Protein AF-A0A498MLU5-F1 (afdb_monomer_lite)

Foldseek 3Di:
DLVVLLVVLQVVLLVVLCVLLVVVLCLLVVVLVVLLVVLVVLLVVLLVVLLCCCVPPVVVCSVVLNVLSVQLSVLLSCLLLQDPVGQLLVSLLVSVLSVQLSLLCVPQPVVNVVDPPFQDPVLSVLRSVCCVVLVLQPCLSVCLSVLQNLLRLLSSLLSVLSVLSSVLSVLVSVDGWDPLLSVLSCLQQPVCVVVVNNPFHAFLLSLLLSLLQRLQLLLLLLVLLLLSLVLNVVSLVSNPPDPRNSVSSNCVNVSVVSRSVSNNVCSVVVCVVSCVRSVVRGDDDDDDDDDDDDDDDDDDDDDDDDDDDDDDDDDDPPDPPPPDDPCPSNVVSVVSSVPVVVCSRVSQCVSVVSSPDDPPVPDLWHDQSPDTHSHNPDDRFGHHDVSSVRRPSGDDDDHDVSSVVSSLVSNVSSVVSCVVVVVDPVVPDDDDPPDDDDDDDDDDPDDDDDPDDDDDDDPPPPVVSVVVVVPPDDDDDDDDDDDDDDDDDDDDDDDDDDDDDDDDDDDDDDDDDDDDFAALVVLLVVCVVVVDDSVPFDGTWDFQPQDDQADGDTWRDDNVRLVVLLVVLQVVVLVLLLVLLVVLLVLLVVLLVVLVVLLLVLLVVLLVVLVVQCCVQQPPLCVVVNVLSVVLSVVLVCVLVPDQDDNLVSLLVSVLSVVLSLQCVPDPVSVVVDDPLLSVLLSVCCVVVVLLPCLSVVLNQLVLLLSLLSSLLSVLSNLLSVLSNLLSNDHWDPLLSSLSSLQQPSCSGVVNNVFFAFLLSLLLSLLQRLQLLLVLLVLLLLSLVLSLVSLVCCLPVVHSSNSSNCVSLSVLSSSQSNVVCVVVSSVVSCVVRNDPDDDDDDDDDDDDDDPPNSRNDRDDDDDDPVSSVVSVVSSVSVNVSSVVCSRVSVCVSSVVSPPRGDDPVLQQQHDQSHHGGHPDDGHFDHHLVRSCPRPRGHHDSVDRDPSSVVSSVSSVVSSVSSVCSNVSHNPSHDPPPDDDDDDDDDDDDDDDDDDDDDDDDDDDDDDDDDDDDDDDDDDDDDDDDDDDDDDDDDDDDDDDVPDDD

Secondary structure (DSSP, 8-state):
-HHHHHHHHHHHHHHHHHHHHHHHHHHHHHHHHHHHHHHHHHHHHHHHHHHHHHHHH-HHHHHHHHHHHHHHHHHHHHHHTT-TT--HHHHHHHHHHHHHHHHIIIII-GGGTS-TTS--HHHHHHHHHHHHHH-TTTTHHHHHHHHHHHHHHHHHHHHHHHHHHHHHHHHHHH-PPPHHHHHHHHHHHTHHHHTT-TTPPBPHHHHHHHHHHHTHHHHTTHHHHHHHHHHHHHHHHHTTS-THHHHHHHHHHHHHHHHHHHHHHTHHHHHHHHHHHTGGGS-----------------------------------------SSTTHHHHHHHHHHHHHGGGTTHHHHHHHHHH-----TT---EE-SSSEESS--S----SHHHHGGG-SS-------HHHHHHHHHHHHHHHHHHHHTT--TT--S-----------------S--------------THHHHHHHTT-S-----------------------------------------PPPPB-HHHHHHHHHTT---TT--SB-B--TT-SSSPSSSBS--HHHHHHHHHHHHHHHHHHHHHHHHHHHHHHHHHHHHHHHHHHHHHHHHHHHHHHHHHHHHGGGTTTTHHHHHHHHHHHHHHHTT----HHHHHHHHHHHHHHHHHHTS-HHHHTS--HHHHHHHHHTHHHH-TTTTHHHHHHHHHHHHHHHHHHHHHHHHHHHHHHHHHTTPPPPHHHHHHHHHHHTHHHHTT-TTPPBPHHHHHHHHHHHTHHHHTTHHHHHHHHHHHHHHHHHTTSSSPHHHHHHHHHHHHHHHHHHHHHHHHHHHHHHHHHHS--------------------PPPPP--PPPHHHHHHHHHHHHHHHHHHHHTTTHHHHHHHHHHTTTSPPGGGTTSEE-SSSEE---SPPPPSSSGGGTT-SS----TTS--HHHHHHHHHHHHHHHHHHHHHHT--SS-----S-----------SS-----------PPP-PPPP---PPPP-----------------------SSS--

Structure (mmCIF, N/CA/C/O backbone):
data_AF-A0A498MLU5-F1
#
_entry.id   AF-A0A498MLU5-F1
#
loop_
_atom_site.group_PDB
_atom_site.id
_atom_site.type_symbol
_atom_site.label_atom_id
_atom_site.label_alt_id
_atom_site.label_comp_id
_atom_site.label_asym_id
_atom_site.label_entity_id
_atom_site.label_seq_id
_atom_site.pdbx_PDB_ins_code
_atom_site.Cartn_x
_atom_site.Cartn_y
_atom_site.Cartn_z
_atom_site.occupancy
_atom_site.B_iso_or_equiv
_atom_site.auth_seq_id
_atom_site.auth_comp_id
_atom_site.auth_asym_id
_atom_site.auth_atom_id
_atom_site.pdbx_PDB_model_num
ATOM 1 N N . MET A 1 1 ? 26.062 -28.562 -20.782 1.00 85.75 1 MET A N 1
ATOM 2 C CA . MET A 1 1 ? 25.659 -27.198 -21.193 1.00 85.75 1 MET A CA 1
ATOM 3 C C . MET A 1 1 ? 24.202 -27.194 -21.625 1.00 85.75 1 MET A C 1
ATOM 5 O O . MET A 1 1 ? 23.423 -26.503 -20.995 1.00 85.75 1 MET A O 1
ATOM 9 N N . GLU A 1 2 ? 23.811 -28.016 -22.601 1.00 87.69 2 GLU A N 1
ATOM 10 C CA . GLU A 1 2 ? 22.408 -28.149 -23.032 1.00 87.69 2 GLU A CA 1
ATOM 11 C C . GLU A 1 2 ? 21.441 -28.512 -21.890 1.00 87.69 2 GLU A C 1
ATOM 13 O O . GLU A 1 2 ? 20.436 -27.838 -21.716 1.00 87.69 2 GLU A O 1
ATOM 18 N N . GLU A 1 3 ? 21.776 -29.482 -21.031 1.00 89.19 3 GLU A N 1
ATOM 19 C CA . GLU A 1 3 ? 20.961 -29.793 -19.838 1.00 89.19 3 GLU A CA 1
ATOM 20 C C . GLU A 1 3 ? 20.835 -28.603 -18.869 1.00 89.19 3 GLU A C 1
ATOM 22 O O . GLU A 1 3 ? 19.799 -28.404 -18.238 1.00 89.19 3 GLU A O 1
ATOM 27 N N . SER A 1 4 ? 21.879 -27.775 -18.772 1.00 89.31 4 SER A N 1
ATOM 28 C CA . SER A 1 4 ? 21.860 -26.553 -17.964 1.00 89.31 4 SER A CA 1
ATOM 29 C C . SER A 1 4 ? 20.957 -25.489 -18.592 1.00 89.31 4 SER A C 1
ATOM 31 O O . SER A 1 4 ? 20.218 -24.835 -17.864 1.00 89.31 4 SER A O 1
ATOM 33 N N . TYR A 1 5 ? 20.961 -25.355 -19.925 1.00 87.50 5 TYR A N 1
ATOM 34 C CA . TYR A 1 5 ? 20.021 -24.497 -20.654 1.00 87.50 5 TYR A CA 1
ATOM 35 C C . TYR A 1 5 ? 18.583 -24.991 -20.540 1.00 87.50 5 TYR A C 1
ATOM 37 O O . TYR A 1 5 ? 17.679 -24.186 -20.358 1.00 87.50 5 TYR A O 1
ATOM 45 N N . TYR A 1 6 ? 18.369 -26.304 -20.554 1.00 90.12 6 TYR A N 1
ATOM 46 C CA . TYR A 1 6 ? 17.062 -26.898 -20.302 1.00 90.12 6 TYR A CA 1
ATOM 47 C C . TYR A 1 6 ? 16.544 -26.544 -18.903 1.00 90.12 6 TYR A C 1
ATOM 49 O O . TYR A 1 6 ? 15.418 -26.075 -18.751 1.00 90.12 6 TYR A O 1
ATOM 57 N N . ALA A 1 7 ? 17.379 -26.687 -17.872 1.00 87.00 7 ALA A N 1
ATOM 58 C CA . ALA A 1 7 ? 17.007 -26.295 -16.515 1.00 87.00 7 ALA A CA 1
ATOM 59 C C . ALA A 1 7 ? 16.855 -24.770 -16.344 1.00 87.00 7 ALA A C 1
ATOM 61 O O . ALA A 1 7 ? 16.099 -24.326 -15.482 1.00 87.00 7 ALA A O 1
ATOM 62 N N . ALA A 1 8 ? 17.593 -23.956 -17.106 1.00 84.69 8 ALA A N 1
ATOM 63 C CA . ALA A 1 8 ? 17.448 -22.500 -17.133 1.00 84.69 8 ALA A CA 1
ATOM 64 C C . ALA A 1 8 ? 16.103 -22.097 -17.741 1.00 84.69 8 ALA A C 1
ATOM 66 O O . ALA A 1 8 ? 15.296 -21.480 -17.054 1.00 84.69 8 ALA A O 1
ATOM 67 N N . VAL A 1 9 ? 15.817 -22.561 -18.961 1.00 88.31 9 VAL A N 1
ATOM 68 C CA . VAL A 1 9 ? 14.609 -22.185 -19.698 1.00 88.31 9 VAL A CA 1
ATOM 69 C C . VAL A 1 9 ? 13.337 -22.585 -18.966 1.00 88.31 9 VAL A C 1
ATOM 71 O O . VAL A 1 9 ? 12.416 -21.789 -18.865 1.00 88.31 9 VAL A O 1
ATOM 74 N N . GLN A 1 10 ? 13.299 -23.787 -18.381 1.00 86.50 10 GLN A N 1
ATOM 75 C CA . GLN A 1 10 ? 12.124 -24.224 -17.632 1.00 86.50 10 GLN A CA 1
ATOM 76 C C . GLN A 1 10 ? 11.849 -23.324 -16.427 1.00 86.50 10 GLN A C 1
ATOM 78 O O . GLN A 1 10 ? 10.700 -22.973 -16.179 1.00 86.50 10 GLN A O 1
ATOM 83 N N . ARG A 1 11 ? 12.891 -22.939 -15.682 1.00 85.06 11 ARG A N 1
ATOM 84 C CA . ARG A 1 11 ? 12.747 -22.056 -14.520 1.00 85.06 11 ARG A CA 1
ATOM 85 C C . ARG A 1 11 ? 12.311 -20.660 -14.942 1.00 85.06 11 ARG A C 1
ATOM 87 O O . ARG A 1 11 ? 11.384 -20.132 -14.344 1.00 85.06 11 ARG A O 1
ATOM 94 N N . ASP A 1 12 ? 12.959 -20.099 -15.958 1.00 83.06 12 ASP A N 1
ATOM 95 C CA . ASP A 1 12 ? 12.713 -18.729 -16.403 1.00 83.06 12 ASP A CA 1
ATOM 96 C C . ASP A 1 12 ? 11.306 -18.597 -16.999 1.00 83.06 12 ASP A C 1
ATOM 98 O O . ASP A 1 12 ? 10.569 -17.682 -16.641 1.00 83.06 12 ASP A O 1
ATOM 102 N N . THR A 1 13 ? 10.868 -19.550 -17.832 1.00 85.88 13 THR A N 1
ATOM 103 C CA . THR A 1 13 ? 9.512 -19.522 -18.397 1.00 85.88 13 THR A CA 1
ATOM 104 C C . THR A 1 13 ? 8.439 -19.753 -17.332 1.00 85.88 13 THR A C 1
ATOM 106 O O . THR A 1 13 ? 7.442 -19.035 -17.329 1.00 85.88 13 THR A O 1
ATOM 109 N N . LEU A 1 14 ? 8.637 -20.690 -16.393 1.00 85.31 14 LEU A N 1
ATOM 110 C CA . LEU A 1 14 ? 7.717 -20.864 -15.259 1.00 85.31 14 LEU A CA 1
ATOM 111 C C . LEU A 1 14 ? 7.643 -19.597 -14.402 1.00 85.31 14 LEU A C 1
ATOM 113 O O . LEU A 1 14 ? 6.555 -19.160 -14.045 1.00 85.31 14 LEU A O 1
ATOM 117 N N . GLN A 1 15 ? 8.781 -18.969 -14.112 1.00 83.19 15 GLN A N 1
ATOM 118 C CA . GLN A 1 15 ? 8.825 -17.732 -13.341 1.00 83.19 15 GLN A CA 1
ATOM 119 C C . GLN A 1 15 ? 8.117 -16.577 -14.061 1.00 83.19 15 GLN A C 1
ATOM 121 O O . GLN A 1 15 ? 7.418 -15.802 -13.409 1.00 83.19 15 GLN A O 1
ATOM 126 N N . ASN A 1 16 ? 8.251 -16.479 -15.386 1.00 83.50 16 ASN A N 1
ATOM 127 C CA . ASN A 1 16 ? 7.533 -15.482 -16.175 1.00 83.50 16 ASN A CA 1
ATOM 128 C C . ASN A 1 16 ? 6.018 -15.724 -16.121 1.00 83.50 16 ASN A C 1
ATOM 130 O O . ASN A 1 16 ? 5.279 -14.792 -15.820 1.00 83.50 16 ASN A O 1
ATOM 134 N N . ILE A 1 17 ? 5.555 -16.968 -16.295 1.00 84.56 17 ILE A N 1
ATOM 135 C CA . ILE A 1 17 ? 4.129 -17.324 -16.153 1.00 84.56 17 ILE A CA 1
ATOM 136 C C . ILE A 1 17 ? 3.599 -16.916 -14.771 1.00 84.56 17 ILE A C 1
ATOM 138 O O . ILE A 1 17 ? 2.579 -16.234 -14.684 1.00 84.56 17 ILE A O 1
ATOM 142 N N . LEU A 1 18 ? 4.329 -17.259 -13.702 1.00 83.12 18 LEU A N 1
ATOM 143 C CA . LEU A 1 18 ? 3.967 -16.895 -12.327 1.00 83.12 18 LEU A CA 1
ATOM 144 C C . LEU A 1 18 ? 3.920 -15.377 -12.112 1.00 83.12 18 LEU A C 1
ATOM 146 O O . LEU A 1 18 ? 3.117 -14.890 -11.322 1.00 83.12 18 LEU A O 1
ATOM 150 N N . SER A 1 19 ? 4.767 -14.611 -12.803 1.00 83.44 19 SER A N 1
ATOM 151 C CA . SER A 1 19 ? 4.759 -13.151 -12.694 1.00 83.44 19 SER A CA 1
ATOM 152 C C . SER A 1 19 ? 3.492 -12.522 -13.283 1.00 83.44 19 SER A C 1
ATOM 154 O O . SER A 1 19 ? 2.961 -11.589 -12.684 1.00 83.44 19 SER A O 1
ATOM 156 N N . TYR A 1 20 ? 2.961 -13.074 -14.381 1.00 83.44 20 TYR A N 1
ATOM 157 C CA . TYR A 1 20 ? 1.711 -12.608 -14.991 1.00 83.44 20 TYR A CA 1
ATOM 158 C C . TYR A 1 20 ? 0.469 -13.042 -14.198 1.00 83.44 20 TYR A C 1
ATOM 160 O O . TYR A 1 20 ? -0.501 -12.291 -14.133 1.00 83.44 20 TYR A O 1
ATOM 168 N N . SER A 1 21 ? 0.480 -14.218 -13.556 1.00 84.44 21 SER A N 1
ATOM 169 C CA . SER A 1 21 ? -0.647 -14.679 -12.725 1.00 84.44 21 SER A CA 1
ATOM 170 C C . SER A 1 21 ? -0.688 -14.041 -11.329 1.00 84.44 21 SER A C 1
ATOM 172 O O . SER A 1 21 ? -1.735 -14.056 -10.677 1.00 84.44 21 SER A O 1
ATOM 174 N N . PHE A 1 22 ? 0.426 -13.463 -10.863 1.00 82.62 22 PHE A N 1
ATOM 175 C CA . PHE A 1 22 ? 0.554 -12.921 -9.508 1.00 82.62 22 PHE A CA 1
ATOM 176 C C . PHE A 1 22 ? -0.437 -11.789 -9.214 1.00 82.62 22 PHE A C 1
ATOM 178 O O . PHE A 1 22 ? -1.082 -11.796 -8.165 1.00 82.62 22 PHE A O 1
ATOM 185 N N . GLU A 1 23 ? -0.574 -10.823 -10.127 1.00 81.88 23 GLU A N 1
ATOM 186 C CA . GLU A 1 23 ? -1.467 -9.675 -9.929 1.00 81.88 23 GLU A CA 1
ATOM 187 C C . GLU A 1 23 ? -2.932 -10.122 -9.840 1.00 81.88 23 GLU A C 1
ATOM 189 O O . GLU A 1 23 ? -3.649 -9.725 -8.921 1.00 81.88 23 GLU A O 1
ATOM 194 N N . LEU A 1 24 ? -3.345 -11.030 -10.727 1.00 88.00 24 LEU A N 1
ATOM 195 C CA . LEU A 1 24 ? -4.680 -11.622 -10.728 1.00 88.00 24 LEU A CA 1
ATOM 196 C C . LEU A 1 24 ? -4.978 -12.386 -9.427 1.00 88.00 24 LEU A C 1
ATOM 198 O O . LEU A 1 24 ? -6.044 -12.225 -8.830 1.00 88.00 24 LEU A O 1
ATOM 202 N N . LYS A 1 25 ? -4.024 -13.185 -8.942 1.00 86.50 25 LYS A N 1
ATOM 203 C CA . LYS A 1 25 ? -4.162 -13.922 -7.679 1.00 86.50 25 LYS A CA 1
ATOM 204 C C . LYS A 1 25 ? -4.289 -12.991 -6.481 1.00 86.50 25 LYS A C 1
ATOM 206 O O . LYS A 1 25 ? -5.148 -13.203 -5.625 1.00 86.50 25 LYS A O 1
ATOM 211 N N . TYR A 1 26 ? -3.462 -11.950 -6.429 1.00 83.62 26 TYR A N 1
ATOM 212 C CA . TYR A 1 26 ? -3.526 -10.952 -5.368 1.00 83.62 26 TYR A CA 1
ATOM 213 C C . TYR A 1 26 ? -4.856 -10.193 -5.386 1.00 83.62 26 TYR A C 1
ATOM 215 O O . TYR A 1 26 ? -5.440 -9.954 -4.330 1.00 83.62 26 TYR A O 1
ATOM 223 N N . LEU A 1 27 ? -5.368 -9.872 -6.577 1.00 86.62 27 LEU A N 1
ATOM 224 C CA . LEU A 1 27 ? -6.659 -9.217 -6.749 1.00 86.62 27 LEU A CA 1
ATOM 225 C C . LEU A 1 27 ? -7.802 -10.056 -6.158 1.00 86.62 27 LEU A C 1
ATOM 227 O O . LEU A 1 27 ? -8.579 -9.526 -5.364 1.00 86.62 27 LEU A O 1
ATOM 231 N N . ILE A 1 28 ? -7.892 -11.345 -6.506 1.00 88.31 28 ILE A N 1
ATOM 232 C CA . ILE A 1 28 ? -8.957 -12.239 -6.017 1.00 88.31 28 ILE A CA 1
ATOM 233 C C . ILE A 1 28 ? -8.846 -12.456 -4.505 1.00 88.31 28 ILE A C 1
ATOM 235 O O . ILE A 1 28 ? -9.834 -12.280 -3.795 1.00 88.31 28 ILE A O 1
ATOM 239 N N . LEU A 1 29 ? -7.654 -12.779 -3.992 1.00 86.00 29 LEU A N 1
ATOM 240 C CA . LEU A 1 29 ? -7.453 -13.039 -2.560 1.00 86.00 29 LEU A CA 1
ATOM 241 C C . LEU A 1 29 ? -7.676 -11.791 -1.698 1.00 86.00 29 LEU A C 1
ATOM 243 O O . LEU A 1 29 ? -8.295 -11.876 -0.638 1.00 86.00 29 LEU A O 1
ATOM 247 N N . GLY A 1 30 ? -7.200 -10.629 -2.152 1.00 81.25 30 GLY A N 1
ATOM 248 C CA . GLY A 1 30 ? -7.377 -9.369 -1.434 1.00 81.25 30 GLY A CA 1
ATOM 249 C C . GLY A 1 30 ? -8.849 -8.984 -1.300 1.00 81.25 30 GLY A C 1
ATOM 250 O O . GLY A 1 30 ? -9.286 -8.580 -0.224 1.00 81.25 30 GLY A O 1
ATOM 251 N N . HIS A 1 31 ? -9.634 -9.170 -2.364 1.00 83.94 31 HIS A N 1
ATOM 252 C CA . HIS A 1 31 ? -11.069 -8.895 -2.320 1.00 83.94 31 HIS A CA 1
ATOM 253 C C . HIS A 1 31 ? -11.845 -9.961 -1.543 1.00 83.94 31 HIS A C 1
ATOM 255 O O . HIS A 1 31 ? -12.782 -9.605 -0.835 1.00 83.94 31 HIS A O 1
ATOM 261 N N . ALA A 1 32 ? -11.427 -11.231 -1.587 1.00 88.31 32 ALA A N 1
ATOM 262 C CA . ALA A 1 32 ? -12.002 -12.287 -0.749 1.00 88.31 32 ALA A CA 1
ATOM 263 C C . ALA A 1 32 ? -11.897 -11.950 0.745 1.00 88.31 32 ALA A C 1
ATOM 265 O O . ALA A 1 32 ? -12.908 -11.978 1.443 1.00 88.31 32 ALA A O 1
ATOM 266 N N . SER A 1 33 ? -10.704 -11.555 1.210 1.00 84.50 33 SER A N 1
ATOM 267 C CA . SER A 1 33 ? -10.497 -11.116 2.599 1.00 84.50 33 SER A CA 1
ATOM 268 C C . SER A 1 33 ? -11.371 -9.910 2.931 1.00 84.50 33 SER A C 1
ATOM 270 O O . SER A 1 33 ? -12.069 -9.910 3.936 1.00 84.50 33 SER A O 1
ATOM 272 N N . TYR A 1 34 ? -11.395 -8.906 2.053 1.00 84.06 34 TYR A N 1
ATOM 273 C CA . TYR A 1 34 ? -12.160 -7.684 2.279 1.00 84.06 34 TYR A CA 1
ATOM 274 C C . TYR A 1 34 ? -13.669 -7.935 2.449 1.00 84.06 34 TYR A C 1
ATOM 276 O O . TYR A 1 34 ? -14.287 -7.393 3.369 1.00 84.06 34 TYR A O 1
ATOM 284 N N . PHE A 1 35 ? -14.277 -8.745 1.575 1.00 82.38 35 PHE A N 1
ATOM 285 C CA . PHE A 1 35 ? -15.702 -9.067 1.682 1.00 82.38 35 PHE A CA 1
ATOM 286 C C . PHE A 1 35 ? -15.998 -9.887 2.943 1.00 82.38 35 PHE A C 1
ATOM 288 O O . PHE A 1 35 ? -16.964 -9.580 3.639 1.00 82.38 35 PHE A O 1
ATOM 295 N N . GLN A 1 36 ? -15.138 -10.851 3.290 1.00 86.38 36 GLN A N 1
ATOM 296 C CA . GLN A 1 36 ? -15.265 -11.618 4.533 1.00 86.38 36 GLN A CA 1
ATOM 297 C C . GLN A 1 36 ? -15.192 -10.724 5.778 1.00 86.38 36 GLN A C 1
ATOM 299 O O . GLN A 1 36 ? -16.070 -10.808 6.635 1.00 86.38 36 GLN A O 1
ATOM 304 N N . ASP A 1 37 ? -14.210 -9.823 5.852 1.00 81.62 37 ASP A N 1
ATOM 305 C CA . ASP A 1 37 ? -14.053 -8.886 6.972 1.00 81.62 37 ASP A CA 1
ATOM 306 C C . ASP A 1 37 ? -15.269 -7.957 7.101 1.00 81.62 37 ASP A C 1
ATOM 308 O O . ASP A 1 37 ? -15.731 -7.651 8.204 1.00 81.62 37 ASP A O 1
ATOM 312 N N . THR A 1 38 ? -15.832 -7.543 5.963 1.00 82.69 38 THR A N 1
ATOM 313 C CA . THR A 1 38 ? -17.021 -6.688 5.923 1.00 82.69 38 THR A CA 1
ATOM 314 C C . THR A 1 38 ? -18.261 -7.420 6.441 1.00 82.69 38 THR A C 1
ATOM 316 O O . THR A 1 38 ? -18.981 -6.878 7.282 1.00 82.69 38 THR A O 1
ATOM 319 N N . PHE A 1 39 ? -18.498 -8.658 5.995 1.00 86.38 39 PHE A N 1
ATOM 320 C CA . PHE A 1 39 ? -19.605 -9.482 6.488 1.00 86.38 39 PHE A CA 1
ATOM 321 C C . PHE A 1 39 ? -19.474 -9.775 7.986 1.00 86.38 39 PHE A C 1
ATOM 323 O O . PHE A 1 39 ? -20.444 -9.612 8.727 1.00 86.38 39 PHE A O 1
ATOM 330 N N . HIS A 1 40 ? -18.270 -10.119 8.448 1.00 87.81 40 HIS A N 1
ATOM 331 C CA . HIS A 1 40 ? -17.999 -10.387 9.858 1.00 87.81 40 HIS A CA 1
ATOM 332 C C . HIS A 1 40 ? -18.243 -9.152 10.742 1.00 87.81 40 HIS A C 1
ATOM 334 O O . HIS A 1 40 ? -18.881 -9.248 11.792 1.00 87.81 40 HIS A O 1
ATOM 340 N N . SER A 1 41 ? -17.791 -7.970 10.308 1.00 85.12 41 SER A N 1
ATOM 341 C CA . SER A 1 41 ? -18.033 -6.706 11.020 1.00 85.12 41 SER A CA 1
ATOM 342 C C . SER A 1 41 ? -19.530 -6.418 11.180 1.00 85.12 41 SER A C 1
ATOM 344 O O . SER A 1 41 ? -20.003 -6.110 12.278 1.00 85.12 41 SER A O 1
ATOM 346 N N . LEU A 1 42 ? -20.301 -6.597 10.105 1.00 84.75 42 LEU A N 1
ATOM 347 C CA . LEU A 1 42 ? -21.742 -6.362 10.091 1.00 84.75 42 LEU A CA 1
ATOM 348 C C . LEU A 1 42 ? -22.513 -7.363 10.971 1.00 84.75 42 LEU A C 1
ATOM 350 O O . LEU A 1 42 ? -23.428 -6.974 11.705 1.00 84.75 42 LEU A O 1
ATOM 354 N N . LEU A 1 43 ? -22.120 -8.640 10.954 1.00 89.88 43 LEU A N 1
ATOM 355 C CA . LEU A 1 43 ? -22.669 -9.663 11.847 1.00 89.88 43 LEU A CA 1
ATOM 356 C C . LEU A 1 43 ? -22.344 -9.368 13.314 1.00 89.88 43 LEU A C 1
ATOM 358 O O . LEU A 1 43 ? -23.242 -9.433 14.150 1.00 89.88 43 LEU A O 1
ATOM 362 N N . SER A 1 44 ? -21.105 -8.981 13.629 1.00 89.88 44 SER A N 1
ATOM 363 C CA . SER A 1 44 ? -20.681 -8.626 14.992 1.00 89.88 44 SER A CA 1
ATOM 364 C C . SER A 1 44 ? -21.437 -7.407 15.534 1.00 89.88 44 SER A C 1
ATOM 366 O O . SER A 1 44 ? -21.936 -7.420 16.665 1.00 89.88 44 SER A O 1
ATOM 368 N N . PHE A 1 45 ? -21.615 -6.371 14.708 1.00 85.31 45 PHE A N 1
ATOM 369 C CA . PHE A 1 45 ? -22.438 -5.211 15.052 1.00 85.31 45 PHE A CA 1
ATOM 370 C C . PHE A 1 45 ? -23.879 -5.623 15.382 1.00 85.31 45 PHE A C 1
ATOM 372 O O . PHE A 1 45 ? -24.422 -5.261 16.429 1.00 85.31 45 PHE A O 1
ATOM 379 N N . THR A 1 46 ? -24.485 -6.432 14.515 1.00 89.38 46 THR A N 1
ATOM 380 C CA . THR A 1 46 ? -25.878 -6.870 14.655 1.00 89.38 46 THR A CA 1
ATOM 381 C C . THR A 1 46 ? -26.070 -7.824 15.842 1.00 89.38 46 THR A C 1
ATOM 383 O O . THR A 1 46 ? -27.080 -7.741 16.548 1.00 89.38 46 THR A O 1
ATOM 386 N N . LEU A 1 47 ? -25.089 -8.685 16.125 1.00 93.88 47 LEU A N 1
ATOM 387 C CA . LEU A 1 47 ? -25.050 -9.559 17.298 1.00 93.88 47 LEU A CA 1
ATOM 388 C C . LEU A 1 47 ? -25.110 -8.736 18.589 1.00 93.88 47 LEU A C 1
ATOM 390 O O . LEU A 1 47 ? -26.005 -8.937 19.413 1.00 93.88 47 LEU A O 1
ATOM 394 N N . ASN A 1 48 ? -24.218 -7.752 18.729 1.00 90.75 48 ASN A N 1
ATOM 395 C CA . ASN A 1 48 ? -24.187 -6.853 19.885 1.00 90.75 48 ASN A CA 1
ATOM 396 C C . ASN A 1 48 ? -25.484 -6.043 20.009 1.00 90.75 48 ASN A C 1
ATOM 398 O O . ASN A 1 48 ? -26.026 -5.867 21.106 1.00 90.75 48 ASN A O 1
ATOM 402 N N . HIS A 1 49 ? -26.032 -5.599 18.878 1.00 88.31 49 HIS A N 1
ATOM 403 C CA . HIS A 1 49 ? -27.313 -4.909 18.850 1.00 88.31 49 HIS A CA 1
ATOM 404 C C . HIS A 1 49 ? -28.471 -5.814 19.302 1.00 88.31 49 HIS A C 1
ATOM 406 O O . HIS A 1 49 ? -29.373 -5.354 20.002 1.00 88.31 49 HIS A O 1
ATOM 412 N N . THR A 1 50 ? -28.438 -7.105 18.975 1.00 93.81 50 THR A N 1
ATOM 413 C CA . THR A 1 50 ? -29.442 -8.085 19.413 1.00 93.81 50 THR A CA 1
ATOM 414 C C . THR A 1 50 ? -29.280 -8.434 20.896 1.00 93.81 50 THR A C 1
ATOM 416 O O . THR A 1 50 ? -30.278 -8.519 21.608 1.00 93.81 50 THR A O 1
ATOM 419 N N . TYR A 1 51 ? -28.053 -8.539 21.417 1.00 94.69 51 TYR A N 1
ATOM 420 C CA . TYR A 1 51 ? -27.811 -8.703 22.859 1.00 94.69 51 TYR A CA 1
ATOM 421 C C . TYR A 1 51 ? -28.384 -7.554 23.689 1.00 94.69 51 TYR A C 1
ATOM 423 O O . TYR A 1 51 ? -29.040 -7.797 24.701 1.00 94.69 51 TYR A O 1
ATOM 431 N N . SER A 1 52 ? -28.222 -6.315 23.221 1.00 92.88 52 SER A N 1
ATOM 432 C CA . SER A 1 52 ? -28.786 -5.133 23.881 1.00 92.88 52 SER A CA 1
ATOM 433 C C . SER A 1 52 ? -30.314 -5.202 24.033 1.00 92.88 52 SER A C 1
ATOM 435 O O . SER A 1 52 ? -30.839 -4.709 25.032 1.00 92.88 52 SER A O 1
ATOM 437 N N . LEU A 1 53 ? -31.043 -5.817 23.090 1.00 93.00 53 LEU A N 1
ATOM 438 C CA . LEU A 1 53 ? -32.492 -6.023 23.218 1.00 93.00 53 LEU A CA 1
ATOM 439 C C . LEU A 1 53 ? -32.817 -6.906 24.429 1.00 93.00 53 LEU A C 1
ATOM 441 O O . LEU A 1 53 ? -33.661 -6.540 25.244 1.00 93.00 53 LEU A O 1
ATOM 445 N N . PHE A 1 54 ? -32.127 -8.039 24.569 1.00 95.06 54 PHE A N 1
ATOM 446 C CA . PHE A 1 54 ? -32.354 -8.961 25.680 1.00 95.06 54 PHE A CA 1
ATOM 447 C C . PHE A 1 54 ? -31.929 -8.364 27.023 1.00 95.06 54 PHE A C 1
ATOM 449 O O . PHE A 1 54 ? -32.681 -8.475 27.984 1.00 95.06 54 PHE A O 1
ATOM 456 N N . ASP A 1 55 ? -30.800 -7.656 27.083 1.00 91.62 55 ASP A N 1
ATOM 457 C CA . ASP A 1 55 ? -30.333 -7.020 28.322 1.00 91.62 55 ASP A CA 1
ATOM 458 C C . ASP A 1 55 ? -31.243 -5.886 28.808 1.00 91.62 55 ASP A C 1
ATOM 460 O O . ASP A 1 55 ? -31.386 -5.693 30.010 1.00 91.62 55 ASP A O 1
ATOM 464 N N . SER A 1 56 ? -31.856 -5.132 27.891 1.00 89.06 56 SER A N 1
ATOM 465 C CA . SER A 1 56 ? -32.672 -3.961 28.247 1.00 89.06 56 SER A CA 1
ATOM 466 C C . SER A 1 56 ? -34.167 -4.249 28.372 1.00 89.06 56 SER A C 1
ATOM 468 O O . SER A 1 56 ? -34.836 -3.649 29.208 1.00 89.06 56 SER A O 1
ATOM 470 N N . THR A 1 57 ? -34.711 -5.119 27.517 1.00 90.75 57 THR A N 1
ATOM 471 C CA . THR A 1 57 ? -36.166 -5.309 27.358 1.00 90.75 57 THR A CA 1
ATOM 472 C C . THR A 1 57 ? -36.638 -6.648 27.925 1.00 90.75 57 THR A C 1
ATOM 474 O O . THR A 1 57 ? -37.752 -6.742 28.435 1.00 90.75 57 THR A O 1
ATOM 477 N N . TYR A 1 58 ? -35.788 -7.679 27.882 1.00 93.62 58 TYR A N 1
ATOM 478 C CA . TYR A 1 58 ? -36.125 -9.050 28.285 1.00 93.62 58 TYR A CA 1
ATOM 479 C C . TYR A 1 58 ? -35.115 -9.615 29.295 1.00 93.62 58 TYR A C 1
ATOM 481 O O . TYR A 1 58 ? -34.685 -10.765 29.182 1.00 93.62 58 TYR A O 1
ATOM 489 N N . GLU A 1 59 ? -34.749 -8.801 30.292 1.00 89.94 59 GLU A N 1
ATOM 490 C CA . GLU A 1 59 ? -33.696 -9.089 31.281 1.00 89.94 59 GLU A CA 1
ATOM 491 C C . GLU A 1 59 ? -33.862 -10.473 31.933 1.00 89.94 59 GLU A C 1
ATOM 493 O O . GLU A 1 59 ? -32.892 -11.213 32.090 1.00 89.94 59 GLU A O 1
ATOM 498 N N . THR A 1 60 ? -35.109 -10.869 32.218 1.00 87.88 60 THR A N 1
ATOM 499 C CA . THR A 1 60 ? -35.462 -12.138 32.876 1.00 87.88 60 THR A CA 1
ATOM 500 C C . THR A 1 60 ? -35.057 -13.391 32.104 1.00 87.88 60 THR A C 1
ATOM 502 O O . THR A 1 60 ? -34.873 -14.432 32.726 1.00 87.88 60 THR A O 1
ATOM 505 N N . ILE A 1 61 ? -34.918 -13.308 30.779 1.00 91.56 61 ILE A N 1
ATOM 506 C CA . ILE A 1 61 ? -34.494 -14.423 29.916 1.00 91.56 61 ILE A CA 1
ATOM 507 C C . ILE A 1 61 ? -33.139 -14.162 29.246 1.00 91.56 61 ILE A C 1
ATOM 509 O O . ILE A 1 61 ? -32.694 -14.980 28.444 1.00 91.56 61 ILE A O 1
ATOM 513 N N . SER A 1 62 ? -32.471 -13.037 29.543 1.00 92.69 62 SER A N 1
ATOM 514 C CA . SER A 1 62 ? -31.274 -12.598 28.810 1.00 92.69 62 SER A CA 1
ATOM 515 C C . SER A 1 62 ? -30.123 -13.605 28.895 1.00 92.69 62 SER A C 1
ATOM 517 O O . SER A 1 62 ? -29.543 -13.966 27.868 1.00 92.69 62 SER A O 1
ATOM 519 N N . GLN A 1 63 ? -29.824 -14.114 30.097 1.00 91.88 63 GLN A N 1
ATOM 520 C CA . GLN A 1 63 ? -28.719 -15.062 30.298 1.00 91.88 63 GLN A CA 1
ATOM 521 C C . GLN A 1 63 ? -28.895 -16.352 29.481 1.00 91.88 63 GLN A C 1
ATOM 523 O O . GLN A 1 63 ? -27.930 -16.823 28.882 1.00 91.88 63 GLN A O 1
ATOM 528 N N . ASP A 1 64 ? -30.125 -16.865 29.381 1.00 90.62 64 ASP A N 1
ATOM 529 C CA . ASP A 1 64 ? -30.436 -18.091 28.637 1.00 90.62 64 ASP A CA 1
ATOM 530 C C . ASP A 1 64 ? -30.642 -17.849 27.132 1.00 90.62 64 ASP A C 1
ATOM 532 O O . ASP A 1 64 ? -30.415 -18.745 26.314 1.00 90.62 64 ASP A O 1
ATOM 536 N N . ALA A 1 65 ? -31.048 -16.639 26.733 1.00 93.94 65 ALA A N 1
ATOM 537 C CA . ALA A 1 65 ? -31.268 -16.277 25.334 1.00 93.94 65 ALA A CA 1
ATOM 538 C C . ALA A 1 65 ? -29.969 -15.923 24.590 1.00 93.94 65 ALA A C 1
ATOM 540 O O . ALA A 1 65 ? -29.849 -16.219 23.398 1.00 93.94 65 ALA A O 1
ATOM 541 N N . LYS A 1 66 ? -28.970 -15.335 25.265 1.00 93.81 66 LYS A N 1
ATOM 542 C CA . LYS A 1 66 ? -27.684 -14.940 24.655 1.00 93.81 66 LYS A CA 1
ATOM 543 C C . LYS A 1 66 ? -26.967 -16.087 23.916 1.00 93.81 66 LYS A C 1
ATOM 545 O O . LYS A 1 66 ? -26.583 -15.874 22.765 1.00 93.81 66 LYS A O 1
ATOM 550 N N . PRO A 1 67 ? -26.840 -17.311 24.469 1.00 96.31 67 PRO A N 1
ATOM 551 C CA . PRO A 1 67 ? -26.258 -18.441 23.738 1.00 96.31 67 PRO A CA 1
ATOM 552 C C . PRO A 1 67 ? -27.023 -18.811 22.458 1.00 96.31 67 PRO A C 1
ATOM 554 O O . PRO A 1 67 ? -26.411 -19.213 21.466 1.00 96.31 67 PRO A O 1
ATOM 557 N N . LEU A 1 68 ? -28.353 -18.655 22.452 1.00 96.81 68 LEU A N 1
ATOM 558 C CA . LEU A 1 68 ? -29.186 -18.924 21.275 1.00 96.81 68 LEU A CA 1
ATOM 559 C C . LEU A 1 68 ? -28.912 -17.908 20.166 1.00 96.81 68 LEU A C 1
ATOM 561 O O . LEU A 1 68 ? -28.753 -18.293 19.009 1.00 96.81 68 LEU A O 1
ATOM 565 N N . VAL A 1 69 ? -28.809 -16.626 20.530 1.00 96.81 69 VAL A N 1
ATOM 566 C CA . VAL A 1 69 ? -28.446 -15.547 19.603 1.00 96.81 69 VAL A CA 1
ATOM 567 C C . VAL A 1 69 ? -27.031 -15.776 19.057 1.00 96.81 69 VAL A C 1
ATOM 569 O O . VAL A 1 69 ? -26.848 -15.766 17.846 1.00 96.81 69 VAL A O 1
ATOM 572 N N . SER A 1 70 ? -26.051 -16.079 19.915 1.00 96.75 70 SER A N 1
ATOM 573 C CA . SER A 1 70 ? -24.674 -16.388 19.490 1.00 96.75 70 SER A CA 1
ATOM 574 C C . SER A 1 70 ? -24.615 -17.525 18.464 1.00 96.75 70 SER A C 1
ATOM 576 O O . SER A 1 70 ? -23.923 -17.423 17.452 1.00 96.75 70 SER A O 1
ATOM 578 N N . THR A 1 71 ? -25.391 -18.593 18.695 1.00 97.25 71 THR A N 1
ATOM 579 C CA . THR A 1 71 ? -25.481 -19.739 17.775 1.00 97.25 71 THR A CA 1
ATOM 580 C C . THR A 1 71 ? -26.040 -19.313 16.417 1.00 97.25 71 THR A C 1
ATOM 582 O O . THR A 1 71 ? -25.455 -19.648 15.394 1.00 97.25 71 THR A O 1
ATOM 585 N N . LEU A 1 72 ? -27.122 -18.524 16.394 1.00 97.00 72 LEU A N 1
ATOM 586 C CA . LEU A 1 72 ? -27.702 -18.016 15.147 1.00 97.00 72 LEU A CA 1
ATOM 587 C C . LEU A 1 72 ? -26.683 -17.196 14.345 1.00 97.00 72 LEU A C 1
ATOM 589 O O . LEU A 1 72 ? -26.517 -17.432 13.155 1.00 97.00 72 LEU A O 1
ATOM 593 N N . PHE A 1 73 ? -25.982 -16.254 14.979 1.00 96.88 73 PHE A N 1
ATOM 594 C CA . PHE A 1 73 ? -25.002 -15.413 14.279 1.00 96.88 73 PHE A CA 1
ATOM 595 C C . PHE A 1 73 ? -23.754 -16.186 13.840 1.00 96.88 73 PHE A C 1
ATOM 597 O O . PHE A 1 73 ? -23.190 -15.868 12.797 1.00 96.88 73 PHE A O 1
ATOM 604 N N . SER A 1 74 ? -23.363 -17.224 14.582 1.00 95.94 74 SER A N 1
ATOM 605 C CA . SER A 1 74 ? -22.279 -18.132 14.188 1.00 95.94 74 SER A CA 1
ATOM 606 C C . SER A 1 74 ? -22.654 -18.946 12.946 1.00 95.94 74 SER A C 1
ATOM 608 O O . SER A 1 74 ? -21.856 -19.048 12.018 1.00 95.94 74 SER A O 1
ATOM 610 N N . ASP A 1 75 ? -23.888 -19.457 12.876 1.00 95.94 75 ASP A N 1
ATOM 611 C CA . ASP A 1 75 ? -24.405 -20.139 11.684 1.00 95.94 75 ASP A CA 1
ATOM 612 C C . ASP A 1 75 ? -24.447 -19.190 10.469 1.00 95.94 75 ASP A C 1
ATOM 614 O O . ASP A 1 75 ? -24.049 -19.568 9.367 1.00 95.94 75 ASP A O 1
ATOM 618 N N . LEU A 1 76 ? -24.875 -17.935 10.658 1.00 95.69 76 LEU A N 1
ATOM 619 C CA . LEU A 1 76 ? -24.891 -16.927 9.587 1.00 95.69 76 LEU A CA 1
ATOM 620 C C . LEU A 1 76 ? -23.479 -16.549 9.101 1.00 95.69 76 LEU A C 1
ATOM 622 O O . LEU A 1 76 ? -23.295 -16.347 7.900 1.00 95.69 76 LEU A O 1
ATOM 626 N N . ASP A 1 77 ? -22.487 -16.479 9.995 1.00 94.56 77 ASP A N 1
ATOM 627 C CA . ASP A 1 77 ? -21.080 -16.244 9.630 1.00 94.56 77 ASP A CA 1
ATOM 628 C C . ASP A 1 77 ? -20.523 -17.405 8.796 1.00 94.56 77 ASP A C 1
ATOM 630 O O . ASP A 1 77 ? -19.944 -17.187 7.730 1.00 94.56 77 ASP A O 1
ATOM 634 N N . LEU A 1 78 ? -20.767 -18.649 9.223 1.00 93.25 78 LEU A N 1
ATOM 635 C CA . LEU A 1 78 ? -20.371 -19.846 8.475 1.00 93.25 78 LEU A CA 1
ATOM 636 C C . LEU A 1 78 ? -21.031 -19.899 7.091 1.00 93.25 78 LEU A C 1
ATOM 638 O O . LEU A 1 78 ? -20.356 -20.182 6.098 1.00 93.25 78 LEU A O 1
ATOM 642 N N . TYR A 1 79 ? -22.318 -19.555 7.005 1.00 93.81 79 TYR A N 1
ATOM 643 C CA . TYR A 1 79 ? -23.027 -19.463 5.732 1.00 93.81 79 TYR A CA 1
ATOM 644 C C . TYR A 1 79 ? -22.401 -18.409 4.803 1.00 93.81 79 TYR A C 1
ATOM 646 O O . TYR A 1 79 ? -22.106 -18.708 3.648 1.00 93.81 79 TYR A O 1
ATOM 654 N N . LEU A 1 80 ? -22.112 -17.194 5.290 1.00 92.25 80 LEU A N 1
ATOM 655 C CA . LEU A 1 80 ? -21.503 -16.125 4.478 1.00 92.25 80 LEU A CA 1
ATOM 656 C C . LEU A 1 80 ? -20.048 -16.400 4.072 1.00 92.25 80 LEU A C 1
ATOM 658 O O . LEU A 1 80 ? -19.589 -15.883 3.049 1.00 92.25 80 LEU A O 1
ATOM 662 N N . ARG A 1 81 ? -19.327 -17.248 4.815 1.00 90.75 81 ARG A N 1
ATOM 663 C CA . ARG A 1 81 ? -18.017 -17.785 4.404 1.00 90.75 81 ARG A CA 1
ATOM 664 C C . ARG A 1 81 ? -18.117 -18.817 3.276 1.00 90.75 81 ARG A C 1
ATOM 666 O O . ARG A 1 81 ? -17.089 -19.148 2.687 1.00 90.75 81 ARG A O 1
ATOM 673 N N . GLY A 1 82 ? -19.323 -19.283 2.949 1.00 87.12 82 GLY A N 1
ATOM 674 C CA . GLY A 1 82 ? -19.588 -20.212 1.855 1.00 87.12 82 GLY A CA 1
ATOM 675 C C . GLY A 1 82 ? -19.820 -21.664 2.277 1.00 87.12 82 GLY A C 1
ATOM 676 O O . GLY A 1 82 ? -19.693 -22.546 1.427 1.00 87.12 82 GLY A O 1
ATOM 677 N N . ASP A 1 83 ? -20.123 -21.945 3.552 1.00 86.56 83 ASP A N 1
ATOM 678 C CA . ASP A 1 83 ? -20.437 -23.307 4.004 1.00 86.56 83 ASP A CA 1
ATOM 679 C C . ASP A 1 83 ? -21.859 -23.720 3.589 1.00 86.56 83 ASP A C 1
ATOM 681 O O . ASP A 1 83 ? -22.859 -23.224 4.109 1.00 86.56 83 ASP A O 1
ATOM 685 N N . THR A 1 84 ? -21.949 -24.672 2.659 1.00 76.94 84 THR A N 1
ATOM 686 C CA . THR A 1 84 ? -23.216 -25.187 2.121 1.00 76.94 84 THR A CA 1
ATOM 687 C C . THR A 1 84 ? -23.942 -26.143 3.070 1.00 76.94 84 THR A C 1
ATOM 689 O O . THR A 1 84 ? -25.076 -26.528 2.794 1.00 76.94 84 THR A O 1
ATOM 692 N N . ASN A 1 85 ? -23.312 -26.575 4.169 1.00 86.38 85 ASN A N 1
ATOM 693 C CA . ASN A 1 85 ? -23.962 -27.444 5.157 1.00 86.38 85 ASN A CA 1
ATOM 694 C C . ASN A 1 85 ? -24.903 -26.671 6.088 1.00 86.38 85 ASN A C 1
ATOM 696 O O . ASN A 1 85 ? -25.703 -27.284 6.797 1.00 86.38 85 ASN A O 1
ATOM 700 N N . ILE A 1 86 ? -24.806 -25.340 6.100 1.00 90.50 86 ILE A N 1
ATOM 701 C CA . ILE A 1 86 ? -25.638 -24.470 6.923 1.00 90.50 86 ILE A CA 1
ATOM 702 C C . ILE A 1 86 ? -26.805 -23.943 6.089 1.00 90.50 86 ILE A C 1
ATOM 704 O O . ILE A 1 86 ? -26.625 -23.392 5.007 1.00 90.50 86 ILE A O 1
ATOM 708 N N . SER A 1 87 ? -28.022 -24.087 6.612 1.00 93.25 87 SER A N 1
ATOM 709 C CA . SER A 1 87 ? -29.229 -23.497 6.030 1.00 93.25 87 SER A CA 1
ATOM 710 C C . SER A 1 87 ? -29.699 -22.345 6.908 1.00 93.25 87 SER A C 1
ATOM 712 O O . SER A 1 87 ? -30.036 -22.553 8.075 1.00 93.25 87 SER A O 1
ATOM 714 N N . VAL A 1 88 ? -29.766 -21.142 6.329 1.00 94.00 88 VAL A N 1
ATOM 715 C CA . VAL A 1 88 ? -30.262 -19.934 7.008 1.00 94.00 88 VAL A CA 1
ATOM 716 C C . VAL A 1 88 ? -31.673 -20.158 7.561 1.00 94.00 88 VAL A C 1
ATOM 718 O O . VAL A 1 88 ? -31.944 -19.816 8.712 1.00 94.00 88 VAL A O 1
ATOM 721 N N . GLU A 1 89 ? -32.557 -20.794 6.786 1.00 94.12 89 GLU A N 1
ATOM 722 C CA . GLU A 1 89 ? -33.916 -21.114 7.234 1.00 94.12 89 GLU A CA 1
ATOM 723 C C . GLU A 1 89 ? -33.902 -22.039 8.456 1.00 94.12 89 GLU A C 1
ATOM 725 O O . GLU A 1 89 ? -34.527 -21.733 9.475 1.00 94.12 89 GLU A O 1
ATOM 730 N N . HIS A 1 90 ? -33.146 -23.140 8.398 1.00 94.25 90 HIS A N 1
ATOM 731 C CA . HIS A 1 90 ? -33.048 -24.085 9.509 1.00 94.25 90 HIS A CA 1
ATOM 732 C C . HIS A 1 90 ? -32.468 -23.436 10.775 1.00 94.25 90 HIS A C 1
ATOM 734 O O . HIS A 1 90 ? -32.993 -23.660 11.868 1.00 94.25 90 HIS A O 1
ATOM 740 N N . SER A 1 91 ? -31.430 -22.605 10.654 1.00 96.62 91 SER A N 1
ATOM 741 C CA . SER A 1 91 ? -30.822 -21.896 11.788 1.00 96.62 91 SER A CA 1
ATOM 742 C C . SER A 1 91 ? -31.794 -20.916 12.446 1.00 96.62 91 SER A C 1
ATOM 744 O O . SER A 1 91 ? -31.904 -20.891 13.676 1.00 96.62 91 SER A O 1
ATOM 746 N N . VAL A 1 92 ? -32.581 -20.176 11.656 1.00 96.62 92 VAL A N 1
ATOM 747 C CA . VAL A 1 92 ? -33.638 -19.294 12.179 1.00 96.62 92 VAL A CA 1
ATOM 748 C C . VAL A 1 92 ? -34.734 -20.101 12.880 1.00 96.62 92 VAL A C 1
ATOM 750 O O . VAL A 1 92 ? -35.137 -19.754 13.993 1.00 96.62 92 VAL A O 1
ATOM 753 N N . HIS A 1 93 ? -35.209 -21.198 12.286 1.00 94.69 93 HIS A N 1
ATOM 754 C CA . HIS A 1 93 ? -36.225 -22.048 12.916 1.00 94.69 93 HIS A CA 1
ATOM 755 C C . HIS A 1 93 ? -35.720 -22.680 14.220 1.00 94.69 93 HIS A C 1
ATOM 757 O O . HIS A 1 93 ? -36.385 -22.556 15.248 1.00 94.69 93 HIS A O 1
ATOM 763 N N . SER A 1 94 ? -34.505 -23.230 14.217 1.00 94.88 94 SER A N 1
ATOM 764 C CA . SER A 1 94 ? -33.830 -23.796 15.393 1.00 94.88 94 SER A CA 1
ATOM 765 C C . SER A 1 94 ? -33.666 -22.774 16.523 1.00 94.88 94 SER A C 1
ATOM 767 O O . SER A 1 94 ? -33.890 -23.100 17.694 1.00 94.88 94 SER A O 1
ATOM 769 N N . PHE A 1 95 ? -33.334 -21.520 16.193 1.00 96.88 95 PHE A N 1
ATOM 770 C CA . PHE A 1 95 ? -33.284 -20.422 17.160 1.00 96.88 95 PHE A CA 1
ATOM 771 C C . PHE A 1 95 ? -34.638 -20.231 17.854 1.00 96.88 95 PHE A C 1
ATOM 773 O O . PHE A 1 95 ? -34.716 -20.253 19.085 1.00 96.88 95 PHE A O 1
ATOM 780 N N . TYR A 1 96 ? -35.723 -20.111 17.089 1.00 96.12 96 TYR A N 1
ATOM 781 C CA . TYR A 1 96 ? -37.046 -19.900 17.672 1.00 96.12 96 TYR A CA 1
ATOM 782 C C . TYR A 1 96 ? -37.611 -21.134 18.386 1.00 96.12 96 TYR A C 1
ATOM 784 O O . TYR A 1 96 ? -38.351 -20.976 19.360 1.00 96.12 96 TYR A O 1
ATOM 792 N N . ASP A 1 97 ? -37.275 -22.348 17.953 1.00 93.12 97 ASP A N 1
ATOM 793 C CA . ASP A 1 97 ? -37.663 -23.578 18.650 1.00 93.12 97 ASP A CA 1
ATOM 794 C C . ASP A 1 97 ? -37.042 -23.624 20.049 1.00 93.12 97 ASP A C 1
ATOM 796 O O . ASP A 1 97 ? -37.685 -24.040 21.013 1.00 93.12 97 ASP A O 1
ATOM 800 N N . LYS A 1 98 ? -35.804 -23.140 20.194 1.00 93.94 98 LYS A N 1
ATOM 801 C CA . LYS A 1 98 ? -35.121 -23.031 21.491 1.00 93.94 98 LYS A CA 1
ATOM 802 C C . LYS A 1 98 ? -35.580 -21.820 22.308 1.00 93.94 98 LYS A C 1
ATOM 804 O O . LYS A 1 98 ? -35.589 -21.911 23.534 1.00 93.94 98 LYS A O 1
ATOM 809 N N . LEU A 1 99 ? -36.001 -20.734 21.656 1.00 95.38 99 LEU A N 1
ATOM 810 C CA . LEU A 1 99 ? -36.504 -19.524 22.312 1.00 95.38 99 LEU A CA 1
ATOM 811 C C . LEU A 1 99 ? -37.905 -19.718 22.915 1.00 95.38 99 LEU A C 1
ATOM 813 O O . LEU A 1 99 ? -38.200 -19.159 23.971 1.00 95.38 99 LEU A O 1
ATOM 817 N N . PHE A 1 100 ? -38.775 -20.510 22.276 1.00 94.38 100 PHE A N 1
ATOM 818 C CA . PHE A 1 100 ? -40.170 -20.658 22.707 1.00 94.38 100 PHE A CA 1
ATOM 819 C C . PHE A 1 100 ? -40.339 -21.145 24.156 1.00 94.38 100 PHE A C 1
ATOM 821 O O . PHE A 1 100 ? -41.095 -20.502 24.884 1.00 94.38 100 PHE A O 1
ATOM 828 N N . PRO A 1 101 ? -39.636 -22.192 24.633 1.00 91.06 101 PRO A N 1
ATOM 829 C CA . PRO A 1 101 ? -39.716 -22.594 26.036 1.00 91.06 101 PRO A CA 1
ATOM 830 C C . PRO A 1 101 ? -39.359 -21.472 27.021 1.00 91.06 101 PRO A C 1
ATOM 832 O O . PRO A 1 101 ? -40.074 -21.297 28.005 1.00 91.06 101 PRO A O 1
ATOM 835 N N . LEU A 1 102 ? -38.317 -20.679 26.730 1.00 90.94 102 LEU A N 1
ATOM 836 C CA . LEU A 1 102 ? -37.875 -19.567 27.584 1.00 90.94 102 LEU A CA 1
ATOM 837 C C . LEU A 1 102 ? -38.944 -18.470 27.663 1.00 90.94 102 LEU A C 1
ATOM 839 O O . LEU A 1 102 ? -39.343 -18.046 28.747 1.00 90.94 102 LEU A O 1
ATOM 843 N N . VAL A 1 103 ? -39.469 -18.056 26.507 1.00 92.81 103 VAL A N 1
ATOM 844 C CA . VAL A 1 103 ? -40.533 -17.045 26.423 1.00 92.81 103 VAL A CA 1
ATOM 845 C C . VAL A 1 103 ? -41.806 -17.547 27.104 1.00 92.81 103 VAL A C 1
ATOM 847 O O . VAL A 1 103 ? -42.439 -16.812 27.862 1.00 92.81 103 VAL A O 1
ATOM 850 N N . TYR A 1 104 ? -42.177 -18.809 26.889 1.00 89.69 104 TYR A N 1
ATOM 851 C CA . TYR A 1 104 ? -43.388 -19.367 27.474 1.00 89.69 104 TYR A CA 1
ATOM 852 C C . TYR A 1 104 ? -43.309 -19.435 29.007 1.00 89.69 104 TYR A C 1
ATOM 854 O O . TYR A 1 104 ? -44.243 -19.013 29.686 1.00 89.69 104 TYR A O 1
ATOM 862 N N . GLN A 1 105 ? -42.191 -19.913 29.559 1.00 86.69 105 GLN A N 1
ATOM 863 C CA . GLN A 1 105 ? -42.018 -20.116 31.003 1.00 86.69 105 GLN A CA 1
ATOM 864 C C . GLN A 1 105 ? -41.850 -18.815 31.791 1.00 86.69 105 GLN A C 1
ATOM 866 O O . GLN A 1 105 ? -42.341 -18.729 32.913 1.00 86.69 105 GLN A O 1
ATOM 871 N N . HIS A 1 106 ? -41.181 -17.808 31.224 1.00 86.56 106 HIS A N 1
ATOM 872 C CA . HIS A 1 106 ? -40.830 -16.587 31.958 1.00 86.56 106 HIS A CA 1
ATOM 873 C C . HIS A 1 106 ? -41.667 -15.363 31.575 1.00 86.56 106 HIS A C 1
ATOM 875 O O . HIS A 1 106 ? -41.817 -14.464 32.399 1.00 86.56 106 HIS A O 1
ATOM 881 N N . LEU A 1 107 ? -42.223 -15.310 30.356 1.00 88.62 107 LEU A N 1
ATOM 882 C CA . LEU A 1 107 ? -42.929 -14.126 29.843 1.00 88.62 107 LEU A CA 1
ATOM 883 C C . LEU A 1 107 ? -44.426 -14.353 29.589 1.00 88.62 107 LEU A C 1
ATOM 885 O O . LEU A 1 107 ? -45.199 -13.406 29.709 1.00 88.62 107 LEU A O 1
ATOM 889 N N . VAL A 1 108 ? -44.848 -15.575 29.244 1.00 88.50 108 VAL A N 1
ATOM 890 C CA . VAL A 1 108 ? -46.262 -15.900 28.957 1.00 88.50 108 VAL A CA 1
ATOM 891 C C . VAL A 1 108 ? -46.967 -16.522 30.162 1.00 88.50 108 VAL A C 1
ATOM 893 O O . VAL A 1 108 ? -48.077 -16.118 30.502 1.00 88.50 108 VAL A O 1
ATOM 896 N N . ASN A 1 109 ? -46.330 -17.494 30.818 1.00 82.19 109 ASN A N 1
ATOM 897 C CA . ASN A 1 109 ? -46.857 -18.186 31.990 1.00 82.19 109 ASN A CA 1
ATOM 898 C C . ASN A 1 109 ? -45.824 -18.213 33.139 1.00 82.19 109 ASN A C 1
ATOM 900 O O . ASN A 1 109 ? -45.327 -19.279 33.509 1.00 82.19 109 ASN A O 1
ATOM 904 N N . PRO A 1 110 ? -45.507 -17.044 33.731 1.00 72.38 110 PRO A N 1
ATOM 905 C CA . PRO A 1 110 ? -44.462 -16.901 34.751 1.00 72.38 110 PRO A CA 1
ATOM 906 C C . PRO A 1 110 ? -44.712 -17.709 36.035 1.00 72.38 110 PRO A C 1
ATOM 908 O O . PRO A 1 110 ? -43.765 -18.023 36.754 1.00 72.38 110 PRO A O 1
ATOM 911 N N . GLY A 1 111 ? -45.963 -18.105 36.314 1.00 63.56 111 GLY A N 1
ATOM 912 C CA . GLY A 1 111 ? -46.306 -18.976 37.449 1.00 63.56 111 GLY A CA 1
ATOM 913 C C . GLY A 1 111 ? -45.727 -20.395 37.350 1.00 63.56 111 GLY A C 1
ATOM 914 O O . GLY A 1 111 ? -45.719 -21.125 38.338 1.00 63.56 111 GLY A O 1
ATOM 915 N N . LEU A 1 112 ? -45.221 -20.779 36.174 1.00 60.53 112 LEU A N 1
ATOM 916 C CA . LEU A 1 112 ? -44.512 -22.033 35.930 1.00 60.53 112 LEU A CA 1
ATOM 917 C C . LEU A 1 112 ? -43.003 -21.922 36.231 1.00 60.53 112 LEU A C 1
ATOM 919 O O . LEU A 1 112 ? -42.385 -22.916 36.599 1.00 60.53 112 LEU A O 1
ATOM 923 N N . GLY A 1 113 ? -42.420 -20.723 36.096 1.00 52.34 113 GLY A N 1
ATOM 924 C CA . GLY A 1 113 ? -40.983 -20.466 36.261 1.00 52.34 113 GLY A CA 1
ATOM 925 C C . GLY A 1 113 ? -40.518 -20.262 37.710 1.00 52.34 113 GLY A C 1
ATOM 926 O O . GLY A 1 113 ? -39.335 -20.421 37.995 1.00 52.34 113 GLY A O 1
ATOM 927 N N . SER A 1 114 ? -41.420 -19.948 38.650 1.00 48.94 114 SER A N 1
ATOM 928 C CA . SER A 1 114 ? -41.070 -19.705 40.065 1.00 48.94 114 SER A CA 1
ATOM 929 C C . SER A 1 114 ? -40.918 -20.974 40.914 1.00 48.94 114 SER A C 1
ATOM 931 O O . SER A 1 114 ? -40.369 -20.915 42.013 1.00 48.94 114 SER A O 1
ATOM 933 N N . ASN A 1 115 ? -41.399 -22.124 40.430 1.00 45.19 115 ASN A N 1
ATOM 934 C CA . ASN A 1 115 ? -41.413 -23.381 41.178 1.00 45.19 115 ASN A CA 1
ATOM 935 C C . ASN A 1 115 ? -40.416 -24.357 40.541 1.00 45.19 115 ASN A C 1
ATOM 937 O O . ASN A 1 115 ? -40.766 -25.126 39.648 1.00 45.19 115 ASN A O 1
ATOM 941 N N . VAL A 1 116 ? -39.176 -24.320 41.035 1.00 44.09 116 VAL A N 1
ATOM 942 C CA . VAL A 1 116 ? -37.952 -25.003 40.551 1.00 44.09 116 VAL A CA 1
ATOM 943 C C . VAL A 1 116 ? -38.034 -26.549 40.461 1.00 44.09 116 VAL A C 1
ATOM 945 O O . VAL A 1 116 ? -37.033 -27.214 40.226 1.00 44.09 116 VAL A O 1
ATOM 948 N N . SER A 1 117 ? -39.203 -27.184 40.588 1.00 44.69 117 SER A N 1
ATOM 949 C CA . SER A 1 117 ? -39.296 -28.649 40.691 1.00 44.69 117 SER A CA 1
ATOM 950 C C . SER A 1 117 ? -40.463 -29.333 39.965 1.00 44.69 117 SER A C 1
ATOM 952 O O . SER A 1 117 ? -40.821 -30.434 40.370 1.00 44.69 117 SER A O 1
ATOM 954 N N . THR A 1 118 ? -41.070 -28.756 38.915 1.00 48.31 118 THR A N 1
ATOM 955 C CA . THR A 1 118 ? -42.245 -29.424 38.286 1.00 48.31 118 THR A CA 1
ATOM 956 C C . THR A 1 118 ? -42.355 -29.401 36.759 1.00 48.31 118 THR A C 1
ATOM 958 O O . THR A 1 118 ? -43.297 -29.989 36.235 1.00 48.31 118 THR A O 1
ATOM 961 N N . TRP A 1 119 ? -41.426 -28.785 36.018 1.00 57.25 119 TRP A N 1
ATOM 962 C CA . TRP A 1 119 ? -41.417 -28.890 34.550 1.00 57.25 119 TRP A CA 1
ATOM 963 C C . TRP A 1 119 ? -40.252 -29.772 34.096 1.00 57.25 119 TRP A C 1
ATOM 965 O O . TRP A 1 119 ? -39.088 -29.403 34.247 1.00 57.25 119 TRP A O 1
ATOM 975 N N . SER A 1 120 ? -40.560 -30.970 33.596 1.00 60.38 120 SER A N 1
ATOM 976 C CA . SER A 1 120 ? -39.556 -31.945 33.161 1.00 60.38 120 SER A CA 1
ATOM 977 C C . SER A 1 120 ? -38.838 -31.487 31.882 1.00 60.38 120 SER A C 1
ATOM 979 O O . SER A 1 120 ? -39.361 -30.694 31.093 1.00 60.38 120 SER A O 1
ATOM 981 N N . SER A 1 121 ? -37.639 -32.026 31.628 1.00 65.50 121 SER A N 1
ATOM 982 C CA . SER A 1 121 ? -36.952 -31.882 30.333 1.00 65.50 121 SER A CA 1
ATOM 983 C C . SER A 1 121 ? -37.837 -32.326 29.155 1.00 65.50 121 SER A C 1
ATOM 985 O O . SER A 1 121 ? -37.735 -31.763 28.063 1.00 65.50 121 SER A O 1
ATOM 987 N N . GLU A 1 122 ? -38.759 -33.265 29.397 1.00 67.62 122 GLU A N 1
ATOM 988 C CA . GLU A 1 122 ? -39.791 -33.715 28.455 1.00 67.62 122 GLU A CA 1
ATOM 989 C C . GLU A 1 122 ? -40.843 -32.633 28.176 1.00 67.62 122 GLU A C 1
ATOM 991 O O . GLU A 1 122 ? -41.252 -32.463 27.029 1.00 67.62 122 GLU A O 1
ATOM 996 N N . GLY A 1 123 ? -41.234 -31.836 29.175 1.00 74.19 123 GLY A N 1
ATOM 997 C CA . GLY A 1 123 ? -42.134 -30.695 28.990 1.00 74.19 123 GLY A CA 1
ATOM 998 C C . GLY A 1 123 ? -41.521 -29.611 28.099 1.00 74.19 123 GLY A C 1
ATOM 999 O O . GLY A 1 123 ? -42.183 -29.082 27.206 1.00 74.19 123 GLY A O 1
ATOM 1000 N N . SER A 1 124 ? -40.234 -29.300 28.285 1.00 79.94 124 SER A N 1
ATOM 1001 C CA . SER A 1 124 ? -39.511 -28.379 27.395 1.00 79.94 124 SER A CA 1
ATOM 1002 C C . SER A 1 124 ? -39.370 -28.949 25.982 1.00 79.94 124 SER A C 1
ATOM 1004 O O . SER A 1 124 ? -39.521 -28.203 25.019 1.00 79.94 124 SER A O 1
ATOM 1006 N N . ALA A 1 125 ? -39.142 -30.258 25.827 1.00 83.00 125 ALA A N 1
ATOM 1007 C CA . ALA A 1 125 ? -39.121 -30.915 24.517 1.00 83.00 125 ALA A CA 1
ATOM 1008 C C . ALA A 1 125 ? -40.495 -30.884 23.818 1.00 83.00 125 ALA A C 1
ATOM 1010 O O . ALA A 1 125 ? -40.556 -30.609 22.620 1.00 83.00 125 ALA A O 1
ATOM 1011 N N . CYS A 1 126 ? -41.590 -31.074 24.563 1.00 86.38 126 CYS A N 1
ATOM 1012 C CA . CYS A 1 126 ? -42.959 -30.939 24.057 1.00 86.38 126 CYS A CA 1
ATOM 1013 C C . CYS A 1 126 ? -43.236 -29.523 23.536 1.00 86.38 126 CYS A C 1
ATOM 1015 O O . CYS A 1 126 ? -43.774 -29.360 22.441 1.00 86.38 126 CYS A O 1
ATOM 1017 N N . LEU A 1 127 ? -42.806 -28.489 24.269 1.00 87.25 127 LEU A N 1
ATOM 1018 C CA . LEU A 1 127 ? -42.927 -27.100 23.818 1.00 87.25 127 LEU A CA 1
ATOM 1019 C C . LEU A 1 127 ? -42.195 -26.870 22.489 1.00 87.25 127 LEU A C 1
ATOM 1021 O O . LEU A 1 127 ? -42.769 -26.274 21.584 1.00 87.25 127 LEU A O 1
ATOM 1025 N N . ARG A 1 128 ? -40.969 -27.390 22.330 1.00 89.00 128 ARG A N 1
ATOM 1026 C CA . ARG A 1 128 ? -40.238 -27.277 21.052 1.00 89.00 128 ARG A CA 1
ATOM 1027 C C . ARG A 1 128 ? -40.980 -27.975 19.912 1.00 89.00 128 ARG A C 1
ATOM 1029 O O . ARG A 1 128 ? -41.165 -27.378 18.861 1.00 89.00 128 ARG A O 1
ATOM 1036 N N . ALA A 1 129 ? -41.452 -29.202 20.137 1.00 86.31 129 ALA A N 1
ATOM 1037 C CA . ALA A 1 129 ? -42.147 -29.991 19.118 1.00 86.31 129 ALA A CA 1
ATOM 1038 C C . ALA A 1 129 ? -43.483 -29.368 18.675 1.00 86.31 129 ALA A C 1
ATOM 1040 O O . ALA A 1 129 ? -43.859 -29.469 17.514 1.00 86.31 129 ALA A O 1
ATOM 1041 N N . THR A 1 130 ? -44.188 -28.698 19.588 1.00 85.94 130 THR A N 1
ATOM 1042 C CA . THR A 1 130 ? -45.514 -28.106 19.332 1.00 85.94 130 THR A CA 1
ATOM 1043 C C . THR A 1 130 ? -45.457 -26.675 18.799 1.00 85.94 130 THR A C 1
ATOM 1045 O O . THR A 1 130 ? -46.474 -26.130 18.369 1.00 85.94 130 THR A O 1
ATOM 1048 N N . ARG A 1 131 ? -44.273 -26.049 18.795 1.00 90.50 131 ARG A N 1
ATOM 1049 C CA . ARG A 1 131 ? -44.076 -24.657 18.374 1.00 90.50 131 ARG A CA 1
ATOM 1050 C C . ARG A 1 131 ? -44.589 -24.409 16.954 1.00 90.50 131 ARG A C 1
ATOM 1052 O O . ARG A 1 131 ? -45.213 -23.376 16.725 1.00 90.50 131 ARG A O 1
ATOM 1059 N N . HIS A 1 132 ? -44.339 -25.321 16.012 1.00 86.19 132 HIS A N 1
ATOM 1060 C CA . HIS A 1 132 ? -44.772 -25.153 14.620 1.00 86.19 132 HIS A CA 1
ATOM 1061 C C . HIS A 1 132 ? -46.305 -25.161 14.480 1.00 86.19 132 HIS A C 1
ATOM 1063 O O . HIS A 1 132 ? -46.854 -24.305 13.793 1.00 86.19 132 HIS A O 1
ATOM 1069 N N . ASP A 1 133 ? -46.992 -26.046 15.208 1.00 85.62 133 ASP A N 1
ATOM 1070 C CA . ASP A 1 133 ? -48.452 -26.200 15.140 1.00 85.62 133 ASP A CA 1
ATOM 1071 C C . ASP A 1 133 ? -49.209 -25.062 15.841 1.00 85.62 133 ASP A C 1
ATOM 1073 O O . ASP A 1 133 ? -50.288 -24.656 15.412 1.00 85.62 133 ASP A O 1
ATOM 1077 N N . ILE A 1 134 ? -48.654 -24.549 16.943 1.00 87.25 134 ILE A N 1
ATOM 1078 C CA . ILE A 1 134 ? -49.284 -23.501 17.763 1.00 87.25 134 ILE A CA 1
ATOM 1079 C C . ILE A 1 134 ? -48.944 -22.096 17.235 1.00 87.25 134 ILE A C 1
ATOM 1081 O O . ILE A 1 134 ? -49.674 -21.140 17.494 1.00 87.25 134 ILE A O 1
ATOM 1085 N N . ASN A 1 135 ? -47.840 -21.974 16.495 1.00 90.56 135 ASN A N 1
ATOM 1086 C CA . ASN A 1 135 ? -47.295 -20.735 15.947 1.00 90.56 135 ASN A CA 1
ATOM 1087 C C . ASN A 1 135 ? -47.283 -19.543 16.937 1.00 90.56 135 ASN A C 1
ATOM 1089 O O . ASN A 1 135 ? -47.869 -18.489 16.669 1.00 90.56 135 ASN A O 1
ATOM 1093 N N . PRO A 1 136 ? -46.600 -19.674 18.090 1.00 93.00 136 PRO A N 1
ATOM 1094 C CA . PRO A 1 136 ? -46.643 -18.682 19.167 1.00 93.00 136 PRO A CA 1
ATOM 1095 C C . PRO A 1 136 ? -46.059 -17.320 18.780 1.00 93.00 136 PRO A C 1
ATOM 1097 O O . PRO A 1 136 ? -46.380 -16.312 19.400 1.00 93.00 136 PRO A O 1
ATOM 1100 N N . PHE A 1 137 ? -45.209 -17.289 17.756 1.00 96.31 137 PHE A N 1
ATOM 1101 C CA . PHE A 1 137 ? -44.494 -16.104 17.296 1.00 96.31 137 PHE A CA 1
ATOM 1102 C C . PHE A 1 137 ? -45.098 -15.482 16.027 1.00 96.31 137 PHE A C 1
ATOM 1104 O O . PHE A 1 137 ? -44.497 -14.578 15.452 1.00 96.31 137 PHE A O 1
ATOM 1111 N N . GLY A 1 138 ? -46.258 -15.955 15.562 1.00 92.50 138 GLY A N 1
ATOM 1112 C CA . GLY A 1 138 ? -46.900 -15.423 14.359 1.00 92.50 138 GLY A CA 1
ATOM 1113 C C . GLY A 1 138 ? -46.055 -15.609 13.083 1.00 92.50 138 GLY A C 1
ATOM 1114 O O . GLY A 1 138 ? -45.344 -16.604 12.950 1.00 92.50 138 GLY A O 1
ATOM 1115 N N . PRO A 1 139 ? -46.128 -14.696 12.099 1.00 93.44 139 PRO A N 1
ATOM 1116 C CA . PRO A 1 139 ? -45.416 -14.849 10.825 1.00 93.44 139 PRO A CA 1
ATOM 1117 C C . PRO A 1 139 ? -43.912 -14.528 10.917 1.00 93.44 139 PRO A C 1
ATOM 1119 O O . PRO A 1 139 ? -43.148 -14.873 10.015 1.00 93.44 139 PRO A O 1
ATOM 1122 N N . HIS A 1 140 ? -43.466 -13.894 12.007 1.00 94.88 140 HIS A N 1
ATOM 1123 C CA . HIS A 1 140 ? -42.123 -13.322 12.139 1.00 94.88 140 HIS A CA 1
ATOM 1124 C C . HIS A 1 140 ? -40.965 -14.305 11.903 1.00 94.88 140 HIS A C 1
ATOM 1126 O O . HIS A 1 140 ? -40.013 -13.923 11.222 1.00 94.88 140 HIS A O 1
ATOM 1132 N N . PRO A 1 141 ? -41.010 -15.564 12.382 1.00 94.56 141 PRO A N 1
ATOM 1133 C CA . PRO A 1 141 ? -39.943 -16.520 12.107 1.00 94.56 141 PRO A CA 1
ATOM 1134 C C . PRO A 1 141 ? -39.783 -16.855 10.624 1.00 94.56 141 PRO A C 1
ATOM 1136 O O . PRO A 1 141 ? -38.659 -16.941 10.140 1.00 94.56 141 PRO A O 1
ATOM 1139 N N . GLN A 1 142 ? -40.900 -17.012 9.906 1.00 93.50 142 GLN A N 1
ATOM 1140 C CA . GLN A 1 142 ? -40.893 -17.317 8.476 1.00 93.50 142 GLN A CA 1
ATOM 1141 C C . GLN A 1 142 ? -40.422 -16.107 7.664 1.00 93.50 142 GLN A C 1
ATOM 1143 O O . GLN A 1 142 ? -39.602 -16.244 6.760 1.00 93.50 142 GLN A O 1
ATOM 1148 N N . GLU A 1 143 ? -40.895 -14.909 8.017 1.00 92.12 143 GLU A N 1
ATOM 1149 C CA . GLU A 1 143 ? -40.470 -13.662 7.375 1.00 92.12 143 GLU A CA 1
ATOM 1150 C C . GLU A 1 143 ? -38.975 -13.392 7.580 1.00 92.12 143 GLU A C 1
ATOM 1152 O O . GLU A 1 143 ? -38.303 -12.945 6.649 1.00 92.12 143 GLU A O 1
ATOM 1157 N N . LEU A 1 144 ? -38.440 -13.681 8.773 1.00 94.06 144 LEU A N 1
ATOM 1158 C CA . LEU A 1 144 ? -37.013 -13.534 9.057 1.00 94.06 144 LEU A CA 1
ATOM 1159 C C . LEU A 1 144 ? -36.179 -14.553 8.272 1.00 94.06 144 LEU A C 1
ATOM 1161 O O . LEU A 1 144 ? -35.196 -14.167 7.644 1.00 94.06 144 LEU A O 1
ATOM 1165 N N . ALA A 1 145 ? -36.594 -15.824 8.255 1.00 94.50 145 ALA A N 1
ATOM 1166 C CA . ALA A 1 145 ? -35.926 -16.885 7.502 1.00 94.50 145 ALA A CA 1
ATOM 1167 C C . ALA A 1 145 ? -35.850 -16.561 6.000 1.00 94.50 145 ALA A C 1
ATOM 1169 O O . ALA A 1 145 ? -34.769 -16.590 5.413 1.00 94.50 145 ALA A O 1
ATOM 1170 N N . GLN A 1 146 ? -36.969 -16.162 5.390 1.00 91.00 146 GLN A N 1
ATOM 1171 C CA . GLN A 1 146 ? -37.025 -15.810 3.966 1.00 91.00 146 GLN A CA 1
ATOM 1172 C C . GLN A 1 146 ? -36.315 -14.492 3.642 1.00 91.00 146 GLN A C 1
ATOM 1174 O O . GLN A 1 146 ? -35.781 -14.330 2.544 1.00 91.00 146 GLN A O 1
ATOM 1179 N N . GLY A 1 147 ? -36.344 -13.523 4.562 1.00 89.06 147 GLY A N 1
ATOM 1180 C CA . GLY A 1 147 ? -35.646 -12.248 4.408 1.00 89.06 147 GLY A CA 1
ATOM 1181 C C . GLY A 1 147 ? -34.131 -12.429 4.411 1.00 89.06 147 GLY A C 1
ATOM 1182 O O . GLY A 1 147 ? -33.460 -11.950 3.501 1.00 89.06 147 GLY A O 1
ATOM 1183 N N . LEU A 1 148 ? -33.604 -13.171 5.389 1.00 92.25 148 LEU A N 1
ATOM 1184 C CA . LEU A 1 148 ? -32.172 -13.458 5.482 1.00 92.25 148 LEU A CA 1
ATOM 1185 C C . LEU A 1 148 ? -31.696 -14.368 4.349 1.00 92.25 148 LEU A C 1
ATOM 1187 O O . LEU A 1 148 ? -30.664 -14.086 3.752 1.00 92.25 148 LEU A O 1
ATOM 1191 N N . SER A 1 149 ? -32.452 -15.414 4.002 1.00 90.25 149 SER A N 1
ATOM 1192 C CA . SER A 1 149 ? -32.048 -16.335 2.929 1.00 90.25 149 SER A CA 1
ATOM 1193 C C . SER A 1 149 ? -31.922 -15.619 1.583 1.00 90.25 149 SER A C 1
ATOM 1195 O O . SER A 1 149 ? -30.953 -15.835 0.866 1.00 90.25 149 SER A O 1
ATOM 1197 N N . ARG A 1 150 ? -32.847 -14.701 1.265 1.00 86.00 150 ARG A N 1
ATOM 1198 C CA . ARG A 1 150 ? -32.758 -13.885 0.044 1.00 86.00 150 ARG A CA 1
ATOM 1199 C C . ARG A 1 150 ? -31.622 -12.870 0.086 1.00 86.00 150 ARG A C 1
ATOM 1201 O O . ARG A 1 150 ? -30.915 -12.728 -0.901 1.00 86.00 150 ARG A O 1
ATOM 1208 N N . ALA A 1 151 ? -31.430 -12.190 1.213 1.00 87.06 151 ALA A N 1
ATOM 1209 C CA . ALA A 1 151 ? -30.420 -11.142 1.307 1.00 87.06 151 ALA A CA 1
ATOM 1210 C C . ALA A 1 151 ? -28.988 -11.704 1.291 1.00 87.06 151 ALA A C 1
ATOM 1212 O O . ALA A 1 151 ? -28.098 -11.115 0.686 1.00 87.06 151 ALA A O 1
ATOM 1213 N N . LEU A 1 152 ? -28.746 -12.841 1.952 1.00 89.56 152 LEU A N 1
ATOM 1214 C CA . LEU A 1 152 ? -27.395 -13.369 2.166 1.00 89.56 152 LEU A CA 1
ATOM 1215 C C . LEU A 1 152 ? -26.893 -14.281 1.036 1.00 89.56 152 LEU A C 1
ATOM 1217 O O . LEU A 1 152 ? -25.685 -14.514 0.956 1.00 89.56 152 LEU A O 1
ATOM 1221 N N . VAL A 1 153 ? -27.774 -14.768 0.150 1.00 87.31 153 VAL A N 1
ATOM 1222 C CA . VAL A 1 153 ? -27.404 -15.721 -0.915 1.00 87.31 153 VAL A CA 1
ATOM 1223 C C . VAL A 1 153 ? -26.325 -15.162 -1.844 1.00 87.31 153 VAL A C 1
ATOM 1225 O O . VAL A 1 153 ? -25.342 -15.845 -2.110 1.00 87.31 153 VAL A O 1
ATOM 1228 N N . ALA A 1 154 ? -26.423 -13.889 -2.246 1.00 86.38 154 ALA A N 1
ATOM 1229 C CA . ALA A 1 154 ? -25.431 -13.250 -3.113 1.00 86.38 154 ALA A CA 1
ATOM 1230 C C . ALA A 1 154 ? -24.055 -13.116 -2.432 1.00 86.38 154 ALA A C 1
ATOM 1232 O O . ALA A 1 154 ? -23.020 -13.275 -3.080 1.00 86.38 154 ALA A O 1
ATOM 1233 N N . GLY A 1 155 ? -24.036 -12.862 -1.117 1.00 88.19 155 GLY A N 1
ATOM 1234 C CA . GLY A 1 155 ? -22.805 -12.779 -0.325 1.00 88.19 155 GLY A CA 1
ATOM 1235 C C . GLY A 1 155 ? -22.115 -14.134 -0.178 1.00 88.19 155 GLY A C 1
ATOM 1236 O O . GLY A 1 155 ? -20.918 -14.241 -0.440 1.00 88.19 155 GLY A O 1
ATOM 1237 N N . CYS A 1 156 ? -22.878 -15.179 0.153 1.00 90.25 156 CYS A N 1
ATOM 1238 C CA . CYS A 1 156 ? -22.389 -16.560 0.206 1.00 90.25 156 CYS A CA 1
ATOM 1239 C C . CYS A 1 156 ? -21.860 -17.021 -1.164 1.00 90.25 156 CYS A C 1
ATOM 1241 O O . CYS A 1 156 ? -20.733 -17.515 -1.277 1.00 90.25 156 CYS A O 1
ATOM 1243 N N . ALA A 1 157 ? -22.638 -16.783 -2.219 1.00 90.50 157 ALA A N 1
ATOM 1244 C CA . ALA A 1 157 ? -22.282 -17.086 -3.597 1.00 90.50 157 ALA A CA 1
ATOM 1245 C C . ALA A 1 157 ? -20.973 -16.406 -4.027 1.00 90.50 157 ALA A C 1
ATOM 1247 O O . ALA A 1 157 ? -20.098 -17.058 -4.604 1.00 90.50 157 ALA A O 1
ATOM 1248 N N . LEU A 1 158 ? -20.798 -15.117 -3.710 1.00 90.81 158 LEU A N 1
ATOM 1249 C CA . LEU A 1 158 ? -19.569 -14.387 -4.020 1.00 90.81 158 LEU A CA 1
ATOM 1250 C C . LEU A 1 158 ? -18.363 -14.949 -3.255 1.00 90.81 158 LEU A C 1
ATOM 1252 O O . LEU A 1 158 ? -17.307 -15.148 -3.858 1.00 90.81 158 LEU A O 1
ATOM 1256 N N . SER A 1 159 ? -18.506 -15.245 -1.960 1.00 91.44 159 SER A N 1
ATOM 1257 C CA . SER A 1 159 ? -17.438 -15.859 -1.156 1.00 91.44 159 SER A CA 1
ATOM 1258 C C . SER A 1 159 ? -16.984 -17.200 -1.743 1.00 91.44 159 SER A C 1
ATOM 1260 O O . SER A 1 159 ? -15.781 -17.433 -1.898 1.00 91.44 159 SER A O 1
ATOM 1262 N N . ARG A 1 160 ? -17.935 -18.057 -2.143 1.00 92.81 160 ARG A N 1
ATOM 1263 C CA . ARG A 1 160 ? -17.655 -19.335 -2.822 1.00 92.81 160 ARG A CA 1
ATOM 1264 C C . ARG A 1 160 ? -16.946 -19.115 -4.158 1.00 92.81 160 ARG A C 1
ATOM 1266 O O . ARG A 1 160 ? -15.953 -19.788 -4.436 1.00 92.81 160 ARG A O 1
ATOM 1273 N N . ALA A 1 161 ? -17.407 -18.151 -4.956 1.00 93.50 161 ALA A N 1
ATOM 1274 C CA . ALA A 1 161 ? -16.806 -17.833 -6.248 1.00 93.50 161 ALA A CA 1
ATOM 1275 C C . ALA A 1 161 ? -15.346 -17.402 -6.095 1.00 93.50 161 ALA A C 1
ATOM 1277 O O . ALA A 1 161 ? -14.467 -17.995 -6.718 1.00 93.50 161 ALA A O 1
ATOM 1278 N N . LEU A 1 162 ? -15.060 -16.457 -5.197 1.00 93.44 162 LEU A N 1
ATOM 1279 C CA . LEU A 1 162 ? -13.698 -15.985 -4.944 1.00 93.44 162 LEU A CA 1
ATOM 1280 C C . LEU A 1 162 ? -12.767 -17.111 -4.460 1.00 93.44 162 LEU A C 1
ATOM 1282 O O . LEU A 1 162 ? -11.606 -17.163 -4.875 1.00 93.44 162 LEU A O 1
ATOM 1286 N N . ALA A 1 163 ? -13.271 -18.045 -3.647 1.00 92.00 163 ALA A N 1
ATOM 1287 C CA . ALA A 1 163 ? -12.515 -19.222 -3.222 1.00 92.00 163 ALA A CA 1
ATOM 1288 C C . ALA A 1 163 ? -12.178 -20.158 -4.399 1.00 92.00 163 ALA A C 1
ATOM 1290 O O . ALA A 1 163 ? -11.030 -20.591 -4.529 1.00 92.00 163 ALA A O 1
ATOM 1291 N N . VAL A 1 164 ? -13.138 -20.426 -5.292 1.00 94.06 164 VAL A N 1
ATOM 1292 C CA . VAL A 1 164 ? -12.913 -21.237 -6.502 1.00 94.06 164 VAL A CA 1
ATOM 1293 C C . VAL A 1 164 ? -11.921 -20.558 -7.446 1.00 94.06 164 VAL A C 1
ATOM 1295 O O . VAL A 1 164 ? -11.007 -21.218 -7.939 1.00 94.06 164 VAL A O 1
ATOM 1298 N N . GLY A 1 165 ? -12.021 -19.243 -7.652 1.00 93.69 165 GLY A N 1
ATOM 1299 C CA . GLY A 1 165 ? -11.048 -18.498 -8.455 1.00 93.69 165 GLY A CA 1
ATOM 1300 C C . GLY A 1 165 ? -9.624 -18.602 -7.906 1.00 93.69 165 GLY A C 1
ATOM 1301 O O . GLY A 1 165 ? -8.680 -18.823 -8.666 1.00 93.69 165 GLY A O 1
ATOM 1302 N N . ALA A 1 166 ? -9.459 -18.506 -6.584 1.00 91.31 166 ALA A N 1
ATOM 1303 C CA . ALA A 1 166 ? -8.162 -18.693 -5.935 1.00 91.31 166 ALA A CA 1
ATOM 1304 C C . ALA A 1 166 ? -7.629 -20.128 -6.090 1.00 91.31 166 ALA A C 1
ATOM 1306 O O . ALA A 1 166 ? -6.429 -20.322 -6.306 1.00 91.31 166 ALA A O 1
ATOM 1307 N N . GLU A 1 167 ? -8.504 -21.133 -6.018 1.00 91.19 167 GLU A N 1
ATOM 1308 C CA . GLU A 1 167 ? -8.138 -22.532 -6.239 1.00 91.19 167 GLU A CA 1
ATOM 1309 C C . GLU A 1 167 ? -7.661 -22.782 -7.673 1.00 91.19 167 GLU A C 1
ATOM 1311 O O . GLU A 1 167 ? -6.612 -23.399 -7.860 1.00 91.19 167 GLU A O 1
ATOM 1316 N N . VAL A 1 168 ? -8.384 -22.267 -8.672 1.00 92.44 168 VAL A N 1
ATOM 1317 C CA . VAL A 1 168 ? -8.009 -22.379 -10.090 1.00 92.44 168 VAL A CA 1
ATOM 1318 C C . VAL A 1 168 ? -6.599 -21.832 -10.296 1.00 92.44 168 VAL A C 1
ATOM 1320 O O . VAL A 1 168 ? -5.747 -22.523 -10.855 1.00 92.44 168 VAL A O 1
ATOM 1323 N N . LEU A 1 169 ? -6.318 -20.632 -9.778 1.00 91.31 169 LEU A N 1
ATOM 1324 C CA . LEU A 1 169 ? -4.999 -20.010 -9.895 1.00 91.31 169 LEU A CA 1
ATOM 1325 C C . LEU A 1 169 ? -3.916 -20.831 -9.188 1.00 91.31 169 LEU A C 1
ATOM 1327 O O . LEU A 1 169 ? -2.897 -21.134 -9.806 1.00 91.31 169 LEU A O 1
ATOM 1331 N N . ASN A 1 170 ? -4.145 -21.278 -7.951 1.00 88.69 170 ASN A N 1
ATOM 1332 C CA . ASN A 1 170 ? -3.200 -22.143 -7.234 1.00 88.69 170 ASN A CA 1
ATOM 1333 C C . ASN A 1 170 ? -2.908 -23.443 -7.991 1.00 88.69 170 ASN A C 1
ATOM 1335 O O . ASN A 1 170 ? -1.762 -23.894 -8.039 1.00 88.69 170 ASN A O 1
ATOM 1339 N N . ALA A 1 171 ? -3.926 -24.040 -8.606 1.00 88.00 171 ALA A N 1
ATOM 1340 C CA . ALA A 1 171 ? -3.743 -25.249 -9.383 1.00 88.00 171 ALA A CA 1
ATOM 1341 C C . ALA A 1 171 ? -2.913 -24.982 -10.644 1.00 88.00 171 ALA A C 1
ATOM 1343 O O . ALA A 1 171 ? -2.006 -25.762 -10.935 1.00 88.00 171 ALA A O 1
ATOM 1344 N N . THR A 1 172 ? -3.127 -23.856 -11.335 1.00 86.94 172 THR A N 1
ATOM 1345 C CA . THR A 1 172 ? -2.311 -23.481 -12.505 1.00 86.94 172 THR A CA 1
ATOM 1346 C C . THR A 1 172 ? -0.831 -23.252 -12.175 1.00 86.94 172 THR A C 1
ATOM 1348 O O . THR A 1 172 ? 0.019 -23.541 -13.013 1.00 86.94 172 THR A O 1
ATOM 1351 N N . GLU A 1 173 ? -0.496 -22.827 -10.950 1.00 82.38 173 GLU A N 1
ATOM 1352 C CA . GLU A 1 173 ? 0.896 -22.672 -10.486 1.00 82.38 173 GLU A CA 1
ATOM 1353 C C . GLU A 1 173 ? 1.590 -24.016 -10.209 1.00 82.38 173 GLU A C 1
ATOM 1355 O O . GLU A 1 173 ? 2.812 -24.127 -10.310 1.00 82.38 173 GLU A O 1
ATOM 1360 N N . SER A 1 174 ? 0.815 -25.043 -9.849 1.00 77.31 174 SER A N 1
ATOM 1361 C CA . SER A 1 174 ? 1.335 -26.374 -9.511 1.00 77.31 174 SER A CA 1
ATOM 1362 C C . SER A 1 174 ? 1.649 -27.246 -10.733 1.00 77.31 174 SER A C 1
ATOM 1364 O O . SER A 1 174 ? 2.309 -28.280 -10.605 1.00 77.31 174 SER A O 1
ATOM 1366 N N . VAL A 1 175 ? 1.201 -26.829 -11.922 1.00 80.06 175 VAL A N 1
ATOM 1367 C CA . VAL A 1 175 ? 1.351 -27.596 -13.161 1.00 80.06 175 VAL A CA 1
ATOM 1368 C C . VAL A 1 175 ? 2.757 -27.415 -13.721 1.00 80.06 175 VAL A C 1
ATOM 1370 O O . VAL A 1 175 ? 3.168 -26.335 -14.147 1.00 80.06 175 VAL A O 1
ATOM 1373 N N . GLY A 1 176 ? 3.515 -28.509 -13.733 1.00 75.00 176 GLY A N 1
ATOM 1374 C CA . GLY A 1 176 ? 4.852 -28.541 -14.311 1.00 75.00 176 GLY A CA 1
ATOM 1375 C C . GLY A 1 176 ? 4.836 -28.482 -15.842 1.00 75.00 176 GLY A C 1
ATOM 1376 O O . GLY A 1 176 ? 3.881 -28.879 -16.505 1.00 75.00 176 GLY A O 1
ATOM 1377 N N . MET A 1 177 ? 5.947 -28.045 -16.436 1.00 82.06 177 MET A N 1
ATOM 1378 C CA . MET A 1 177 ? 6.090 -28.042 -17.894 1.00 82.06 177 MET A CA 1
ATOM 1379 C C . MET A 1 177 ? 6.332 -29.444 -18.462 1.00 82.06 177 MET A C 1
ATOM 1381 O O . MET A 1 177 ? 7.230 -30.168 -18.020 1.00 82.06 177 MET A O 1
ATOM 1385 N N . ALA A 1 178 ? 5.606 -29.791 -19.529 1.00 84.69 178 ALA A N 1
ATOM 1386 C CA . ALA A 1 178 ? 5.828 -31.030 -20.268 1.00 84.69 178 ALA A CA 1
ATOM 1387 C C . ALA A 1 178 ? 7.255 -31.107 -20.847 1.00 84.69 178 ALA A C 1
ATOM 1389 O O . ALA A 1 178 ? 7.835 -30.113 -21.292 1.00 84.69 178 ALA A O 1
ATOM 1390 N N . ARG A 1 179 ? 7.818 -32.319 -20.930 1.00 86.06 179 ARG A N 1
ATOM 1391 C CA . ARG A 1 179 ? 9.167 -32.538 -21.492 1.00 86.06 179 ARG A CA 1
ATOM 1392 C C . ARG A 1 179 ? 9.300 -32.056 -22.939 1.00 86.06 179 ARG A C 1
ATOM 1394 O O . ARG A 1 179 ? 10.357 -31.577 -23.337 1.00 86.06 179 ARG A O 1
ATOM 1401 N N . GLN A 1 180 ? 8.243 -32.195 -23.740 1.00 87.69 180 GLN A N 1
ATOM 1402 C CA . GLN A 1 180 ? 8.212 -31.705 -25.120 1.00 87.69 180 GLN A CA 1
ATOM 1403 C C . GLN A 1 180 ? 8.300 -30.175 -25.168 1.00 87.69 180 GLN A C 1
ATOM 1405 O O . GLN A 1 180 ? 9.055 -29.656 -25.984 1.00 87.69 180 GLN A O 1
ATOM 1410 N N . CYS A 1 181 ? 7.611 -29.487 -24.252 1.00 90.81 181 CYS A N 1
ATOM 1411 C CA . CYS A 1 181 ? 7.677 -28.035 -24.105 1.00 90.81 181 CYS A CA 1
ATOM 1412 C C . CYS A 1 181 ? 9.095 -27.580 -23.732 1.00 90.81 181 CYS A C 1
ATOM 1414 O O . CYS A 1 181 ? 9.663 -26.740 -24.418 1.00 90.81 181 CYS A O 1
ATOM 1416 N N . GLY A 1 182 ? 9.731 -28.215 -22.739 1.00 90.56 182 GLY A N 1
ATOM 1417 C CA . GLY A 1 182 ? 11.115 -27.887 -22.371 1.00 90.56 182 GLY A CA 1
ATOM 1418 C C . GLY A 1 182 ? 12.097 -28.008 -23.545 1.00 90.56 182 GLY A C 1
ATOM 1419 O O . GLY A 1 182 ? 12.958 -27.153 -23.723 1.00 90.56 182 GLY A O 1
ATOM 1420 N N . ARG A 1 183 ? 11.942 -29.028 -24.404 1.00 91.62 183 ARG A N 1
ATOM 1421 C CA . ARG A 1 183 ? 12.782 -29.178 -25.607 1.00 91.62 183 ARG A CA 1
ATOM 1422 C C . ARG A 1 183 ? 12.523 -28.089 -26.647 1.00 91.62 183 ARG A C 1
ATOM 1424 O O . ARG A 1 183 ? 13.479 -27.570 -27.215 1.00 91.62 183 ARG A O 1
ATOM 1431 N N . ALA A 1 184 ? 11.261 -27.746 -26.885 1.00 94.00 184 ALA A N 1
ATOM 1432 C CA . ALA A 1 184 ? 10.889 -26.687 -27.818 1.00 94.00 184 ALA A CA 1
ATOM 1433 C C . ALA A 1 184 ? 11.379 -25.309 -27.341 1.00 94.00 184 ALA A C 1
ATOM 1435 O O . ALA A 1 184 ? 11.945 -24.554 -28.124 1.00 94.00 184 ALA A O 1
ATOM 1436 N N . LEU A 1 185 ? 11.285 -25.034 -26.038 1.00 93.44 185 LEU A N 1
ATOM 1437 C CA . LEU A 1 185 ? 11.812 -23.819 -25.417 1.00 93.44 185 LEU A CA 1
ATOM 1438 C C . LEU A 1 185 ? 13.340 -23.716 -25.540 1.00 93.44 185 LEU A C 1
ATOM 1440 O O . LEU A 1 185 ? 13.851 -22.657 -25.897 1.00 93.44 185 LEU A O 1
ATOM 1444 N N . VAL A 1 186 ? 14.085 -24.807 -25.313 1.00 93.19 186 VAL A N 1
ATOM 1445 C CA . VAL A 1 186 ? 15.545 -24.819 -25.547 1.00 93.19 186 VAL A CA 1
ATOM 1446 C C . VAL A 1 186 ? 15.865 -24.562 -27.018 1.00 93.19 186 VAL A C 1
ATOM 1448 O O . VAL A 1 186 ? 16.765 -23.776 -27.314 1.00 93.19 186 VAL A O 1
ATOM 1451 N N . ARG A 1 187 ? 15.116 -25.178 -27.941 1.00 94.44 187 ARG A N 1
ATOM 1452 C CA . ARG A 1 187 ? 15.287 -24.966 -29.385 1.00 94.44 187 ARG A CA 1
ATOM 1453 C C . ARG A 1 187 ? 15.033 -23.518 -29.793 1.00 94.44 187 ARG A C 1
ATOM 1455 O O . ARG A 1 187 ? 15.762 -22.978 -30.620 1.00 94.44 187 ARG A O 1
ATOM 1462 N N . MET A 1 188 ? 14.034 -22.892 -29.193 1.00 93.75 188 MET A N 1
ATOM 1463 C CA . MET A 1 188 ? 13.668 -21.508 -29.454 1.00 93.75 188 MET A CA 1
ATOM 1464 C C . MET A 1 188 ? 14.677 -20.510 -28.867 1.00 93.75 188 MET A C 1
ATOM 1466 O O . MET A 1 188 ? 15.068 -19.579 -29.562 1.00 93.75 188 MET A O 1
ATOM 1470 N N . LEU A 1 189 ? 15.114 -20.703 -27.616 1.00 91.62 189 LEU A N 1
ATOM 1471 C CA . LEU A 1 189 ? 15.860 -19.689 -26.856 1.00 91.62 189 LEU A CA 1
ATOM 1472 C C . LEU A 1 189 ? 17.372 -19.936 -26.778 1.00 91.62 189 LEU A C 1
ATOM 1474 O O . LEU A 1 189 ? 18.138 -18.982 -26.715 1.00 91.62 189 LEU A O 1
ATOM 1478 N N . PHE A 1 190 ? 17.834 -21.191 -26.790 1.00 93.12 190 PHE A N 1
ATOM 1479 C CA . PHE A 1 190 ? 19.233 -21.528 -26.483 1.00 93.12 190 PHE A CA 1
ATOM 1480 C C . PHE A 1 190 ? 19.981 -22.281 -27.594 1.00 93.12 190 PHE A C 1
ATOM 1482 O O . PHE A 1 190 ? 21.212 -22.249 -27.620 1.00 93.12 190 PHE A O 1
ATOM 1489 N N . CYS A 1 191 ? 19.300 -22.889 -28.571 1.00 93.38 191 CYS A N 1
ATOM 1490 C CA . CYS A 1 191 ? 19.977 -23.409 -29.768 1.00 93.38 191 CYS A CA 1
ATOM 1491 C C . CYS A 1 191 ? 20.745 -22.346 -30.584 1.00 93.38 191 CYS A C 1
ATOM 1493 O O . CYS A 1 191 ? 21.836 -22.687 -31.054 1.00 93.38 191 CYS A O 1
ATOM 1495 N N . PRO A 1 192 ? 20.291 -21.079 -30.705 1.00 91.88 192 PRO A N 1
ATOM 1496 C CA . PRO A 1 192 ? 21.102 -20.011 -31.296 1.00 91.88 192 PRO A CA 1
ATOM 1497 C C . PRO A 1 192 ? 22.436 -19.834 -30.565 1.00 91.88 192 PRO A C 1
ATOM 1499 O O . PRO A 1 192 ? 23.491 -19.766 -31.192 1.00 91.88 192 PRO A O 1
ATOM 1502 N N . HIS A 1 193 ? 22.420 -19.865 -29.228 1.00 91.31 193 HIS A N 1
ATOM 1503 C CA . HIS A 1 193 ? 23.621 -19.717 -28.405 1.00 91.31 193 HIS A CA 1
ATOM 1504 C C . HIS A 1 193 ? 24.628 -20.841 -28.658 1.00 91.31 193 HIS A C 1
ATOM 1506 O O . HIS A 1 193 ? 25.822 -20.579 -28.797 1.00 91.31 193 HIS A O 1
ATOM 1512 N N . CYS A 1 194 ? 24.152 -22.081 -28.797 1.00 90.06 194 CYS A N 1
ATOM 1513 C CA . CYS A 1 194 ? 24.993 -23.225 -29.159 1.00 90.06 194 CYS A CA 1
ATOM 1514 C C . CYS A 1 194 ? 25.646 -23.074 -30.544 1.00 90.06 194 CYS A C 1
ATOM 1516 O O . CYS A 1 194 ? 26.686 -23.679 -30.795 1.00 90.06 194 CYS A O 1
ATOM 1518 N N . ARG A 1 195 ? 25.061 -22.259 -31.431 1.00 90.94 195 ARG A N 1
ATOM 1519 C CA . ARG A 1 195 ? 25.612 -21.908 -32.749 1.00 90.94 195 ARG A CA 1
ATOM 1520 C C . ARG A 1 195 ? 26.392 -20.590 -32.764 1.00 90.94 195 ARG A C 1
ATOM 1522 O O . ARG A 1 195 ? 26.806 -20.146 -33.828 1.00 90.94 195 ARG A O 1
ATOM 1529 N N . GLY A 1 196 ? 26.611 -19.968 -31.605 1.00 89.69 196 GLY A N 1
ATOM 1530 C CA . GLY A 1 196 ? 27.301 -18.679 -31.488 1.00 89.69 196 GLY A CA 1
ATOM 1531 C C . GLY A 1 196 ? 26.438 -17.457 -31.828 1.00 89.69 196 GLY A C 1
ATOM 1532 O O . GLY A 1 196 ? 26.957 -16.348 -31.887 1.00 89.69 196 GLY A O 1
ATOM 1533 N N . LEU A 1 197 ? 25.129 -17.635 -32.015 1.00 88.56 197 LEU A N 1
ATOM 1534 C CA . LEU A 1 197 ? 24.151 -16.600 -32.359 1.00 88.56 197 LEU A CA 1
ATOM 1535 C C . LEU A 1 197 ? 23.439 -16.079 -31.100 1.00 88.56 197 LEU A C 1
ATOM 1537 O O . LEU A 1 197 ? 22.225 -16.174 -30.972 1.00 88.56 197 LEU A O 1
ATOM 1541 N N . THR A 1 198 ? 24.189 -15.557 -30.130 1.00 85.38 198 THR A N 1
ATOM 1542 C CA . THR A 1 198 ? 23.643 -15.192 -28.804 1.00 85.38 198 THR A CA 1
ATOM 1543 C C . THR A 1 198 ? 22.796 -13.916 -28.779 1.00 85.38 198 THR A C 1
ATOM 1545 O O . THR A 1 198 ? 22.255 -13.581 -27.731 1.00 85.38 198 THR A O 1
ATOM 1548 N N . LEU A 1 199 ? 22.748 -13.166 -29.885 1.00 82.69 199 LEU A N 1
ATOM 1549 C CA . LEU A 1 199 ? 21.991 -11.913 -30.011 1.00 82.69 199 LEU A CA 1
ATOM 1550 C C . LEU A 1 199 ? 20.717 -12.066 -30.856 1.00 82.69 199 LEU A C 1
ATOM 1552 O O . LEU A 1 199 ? 19.867 -11.186 -30.815 1.00 82.69 199 LEU A O 1
ATOM 1556 N N . ILE A 1 200 ? 20.573 -13.175 -31.594 1.00 84.69 200 ILE A N 1
ATOM 1557 C CA . ILE A 1 200 ? 19.417 -13.399 -32.466 1.00 84.69 200 ILE A CA 1
ATOM 1558 C C . ILE A 1 200 ? 18.229 -13.870 -31.627 1.00 84.69 200 ILE A C 1
ATOM 1560 O O . ILE A 1 200 ? 18.317 -14.869 -30.910 1.00 84.69 200 ILE A O 1
ATOM 1564 N N . ARG A 1 201 ? 17.104 -13.166 -31.754 1.00 87.06 201 ARG A N 1
ATOM 1565 C CA . ARG A 1 201 ? 15.840 -13.493 -31.081 1.00 87.06 201 ARG A CA 1
ATOM 1566 C C . ARG A 1 201 ? 15.020 -14.510 -31.875 1.00 87.06 201 ARG A C 1
ATOM 1568 O O . ARG A 1 201 ? 15.137 -14.550 -33.100 1.00 87.06 201 ARG A O 1
ATOM 1575 N N . PRO A 1 202 ? 14.173 -15.322 -31.218 1.00 90.12 202 PRO A N 1
ATOM 1576 C CA . PRO A 1 202 ? 13.220 -16.169 -31.923 1.00 90.12 202 PRO A CA 1
ATOM 1577 C C . PRO A 1 202 ? 12.214 -15.324 -32.704 1.00 90.12 202 PRO A C 1
ATOM 1579 O O . PRO A 1 202 ? 11.802 -14.256 -32.257 1.00 90.12 202 PRO A O 1
ATOM 1582 N N . CYS A 1 203 ? 11.791 -15.817 -33.863 1.00 91.12 203 CYS A N 1
ATOM 1583 C CA . CYS A 1 203 ? 10.708 -15.190 -34.609 1.00 91.12 203 CYS A CA 1
ATOM 1584 C C . CYS A 1 203 ? 9.402 -15.195 -33.797 1.00 91.12 203 CYS A C 1
ATOM 1586 O O . CYS A 1 203 ? 9.112 -16.172 -33.103 1.00 91.12 203 CYS A O 1
ATOM 1588 N N . GLY A 1 204 ? 8.565 -14.164 -33.954 1.00 89.50 204 GLY A N 1
ATOM 1589 C CA . GLY A 1 204 ? 7.266 -14.088 -33.271 1.00 89.50 204 GLY A CA 1
ATOM 1590 C C . GLY A 1 204 ? 6.373 -15.303 -33.549 1.00 89.50 204 GLY A C 1
ATOM 1591 O O . GLY A 1 204 ? 5.844 -15.903 -32.619 1.00 89.50 204 GLY A O 1
ATOM 1592 N N . GLY A 1 205 ? 6.294 -15.747 -34.810 1.00 91.00 205 GLY A N 1
ATOM 1593 C CA . GLY A 1 205 ? 5.535 -16.948 -35.185 1.00 91.00 205 GLY A CA 1
ATOM 1594 C C . GLY A 1 205 ? 6.060 -18.242 -34.546 1.00 91.00 205 GLY A C 1
ATOM 1595 O O . GLY A 1 205 ? 5.266 -19.059 -34.079 1.00 91.00 205 GLY A O 1
ATOM 1596 N N . LEU A 1 206 ? 7.389 -18.394 -34.437 1.00 93.31 206 LEU A N 1
ATOM 1597 C CA . LEU A 1 206 ? 8.009 -19.504 -33.706 1.00 93.31 206 LEU A CA 1
ATOM 1598 C C . LEU A 1 206 ? 7.637 -19.440 -32.223 1.00 93.31 206 LEU A C 1
ATOM 1600 O O . LEU A 1 206 ? 7.229 -20.449 -31.649 1.00 93.31 206 LEU A O 1
ATOM 1604 N N . CYS A 1 207 ? 7.759 -18.258 -31.613 1.00 93.50 207 CYS A N 1
ATOM 1605 C CA . CYS A 1 207 ? 7.429 -18.068 -30.209 1.00 93.50 207 CYS A CA 1
ATOM 1606 C C . CYS A 1 207 ? 5.977 -18.428 -29.924 1.00 93.50 207 CYS A C 1
ATOM 1608 O O . CYS A 1 207 ? 5.718 -19.239 -29.037 1.00 93.50 207 CYS A O 1
ATOM 1610 N N . LEU A 1 208 ? 5.040 -17.905 -30.713 1.00 93.38 208 LEU A N 1
ATOM 1611 C CA . LEU A 1 208 ? 3.619 -18.182 -30.539 1.00 93.38 208 LEU A CA 1
ATOM 1612 C C . LEU A 1 208 ? 3.319 -19.674 -30.686 1.00 93.38 208 LEU A C 1
ATOM 1614 O O . LEU A 1 208 ? 2.641 -20.233 -29.831 1.00 93.38 208 LEU A O 1
ATOM 1618 N N . ASN A 1 209 ? 3.872 -20.357 -31.692 1.00 94.25 209 ASN A N 1
ATOM 1619 C CA . ASN A 1 209 ? 3.682 -21.802 -31.831 1.00 94.25 209 ASN A CA 1
ATOM 1620 C C . ASN A 1 209 ? 4.246 -22.582 -30.634 1.00 94.25 209 ASN A C 1
ATOM 1622 O O . ASN A 1 209 ? 3.586 -23.489 -30.119 1.00 94.25 209 ASN A O 1
ATOM 1626 N N . VAL A 1 210 ? 5.431 -22.225 -30.138 1.00 94.25 210 VAL A N 1
ATOM 1627 C CA . VAL A 1 210 ? 6.022 -22.871 -28.957 1.00 94.25 210 VAL A CA 1
ATOM 1628 C C . VAL A 1 210 ? 5.191 -22.585 -27.701 1.00 94.25 210 VAL A C 1
ATOM 1630 O O . VAL A 1 210 ? 4.844 -23.513 -26.972 1.00 94.25 210 VAL A O 1
ATOM 1633 N N . MET A 1 211 ? 4.807 -21.335 -27.451 1.00 93.62 211 MET A N 1
ATOM 1634 C CA . MET A 1 211 ? 4.080 -20.948 -26.240 1.00 93.62 211 MET A CA 1
ATOM 1635 C C . MET A 1 211 ? 2.634 -21.453 -26.236 1.00 93.62 211 MET A C 1
ATOM 1637 O O . MET A 1 211 ? 2.205 -22.018 -25.230 1.00 93.62 211 MET A O 1
ATOM 1641 N N . ARG A 1 212 ? 1.906 -21.374 -27.357 1.00 93.75 212 ARG A N 1
ATOM 1642 C CA . ARG A 1 212 ? 0.551 -21.947 -27.493 1.00 93.75 212 ARG A CA 1
ATOM 1643 C C . ARG A 1 212 ? 0.562 -23.472 -27.348 1.00 93.75 212 ARG A C 1
ATOM 1645 O O . ARG A 1 212 ? -0.335 -24.037 -26.727 1.00 93.75 212 ARG A O 1
ATOM 1652 N N . GLY A 1 213 ? 1.615 -24.143 -27.823 1.00 92.38 213 GLY A N 1
ATOM 1653 C CA . GLY A 1 213 ? 1.816 -25.578 -27.608 1.00 92.38 213 GLY A CA 1
ATOM 1654 C C . GLY A 1 213 ? 2.134 -25.936 -26.152 1.00 92.38 213 GLY A C 1
ATOM 1655 O O . GLY A 1 213 ? 1.593 -26.903 -25.615 1.00 92.38 213 GLY A O 1
ATOM 1656 N N . CYS A 1 214 ? 2.981 -25.148 -25.487 1.00 91.81 214 CYS A N 1
ATOM 1657 C CA . CYS A 1 214 ? 3.327 -25.318 -24.073 1.00 91.81 214 CYS A CA 1
ATOM 1658 C C . CYS A 1 214 ? 2.138 -25.074 -23.132 1.00 91.81 214 CYS A C 1
ATOM 1660 O O . CYS A 1 214 ? 1.991 -25.783 -22.138 1.00 91.81 214 CYS A O 1
ATOM 1662 N N . LEU A 1 215 ? 1.298 -24.088 -23.448 1.00 91.88 215 LEU A N 1
ATOM 1663 C CA . LEU A 1 215 ? 0.181 -23.627 -22.619 1.00 91.88 215 LEU A CA 1
ATOM 1664 C C . LEU A 1 215 ? -1.172 -24.181 -23.077 1.00 91.88 215 LEU A C 1
ATOM 1666 O O . LEU A 1 215 ? -2.207 -23.769 -22.565 1.00 91.88 215 LEU A O 1
ATOM 1670 N N . ALA A 1 216 ? -1.184 -25.148 -23.996 1.00 90.56 216 ALA A N 1
ATOM 1671 C CA . ALA A 1 216 ? -2.404 -25.696 -24.585 1.00 90.56 216 ALA A CA 1
ATOM 1672 C C . ALA A 1 216 ? -3.424 -26.173 -23.543 1.00 90.56 216 ALA A C 1
ATOM 1674 O O . ALA A 1 216 ? -4.613 -25.932 -23.700 1.00 90.56 216 ALA A O 1
ATOM 1675 N N . GLY A 1 217 ? -2.956 -26.818 -22.468 1.00 88.94 217 GLY A N 1
ATOM 1676 C CA . GLY A 1 217 ? -3.817 -27.251 -21.367 1.00 88.94 217 GLY A CA 1
ATOM 1677 C C . GLY A 1 217 ? -4.358 -26.099 -20.517 1.00 88.94 217 GLY A C 1
ATOM 1678 O O . GLY A 1 217 ? -5.479 -26.183 -20.035 1.00 88.94 217 GLY A O 1
ATOM 1679 N N . LEU A 1 218 ? -3.581 -25.027 -20.339 1.00 90.88 218 LEU A N 1
ATOM 1680 C CA . LEU A 1 218 ? -4.018 -23.830 -19.612 1.00 90.88 218 LEU A CA 1
ATOM 1681 C C . LEU A 1 218 ? -5.042 -23.037 -20.428 1.00 90.88 218 LEU A C 1
ATOM 1683 O O . LEU A 1 218 ? -6.011 -22.541 -19.866 1.00 90.88 218 LEU A O 1
ATOM 1687 N N . ALA A 1 219 ? -4.880 -22.984 -21.751 1.00 91.94 219 ALA A N 1
ATOM 1688 C CA . ALA A 1 219 ? -5.823 -22.330 -22.654 1.00 91.94 219 ALA A CA 1
ATOM 1689 C C . ALA A 1 219 ? -7.231 -22.960 -22.614 1.00 91.94 219 ALA A C 1
ATOM 1691 O O . ALA A 1 219 ? -8.214 -22.273 -22.873 1.00 91.94 219 ALA A O 1
ATOM 1692 N N . GLU A 1 220 ? -7.360 -24.236 -22.230 1.00 91.69 220 GLU A N 1
ATOM 1693 C CA . GLU A 1 220 ? -8.665 -24.891 -22.037 1.00 91.69 220 GLU A CA 1
ATOM 1694 C C . GLU A 1 220 ? -9.473 -24.318 -20.862 1.00 91.69 220 GLU A C 1
ATOM 1696 O O . GLU A 1 220 ? -10.685 -24.531 -20.797 1.00 91.69 220 GLU A O 1
ATOM 1701 N N . LEU A 1 221 ? -8.825 -23.594 -19.941 1.00 93.88 221 LEU A N 1
ATOM 1702 C CA . LEU A 1 221 ? -9.498 -22.888 -18.853 1.00 93.88 221 LEU A CA 1
ATOM 1703 C C . LEU A 1 221 ? -10.145 -21.580 -19.319 1.00 93.88 221 LEU A C 1
ATOM 1705 O O . LEU A 1 221 ? -10.996 -21.068 -18.603 1.00 93.88 221 LEU A O 1
ATOM 1709 N N . ASP A 1 222 ? -9.795 -21.043 -20.493 1.00 94.19 222 ASP A N 1
ATOM 1710 C CA . ASP A 1 222 ? -10.243 -19.716 -20.941 1.00 94.19 222 ASP A CA 1
ATOM 1711 C C . ASP A 1 222 ? -11.773 -19.605 -21.045 1.00 94.19 222 ASP A C 1
ATOM 1713 O O . ASP A 1 222 ? -12.363 -18.678 -20.497 1.00 94.19 222 ASP A O 1
ATOM 1717 N N . GLY A 1 223 ? -12.439 -20.583 -21.666 1.00 93.44 223 GLY A N 1
ATOM 1718 C CA . GLY A 1 223 ? -13.904 -20.598 -21.776 1.00 93.44 223 GLY A CA 1
ATOM 1719 C C . GLY A 1 223 ? -14.609 -20.605 -20.408 1.00 93.44 223 GLY A C 1
ATOM 1720 O O . GLY A 1 223 ? -15.391 -19.694 -20.116 1.00 93.44 223 GLY A O 1
ATOM 1721 N N . PRO A 1 224 ? -14.327 -21.592 -19.535 1.00 95.38 224 PRO A N 1
ATOM 1722 C CA . PRO A 1 224 ? -14.856 -21.626 -18.168 1.00 95.38 224 PRO A CA 1
ATOM 1723 C C . PRO A 1 224 ? -14.484 -20.395 -17.336 1.00 95.38 224 PRO A C 1
ATOM 1725 O O . PRO A 1 224 ? -15.301 -19.906 -16.560 1.00 95.38 224 PRO A O 1
ATOM 1728 N N . TRP A 1 225 ? -13.285 -19.851 -17.521 1.00 96.25 225 TRP A N 1
ATOM 1729 C CA . TRP A 1 225 ? -12.824 -18.651 -16.834 1.00 96.25 225 TRP A CA 1
ATOM 1730 C C . TRP A 1 225 ? -13.608 -17.403 -17.242 1.00 96.25 225 TRP A C 1
ATOM 1732 O O . TRP A 1 225 ? -14.038 -16.643 -16.380 1.00 96.25 225 TRP A O 1
ATOM 1742 N N . ARG A 1 226 ? -13.881 -17.205 -18.536 1.00 95.06 226 ARG A N 1
ATOM 1743 C CA . ARG A 1 226 ? -14.725 -16.095 -19.012 1.00 95.06 226 ARG A CA 1
ATOM 1744 C C . ARG A 1 226 ? -16.122 -16.144 -18.402 1.00 95.06 226 ARG A C 1
ATOM 1746 O O . ARG A 1 226 ? -16.627 -15.110 -17.967 1.00 95.06 226 ARG A O 1
ATOM 1753 N N . ARG A 1 227 ? -16.720 -17.340 -18.338 1.00 94.00 227 ARG A N 1
ATOM 1754 C CA . ARG A 1 227 ? -18.020 -17.567 -17.679 1.00 94.00 227 ARG A CA 1
ATOM 1755 C C . ARG A 1 227 ? -17.961 -17.284 -16.179 1.00 94.00 227 ARG A C 1
ATOM 1757 O O . ARG A 1 227 ? -18.893 -16.701 -15.640 1.00 94.00 227 ARG A O 1
ATOM 1764 N N . TYR A 1 228 ? -16.854 -17.633 -15.533 1.00 95.50 228 TYR A N 1
ATOM 1765 C CA . TYR A 1 228 ? -16.607 -17.334 -14.125 1.00 95.50 228 TYR A CA 1
ATOM 1766 C C . TYR A 1 228 ? -16.459 -15.829 -13.853 1.00 95.50 228 TYR A C 1
ATOM 1768 O O . TYR A 1 228 ? -17.041 -15.314 -12.904 1.00 95.50 228 TYR A O 1
ATOM 1776 N N . VAL A 1 229 ? -15.739 -15.089 -14.701 1.00 94.38 229 VAL A N 1
ATOM 1777 C CA . VAL A 1 229 ? -15.614 -13.626 -14.575 1.00 94.38 229 VAL A CA 1
ATOM 1778 C C . VAL A 1 229 ? -16.972 -12.941 -14.766 1.00 94.38 229 VAL A C 1
ATOM 1780 O O . VAL A 1 229 ? -17.296 -12.019 -14.021 1.00 94.38 229 VAL A O 1
ATOM 1783 N N . ALA A 1 230 ? -17.797 -13.426 -15.700 1.00 91.31 230 ALA A N 1
ATOM 1784 C CA . ALA A 1 230 ? -19.173 -12.951 -15.871 1.00 91.31 230 ALA A CA 1
ATOM 1785 C C . ALA A 1 230 ? -20.067 -13.294 -14.664 1.00 91.31 230 ALA A C 1
ATOM 1787 O O . ALA A 1 230 ? -20.863 -12.466 -14.228 1.00 91.31 230 ALA A O 1
ATOM 1788 N N . LEU A 1 231 ? -19.904 -14.483 -14.074 1.00 91.50 231 LEU A N 1
ATOM 1789 C CA . LEU A 1 231 ? -20.591 -14.858 -12.838 1.00 91.50 231 LEU A CA 1
ATOM 1790 C C . LEU A 1 231 ? -20.206 -13.921 -11.684 1.00 91.50 231 LEU A C 1
ATOM 1792 O O . LEU A 1 231 ? -21.083 -13.432 -10.979 1.00 91.50 231 LEU A O 1
ATOM 1796 N N . LEU A 1 232 ? -18.912 -13.626 -11.507 1.00 92.06 232 LEU A N 1
ATOM 1797 C CA . LEU A 1 232 ? -18.450 -12.658 -10.507 1.00 92.06 232 LEU A CA 1
ATOM 1798 C C . LEU A 1 232 ? -19.096 -11.286 -10.710 1.00 92.06 232 LEU A C 1
ATOM 1800 O O . LEU A 1 232 ? -19.490 -10.661 -9.731 1.00 92.06 232 LEU A O 1
ATOM 1804 N N . GLU A 1 233 ? -19.228 -10.825 -11.955 1.00 88.06 233 GLU A N 1
ATOM 1805 C CA . GLU A 1 233 ? -19.913 -9.572 -12.283 1.00 88.06 233 GLU A CA 1
ATOM 1806 C C . GLU A 1 233 ? -21.384 -9.593 -11.864 1.00 88.06 233 GLU A C 1
ATOM 1808 O O . GLU A 1 233 ? -21.839 -8.662 -11.198 1.00 88.06 233 GLU A O 1
ATOM 1813 N N . ALA A 1 234 ? -22.103 -10.671 -12.174 1.00 87.00 234 ALA A N 1
ATOM 1814 C CA . ALA A 1 234 ? -23.506 -10.816 -11.810 1.00 87.00 234 ALA A CA 1
ATOM 1815 C C . ALA A 1 234 ? -23.712 -10.894 -10.285 1.00 87.00 234 ALA A C 1
ATOM 1817 O O . ALA A 1 234 ? -24.554 -10.181 -9.742 1.00 87.00 234 ALA A O 1
ATOM 1818 N N . LEU A 1 235 ? -22.899 -11.680 -9.569 1.00 87.50 235 LEU A N 1
ATOM 1819 C CA . LEU A 1 235 ? -22.935 -11.789 -8.100 1.00 87.50 235 LEU A CA 1
ATOM 1820 C C . LEU A 1 235 ? -22.613 -10.453 -7.415 1.00 87.50 235 LEU A C 1
ATOM 1822 O O . LEU A 1 235 ? -23.263 -10.041 -6.454 1.00 87.50 235 LEU A O 1
ATOM 1826 N N . SER A 1 236 ? -21.621 -9.750 -7.949 1.00 83.38 236 SER A N 1
ATOM 1827 C CA . SER A 1 236 ? -21.206 -8.415 -7.522 1.00 83.38 236 SER A CA 1
ATOM 1828 C C . SER A 1 236 ? -22.300 -7.368 -7.791 1.00 83.38 236 SER A C 1
ATOM 1830 O O . SER A 1 236 ? -22.522 -6.464 -6.981 1.00 83.38 236 SER A O 1
ATOM 1832 N N . GLY A 1 237 ? -23.039 -7.504 -8.897 1.00 80.12 237 GLY A N 1
ATOM 1833 C CA . GLY A 1 237 ? -24.246 -6.735 -9.205 1.00 80.12 237 GLY A CA 1
ATOM 1834 C C . GLY A 1 237 ? -25.386 -7.002 -8.219 1.00 80.12 237 GLY A C 1
ATOM 1835 O O . GLY A 1 237 ? -25.925 -6.051 -7.651 1.00 80.12 237 GLY A O 1
ATOM 1836 N N . ALA A 1 238 ? -25.678 -8.273 -7.937 1.00 79.31 238 ALA A N 1
ATOM 1837 C CA . ALA A 1 238 ? -26.728 -8.701 -7.008 1.00 79.31 238 ALA A CA 1
ATOM 1838 C C . ALA A 1 238 ? -26.511 -8.176 -5.577 1.00 79.31 238 ALA A C 1
ATOM 1840 O O . ALA A 1 238 ? -27.466 -7.804 -4.904 1.00 79.31 238 ALA A O 1
ATOM 1841 N N . LEU A 1 239 ? -25.257 -8.032 -5.137 1.00 76.06 239 LEU A N 1
ATOM 1842 C CA . LEU A 1 239 ? -24.917 -7.387 -3.859 1.00 76.06 239 LEU A CA 1
ATOM 1843 C C . LEU A 1 239 ? -25.227 -5.879 -3.801 1.00 76.06 239 LEU A C 1
ATOM 1845 O O . LEU A 1 239 ? -25.144 -5.286 -2.728 1.00 76.06 239 LEU A O 1
ATOM 1849 N N . SER A 1 240 ? -25.536 -5.241 -4.933 1.00 63.38 240 SER A N 1
ATOM 1850 C CA . SER A 1 240 ? -25.757 -3.792 -5.034 1.00 63.38 240 SER A CA 1
ATOM 1851 C C . SER A 1 240 ? -27.184 -3.367 -5.353 1.00 63.38 240 SER A C 1
ATOM 1853 O O . SER A 1 240 ? -27.518 -2.205 -5.126 1.00 63.38 240 SER A O 1
ATOM 1855 N N . GLU A 1 241 ? -28.015 -4.268 -5.883 1.00 56.28 241 GLU A N 1
ATOM 1856 C CA . GLU A 1 241 ? -29.393 -3.941 -6.276 1.00 56.28 241 GLU A CA 1
ATOM 1857 C C . GLU A 1 241 ? -30.352 -3.771 -5.085 1.00 56.28 241 GLU A C 1
ATOM 1859 O O . GLU A 1 241 ? -31.518 -3.429 -5.255 1.00 56.28 241 GLU A O 1
ATOM 1864 N N . GLY A 1 242 ? -29.846 -3.842 -3.856 1.00 46.66 242 GLY A N 1
ATOM 1865 C CA . GLY A 1 242 ? -30.518 -3.273 -2.701 1.00 46.66 242 GLY A CA 1
ATOM 1866 C C . GLY A 1 242 ? -29.583 -3.211 -1.506 1.00 46.66 242 GLY A C 1
ATOM 1867 O O . GLY A 1 242 ? -28.679 -4.027 -1.364 1.00 46.66 242 GLY A O 1
ATOM 1868 N N . TYR A 1 243 ? -29.845 -2.284 -0.590 1.00 53.56 243 TYR A N 1
ATOM 1869 C CA . TYR A 1 243 ? -29.298 -2.265 0.772 1.00 53.56 243 TYR A CA 1
ATOM 1870 C C . TYR A 1 243 ? -29.724 -3.516 1.596 1.00 53.56 243 TYR A C 1
ATOM 1872 O O . TYR A 1 243 ? -29.880 -3.446 2.810 1.00 53.56 243 TYR A O 1
ATOM 1880 N N . GLU A 1 244 ? -29.983 -4.665 0.959 1.00 63.47 244 GLU A N 1
ATOM 1881 C CA . GLU A 1 244 ? -30.686 -5.813 1.529 1.00 63.47 244 GLU A CA 1
ATOM 1882 C C . GLU A 1 244 ? -29.870 -6.563 2.575 1.00 63.47 244 GLU A C 1
ATOM 1884 O O . GLU A 1 244 ? -30.451 -6.918 3.589 1.00 63.47 244 GLU A O 1
ATOM 1889 N N . VAL A 1 245 ? -28.560 -6.780 2.399 1.00 78.12 245 VAL A N 1
ATOM 1890 C CA . VAL A 1 245 ? -27.750 -7.542 3.378 1.00 78.12 245 VAL A CA 1
ATOM 1891 C C . VAL A 1 245 ? -27.725 -6.835 4.732 1.00 78.12 245 VAL A C 1
ATOM 1893 O O . VAL A 1 245 ? -28.068 -7.425 5.754 1.00 78.12 245 VAL A O 1
ATOM 1896 N N . GLU A 1 246 ? -27.371 -5.552 4.740 1.00 77.75 246 GLU A N 1
ATOM 1897 C CA . GLU A 1 246 ? -27.309 -4.750 5.960 1.00 77.75 246 GLU A CA 1
ATOM 1898 C C . GLU A 1 246 ? -28.688 -4.526 6.571 1.00 77.75 246 GLU A C 1
ATOM 1900 O O . GLU A 1 246 ? -28.880 -4.798 7.755 1.00 77.75 246 GLU A O 1
ATOM 1905 N N . LEU A 1 247 ? -29.686 -4.140 5.772 1.00 77.31 247 LEU A N 1
ATOM 1906 C CA . LEU A 1 247 ? -31.045 -3.970 6.285 1.00 77.31 247 LEU A CA 1
ATOM 1907 C C . LEU A 1 247 ? -31.645 -5.290 6.790 1.00 77.31 247 LEU A C 1
ATOM 1909 O O . LEU A 1 247 ? -32.361 -5.279 7.790 1.00 77.31 247 LEU A O 1
ATOM 1913 N N . ALA A 1 248 ? -31.387 -6.426 6.137 1.00 85.56 248 ALA A N 1
ATOM 1914 C CA . ALA A 1 248 ? -31.896 -7.726 6.572 1.00 85.56 248 ALA A CA 1
ATOM 1915 C C . ALA A 1 248 ? -31.234 -8.190 7.871 1.00 85.56 248 ALA A C 1
ATOM 1917 O O . ALA A 1 248 ? -31.940 -8.692 8.747 1.00 85.56 248 ALA A O 1
ATOM 1918 N N . LEU A 1 249 ? -29.923 -7.975 8.028 1.00 88.25 249 LEU A N 1
ATOM 1919 C CA . LEU A 1 249 ? -29.224 -8.266 9.279 1.00 88.25 249 LEU A CA 1
ATOM 1920 C C . LEU A 1 249 ? -29.729 -7.355 10.407 1.00 88.25 249 LEU A C 1
ATOM 1922 O O . LEU A 1 249 ? -30.151 -7.861 11.444 1.00 88.25 249 LEU A O 1
ATOM 1926 N N . LEU A 1 250 ? -29.829 -6.040 10.194 1.00 85.56 250 LEU A N 1
ATOM 1927 C CA . LEU A 1 250 ? -30.343 -5.107 11.210 1.00 85.56 250 LEU A CA 1
ATOM 1928 C C . LEU A 1 250 ? -31.787 -5.421 11.645 1.00 85.56 250 LEU A C 1
ATOM 1930 O O . LEU A 1 250 ? -32.124 -5.282 12.824 1.00 85.56 250 LEU A O 1
ATOM 1934 N N . ARG A 1 251 ? -32.625 -5.933 10.733 1.00 87.75 251 ARG A N 1
ATOM 1935 C CA . ARG A 1 251 ? -34.002 -6.373 11.025 1.00 87.75 251 ARG A CA 1
ATOM 1936 C C . ARG A 1 251 ? -34.089 -7.587 11.952 1.00 87.75 251 ARG A C 1
ATOM 1938 O O . ARG A 1 251 ? -35.169 -7.826 12.491 1.00 87.75 251 ARG A O 1
ATOM 1945 N N . ILE A 1 252 ? -33.008 -8.342 12.182 1.00 94.19 252 ILE A N 1
ATOM 1946 C CA . ILE A 1 252 ? -33.012 -9.492 13.108 1.00 94.19 252 ILE A CA 1
ATOM 1947 C C . ILE A 1 252 ? -33.531 -9.067 14.486 1.00 94.19 252 ILE A C 1
ATOM 1949 O O . ILE A 1 252 ? -34.430 -9.712 15.029 1.00 94.19 252 ILE A O 1
ATOM 1953 N N . ARG A 1 253 ? -33.029 -7.947 15.023 1.00 93.00 253 ARG A N 1
ATOM 1954 C CA . ARG A 1 253 ? -33.447 -7.427 16.333 1.00 93.00 253 ARG A CA 1
ATOM 1955 C C . ARG A 1 253 ? -34.945 -7.124 16.371 1.00 93.00 253 ARG A C 1
ATOM 1957 O O . ARG A 1 253 ? -35.631 -7.546 17.298 1.00 93.00 253 ARG A O 1
ATOM 1964 N N . GLU A 1 254 ? -35.440 -6.394 15.375 1.00 90.31 254 GLU A N 1
ATOM 1965 C CA . GLU A 1 254 ? -36.846 -5.983 15.290 1.00 90.31 254 GLU A CA 1
ATOM 1966 C C . GLU A 1 254 ? -37.770 -7.201 15.199 1.00 90.31 254 GLU A C 1
ATOM 1968 O O . GLU A 1 254 ? -38.726 -7.317 15.962 1.00 90.31 254 GLU A O 1
ATOM 1973 N N . ARG A 1 255 ? -37.437 -8.175 14.342 1.00 93.44 255 ARG A N 1
ATOM 1974 C CA . ARG A 1 255 ? -38.252 -9.386 14.167 1.00 93.44 255 ARG A CA 1
ATOM 1975 C C . ARG A 1 255 ? -38.293 -10.266 15.410 1.00 93.44 255 ARG A C 1
ATOM 1977 O O . ARG A 1 255 ? -39.345 -10.831 15.702 1.00 93.44 255 ARG A O 1
ATOM 1984 N N . ILE A 1 256 ? -37.186 -10.367 16.148 1.00 96.06 256 ILE A N 1
ATOM 1985 C CA . ILE A 1 256 ? -37.154 -11.088 17.428 1.00 96.06 256 ILE A CA 1
ATOM 1986 C C . ILE A 1 256 ? -38.048 -10.389 18.459 1.00 96.06 256 ILE A C 1
ATOM 1988 O O . ILE A 1 256 ? -38.822 -11.056 19.146 1.00 96.06 256 ILE A O 1
ATOM 1992 N N . ASN A 1 257 ? -37.983 -9.059 18.548 1.00 95.31 257 ASN A N 1
ATOM 1993 C CA . ASN A 1 257 ? -38.831 -8.276 19.446 1.00 95.31 257 ASN A CA 1
ATOM 1994 C C . ASN A 1 257 ? -40.327 -8.461 19.127 1.00 95.31 257 ASN A C 1
ATOM 1996 O O . ASN A 1 257 ? -41.111 -8.811 20.010 1.00 95.31 257 ASN A O 1
ATOM 2000 N N . ASP A 1 258 ? -40.719 -8.313 17.860 1.00 94.50 258 ASP A N 1
ATOM 2001 C CA . ASP A 1 258 ? -42.114 -8.455 17.423 1.00 94.50 258 ASP A CA 1
ATOM 2002 C C . ASP A 1 258 ? -42.661 -9.871 17.661 1.00 94.50 258 ASP A C 1
ATOM 2004 O O . ASP A 1 258 ? -43.811 -10.049 18.078 1.00 94.50 258 ASP A O 1
ATOM 2008 N N . ALA A 1 259 ? -41.822 -10.893 17.464 1.00 96.31 259 ALA A N 1
ATOM 2009 C CA . ALA A 1 259 ? -42.153 -12.277 17.781 1.00 96.31 259 ALA A CA 1
ATOM 2010 C C . ALA A 1 259 ? -42.480 -12.454 19.271 1.00 96.31 259 ALA A C 1
ATOM 2012 O O . ALA A 1 259 ? -43.529 -13.008 19.610 1.00 96.31 259 ALA A O 1
ATOM 2013 N N . ILE A 1 260 ? -41.616 -11.967 20.167 1.00 95.88 260 ILE A N 1
ATOM 2014 C CA . ILE A 1 260 ? -41.822 -12.093 21.617 1.00 95.88 260 ILE A CA 1
ATOM 2015 C C . ILE A 1 260 ? -43.084 -11.334 22.052 1.00 95.88 260 ILE A C 1
ATOM 2017 O O . ILE A 1 260 ? -43.905 -11.892 22.784 1.00 95.88 260 ILE A O 1
ATOM 2021 N N . LEU A 1 261 ? -43.294 -10.114 21.547 1.00 93.56 261 LEU A N 1
ATOM 2022 C CA . LEU A 1 261 ? -44.510 -9.335 21.812 1.00 93.56 261 LEU A CA 1
ATOM 2023 C C . LEU A 1 261 ? -45.777 -10.067 21.343 1.00 93.56 261 LEU A C 1
ATOM 2025 O O . LEU A 1 261 ? -46.775 -10.103 22.066 1.00 93.56 261 LEU A O 1
ATOM 2029 N N . THR A 1 262 ? -45.731 -10.711 20.175 1.00 93.75 262 THR A N 1
ATOM 2030 C CA . THR A 1 262 ? -46.842 -11.516 19.644 1.00 93.75 262 THR A CA 1
ATOM 2031 C C . THR A 1 262 ? -47.176 -12.696 20.557 1.00 93.75 262 THR A C 1
ATOM 2033 O O . THR A 1 262 ? -48.357 -12.956 20.814 1.00 93.75 262 THR A O 1
ATOM 2036 N N . ALA A 1 263 ? -46.164 -13.379 21.098 1.00 94.12 263 ALA A N 1
ATOM 2037 C CA . ALA A 1 263 ? -46.361 -14.480 22.038 1.00 94.12 263 ALA A CA 1
ATOM 2038 C C . ALA A 1 263 ? -46.987 -14.005 23.361 1.00 94.12 263 ALA A C 1
ATOM 2040 O O . ALA A 1 263 ? -47.900 -14.650 23.879 1.00 94.12 263 ALA A O 1
ATOM 2041 N N . GLN A 1 264 ? -46.551 -12.855 23.887 1.00 91.31 264 GLN A N 1
ATOM 2042 C CA . GLN A 1 264 ? -47.128 -12.259 25.097 1.00 91.31 264 GLN A CA 1
ATOM 2043 C C . GLN A 1 264 ? -48.591 -11.849 24.890 1.00 91.31 264 GLN A C 1
ATOM 2045 O O . GLN A 1 264 ? -49.440 -12.141 25.734 1.00 91.31 264 GLN A O 1
ATOM 2050 N N . LEU A 1 265 ? -48.908 -11.242 23.742 1.00 91.81 265 LEU A N 1
ATOM 2051 C CA . LEU A 1 265 ? -50.264 -10.808 23.399 1.00 91.81 265 LEU A CA 1
ATOM 2052 C C . LEU A 1 265 ? -51.263 -11.979 23.363 1.00 91.81 265 LEU A C 1
ATOM 2054 O O . LEU A 1 265 ? -52.394 -11.844 23.825 1.00 91.81 265 LEU A O 1
ATOM 2058 N N . HIS A 1 266 ? -50.841 -13.144 22.862 1.00 89.19 266 HIS A N 1
ATOM 2059 C CA . HIS A 1 266 ? -51.680 -14.345 22.750 1.00 89.19 266 HIS A CA 1
ATOM 2060 C C . HIS A 1 266 ? -51.541 -15.311 23.940 1.00 89.19 266 HIS A C 1
ATOM 2062 O O . HIS A 1 266 ? -52.031 -16.444 23.887 1.00 89.19 266 HIS A O 1
ATOM 2068 N N . GLY A 1 267 ? -50.911 -14.878 25.034 1.00 88.19 267 GLY A N 1
ATOM 2069 C CA . GLY A 1 267 ? -50.534 -15.730 26.160 1.00 88.19 267 GLY A CA 1
ATOM 2070 C C . GLY A 1 267 ? -51.641 -16.621 26.753 1.00 88.19 267 GLY A C 1
ATOM 2071 O O . GLY A 1 267 ? -51.393 -17.814 26.960 1.00 88.19 267 GLY A O 1
ATOM 2072 N N . PRO A 1 268 ? -52.877 -16.124 26.979 1.00 84.62 268 PRO A N 1
ATOM 2073 C CA . PRO A 1 268 ? -53.976 -16.949 27.493 1.00 84.62 268 PRO A CA 1
ATOM 2074 C C . PRO A 1 268 ? -54.380 -18.088 26.548 1.00 84.62 268 PRO A C 1
ATOM 2076 O O . PRO A 1 268 ? -54.636 -19.207 26.994 1.00 84.62 268 PRO A O 1
ATOM 2079 N N . HIS A 1 269 ? -54.403 -17.823 25.239 1.00 86.50 269 HIS A N 1
ATOM 2080 C CA . HIS A 1 269 ? -54.698 -18.833 24.223 1.00 86.50 269 HIS A CA 1
ATOM 2081 C C . HIS A 1 269 ? -53.577 -19.875 24.154 1.00 86.50 269 HIS A C 1
ATOM 2083 O O . HIS A 1 269 ? -53.846 -21.076 24.208 1.00 86.50 269 HIS A O 1
ATOM 2089 N N . LEU A 1 270 ? -52.319 -19.420 24.121 1.00 88.75 270 LEU A N 1
ATOM 2090 C CA . LEU A 1 270 ? -51.148 -20.298 24.140 1.00 88.75 270 LEU A CA 1
ATOM 2091 C C . LEU A 1 270 ? -51.155 -21.209 25.369 1.00 88.75 270 LEU A C 1
ATOM 2093 O O . LEU A 1 270 ? -50.949 -22.411 25.238 1.00 88.75 270 LEU A O 1
ATOM 2097 N N . SER A 1 271 ? -51.478 -20.667 26.543 1.00 86.19 271 SER A N 1
ATOM 2098 C CA . SER A 1 271 ? -51.527 -21.441 27.787 1.00 86.19 271 SER A CA 1
ATOM 2099 C C . SER A 1 271 ? -52.624 -22.510 27.784 1.00 86.19 271 SER A C 1
ATOM 2101 O O . SER A 1 271 ? -52.402 -23.616 28.275 1.00 86.19 271 SER A O 1
ATOM 2103 N N . ALA A 1 272 ? -53.789 -22.228 27.191 1.00 83.88 272 ALA A N 1
ATOM 2104 C CA . ALA A 1 272 ? -54.872 -23.205 27.060 1.00 83.88 272 ALA A CA 1
ATOM 2105 C C . ALA A 1 272 ? -54.512 -24.357 26.105 1.00 83.88 272 ALA A C 1
ATOM 2107 O O . ALA A 1 272 ? -54.800 -25.521 26.394 1.00 83.88 272 ALA A O 1
ATOM 2108 N N . VAL A 1 273 ? -53.863 -24.047 24.978 1.00 84.62 273 VAL A N 1
ATOM 2109 C CA . VAL A 1 273 ? -53.442 -25.051 23.989 1.00 84.62 273 VAL A CA 1
ATOM 2110 C C . VAL A 1 273 ? -52.282 -25.887 24.528 1.00 84.62 273 VAL A C 1
ATOM 2112 O O . VAL A 1 273 ? -52.362 -27.114 24.527 1.00 84.62 273 VAL A O 1
ATOM 2115 N N . VAL A 1 274 ? -51.247 -25.250 25.078 1.00 85.12 274 VAL A N 1
ATOM 2116 C CA . VAL A 1 274 ? -50.104 -25.942 25.693 1.00 85.12 274 VAL A CA 1
ATOM 2117 C C . VAL A 1 274 ? -50.549 -26.782 26.889 1.00 85.12 274 VAL A C 1
ATOM 2119 O O . VAL A 1 274 ? -50.111 -27.920 27.023 1.00 85.12 274 VAL A O 1
ATOM 2122 N N . GLY A 1 275 ? -51.463 -26.290 27.728 1.00 78.44 275 GLY A N 1
ATOM 2123 C CA . GLY A 1 275 ? -52.025 -27.070 28.835 1.00 78.44 275 GLY A CA 1
ATOM 2124 C C . GLY A 1 275 ? -52.770 -28.327 28.373 1.00 78.44 275 GLY A C 1
ATOM 2125 O O . GLY A 1 275 ? -52.771 -29.336 29.071 1.00 78.44 275 GLY A O 1
ATOM 2126 N N . LYS A 1 276 ? -53.356 -28.314 27.172 1.00 81.81 276 LYS A N 1
ATOM 2127 C CA . LYS A 1 276 ? -54.033 -29.479 26.585 1.00 81.81 276 LYS A CA 1
ATOM 2128 C C . LYS A 1 276 ? -53.066 -30.467 25.927 1.00 81.81 276 LYS A C 1
ATOM 2130 O O . LYS A 1 276 ? -53.322 -31.666 25.967 1.00 81.81 276 LYS A O 1
ATOM 2135 N N . VAL A 1 277 ? -51.997 -29.968 25.304 1.00 80.88 277 VAL A N 1
ATOM 2136 C CA . VAL A 1 277 ? -51.054 -30.783 24.516 1.00 80.88 277 VAL A CA 1
ATOM 2137 C C . VAL A 1 277 ? -49.879 -31.286 25.359 1.00 80.88 277 VAL A C 1
ATOM 2139 O O . VAL A 1 277 ? -49.516 -32.452 25.265 1.00 80.88 277 VAL A O 1
ATOM 2142 N N . CYS A 1 278 ? -49.315 -30.434 26.215 1.00 80.44 278 CYS A N 1
ATOM 2143 C CA . CYS A 1 278 ? -48.155 -30.735 27.059 1.00 80.44 278 CYS A CA 1
ATOM 2144 C C . CYS A 1 278 ? -48.500 -30.878 28.557 1.00 80.44 278 CYS A C 1
ATOM 2146 O O . CYS A 1 278 ? -47.649 -31.294 29.339 1.00 80.44 278 CYS A O 1
ATOM 2148 N N . GLY A 1 279 ? -49.727 -30.552 28.988 1.00 63.53 279 GLY A N 1
ATOM 2149 C CA . GLY A 1 279 ? -50.110 -30.525 30.410 1.00 63.53 279 GLY A CA 1
ATOM 2150 C C . GLY A 1 279 ? -50.289 -31.886 31.094 1.00 63.53 279 GLY A C 1
ATOM 2151 O O . GLY A 1 279 ? -50.450 -31.932 32.308 1.00 63.53 279 GLY A O 1
ATOM 2152 N N . SER A 1 280 ? -50.209 -33.009 30.374 1.00 55.88 280 SER A N 1
ATOM 2153 C CA . SER A 1 280 ? -50.170 -34.350 30.983 1.00 55.88 280 SER A CA 1
ATOM 2154 C C . SER A 1 280 ? -48.821 -34.698 31.637 1.00 55.88 280 SER A C 1
ATOM 2156 O O . SER A 1 280 ? -48.695 -35.781 32.200 1.00 55.88 280 SER A O 1
ATOM 2158 N N . LEU A 1 281 ? -47.822 -33.807 31.560 1.00 52.59 281 LEU A N 1
ATOM 2159 C CA . LEU A 1 281 ? -46.456 -33.993 32.080 1.00 52.59 281 LEU A CA 1
ATOM 2160 C C . LEU A 1 281 ? -46.167 -33.218 33.382 1.00 52.59 281 LEU A C 1
ATOM 2162 O O . LEU A 1 281 ? -45.049 -33.266 33.888 1.00 52.59 281 LEU A O 1
ATOM 2166 N N . THR A 1 282 ? -47.154 -32.515 33.943 1.00 48.75 282 THR A N 1
ATOM 2167 C CA . THR A 1 282 ? -47.073 -31.940 35.296 1.00 48.75 282 THR A CA 1
ATOM 2168 C C . THR A 1 282 ? -47.666 -32.928 36.295 1.00 48.75 282 THR A C 1
ATOM 2170 O O . THR A 1 282 ? -48.878 -33.151 36.284 1.00 48.75 282 THR A O 1
ATOM 2173 N N . GLU A 1 283 ? -46.839 -33.546 37.143 1.00 37.06 283 GLU A N 1
ATOM 2174 C CA . GLU A 1 283 ? -47.333 -34.474 38.168 1.00 37.06 283 GLU A CA 1
ATOM 2175 C C . GLU A 1 283 ? -48.292 -33.774 39.153 1.00 37.06 283 GLU A C 1
ATOM 2177 O O . GLU A 1 283 ? -47.956 -32.717 39.698 1.00 37.06 283 GLU A O 1
ATOM 2182 N N . PRO A 1 284 ? -49.472 -34.353 39.447 1.00 38.78 284 PRO A N 1
ATOM 2183 C CA . PRO A 1 284 ? -50.341 -33.849 40.496 1.00 38.78 284 PRO A CA 1
ATOM 2184 C C . PRO A 1 284 ? -49.914 -34.413 41.858 1.00 38.78 284 PRO A C 1
ATOM 2186 O O . PRO A 1 284 ? -50.047 -35.608 42.129 1.00 38.78 284 PRO A O 1
ATOM 2189 N N . VAL A 1 285 ? -49.477 -33.539 42.769 1.00 32.62 285 VAL A N 1
ATOM 2190 C CA . VAL A 1 285 ? -49.401 -33.883 44.195 1.00 32.62 285 VAL A CA 1
ATOM 2191 C C . VAL A 1 285 ? -50.821 -34.118 44.708 1.00 32.62 285 VAL A C 1
ATOM 2193 O O . VAL A 1 285 ? -51.673 -33.228 44.710 1.00 32.62 285 VAL A O 1
ATOM 2196 N N . SER A 1 286 ? -51.063 -35.349 45.149 1.00 34.62 286 SER A N 1
ATOM 2197 C CA . SER A 1 286 ? -52.288 -35.772 45.820 1.00 34.62 286 SER A CA 1
ATOM 2198 C C . SER A 1 286 ? -52.542 -34.911 47.057 1.00 34.62 286 SER A C 1
ATOM 2200 O O . SER A 1 286 ? -51.756 -34.934 48.001 1.00 34.62 286 SER A O 1
ATOM 2202 N N . THR A 1 287 ? -53.663 -34.192 47.090 1.00 31.55 287 THR A N 1
ATOM 2203 C CA . THR A 1 287 ? -54.211 -33.636 48.331 1.00 31.55 287 THR A CA 1
ATOM 2204 C C . THR A 1 287 ? -55.590 -34.216 48.588 1.00 31.55 287 THR A C 1
ATOM 2206 O O . THR A 1 287 ? -56.527 -34.107 47.798 1.00 31.55 287 THR A O 1
ATOM 2209 N N . THR A 1 288 ? -55.666 -34.903 49.719 1.00 31.38 288 THR A N 1
ATOM 2210 C CA . THR A 1 288 ? -56.855 -35.473 50.325 1.00 31.38 288 THR A CA 1
ATOM 2211 C C . THR A 1 288 ? -57.878 -34.383 50.638 1.00 31.38 288 THR A C 1
ATOM 2213 O O . THR A 1 288 ? -57.560 -33.300 51.121 1.00 31.38 288 THR A O 1
ATOM 2216 N N . SER A 1 289 ? -59.128 -34.733 50.368 1.00 33.69 289 SER A N 1
ATOM 2217 C CA . SER A 1 289 ? -60.371 -34.018 50.639 1.00 33.69 289 SER A CA 1
ATOM 2218 C C . SER A 1 289 ? -60.473 -33.345 52.014 1.00 33.69 289 SER A C 1
ATOM 2220 O O . SER A 1 289 ? -60.382 -34.049 53.018 1.00 33.69 289 SER A O 1
ATOM 2222 N N . VAL A 1 290 ? -60.873 -32.066 52.052 1.00 32.47 290 VAL A N 1
ATOM 2223 C CA . VAL A 1 290 ? -61.902 -31.556 52.985 1.00 32.47 290 VAL A CA 1
ATOM 2224 C C . VAL A 1 290 ? -62.712 -30.445 52.299 1.00 32.47 290 VAL A C 1
ATOM 2226 O O . VAL A 1 290 ? -62.170 -29.555 51.651 1.00 32.47 290 VAL A O 1
ATOM 2229 N N . SER A 1 291 ? -64.030 -30.563 52.428 1.00 29.28 291 SER A N 1
ATOM 2230 C CA . SER A 1 291 ? -65.095 -29.816 51.753 1.00 29.28 291 SER A CA 1
ATOM 2231 C C . SER A 1 291 ? -65.495 -28.512 52.514 1.00 29.28 291 SER A C 1
ATOM 2233 O O . SER A 1 291 ? -64.793 -28.127 53.447 1.00 29.28 291 SER A O 1
ATOM 2235 N N . PRO A 1 292 ? -66.561 -27.763 52.134 1.00 50.75 292 PRO A N 1
ATOM 2236 C CA . PRO A 1 292 ? -66.512 -26.302 51.959 1.00 50.75 292 PRO A CA 1
ATOM 2237 C C . PRO A 1 292 ? -67.380 -25.514 52.965 1.00 50.75 292 PRO A C 1
ATOM 2239 O O . PRO A 1 292 ? -68.279 -26.104 53.548 1.00 50.75 292 PRO A O 1
ATOM 2242 N N . THR A 1 293 ? -67.224 -24.180 53.095 1.00 26.84 293 THR A N 1
ATOM 2243 C CA . THR A 1 293 ? -68.341 -23.190 53.008 1.00 26.84 293 THR A CA 1
ATOM 2244 C C . THR A 1 293 ? -67.961 -21.710 53.261 1.00 26.84 293 THR A C 1
ATOM 2246 O O . THR A 1 293 ? -67.601 -21.315 54.360 1.00 26.84 293 THR A O 1
ATOM 2249 N N . SER A 1 294 ? -68.299 -20.880 52.262 1.00 28.05 294 SER A N 1
ATOM 2250 C CA . SER A 1 294 ? -69.158 -19.673 52.333 1.00 28.05 294 SER A CA 1
ATOM 2251 C C . SER A 1 294 ? -68.641 -18.261 52.706 1.00 28.05 294 SER A C 1
ATOM 2253 O O . SER A 1 294 ? -68.054 -18.039 53.756 1.00 28.05 294 SER A O 1
ATOM 2255 N N . ARG A 1 295 ? -69.135 -17.315 51.870 1.00 27.70 295 ARG A N 1
ATOM 2256 C CA . ARG A 1 295 ? -69.392 -15.853 52.014 1.00 27.70 295 ARG A CA 1
ATOM 2257 C C . ARG A 1 295 ? -68.216 -14.898 51.735 1.00 27.70 295 ARG A C 1
ATOM 2259 O O . ARG A 1 295 ? -67.229 -14.903 52.444 1.00 27.70 295 ARG A O 1
ATOM 2266 N N . SER A 1 296 ? -68.230 -14.167 50.608 1.00 28.27 296 SER A N 1
ATOM 2267 C CA . SER A 1 296 ? -69.035 -12.965 50.250 1.00 28.27 296 SER A CA 1
ATOM 2268 C C . SER A 1 296 ? -68.466 -11.671 50.837 1.00 28.27 296 SER A C 1
ATOM 2270 O O . SER A 1 296 ? -68.551 -11.511 52.048 1.00 28.27 296 SER A O 1
ATOM 2272 N N . LEU A 1 297 ? -68.031 -10.737 49.973 1.00 27.77 297 LEU A N 1
ATOM 2273 C CA . LEU A 1 297 ? -68.440 -9.315 49.921 1.00 27.77 297 LEU A CA 1
ATOM 2274 C C . LEU A 1 297 ? -67.734 -8.574 48.750 1.00 27.77 297 LEU A C 1
ATOM 2276 O O . LEU A 1 297 ? -66.545 -8.739 48.510 1.00 27.77 297 LEU A O 1
ATOM 2280 N N . THR A 1 298 ? -68.523 -7.789 48.015 1.00 24.83 298 THR A N 1
ATOM 2281 C CA . THR A 1 298 ? -68.239 -6.806 46.932 1.00 24.83 298 THR A CA 1
ATOM 2282 C C . THR A 1 298 ? -67.713 -5.446 47.482 1.00 24.83 298 THR A C 1
ATOM 2284 O O . THR A 1 298 ? -67.745 -5.302 48.702 1.00 24.83 298 THR A O 1
ATOM 2287 N N . PRO A 1 299 ? -67.546 -4.335 46.703 1.00 42.09 299 PRO A N 1
ATOM 2288 C CA . PRO A 1 299 ? -66.822 -4.061 45.432 1.00 42.09 299 PRO A CA 1
ATOM 2289 C C . PRO A 1 299 ? -66.023 -2.698 45.412 1.00 42.09 299 PRO A C 1
ATOM 2291 O O . PRO A 1 299 ? -66.022 -1.965 46.397 1.00 42.09 299 PRO A O 1
ATOM 2294 N N . SER A 1 300 ? -65.507 -2.308 44.220 1.00 24.28 300 SER A N 1
ATOM 2295 C CA . SER A 1 300 ? -65.104 -0.950 43.721 1.00 24.28 300 SER A CA 1
ATOM 2296 C C . SER A 1 300 ? -63.631 -0.529 43.944 1.00 24.28 300 SER A C 1
ATOM 2298 O O . SER A 1 300 ? -63.119 -0.709 45.039 1.00 24.28 300 SER A O 1
ATOM 2300 N N . VAL A 1 301 ? -62.855 -0.018 42.965 1.00 27.92 301 VAL A N 1
ATOM 2301 C CA . VAL A 1 301 ? -63.039 1.213 42.149 1.00 27.92 301 VAL A CA 1
ATOM 2302 C C . VAL A 1 301 ? -62.361 1.112 40.750 1.00 27.92 301 VAL A C 1
ATOM 2304 O O . VAL A 1 301 ? -61.338 0.452 40.599 1.00 27.92 301 VAL A O 1
ATOM 2307 N N . ASN A 1 302 ? -62.958 1.787 39.752 1.00 29.23 302 ASN A N 1
ATOM 2308 C CA . ASN A 1 302 ? -62.663 1.866 38.299 1.00 29.23 302 ASN A CA 1
ATOM 2309 C C . ASN A 1 302 ? -61.246 2.324 37.868 1.00 29.23 302 ASN A C 1
ATOM 2311 O O . ASN A 1 302 ? -60.558 3.009 38.624 1.00 29.23 302 ASN A O 1
ATOM 2315 N N . PRO A 1 303 ? -60.944 2.192 36.555 1.00 29.14 303 PRO A N 1
ATOM 2316 C CA . PRO A 1 303 ? -60.526 3.370 35.792 1.00 29.14 303 PRO A CA 1
ATOM 2317 C C . PRO A 1 303 ? -61.294 3.546 34.468 1.00 29.14 303 PRO A C 1
ATOM 2319 O O . PRO A 1 303 ? -61.576 2.598 33.741 1.00 29.14 303 PRO A O 1
ATOM 2322 N N . THR A 1 304 ? -61.580 4.802 34.141 1.00 26.09 304 THR A N 1
ATOM 2323 C CA . THR A 1 304 ? -61.965 5.276 32.804 1.00 26.09 304 THR A CA 1
ATOM 2324 C C . THR A 1 304 ? -60.957 6.339 32.415 1.00 26.09 304 THR A C 1
ATOM 2326 O O . THR A 1 304 ? -60.797 7.280 33.186 1.00 26.09 304 THR A O 1
ATOM 2329 N N . PHE A 1 305 ? -60.344 6.232 31.237 1.00 26.44 305 PHE A N 1
ATOM 2330 C CA . PHE A 1 305 ? -60.115 7.390 30.372 1.00 26.44 305 PHE A CA 1
ATOM 2331 C C . PHE A 1 305 ? -59.862 6.932 28.931 1.00 26.44 305 PHE A C 1
ATOM 2333 O O . PHE A 1 305 ? -58.975 6.122 28.667 1.00 26.44 305 PHE A O 1
ATOM 2340 N N . GLU A 1 306 ? -60.698 7.441 28.029 1.00 22.81 306 GLU A N 1
ATOM 2341 C CA . GLU A 1 306 ? -60.599 7.292 26.581 1.00 22.81 306 GLU A CA 1
ATOM 2342 C C . GLU A 1 306 ? -59.642 8.321 25.964 1.00 22.81 306 GLU A C 1
ATOM 2344 O O . GLU A 1 306 ? -59.326 9.367 26.530 1.00 22.81 306 GLU A O 1
ATOM 2349 N N . LEU A 1 307 ? -59.223 7.962 24.756 1.00 28.69 307 LEU A N 1
ATOM 2350 C CA . LEU A 1 307 ? -58.336 8.623 23.811 1.00 28.69 307 LEU A CA 1
ATOM 2351 C C . LEU A 1 307 ? -58.869 9.988 23.326 1.00 28.69 307 LEU A C 1
ATOM 2353 O O . LEU A 1 307 ? -60.016 10.071 22.895 1.00 28.69 307 LEU A O 1
ATOM 2357 N N . GLN A 1 308 ? -58.010 11.014 23.246 1.00 25.23 308 GLN A N 1
ATOM 2358 C CA . GLN A 1 308 ? -58.119 12.054 22.212 1.00 25.23 308 GLN A CA 1
ATOM 2359 C C . GLN A 1 308 ? -56.783 12.768 21.944 1.00 25.23 308 GLN A C 1
ATOM 2361 O O . GLN A 1 308 ? -56.069 13.203 22.842 1.00 25.23 308 GLN A O 1
ATOM 2366 N N . THR A 1 309 ? -56.476 12.850 20.654 1.00 24.55 309 THR A N 1
ATOM 2367 C CA . THR A 1 309 ? -55.333 13.473 19.982 1.00 24.55 309 THR A CA 1
ATOM 2368 C C . THR A 1 309 ? -55.354 15.005 20.006 1.00 24.55 309 THR A C 1
ATOM 2370 O O . THR A 1 309 ? -56.383 15.600 19.691 1.00 24.55 309 THR A O 1
ATOM 2373 N N . SER A 1 310 ? -54.188 15.643 20.168 1.00 24.16 310 SER A N 1
ATOM 2374 C CA . SER A 1 310 ? -53.907 16.953 19.558 1.00 24.16 310 SER A CA 1
ATOM 2375 C C . SER A 1 310 ? -52.416 17.145 19.268 1.00 24.16 310 SER A C 1
ATOM 2377 O O . SER A 1 310 ? -51.562 16.961 20.131 1.00 24.16 310 SER A O 1
ATOM 2379 N N . VAL A 1 311 ? -52.157 17.520 18.019 1.00 25.62 311 VAL A N 1
ATOM 2380 C CA . VAL A 1 311 ? -50.880 17.786 17.353 1.00 25.62 311 VAL A CA 1
ATOM 2381 C C . VAL A 1 311 ? -50.290 19.130 17.786 1.00 25.62 311 VAL A C 1
ATOM 2383 O O . VAL A 1 311 ? -50.972 20.139 17.633 1.00 25.62 311 VAL A O 1
ATOM 2386 N N . THR A 1 312 ? -49.001 19.163 18.153 1.00 23.20 312 THR A N 1
ATOM 2387 C CA . THR A 1 312 ? -48.111 20.301 17.838 1.00 23.20 312 THR A CA 1
ATOM 2388 C C . THR A 1 312 ? -46.628 19.899 17.840 1.00 23.20 312 THR A C 1
ATOM 2390 O O . THR A 1 312 ? -46.010 19.698 18.877 1.00 23.20 312 THR A O 1
ATOM 2393 N N . SER A 1 313 ? -46.094 19.772 16.622 1.00 28.20 313 SER A N 1
ATOM 2394 C CA . SER A 1 313 ? -44.732 20.093 16.162 1.00 28.20 313 SER A CA 1
ATOM 2395 C C . SER A 1 313 ? -43.563 20.114 17.165 1.00 28.20 313 SER A C 1
ATOM 2397 O O . SER A 1 313 ? -43.372 21.088 17.891 1.00 28.20 313 SER A O 1
ATOM 2399 N N . SER A 1 314 ? -42.651 19.153 17.023 1.00 24.20 314 SER A N 1
ATOM 2400 C CA . SER A 1 314 ? -41.214 19.445 16.891 1.00 24.20 314 SER A CA 1
ATOM 2401 C C . SER A 1 314 ? -40.474 18.229 16.322 1.00 24.20 314 SER A C 1
ATOM 2403 O O . SER A 1 314 ? -40.216 17.250 17.010 1.00 24.20 314 SER A O 1
ATOM 2405 N N . SER A 1 315 ? -40.126 18.299 15.037 1.00 27.45 315 SER A N 1
ATOM 2406 C CA . SER A 1 315 ? -38.839 17.757 14.587 1.00 27.45 315 SER A CA 1
ATOM 2407 C C . SER A 1 315 ? -37.762 18.754 15.043 1.00 27.45 315 SER A C 1
ATOM 2409 O O . SER A 1 315 ? -38.027 19.959 15.068 1.00 27.45 315 SER A O 1
ATOM 2411 N N . PRO A 1 316 ? -36.572 18.282 15.427 1.00 30.02 316 PRO A N 1
ATOM 2412 C CA . PRO A 1 316 ? -35.580 18.001 14.404 1.00 30.02 316 PRO A CA 1
ATOM 2413 C C . PRO A 1 316 ? -35.118 16.551 14.459 1.00 30.02 316 PRO A C 1
ATOM 2415 O O . PRO A 1 316 ? -34.744 16.019 15.498 1.00 30.02 316 PRO A O 1
ATOM 2418 N N . THR A 1 317 ? -35.110 15.952 13.279 1.00 29.81 317 THR A N 1
ATOM 2419 C CA . THR A 1 317 ? -34.273 14.828 12.892 1.00 29.81 317 THR A CA 1
ATOM 2420 C C . THR A 1 317 ? -32.821 15.170 13.241 1.00 29.81 317 THR A C 1
ATOM 2422 O O . THR A 1 317 ? -32.151 15.882 12.495 1.00 29.81 317 THR A O 1
ATOM 2425 N N . THR A 1 318 ? -32.316 14.701 14.380 1.00 25.53 318 THR A N 1
ATOM 2426 C CA . THR A 1 318 ? -30.877 14.492 14.532 1.00 25.53 318 THR A CA 1
ATOM 2427 C C . THR A 1 318 ? -30.550 13.317 13.629 1.00 25.53 318 THR A C 1
ATOM 2429 O O . THR A 1 318 ? -30.908 12.175 13.915 1.00 25.53 318 THR A O 1
ATOM 2432 N N . GLN A 1 319 ? -29.959 13.629 12.477 1.00 25.48 319 GLN A N 1
ATOM 2433 C CA . GLN A 1 319 ? -29.285 12.635 11.659 1.00 25.48 319 GLN A CA 1
ATOM 2434 C C . GLN A 1 319 ? -28.381 11.806 12.582 1.00 25.48 319 GLN A C 1
ATOM 2436 O O . GLN A 1 319 ? -27.669 12.398 13.402 1.00 25.48 319 GLN A O 1
ATOM 2441 N N . PRO A 1 320 ? -28.390 10.468 12.492 1.00 26.72 320 PRO A N 1
ATOM 2442 C CA . PRO A 1 320 ? -27.239 9.733 12.966 1.00 26.72 320 PRO A CA 1
ATOM 2443 C C . PRO A 1 320 ? -26.063 10.243 12.130 1.00 26.72 320 PRO A C 1
ATOM 2445 O O . PRO A 1 320 ? -26.147 10.312 10.903 1.00 26.72 320 PRO A O 1
ATOM 2448 N N . ASP A 1 321 ? -25.006 10.684 12.800 1.00 25.58 321 ASP A N 1
ATOM 2449 C CA . ASP A 1 321 ? -23.752 11.075 12.169 1.00 25.58 321 ASP A CA 1
ATOM 2450 C C . ASP A 1 321 ? -23.079 9.793 11.640 1.00 25.58 321 ASP A C 1
ATOM 2452 O O . ASP A 1 321 ? -22.158 9.233 12.226 1.00 25.58 321 ASP A O 1
ATOM 2456 N N . THR A 1 322 ? -23.651 9.235 10.573 1.00 30.52 322 THR A N 1
ATOM 2457 C CA . THR A 1 322 ? -23.180 8.064 9.825 1.00 30.52 322 THR A CA 1
ATOM 2458 C C . THR A 1 322 ? -22.686 8.518 8.458 1.00 30.52 322 THR A C 1
ATOM 2460 O O . THR A 1 322 ? -23.011 7.936 7.428 1.00 30.52 322 THR A O 1
ATOM 2463 N N . GLY A 1 323 ? -21.909 9.596 8.425 1.00 28.25 323 GLY A N 1
ATOM 2464 C CA . GLY A 1 323 ? -21.139 9.991 7.253 1.00 28.25 323 GLY A CA 1
ATOM 2465 C C . GLY A 1 323 ? -19.727 9.433 7.358 1.00 28.25 323 GLY A C 1
ATOM 2466 O O . GLY A 1 323 ? -18.852 10.171 7.785 1.00 28.25 323 GLY A O 1
ATOM 2467 N N . ASN A 1 324 ? -19.529 8.136 7.062 1.00 33.03 324 ASN A N 1
ATOM 2468 C CA . ASN A 1 324 ? -18.280 7.601 6.468 1.00 33.03 324 ASN A CA 1
ATOM 2469 C C . ASN A 1 324 ? -18.193 6.065 6.341 1.00 33.03 324 ASN A C 1
ATOM 2471 O O . ASN A 1 324 ? -17.252 5.590 5.718 1.00 33.03 324 ASN A O 1
ATOM 2475 N N . GLN A 1 325 ? -19.122 5.257 6.869 1.00 38.28 325 GLN A N 1
ATOM 2476 C CA . GLN A 1 325 ? -18.984 3.784 6.777 1.00 38.28 325 GLN A CA 1
ATOM 2477 C C . GLN A 1 325 ? -19.810 3.113 5.667 1.00 38.28 325 GLN A C 1
ATOM 2479 O O . GLN A 1 325 ? -19.505 1.993 5.272 1.00 38.28 325 GLN A O 1
ATOM 2484 N N . HIS A 1 326 ? -20.799 3.801 5.096 1.00 39.84 326 HIS A N 1
ATOM 2485 C CA . HIS A 1 326 ? -21.772 3.179 4.188 1.00 39.84 326 HIS A CA 1
ATOM 2486 C C . HIS A 1 326 ? -21.397 3.217 2.690 1.00 39.84 326 HIS A C 1
ATOM 2488 O O . HIS A 1 326 ? -22.104 2.653 1.859 1.00 39.84 326 HIS A O 1
ATOM 2494 N N . GLU A 1 327 ? -20.277 3.850 2.317 1.00 42.28 327 GLU A N 1
ATOM 2495 C CA . GLU A 1 327 ? -19.796 3.913 0.919 1.00 42.28 327 GLU A CA 1
ATOM 2496 C C . GLU A 1 327 ? -18.810 2.787 0.543 1.00 42.28 327 GLU A C 1
ATOM 2498 O O . GLU A 1 327 ? -18.375 2.687 -0.605 1.00 42.28 327 GLU A O 1
ATOM 2503 N N . HIS A 1 328 ? -18.469 1.903 1.483 1.00 60.97 328 HIS A N 1
ATOM 2504 C CA . HIS A 1 328 ? -17.343 0.977 1.351 1.00 60.97 328 HIS A CA 1
ATOM 2505 C C . HIS A 1 328 ? -17.589 -0.207 0.389 1.00 60.97 328 HIS A C 1
ATOM 2507 O O . HIS A 1 328 ? -16.762 -0.431 -0.498 1.00 60.97 328 HIS A O 1
ATOM 2513 N N . ILE A 1 329 ? -18.723 -0.919 0.484 1.00 63.97 329 ILE A N 1
ATOM 2514 C CA . ILE A 1 329 ? -18.996 -2.119 -0.343 1.00 63.97 329 ILE A CA 1
ATOM 2515 C C . ILE A 1 329 ? -19.164 -1.744 -1.819 1.00 63.97 329 ILE A C 1
ATOM 2517 O O . ILE A 1 329 ? -18.509 -2.317 -2.687 1.00 63.97 329 ILE A O 1
ATOM 2521 N N . THR A 1 330 ? -19.995 -0.743 -2.122 1.00 65.12 330 THR A N 1
ATOM 2522 C CA . THR A 1 330 ? -20.309 -0.330 -3.500 1.00 65.12 330 THR A CA 1
ATOM 2523 C C . THR A 1 330 ? -19.089 0.229 -4.236 1.00 65.12 330 THR A C 1
ATOM 2525 O O . THR A 1 330 ? -18.929 -0.025 -5.436 1.00 65.12 330 THR A O 1
ATOM 2528 N N . LEU A 1 331 ? -18.221 0.964 -3.526 1.00 65.81 331 LEU A N 1
ATOM 2529 C CA . LEU A 1 331 ? -16.970 1.510 -4.055 1.00 65.81 331 LEU A CA 1
ATOM 2530 C C . LEU A 1 331 ? -15.933 0.406 -4.291 1.00 65.81 331 LEU A C 1
ATOM 2532 O O . LEU A 1 331 ? -15.385 0.315 -5.390 1.00 65.81 331 LEU A O 1
ATOM 2536 N N . LYS A 1 332 ? -15.706 -0.468 -3.302 1.00 70.19 332 LYS A N 1
ATOM 2537 C CA . LYS A 1 332 ? -14.739 -1.575 -3.412 1.00 70.19 332 LYS A CA 1
ATOM 2538 C C . LYS A 1 332 ? -15.143 -2.612 -4.445 1.00 70.19 332 LYS A C 1
ATOM 2540 O O . LYS A 1 332 ? -14.301 -3.136 -5.165 1.00 70.19 332 LYS A O 1
ATOM 2545 N N . ARG A 1 333 ? -16.442 -2.821 -4.614 1.00 74.38 333 ARG A N 1
ATOM 2546 C CA . ARG A 1 333 ? -17.013 -3.578 -5.724 1.00 74.38 333 ARG A CA 1
ATOM 2547 C C . ARG A 1 333 ? -16.640 -2.986 -7.089 1.00 74.38 333 ARG A C 1
ATOM 2549 O O . ARG A 1 333 ? -16.181 -3.712 -7.965 1.00 74.38 333 ARG A O 1
ATOM 2556 N N . ARG A 1 334 ? -16.831 -1.673 -7.285 1.00 75.56 334 ARG A N 1
ATOM 2557 C CA . ARG A 1 334 ? -16.499 -0.990 -8.552 1.00 75.56 334 ARG A CA 1
ATOM 2558 C C . ARG A 1 334 ? -15.006 -1.102 -8.861 1.00 75.56 334 ARG A C 1
ATOM 2560 O O . ARG A 1 334 ? -14.637 -1.320 -10.011 1.00 75.56 334 ARG A O 1
ATOM 2567 N N . GLU A 1 335 ? -14.173 -0.977 -7.834 1.00 77.50 335 GLU A N 1
ATOM 2568 C CA . GLU A 1 335 ? -12.728 -1.177 -7.920 1.00 77.50 335 GLU A CA 1
ATOM 2569 C C . GLU A 1 335 ? -12.391 -2.610 -8.360 1.00 77.50 335 GLU A C 1
ATOM 2571 O O . GLU A 1 335 ? -11.725 -2.782 -9.380 1.00 77.50 335 GLU A O 1
ATOM 2576 N N . PHE A 1 336 ? -12.926 -3.629 -7.676 1.00 81.56 336 PHE A N 1
ATOM 2577 C CA . PHE A 1 336 ? -12.731 -5.037 -8.036 1.00 81.56 336 PHE A CA 1
ATOM 2578 C C . PHE A 1 336 ? -13.104 -5.317 -9.491 1.00 81.56 336 PHE A C 1
ATOM 2580 O O . PHE A 1 336 ? -12.303 -5.873 -10.246 1.00 81.56 336 PHE A O 1
ATOM 2587 N N . MET A 1 337 ? -14.301 -4.882 -9.896 1.00 83.69 337 MET A N 1
ATOM 2588 C CA . MET A 1 337 ? -14.815 -5.123 -11.240 1.00 83.69 337 MET A CA 1
ATOM 2589 C C . MET A 1 337 ? -13.978 -4.421 -12.312 1.00 83.69 337 MET A C 1
ATOM 2591 O O . MET A 1 337 ? -13.709 -5.007 -13.359 1.00 83.69 337 MET A O 1
ATOM 2595 N N . GLY A 1 338 ? -13.485 -3.210 -12.039 1.00 79.19 338 GLY A N 1
ATOM 2596 C CA . GLY A 1 338 ? -12.602 -2.487 -12.957 1.00 79.19 338 GLY A CA 1
ATOM 2597 C C . GLY A 1 338 ? -11.269 -3.198 -13.223 1.00 79.19 338 GLY A C 1
ATOM 2598 O O . GLY A 1 338 ? -10.712 -3.069 -14.317 1.00 79.19 338 GLY A O 1
ATOM 2599 N N . TYR A 1 339 ? -10.763 -3.963 -12.252 1.00 82.44 339 TYR A N 1
ATOM 2600 C CA . TYR A 1 339 ? -9.532 -4.738 -12.402 1.00 82.44 339 TYR A CA 1
ATOM 2601 C C . TYR A 1 339 ? -9.777 -6.133 -12.986 1.00 82.44 339 TYR A C 1
ATOM 2603 O O . TYR A 1 339 ? -9.098 -6.503 -13.944 1.00 82.44 339 TYR A O 1
ATOM 2611 N N . ILE A 1 340 ? -10.745 -6.900 -12.467 1.00 88.25 340 ILE A N 1
ATOM 2612 C CA . ILE A 1 340 ? -10.943 -8.310 -12.853 1.00 88.25 340 ILE A CA 1
ATOM 2613 C C . ILE A 1 340 ? -11.346 -8.465 -14.325 1.00 88.25 340 ILE A C 1
ATOM 2615 O O . ILE A 1 340 ? -10.927 -9.419 -14.977 1.00 88.25 340 ILE A O 1
ATOM 2619 N N . GLN A 1 341 ? -12.064 -7.487 -14.891 1.00 88.94 341 GLN A N 1
ATOM 2620 C CA . GLN A 1 341 ? -12.457 -7.495 -16.305 1.00 88.94 341 GLN A CA 1
ATOM 2621 C C . GLN A 1 341 ? -11.256 -7.497 -17.260 1.00 88.94 341 GLN A C 1
ATOM 2623 O O . GLN A 1 341 ? -11.317 -8.102 -18.330 1.00 88.94 341 GLN A O 1
ATOM 2628 N N . ARG A 1 342 ? -10.119 -6.907 -16.862 1.00 88.88 342 ARG A N 1
ATOM 2629 C CA . ARG A 1 342 ? -8.878 -6.931 -17.662 1.00 88.88 342 ARG A CA 1
ATOM 2630 C C . ARG A 1 342 ? -8.303 -8.341 -17.801 1.00 88.88 342 ARG A C 1
ATOM 2632 O O . ARG A 1 342 ? -7.599 -8.627 -18.761 1.00 88.88 342 ARG A O 1
ATOM 2639 N N . TYR A 1 343 ? -8.645 -9.226 -16.868 1.00 91.38 343 TYR A N 1
ATOM 2640 C CA . TYR A 1 343 ? -8.195 -10.613 -16.821 1.00 91.38 343 TYR A CA 1
ATOM 2641 C C . TYR A 1 343 ? -9.211 -11.598 -17.414 1.00 91.38 343 TYR A C 1
ATOM 2643 O O . TYR A 1 343 ? -9.006 -12.810 -17.328 1.00 91.38 343 TYR A O 1
ATOM 2651 N N . LYS A 1 344 ? -10.287 -11.117 -18.056 1.00 92.25 344 LYS A N 1
ATOM 2652 C CA . LYS A 1 344 ? -11.313 -11.966 -18.687 1.00 92.25 344 LYS A CA 1
ATOM 2653 C C . LYS A 1 344 ? -10.727 -12.937 -19.718 1.00 92.25 344 LYS A C 1
ATOM 2655 O O . LYS A 1 344 ? -11.173 -14.074 -19.794 1.00 92.25 344 LYS A O 1
ATOM 2660 N N . SER A 1 345 ? -9.715 -12.504 -20.469 1.00 92.38 345 SER A N 1
ATOM 2661 C CA . SER A 1 345 ? -9.036 -13.296 -21.509 1.00 92.38 345 SER A CA 1
ATOM 2662 C C . SER A 1 345 ? -7.682 -13.870 -21.064 1.00 92.38 345 SER A C 1
ATOM 2664 O O . SER A 1 345 ? -6.889 -14.271 -21.907 1.00 92.38 345 SER A O 1
ATOM 2666 N N . PHE A 1 346 ? -7.375 -13.877 -19.760 1.00 93.31 346 PHE A N 1
ATOM 2667 C CA . PHE A 1 346 ? -6.018 -14.127 -19.255 1.00 93.31 346 PHE A CA 1
ATOM 2668 C C . PHE A 1 346 ? -5.368 -15.407 -19.809 1.00 93.31 346 PHE A C 1
ATOM 2670 O O . PHE A 1 346 ? -4.229 -15.369 -20.270 1.00 93.31 346 PHE A O 1
ATOM 2677 N N . PHE A 1 347 ? -6.085 -16.536 -19.797 1.00 92.94 347 PHE A N 1
ATOM 2678 C CA . PHE A 1 347 ? -5.531 -17.824 -20.230 1.00 92.94 347 PHE A CA 1
ATOM 2679 C C . PHE A 1 347 ? -5.332 -17.929 -21.747 1.00 92.94 347 PHE A C 1
ATOM 2681 O O . PHE A 1 347 ? -4.447 -18.666 -22.184 1.00 92.94 347 PHE A O 1
ATOM 2688 N N . SER A 1 348 ? -6.113 -17.198 -22.547 1.00 91.88 348 SER A N 1
ATOM 2689 C CA . SER A 1 348 ? -5.950 -17.154 -24.005 1.00 91.88 348 SER A CA 1
ATOM 2690 C C . SER A 1 348 ? -4.901 -16.149 -24.475 1.00 91.88 348 SER A C 1
ATOM 2692 O O . SER A 1 348 ? -4.315 -16.392 -25.522 1.00 91.88 348 SER A O 1
ATOM 2694 N N . THR A 1 349 ? -4.634 -15.071 -23.728 1.00 91.44 349 THR A N 1
ATOM 2695 C CA . THR A 1 349 ? -3.642 -14.038 -24.101 1.00 91.44 349 THR A CA 1
ATOM 2696 C C . THR A 1 349 ? -2.250 -14.274 -23.513 1.00 91.44 349 THR A C 1
ATOM 2698 O O . THR A 1 349 ? -1.299 -13.566 -23.840 1.00 91.44 349 THR A O 1
ATOM 2701 N N . LEU A 1 350 ? -2.109 -15.239 -22.599 1.00 90.62 350 LEU A N 1
ATOM 2702 C CA . LEU A 1 350 ? -0.838 -15.550 -21.945 1.00 90.62 350 LEU A CA 1
ATOM 2703 C C . LEU A 1 350 ? 0.297 -15.921 -22.922 1.00 90.62 350 LEU A C 1
ATOM 2705 O O . LEU A 1 350 ? 1.418 -15.459 -22.696 1.00 90.62 350 LEU A O 1
ATOM 2709 N N . PRO A 1 351 ? 0.071 -16.703 -23.999 1.00 91.50 351 PRO A N 1
ATOM 2710 C CA . PRO A 1 351 ? 1.106 -16.971 -24.997 1.00 91.50 351 PRO A CA 1
ATOM 2711 C C . PRO A 1 351 ? 1.634 -15.702 -25.676 1.00 91.50 351 PRO A C 1
ATOM 2713 O O . PRO A 1 351 ? 2.842 -15.572 -25.854 1.00 91.50 351 PRO A O 1
ATOM 2716 N N . GLU A 1 352 ? 0.751 -14.767 -26.021 1.00 90.19 352 GLU A N 1
ATOM 2717 C CA . GLU A 1 352 ? 1.085 -13.486 -26.640 1.00 90.19 352 GLU A CA 1
ATOM 2718 C C . GLU A 1 352 ? 1.874 -12.616 -25.662 1.00 90.19 352 GLU A C 1
ATOM 2720 O O . GLU A 1 352 ? 2.971 -12.185 -26.000 1.00 90.19 352 GLU A O 1
ATOM 2725 N N . MET A 1 353 ? 1.405 -12.476 -24.417 1.00 88.62 353 MET A N 1
ATOM 2726 C CA . MET A 1 353 ? 2.108 -11.719 -23.369 1.00 88.62 353 MET A CA 1
ATOM 2727 C C . MET A 1 353 ? 3.525 -12.250 -23.102 1.00 88.62 353 MET A C 1
ATOM 2729 O O . MET A 1 353 ? 4.429 -11.480 -22.794 1.00 88.62 353 MET A O 1
ATOM 2733 N N . LEU A 1 354 ? 3.742 -13.564 -23.228 1.00 87.12 354 LEU A N 1
ATOM 2734 C CA . LEU A 1 354 ? 5.060 -14.185 -23.050 1.00 87.12 354 LEU A CA 1
ATOM 2735 C C . LEU A 1 354 ? 5.957 -14.089 -24.292 1.00 87.12 354 LEU A C 1
ATOM 2737 O O . LEU A 1 354 ? 7.172 -14.260 -24.173 1.00 87.12 354 LEU A O 1
ATOM 2741 N N . CYS A 1 355 ? 5.367 -13.853 -25.463 1.00 87.62 355 CYS A N 1
ATOM 2742 C CA . CYS A 1 355 ? 6.068 -13.675 -26.733 1.00 87.62 355 CYS A CA 1
ATOM 2743 C C . CYS A 1 355 ? 6.272 -12.210 -27.120 1.00 87.62 355 CYS A C 1
ATOM 2745 O O . CYS A 1 355 ? 7.069 -11.925 -28.015 1.00 87.62 355 CYS A O 1
ATOM 2747 N N . GLU A 1 356 ? 5.603 -11.286 -26.437 1.00 76.50 356 GLU A N 1
ATOM 2748 C CA . GLU A 1 356 ? 5.830 -9.851 -26.533 1.00 76.50 356 GLU A CA 1
ATOM 2749 C C . GLU A 1 356 ? 7.166 -9.480 -25.878 1.00 76.50 356 GLU A C 1
ATOM 2751 O O . GLU A 1 356 ? 7.261 -9.077 -24.721 1.00 76.50 356 GLU A O 1
ATOM 2756 N N . GLY A 1 357 ? 8.238 -9.624 -26.654 1.00 50.62 357 GLY A N 1
ATOM 2757 C CA . GLY A 1 357 ? 9.523 -8.987 -26.404 1.00 50.62 357 GLY A CA 1
ATOM 2758 C C . GLY A 1 357 ? 9.805 -7.977 -27.508 1.00 50.62 357 GLY A C 1
ATOM 2759 O O . GLY A 1 357 ? 9.942 -8.386 -28.654 1.00 50.62 357 GLY A O 1
ATOM 2760 N N . GLU A 1 358 ? 9.890 -6.690 -27.147 1.00 37.62 358 GLU A N 1
ATOM 2761 C CA . GLU A 1 358 ? 10.458 -5.577 -27.933 1.00 37.62 358 GLU A CA 1
ATOM 2762 C C . GLU A 1 358 ? 10.282 -5.699 -29.459 1.00 37.62 358 GLU A C 1
ATOM 2764 O O . GLU A 1 358 ? 11.123 -6.267 -30.162 1.00 37.62 358 GLU A O 1
ATOM 2769 N N . VAL A 1 359 ? 9.224 -5.073 -29.983 1.00 31.16 359 VAL A N 1
ATOM 2770 C CA . VAL A 1 359 ? 9.129 -4.736 -31.407 1.00 31.16 359 VAL A CA 1
ATOM 2771 C C . VAL A 1 359 ? 10.186 -3.670 -31.715 1.00 31.16 359 VAL A C 1
ATOM 2773 O O . VAL A 1 359 ? 9.901 -2.479 -31.790 1.00 31.16 359 VAL A O 1
ATOM 2776 N N . VAL A 1 360 ? 11.435 -4.099 -31.883 1.00 34.16 360 VAL A N 1
ATOM 2777 C CA . VAL A 1 360 ? 12.396 -3.374 -32.708 1.00 34.16 360 VAL A CA 1
ATOM 2778 C C . VAL A 1 360 ? 11.955 -3.647 -34.141 1.00 34.16 360 VAL A C 1
ATOM 2780 O O . VAL A 1 360 ? 12.279 -4.684 -34.719 1.00 34.16 360 VAL A O 1
ATOM 2783 N N . MET A 1 361 ? 11.149 -2.746 -34.706 1.00 43.00 361 MET A N 1
ATOM 2784 C CA . MET A 1 361 ? 11.073 -2.632 -36.160 1.00 43.00 361 MET A CA 1
ATOM 2785 C C . MET A 1 361 ? 12.465 -2.202 -36.626 1.00 43.00 361 MET A C 1
ATOM 2787 O O . MET A 1 361 ? 12.730 -1.010 -36.584 1.00 43.00 361 MET A O 1
ATOM 2791 N N . ASP A 1 362 ? 13.366 -3.160 -36.893 1.00 39.91 362 ASP A N 1
ATOM 2792 C CA . ASP A 1 362 ? 14.521 -3.027 -37.811 1.00 39.91 362 ASP A CA 1
ATOM 2793 C C . ASP A 1 362 ? 15.549 -4.186 -37.757 1.00 39.91 362 ASP A C 1
ATOM 2795 O O . ASP A 1 362 ? 16.650 -4.056 -38.291 1.00 39.91 362 ASP A O 1
ATOM 2799 N N . GLU A 1 363 ? 15.227 -5.365 -37.210 1.00 48.84 363 GLU A N 1
ATOM 2800 C CA . GLU A 1 363 ? 15.984 -6.580 -37.560 1.00 48.84 363 GLU A CA 1
ATOM 2801 C C . GLU A 1 363 ? 15.126 -7.482 -38.453 1.00 48.84 363 GLU A C 1
ATOM 2803 O O . GLU A 1 363 ? 14.329 -8.285 -37.976 1.00 48.84 363 GLU A O 1
ATOM 2808 N N . ASN A 1 364 ? 15.323 -7.374 -39.773 1.00 65.69 364 ASN A N 1
ATOM 2809 C CA . ASN A 1 364 ? 14.738 -8.261 -40.791 1.00 65.69 364 ASN A CA 1
ATOM 2810 C C . ASN A 1 364 ? 15.241 -9.709 -40.670 1.00 65.69 364 ASN A C 1
ATOM 2812 O O . ASN A 1 364 ? 15.244 -10.414 -41.666 1.00 65.69 364 ASN A O 1
ATOM 2816 N N . THR A 1 365 ? 15.762 -10.150 -39.524 1.00 82.19 365 THR A N 1
ATOM 2817 C CA . THR A 1 365 ? 16.264 -11.508 -39.342 1.00 82.19 365 THR A CA 1
ATOM 2818 C C . THR A 1 365 ? 15.987 -12.019 -37.938 1.00 82.19 365 THR A C 1
ATOM 2820 O O . THR A 1 365 ? 16.400 -11.410 -36.957 1.00 82.19 365 THR A O 1
ATOM 2823 N N . CYS A 1 366 ? 15.348 -13.177 -37.838 1.00 88.75 366 CYS A N 1
ATOM 2824 C CA . CYS A 1 366 ? 15.005 -13.834 -36.586 1.00 88.75 366 CYS A CA 1
ATOM 2825 C C . CYS A 1 366 ? 15.345 -15.326 -36.641 1.00 88.75 366 CYS A C 1
ATOM 2827 O O . CYS A 1 366 ? 15.552 -15.915 -37.701 1.00 88.75 366 CYS A O 1
ATOM 2829 N N . TRP A 1 367 ? 15.429 -15.964 -35.481 1.00 92.06 367 TRP A N 1
ATOM 2830 C CA . TRP A 1 367 ? 15.671 -17.395 -35.377 1.00 92.06 367 TRP A CA 1
ATOM 2831 C C . TRP A 1 367 ? 14.382 -18.183 -35.624 1.00 92.06 367 TRP A C 1
ATOM 2833 O O . TRP A 1 367 ? 13.415 -18.066 -34.869 1.00 92.06 367 TRP A O 1
ATOM 2843 N N . SER A 1 368 ? 14.392 -19.028 -36.656 1.00 90.56 368 SER A N 1
ATOM 2844 C CA . SER A 1 368 ? 13.273 -19.902 -37.052 1.00 90.56 368 SER A CA 1
ATOM 2845 C C . SER A 1 368 ? 13.161 -21.198 -36.247 1.00 90.56 368 SER A C 1
ATOM 2847 O O . SER A 1 368 ? 12.225 -21.962 -36.451 1.00 90.56 368 SER A O 1
ATOM 2849 N N . GLY A 1 369 ? 14.112 -21.482 -35.353 1.00 89.88 369 GLY A N 1
ATOM 2850 C CA . GLY A 1 369 ? 14.242 -22.790 -34.704 1.00 89.88 369 GLY A CA 1
ATOM 2851 C C . GLY A 1 369 ? 15.319 -23.667 -35.343 1.00 89.88 369 GLY A C 1
ATOM 2852 O O . GLY A 1 369 ? 15.761 -24.627 -34.709 1.00 89.88 369 GLY A O 1
ATOM 2853 N N . GLU A 1 370 ? 15.755 -23.338 -36.562 1.00 89.75 370 GLU A N 1
ATOM 2854 C CA . GLU A 1 370 ? 16.830 -24.029 -37.287 1.00 89.75 370 GLU A CA 1
ATOM 2855 C C . GLU A 1 370 ? 17.886 -23.090 -37.835 1.00 89.75 370 GLU A C 1
ATOM 2857 O O . GLU A 1 370 ? 19.056 -23.446 -37.766 1.00 89.75 370 GLU A O 1
ATOM 2862 N N . ASP A 1 371 ? 17.513 -21.930 -38.366 1.00 90.25 371 ASP A N 1
ATOM 2863 C CA . ASP A 1 371 ? 18.456 -20.948 -38.903 1.00 90.25 371 ASP A CA 1
ATOM 2864 C C . ASP A 1 371 ? 17.946 -19.510 -38.724 1.00 90.25 371 ASP A C 1
ATOM 2866 O O . ASP A 1 371 ? 16.804 -19.284 -38.302 1.00 90.25 371 ASP A O 1
ATOM 2870 N N . VAL A 1 372 ? 18.800 -18.540 -39.037 1.00 91.00 372 VAL A N 1
ATOM 2871 C CA . VAL A 1 372 ? 18.456 -17.120 -39.120 1.00 91.00 372 VAL A CA 1
ATOM 2872 C C . VAL A 1 372 ? 17.714 -16.868 -40.436 1.00 91.00 372 VAL A C 1
ATOM 2874 O O . VAL A 1 372 ? 18.266 -17.082 -41.512 1.00 91.00 372 VAL A O 1
ATOM 2877 N N . VAL A 1 373 ? 16.458 -16.434 -40.354 1.00 89.44 373 VAL A N 1
ATOM 2878 C CA . VAL A 1 373 ? 15.552 -16.225 -41.499 1.00 89.44 373 VAL A CA 1
ATOM 2879 C C . VAL A 1 373 ? 14.970 -14.824 -41.483 1.00 89.44 373 VAL A C 1
ATOM 2881 O O . VAL A 1 373 ? 14.898 -14.215 -40.420 1.00 89.44 373 VAL A O 1
ATOM 2884 N N . GLU A 1 374 ? 14.485 -14.339 -42.628 1.00 85.38 374 GLU A N 1
ATOM 2885 C CA . GLU A 1 374 ? 13.839 -13.023 -42.678 1.00 85.38 374 GLU A CA 1
ATOM 2886 C C . GLU A 1 374 ? 12.480 -12.983 -41.979 1.00 85.38 374 GLU A C 1
ATOM 2888 O O . GLU A 1 374 ? 12.115 -12.007 -41.328 1.00 85.38 374 GLU A O 1
ATOM 2893 N N . SER A 1 375 ? 11.730 -14.075 -42.092 1.00 84.25 375 SER A N 1
ATOM 2894 C CA . SER A 1 375 ? 10.451 -14.256 -41.422 1.00 84.25 375 SER A CA 1
ATOM 2895 C C . SER A 1 375 ? 10.183 -15.736 -41.181 1.00 84.25 375 SER A C 1
ATOM 2897 O O . SER A 1 375 ? 10.729 -16.617 -41.850 1.00 84.25 375 SER A O 1
ATOM 2899 N N . TYR A 1 376 ? 9.344 -16.018 -40.189 1.00 87.81 376 TYR A N 1
ATOM 2900 C CA . TYR A 1 376 ? 8.901 -17.374 -39.901 1.00 87.81 376 TYR A CA 1
ATOM 2901 C C . TYR A 1 376 ? 7.869 -17.823 -40.941 1.00 87.81 376 TYR A C 1
ATOM 2903 O O . TYR A 1 376 ? 6.819 -17.205 -41.075 1.00 87.81 376 TYR A O 1
ATOM 2911 N N . THR A 1 377 ? 8.162 -18.905 -41.662 1.00 87.12 377 THR A N 1
ATOM 2912 C CA . THR A 1 377 ? 7.320 -19.434 -42.752 1.00 87.12 377 THR A CA 1
ATOM 2913 C C . THR A 1 377 ? 6.318 -20.498 -42.296 1.00 87.12 377 THR A C 1
ATOM 2915 O O . THR A 1 377 ? 5.484 -20.940 -43.085 1.00 87.12 377 THR A O 1
ATOM 2918 N N . GLY A 1 378 ? 6.399 -20.938 -41.037 1.00 85.19 378 GLY A N 1
ATOM 2919 C CA . GLY A 1 378 ? 5.481 -21.924 -40.475 1.00 85.19 378 GLY A CA 1
ATOM 2920 C C . GLY A 1 378 ? 4.095 -21.336 -40.207 1.00 85.19 378 GLY A C 1
ATOM 2921 O O . GLY A 1 378 ? 3.960 -20.189 -39.786 1.00 85.19 378 GLY A O 1
ATOM 2922 N N . HIS A 1 379 ? 3.054 -22.148 -40.399 1.00 91.06 379 HIS A N 1
ATOM 2923 C CA . HIS A 1 379 ? 1.691 -21.776 -40.021 1.00 91.06 379 HIS A CA 1
ATOM 2924 C C . HIS A 1 379 ? 1.595 -21.582 -38.499 1.00 91.06 379 HIS A C 1
ATOM 2926 O O . HIS A 1 379 ? 1.952 -22.481 -37.730 1.00 91.06 379 HIS A O 1
ATOM 2932 N N . VAL A 1 380 ? 1.099 -20.424 -38.056 1.00 91.75 380 VAL A N 1
ATOM 2933 C CA . VAL A 1 380 ? 0.921 -20.115 -36.631 1.00 91.75 380 VAL A CA 1
ATOM 2934 C C . VAL A 1 380 ? -0.439 -20.634 -36.168 1.00 91.75 380 VAL A C 1
ATOM 2936 O O . VAL A 1 380 ? -1.480 -20.125 -36.573 1.00 91.75 380 VAL A O 1
ATOM 2939 N N . VAL A 1 381 ? -0.452 -21.672 -35.332 1.00 92.50 381 VAL A N 1
ATOM 2940 C CA . VAL A 1 381 ? -1.698 -22.285 -34.846 1.00 92.50 381 VAL A CA 1
ATOM 2941 C C . VAL A 1 381 ? -2.360 -21.452 -33.754 1.00 92.50 381 VAL A C 1
ATOM 2943 O O . VAL A 1 381 ? -1.675 -20.770 -32.997 1.00 92.50 381 VAL A O 1
ATOM 2946 N N . GLY A 1 382 ? -3.689 -21.529 -33.641 1.00 89.38 382 GLY A N 1
ATOM 2947 C CA . GLY A 1 382 ? -4.463 -20.876 -32.576 1.00 89.38 382 GLY A CA 1
ATOM 2948 C C . GLY A 1 382 ? -4.274 -21.492 -31.180 1.00 89.38 382 GLY A C 1
ATOM 2949 O O . GLY A 1 382 ? -3.454 -22.389 -30.975 1.00 89.38 382 GLY A O 1
ATOM 2950 N N . ASN A 1 383 ? -5.049 -21.001 -30.212 1.00 88.50 383 ASN A N 1
ATOM 2951 C CA . ASN A 1 383 ? -5.051 -21.471 -28.824 1.00 88.50 383 ASN A CA 1
ATOM 2952 C C . ASN A 1 383 ? -5.828 -22.789 -28.631 1.00 88.50 383 ASN A C 1
ATOM 2954 O O . ASN A 1 383 ? -6.652 -23.174 -29.459 1.00 88.50 383 ASN A O 1
ATOM 2958 N N . GLY A 1 384 ? -5.572 -23.469 -27.508 1.00 86.69 384 GLY A N 1
ATOM 2959 C CA . GLY A 1 384 ? -6.281 -24.693 -27.112 1.00 86.69 384 GLY A CA 1
ATOM 2960 C C . GLY A 1 384 ? -5.784 -25.966 -27.804 1.00 86.69 384 GLY A C 1
ATOM 2961 O O . GLY A 1 384 ? -4.989 -25.933 -28.751 1.00 86.69 384 GLY A O 1
ATOM 2962 N N . LEU A 1 385 ? -6.239 -27.121 -27.317 1.00 87.38 385 LEU A N 1
ATOM 2963 C CA . LEU A 1 385 ? -5.719 -28.437 -27.714 1.00 87.38 385 LEU A CA 1
ATOM 2964 C C . LEU A 1 385 ? -6.038 -28.820 -29.154 1.00 87.38 385 LEU A C 1
ATOM 2966 O O . LEU A 1 385 ? -5.227 -29.477 -29.808 1.00 87.38 385 LEU A O 1
ATOM 2970 N N . GLN A 1 386 ? -7.212 -28.427 -29.649 1.00 87.31 386 GLN A N 1
ATOM 2971 C CA . GLN A 1 386 ? -7.631 -28.745 -31.015 1.00 87.31 386 GLN A CA 1
ATOM 2972 C C . GLN A 1 386 ? -6.719 -28.071 -32.043 1.00 87.31 386 GLN A C 1
ATOM 2974 O O . GLN A 1 386 ? -6.261 -28.726 -32.980 1.00 87.31 386 GLN A O 1
ATOM 2979 N N . ALA A 1 387 ? -6.368 -26.803 -31.816 1.00 88.94 387 ALA A N 1
ATOM 2980 C CA . ALA A 1 387 ? -5.442 -26.068 -32.670 1.00 88.94 387 ALA A CA 1
ATOM 2981 C C . ALA A 1 387 ? -4.026 -26.672 -32.650 1.00 88.94 387 ALA A C 1
ATOM 2983 O O . ALA A 1 387 ? -3.355 -26.708 -33.683 1.00 88.94 387 ALA A O 1
ATOM 2984 N N . GLN A 1 388 ? -3.593 -27.243 -31.516 1.00 91.12 388 GLN A N 1
ATOM 2985 C CA . GLN A 1 388 ? -2.255 -27.837 -31.396 1.00 91.12 388 GLN A CA 1
ATOM 2986 C C . GLN A 1 388 ? -2.043 -29.107 -32.232 1.00 91.12 388 GLN A C 1
ATOM 2988 O O . GLN A 1 388 ? -0.901 -29.535 -32.401 1.00 91.12 388 GLN A O 1
ATOM 2993 N N . ARG A 1 389 ? -3.099 -29.714 -32.794 1.00 87.94 389 ARG A N 1
ATOM 2994 C CA . ARG A 1 389 ? -2.970 -30.881 -33.690 1.00 87.94 389 ARG A CA 1
ATOM 2995 C C . ARG A 1 389 ? -2.135 -30.577 -34.933 1.00 87.94 389 ARG A C 1
ATOM 2997 O O . ARG A 1 389 ? -1.446 -31.464 -35.432 1.00 87.94 389 ARG A O 1
ATOM 3004 N N . HIS A 1 390 ? -2.181 -29.328 -35.390 1.00 87.69 390 HIS A N 1
ATOM 3005 C CA . HIS A 1 390 ? -1.470 -28.844 -36.571 1.00 87.69 390 HIS A CA 1
ATOM 3006 C C . HIS A 1 390 ? -0.221 -28.024 -36.215 1.00 87.69 390 HIS A C 1
ATOM 3008 O O . HIS A 1 390 ? 0.346 -27.377 -37.089 1.00 87.69 390 HIS A O 1
ATOM 3014 N N . ASN A 1 391 ? 0.207 -28.017 -34.945 1.00 91.31 391 ASN A N 1
ATOM 3015 C CA . ASN A 1 391 ? 1.350 -27.216 -34.513 1.00 91.31 391 ASN A CA 1
ATOM 3016 C C . ASN A 1 391 ? 2.665 -27.818 -35.054 1.00 91.31 391 ASN A C 1
ATOM 3018 O O . ASN A 1 391 ? 2.983 -28.969 -34.725 1.00 91.31 391 ASN A O 1
ATOM 3022 N N . PRO A 1 392 ? 3.443 -27.067 -35.859 1.00 91.44 392 PRO A N 1
ATOM 3023 C CA . PRO A 1 392 ? 4.695 -27.566 -36.427 1.00 91.44 392 PRO A CA 1
ATOM 3024 C C . PRO A 1 392 ? 5.818 -27.724 -35.384 1.00 91.44 392 PRO A C 1
ATOM 3026 O O . PRO A 1 392 ? 6.704 -28.559 -35.569 1.00 91.44 392 PRO A O 1
ATOM 3029 N N . GLU A 1 393 ? 5.763 -26.993 -34.267 1.00 93.00 393 GLU A N 1
ATOM 3030 C CA . GLU A 1 393 ? 6.839 -26.910 -33.268 1.00 93.00 393 GLU A CA 1
ATOM 3031 C C . GLU A 1 393 ? 6.659 -27.878 -32.092 1.00 93.00 393 GLU A C 1
ATOM 3033 O O . GLU A 1 393 ? 7.633 -28.417 -31.553 1.00 93.00 393 GLU A O 1
ATOM 3038 N N . ILE A 1 394 ? 5.413 -28.126 -31.671 1.00 90.94 394 ILE A N 1
ATOM 3039 C CA . ILE A 1 394 ? 5.105 -28.949 -30.493 1.00 90.94 394 ILE A CA 1
ATOM 3040 C C . ILE A 1 394 ? 3.971 -29.928 -30.777 1.00 90.94 394 ILE A C 1
ATOM 3042 O O . ILE A 1 394 ? 2.866 -29.551 -31.139 1.00 90.94 394 ILE A O 1
ATOM 3046 N N . LYS A 1 395 ? 4.206 -31.209 -30.470 1.00 86.56 395 LYS A N 1
ATOM 3047 C CA . LYS A 1 395 ? 3.159 -32.242 -30.461 1.00 86.56 395 LYS A CA 1
ATOM 3048 C C . LYS A 1 395 ? 2.603 -32.432 -29.053 1.00 86.56 395 LYS A C 1
ATOM 3050 O O . LYS A 1 395 ? 3.237 -33.097 -28.227 1.00 86.56 395 LYS A O 1
ATOM 3055 N N . VAL A 1 396 ? 1.416 -31.891 -28.795 1.00 83.81 396 VAL A N 1
ATOM 3056 C CA . VAL A 1 396 ? 0.694 -32.063 -27.524 1.00 83.81 396 VAL A CA 1
ATOM 3057 C C . VAL A 1 396 ? -0.092 -33.377 -27.563 1.00 83.81 396 VAL A C 1
ATOM 3059 O O . VAL A 1 396 ? -0.936 -33.572 -28.430 1.00 83.81 396 VAL A O 1
ATOM 3062 N N . ARG A 1 397 ? 0.226 -34.318 -26.664 1.00 73.06 397 ARG A N 1
ATOM 3063 C CA . ARG A 1 397 ? -0.391 -35.665 -26.634 1.00 73.06 397 ARG A CA 1
ATOM 3064 C C . ARG A 1 397 ? -1.385 -35.870 -25.493 1.00 73.06 397 ARG A C 1
ATOM 3066 O O . ARG A 1 397 ? -2.266 -36.710 -25.617 1.00 73.06 397 ARG A O 1
ATOM 3073 N N . SER A 1 398 ? -1.218 -35.149 -24.390 1.00 72.62 398 SER A N 1
ATOM 3074 C CA . SER A 1 398 ? -2.056 -35.260 -23.195 1.00 72.62 398 SER A CA 1
ATOM 3075 C C . SER A 1 398 ? -1.941 -33.985 -22.364 1.00 72.62 398 SER A C 1
ATOM 3077 O O . SER A 1 398 ? -0.871 -33.376 -22.323 1.00 72.62 398 SER A O 1
ATOM 3079 N N . VAL A 1 399 ? -3.030 -33.612 -21.699 1.00 81.12 399 VAL A N 1
ATOM 3080 C CA . VAL A 1 399 ? -3.092 -32.505 -20.733 1.00 81.12 399 VAL A CA 1
ATOM 3081 C C . VAL A 1 399 ? -2.765 -33.035 -19.343 1.00 81.12 399 VAL A C 1
ATOM 3083 O O . VAL A 1 399 ? -2.983 -34.216 -19.070 1.00 81.12 399 VAL A O 1
ATOM 3086 N N . ASP A 1 400 ? -2.245 -32.175 -18.470 1.00 84.06 400 ASP A N 1
ATOM 3087 C CA . ASP A 1 400 ? -2.079 -32.510 -17.060 1.00 84.06 400 ASP A CA 1
ATOM 3088 C C . ASP A 1 400 ? -3.449 -32.826 -16.415 1.00 84.06 400 ASP A C 1
ATOM 3090 O O . ASP A 1 400 ? -4.372 -32.014 -16.539 1.00 84.06 400 ASP A O 1
ATOM 3094 N N . PRO A 1 401 ? -3.614 -33.973 -15.730 1.00 87.62 401 PRO A N 1
ATOM 3095 C CA . PRO A 1 401 ? -4.861 -34.319 -15.046 1.00 87.62 401 PRO A CA 1
ATOM 3096 C C . PRO A 1 401 ? -5.357 -33.249 -14.064 1.00 87.62 401 PRO A C 1
ATOM 3098 O O . PRO A 1 401 ? -6.567 -33.113 -13.888 1.00 87.62 401 PRO A O 1
ATOM 3101 N N . ILE A 1 402 ? -4.455 -32.464 -13.458 1.00 88.00 402 ILE A N 1
ATOM 3102 C CA . ILE A 1 402 ? -4.811 -31.356 -12.560 1.00 88.00 402 ILE A CA 1
ATOM 3103 C C . ILE A 1 402 ? -5.618 -30.299 -13.319 1.00 88.00 402 ILE A C 1
ATOM 3105 O O . ILE A 1 402 ? -6.650 -29.851 -12.826 1.00 88.00 402 ILE A O 1
ATOM 3109 N N . LEU A 1 403 ? -5.195 -29.934 -14.534 1.00 89.31 403 LEU A N 1
ATOM 3110 C CA . LEU A 1 403 ? -5.890 -28.933 -15.349 1.00 89.31 403 LEU A CA 1
ATOM 3111 C C . LEU A 1 403 ? -7.256 -29.424 -15.824 1.00 89.31 403 LEU A C 1
ATOM 3113 O O . LEU A 1 403 ? -8.195 -28.635 -15.855 1.00 89.31 403 LEU A O 1
ATOM 3117 N N . ILE A 1 404 ? -7.382 -30.714 -16.148 1.00 89.56 404 ILE A N 1
ATOM 3118 C CA . ILE A 1 404 ? -8.674 -31.324 -16.500 1.00 89.56 404 ILE A CA 1
ATOM 3119 C C . ILE A 1 404 ? -9.633 -31.223 -15.310 1.00 89.56 404 ILE A C 1
ATOM 3121 O O . ILE A 1 404 ? -10.728 -30.688 -15.449 1.00 89.56 404 ILE A O 1
ATOM 3125 N N . ASN A 1 405 ? -9.191 -31.652 -14.126 1.00 90.00 405 ASN A N 1
ATOM 3126 C CA . ASN A 1 405 ? -10.009 -31.621 -12.915 1.00 90.00 405 ASN A CA 1
ATOM 3127 C C . ASN A 1 405 ? -10.429 -30.192 -12.528 1.00 90.00 405 ASN A C 1
ATOM 3129 O O . ASN A 1 405 ? -11.567 -29.957 -12.135 1.00 90.00 405 ASN A O 1
ATOM 3133 N N . VAL A 1 406 ? -9.520 -29.221 -12.645 1.00 92.00 406 VAL A N 1
ATOM 3134 C CA . VAL A 1 406 ? -9.805 -27.807 -12.343 1.00 92.00 406 VAL A CA 1
ATOM 3135 C C . VAL A 1 406 ? -10.764 -27.202 -13.363 1.00 92.00 406 VAL A C 1
ATOM 3137 O O . VAL A 1 406 ? -11.655 -26.450 -12.974 1.00 92.00 406 VAL A O 1
ATOM 3140 N N . LYS A 1 407 ? -10.618 -27.548 -14.647 1.00 92.81 407 LYS A N 1
ATOM 3141 C CA . LYS A 1 407 ? -11.547 -27.142 -15.706 1.00 92.81 407 LYS A CA 1
ATOM 3142 C C . LYS A 1 407 ? -12.958 -27.641 -15.407 1.00 92.81 407 LYS A C 1
ATOM 3144 O O . LYS A 1 407 ? -13.873 -26.829 -15.333 1.00 92.81 407 LYS A O 1
ATOM 3149 N N . GLU A 1 408 ? -13.111 -28.945 -15.179 1.00 91.88 408 GLU A N 1
ATOM 3150 C CA . GLU A 1 408 ? -14.403 -29.574 -14.874 1.00 91.88 408 GLU A CA 1
ATOM 3151 C C . GLU A 1 408 ? -15.026 -28.975 -13.609 1.00 91.88 408 GLU A C 1
ATOM 3153 O O . GLU A 1 408 ? -16.212 -28.653 -13.586 1.00 91.88 408 GLU A O 1
ATOM 3158 N N . ARG A 1 409 ? -14.221 -28.742 -12.566 1.00 91.81 409 ARG A N 1
ATOM 3159 C CA . ARG A 1 409 ? -14.687 -28.109 -11.328 1.00 91.81 409 ARG A CA 1
ATOM 3160 C C . ARG A 1 409 ? -15.165 -26.674 -11.550 1.00 91.81 409 ARG A C 1
ATOM 3162 O O . ARG A 1 409 ? -16.189 -26.296 -10.988 1.00 91.81 409 ARG A O 1
ATOM 3169 N N . LEU A 1 410 ? -14.455 -25.885 -12.356 1.00 94.94 410 LEU A N 1
ATOM 3170 C CA . LEU A 1 410 ? -14.849 -24.516 -12.694 1.00 94.94 410 LEU A CA 1
ATOM 3171 C C . LEU A 1 410 ? -16.118 -24.489 -13.559 1.00 94.94 410 LEU A C 1
ATOM 3173 O O . LEU A 1 410 ? -16.977 -23.635 -13.363 1.00 94.94 410 LEU A O 1
ATOM 3177 N N . GLU A 1 411 ? -16.264 -25.430 -14.493 1.00 93.38 411 GLU A N 1
ATOM 3178 C CA . GLU A 1 411 ? -17.474 -25.592 -15.309 1.00 93.38 411 GLU A CA 1
ATOM 3179 C C . GLU A 1 411 ? -18.687 -25.973 -14.460 1.00 93.38 411 GLU A C 1
ATOM 3181 O O . GLU A 1 411 ? -19.703 -25.279 -14.532 1.00 93.38 411 GLU A O 1
ATOM 3186 N N . CYS A 1 412 ? -18.560 -26.999 -13.610 1.00 90.00 412 CYS A N 1
ATOM 3187 C CA . CYS A 1 412 ? -19.614 -27.399 -12.678 1.00 90.00 412 CYS A CA 1
ATOM 3188 C C . CYS A 1 412 ? -19.987 -26.247 -11.738 1.00 90.00 412 CYS A C 1
ATOM 3190 O O . CYS A 1 412 ? -21.169 -25.960 -11.578 1.00 90.00 412 CYS A O 1
ATOM 3192 N N . PHE A 1 413 ? -18.996 -25.549 -11.166 1.00 93.31 413 PHE A N 1
ATOM 3193 C CA . PHE A 1 413 ? -19.245 -24.409 -10.283 1.00 93.31 413 PHE A CA 1
ATOM 3194 C C . PHE A 1 413 ? -20.019 -23.298 -10.996 1.00 93.31 413 PHE A C 1
ATOM 3196 O O . PHE A 1 413 ? -21.014 -22.809 -10.473 1.00 93.31 413 PHE A O 1
ATOM 3203 N N . ASN A 1 414 ? -19.603 -22.920 -12.207 1.00 92.69 414 ASN A N 1
ATOM 3204 C CA . ASN A 1 414 ? -20.324 -21.912 -12.974 1.00 92.69 414 ASN A CA 1
ATOM 3205 C C . ASN A 1 414 ? -21.782 -22.335 -13.202 1.00 92.69 414 ASN A C 1
ATOM 3207 O O . ASN A 1 414 ? -22.686 -21.554 -12.929 1.00 92.69 414 ASN A O 1
ATOM 3211 N N . GLN A 1 415 ? -22.020 -23.565 -13.662 1.00 89.06 415 GLN A N 1
ATOM 3212 C CA . GLN A 1 415 ? -23.371 -24.053 -13.943 1.00 89.06 415 GLN A CA 1
ATOM 3213 C C . GLN A 1 415 ? -24.257 -24.081 -12.687 1.00 89.06 415 GLN A C 1
ATOM 3215 O O . GLN A 1 415 ? -25.405 -23.644 -12.742 1.00 89.06 415 GLN A O 1
ATOM 3220 N N . GLU A 1 416 ? -23.716 -24.549 -11.560 1.00 87.75 416 GLU A N 1
ATOM 3221 C CA . GLU A 1 416 ? -24.403 -24.571 -10.265 1.00 87.75 416 GLU A CA 1
ATOM 3222 C C . GLU A 1 416 ? -24.812 -23.159 -9.830 1.00 87.75 416 GLU A C 1
ATOM 3224 O O . GLU A 1 416 ? -25.983 -22.916 -9.547 1.00 87.75 416 GLU A O 1
ATOM 3229 N N . MET A 1 417 ? -23.875 -22.208 -9.849 1.00 86.56 417 MET A N 1
ATOM 3230 C CA . MET A 1 417 ? -24.117 -20.852 -9.354 1.00 86.56 417 MET A CA 1
ATOM 3231 C C . MET A 1 417 ? -25.058 -20.035 -10.243 1.00 86.56 417 MET A C 1
ATOM 3233 O O . MET A 1 417 ? -25.869 -19.266 -9.725 1.00 86.56 417 MET A O 1
ATOM 3237 N N . TRP A 1 418 ? -24.977 -20.192 -11.568 1.00 84.25 418 TRP A N 1
ATOM 3238 C CA . TRP A 1 418 ? -25.932 -19.561 -12.488 1.00 84.25 418 TRP A CA 1
ATOM 3239 C C . TRP A 1 418 ? -27.358 -20.086 -12.248 1.00 84.25 418 TRP A C 1
ATOM 3241 O O . TRP A 1 418 ? -28.303 -19.297 -12.232 1.00 84.25 418 TRP A O 1
ATOM 3251 N N . GLY A 1 419 ? -27.507 -21.389 -11.975 1.00 79.88 419 GLY A N 1
ATOM 3252 C CA . GLY A 1 419 ? -28.789 -21.996 -11.606 1.00 79.88 419 GLY A CA 1
ATOM 3253 C C . GLY A 1 419 ? -29.314 -21.545 -10.237 1.00 79.88 419 GLY A C 1
ATOM 3254 O O . GLY A 1 419 ? -30.490 -21.203 -10.120 1.00 79.88 419 GLY A O 1
ATOM 3255 N N . GLU A 1 420 ? -28.455 -21.499 -9.214 1.00 78.31 420 GLU A N 1
ATOM 3256 C CA . GLU A 1 420 ? -28.811 -21.109 -7.838 1.00 78.31 420 GLU A CA 1
ATOM 3257 C C . GLU A 1 420 ? -29.295 -19.653 -7.753 1.00 78.31 420 GLU A C 1
ATOM 3259 O O . GLU A 1 420 ? -30.258 -19.353 -7.048 1.00 78.31 420 GLU A O 1
ATOM 3264 N N . MET A 1 421 ? -28.677 -18.750 -8.517 1.00 76.50 421 MET A N 1
ATOM 3265 C CA . MET A 1 421 ? -29.018 -17.324 -8.503 1.00 76.50 421 MET A CA 1
ATOM 3266 C C . MET A 1 421 ? -30.221 -16.964 -9.389 1.00 76.50 421 MET A C 1
ATOM 3268 O O . MET A 1 421 ? -30.609 -15.797 -9.434 1.00 76.50 421 MET A O 1
ATOM 3272 N N . GLY A 1 422 ? -30.813 -17.929 -10.109 1.00 69.44 422 GLY A N 1
ATOM 3273 C CA . GLY A 1 422 ? -31.943 -17.679 -11.015 1.00 69.44 422 GLY A CA 1
ATOM 3274 C C . GLY A 1 422 ? -31.618 -16.696 -12.146 1.00 69.44 422 GLY A C 1
ATOM 3275 O O . GLY A 1 422 ? -32.517 -16.089 -12.729 1.00 69.44 422 GLY A O 1
ATOM 3276 N N . LEU A 1 423 ? -30.330 -16.518 -12.438 1.00 64.25 423 LEU A N 1
ATOM 3277 C CA . LEU A 1 423 ? -29.833 -15.671 -13.507 1.00 64.25 423 LEU A CA 1
ATOM 3278 C C . LEU A 1 423 ? -29.978 -16.486 -14.796 1.00 64.25 423 LEU A C 1
ATOM 3280 O O . LEU A 1 423 ? -29.218 -17.424 -15.022 1.00 64.25 423 LEU A O 1
ATOM 3284 N N . GLY A 1 424 ? -31.021 -16.206 -15.582 1.00 53.31 424 GLY A N 1
ATOM 3285 C CA . GLY A 1 424 ? -31.360 -16.981 -16.779 1.00 53.31 424 GLY A CA 1
ATOM 3286 C C . GLY A 1 424 ? -30.165 -17.226 -17.709 1.00 53.31 424 GLY A C 1
ATOM 3287 O O . GLY A 1 424 ? -29.221 -16.440 -17.764 1.00 53.31 424 GLY A O 1
ATOM 3288 N N . THR A 1 425 ? -30.226 -18.306 -18.488 1.00 45.81 425 THR A N 1
ATOM 3289 C CA . THR A 1 425 ? -29.223 -18.718 -19.489 1.00 45.81 425 THR A CA 1
ATOM 3290 C C . THR A 1 425 ? -29.107 -17.769 -20.697 1.00 45.81 425 THR A C 1
ATOM 3292 O O . THR A 1 425 ? -28.655 -18.183 -21.756 1.00 45.81 425 THR A O 1
ATOM 3295 N N . ASP A 1 426 ? -29.499 -16.502 -20.558 1.00 38.31 426 ASP A N 1
ATOM 3296 C CA . ASP A 1 426 ? -29.556 -15.497 -21.631 1.00 38.31 426 ASP A CA 1
ATOM 3297 C C . ASP A 1 426 ? -28.232 -14.740 -21.840 1.00 38.31 426 ASP A C 1
ATOM 3299 O O . ASP A 1 426 ? -28.132 -13.875 -22.701 1.00 38.31 426 ASP A O 1
ATOM 3303 N N . GLY A 1 427 ? -27.165 -15.091 -21.114 1.00 36.91 427 GLY A N 1
ATOM 3304 C CA . GLY A 1 427 ? -25.799 -14.637 -21.420 1.00 36.91 427 GLY A CA 1
ATOM 3305 C C . GLY A 1 427 ? -25.127 -15.419 -22.557 1.00 36.91 427 GLY A C 1
ATOM 3306 O O . GLY A 1 427 ? -23.898 -15.439 -22.637 1.00 36.91 427 GLY A O 1
ATOM 3307 N N . HIS A 1 428 ? -25.907 -16.140 -23.367 1.00 37.47 428 HIS A N 1
ATOM 3308 C CA . HIS A 1 428 ? -25.418 -17.119 -24.330 1.00 37.47 428 HIS A CA 1
ATOM 3309 C C . HIS A 1 428 ? -25.392 -16.602 -25.773 1.00 37.47 428 HIS A C 1
ATOM 3311 O O . HIS A 1 428 ? -25.571 -17.393 -26.680 1.00 37.47 428 HIS A O 1
ATOM 3317 N N . GLU A 1 429 ? -25.109 -15.325 -26.013 1.00 38.81 429 GLU A N 1
ATOM 3318 C CA . GLU A 1 429 ? -24.772 -14.803 -27.344 1.00 38.81 429 GLU A CA 1
ATOM 3319 C C . GLU A 1 429 ? -23.808 -13.610 -27.181 1.00 38.81 429 GLU A C 1
ATOM 3321 O O . GLU A 1 429 ? -23.888 -12.880 -26.198 1.00 38.81 429 GLU A O 1
ATOM 3326 N N . ASP A 1 430 ? -22.850 -13.478 -28.102 1.00 33.09 430 ASP A N 1
ATOM 3327 C CA . ASP A 1 430 ? -21.746 -12.496 -28.146 1.00 33.09 430 ASP A CA 1
ATOM 3328 C C . ASP A 1 430 ? -20.447 -12.837 -27.385 1.00 33.09 430 ASP A C 1
ATOM 3330 O O . ASP A 1 430 ? -19.908 -12.057 -26.596 1.00 33.09 430 ASP A O 1
ATOM 3334 N N . VAL A 1 431 ? -19.834 -13.978 -27.716 1.00 31.05 431 VAL A N 1
ATOM 3335 C CA . VAL A 1 431 ? -18.362 -14.048 -27.760 1.00 31.05 431 VAL A CA 1
ATOM 3336 C C . VAL A 1 431 ? -17.963 -14.618 -29.112 1.00 31.05 431 VAL A C 1
ATOM 3338 O O . VAL A 1 431 ? -17.946 -15.832 -29.315 1.00 31.05 431 VAL A O 1
ATOM 3341 N N . GLU A 1 432 ? -17.667 -13.704 -30.035 1.00 28.02 432 GLU A N 1
ATOM 3342 C CA . GLU A 1 432 ? -17.021 -13.981 -31.312 1.00 28.02 432 GLU A CA 1
ATOM 3343 C C . GLU A 1 432 ? -15.877 -14.979 -31.123 1.00 28.02 432 GLU A C 1
ATOM 3345 O O . GLU A 1 432 ? -14.881 -14.741 -30.432 1.00 28.02 432 GLU A O 1
ATOM 3350 N N . THR A 1 433 ? -16.022 -16.120 -31.782 1.00 29.59 433 THR A N 1
ATOM 3351 C CA . THR A 1 433 ? -14.923 -17.018 -32.096 1.00 29.59 433 THR A CA 1
ATOM 3352 C C . THR A 1 433 ? -14.043 -16.292 -33.111 1.00 29.59 433 THR A C 1
ATOM 3354 O O . THR A 1 433 ? -14.232 -16.401 -34.317 1.00 29.59 433 THR A O 1
ATOM 3357 N N . SER A 1 434 ? -13.078 -15.506 -32.628 1.00 27.05 434 SER A N 1
ATOM 3358 C CA . SER A 1 434 ? -11.989 -15.020 -33.474 1.00 27.05 434 SER A CA 1
ATOM 3359 C C . SER A 1 434 ? -11.068 -16.199 -33.781 1.00 27.05 434 SER A C 1
ATOM 3361 O O . SER A 1 434 ? -10.134 -16.525 -33.045 1.00 27.05 434 SER A O 1
ATOM 3363 N N . SER A 1 435 ? -11.395 -16.897 -34.861 1.00 34.31 435 SER A N 1
ATOM 3364 C CA . SER A 1 435 ? -10.555 -17.906 -35.484 1.00 34.31 435 SER A CA 1
ATOM 3365 C C . SER A 1 435 ? -10.301 -17.512 -36.933 1.00 34.31 435 SER A C 1
ATOM 3367 O O . SER A 1 435 ? -11.162 -17.717 -37.776 1.00 34.31 435 SER A O 1
ATOM 3369 N N . GLY A 1 436 ? -9.093 -16.999 -37.178 1.00 29.30 436 GLY A N 1
ATOM 3370 C CA . GLY A 1 436 ? -8.313 -17.231 -38.393 1.00 29.30 436 GLY A CA 1
ATOM 3371 C C . GLY A 1 436 ? -8.774 -16.537 -39.671 1.00 29.30 436 GLY A C 1
ATOM 3372 O O . GLY A 1 436 ? -9.738 -16.956 -40.301 1.00 29.30 436 GLY A O 1
ATOM 3373 N N . ASP A 1 437 ? -7.951 -15.592 -40.127 1.00 30.41 437 ASP A N 1
ATOM 3374 C CA . ASP A 1 437 ? -7.781 -15.301 -41.548 1.00 30.41 437 ASP A CA 1
ATOM 3375 C C . ASP A 1 437 ? -7.524 -16.614 -42.308 1.00 30.41 437 ASP A C 1
ATOM 3377 O O . ASP A 1 437 ? -6.427 -17.179 -42.278 1.00 30.41 437 ASP A O 1
ATOM 3381 N N . ALA A 1 438 ? -8.555 -17.112 -42.984 1.00 28.70 438 ALA A N 1
ATOM 3382 C CA . ALA A 1 438 ? -8.426 -18.068 -44.065 1.00 28.70 438 ALA A CA 1
ATOM 3383 C C . ALA A 1 438 ? -8.790 -17.337 -45.355 1.00 28.70 438 ALA A C 1
ATOM 3385 O O . ALA A 1 438 ? -9.843 -16.714 -45.465 1.00 28.70 438 ALA A O 1
ATOM 3386 N N . ALA A 1 439 ? -7.846 -17.399 -46.286 1.00 28.73 439 ALA A N 1
ATOM 3387 C CA . ALA A 1 439 ? -7.854 -16.764 -47.586 1.00 28.73 439 ALA A CA 1
ATOM 3388 C C . ALA A 1 439 ? -9.205 -16.832 -48.311 1.00 28.73 439 ALA A C 1
ATOM 3390 O O . ALA A 1 439 ? -9.880 -17.862 -48.322 1.00 28.73 439 ALA A O 1
ATOM 3391 N N . GLU A 1 440 ? -9.508 -15.733 -49.003 1.00 32.84 440 GLU A N 1
ATOM 3392 C CA . GLU A 1 440 ? -10.434 -15.674 -50.126 1.00 32.84 440 GLU A CA 1
ATOM 3393 C C . GLU A 1 440 ? -10.232 -16.887 -51.048 1.00 32.84 440 GLU A C 1
ATOM 3395 O O . GLU A 1 440 ? -9.252 -16.999 -51.786 1.00 32.84 440 GLU A O 1
ATOM 3400 N N . GLY A 1 441 ? -11.184 -17.813 -50.983 1.00 28.70 441 GLY A N 1
ATOM 3401 C CA . GLY A 1 441 ? -11.390 -18.885 -51.939 1.00 28.70 441 GLY A CA 1
ATOM 3402 C C . GLY A 1 441 ? -12.807 -18.754 -52.463 1.00 28.70 441 GLY A C 1
ATOM 3403 O O . GLY A 1 441 ? -13.743 -19.290 -51.879 1.00 28.70 441 GLY A O 1
ATOM 3404 N N . SER A 1 442 ? -12.958 -17.989 -53.540 1.00 37.00 442 SER A N 1
ATOM 3405 C CA . SER A 1 442 ? -14.172 -17.909 -54.345 1.00 37.00 442 SER A CA 1
ATOM 3406 C C . SER A 1 442 ? -14.660 -19.310 -54.724 1.00 37.00 442 SER A C 1
ATOM 3408 O O . SER A 1 442 ? -13.950 -20.048 -55.411 1.00 37.00 442 SER A O 1
ATOM 3410 N N . GLY A 1 443 ? -15.869 -19.654 -54.299 1.00 31.17 443 GLY A N 1
ATOM 3411 C CA . GLY A 1 443 ? -16.581 -20.852 -54.721 1.00 31.17 443 GLY A CA 1
ATOM 3412 C C . GLY A 1 443 ? -18.073 -20.568 -54.700 1.00 31.17 443 GLY A C 1
ATOM 3413 O O . GLY A 1 443 ? -18.706 -20.670 -53.653 1.00 31.17 443 GLY A O 1
ATOM 3414 N N . GLU A 1 444 ? -18.595 -20.156 -55.854 1.00 35.81 444 GLU A N 1
ATOM 3415 C CA . GLU A 1 444 ? -20.021 -20.072 -56.158 1.00 35.81 444 GLU A CA 1
ATOM 3416 C C . GLU A 1 444 ? -20.739 -21.353 -55.719 1.00 35.81 444 GLU A C 1
ATOM 3418 O O . GLU A 1 444 ? -20.389 -22.458 -56.135 1.00 35.81 444 GLU A O 1
ATOM 3423 N N . CYS A 1 445 ? -21.747 -21.198 -54.866 1.00 40.84 445 CYS A N 1
ATOM 3424 C CA . CYS A 1 445 ? -22.797 -22.192 -54.706 1.00 40.84 445 CYS A CA 1
ATOM 3425 C C . CYS A 1 445 ? -24.035 -21.594 -55.364 1.00 40.84 445 CYS A C 1
ATOM 3427 O O . CYS A 1 445 ? -24.789 -20.869 -54.717 1.00 40.84 445 CYS A O 1
ATOM 3429 N N . ASP A 1 446 ? -24.146 -21.847 -56.669 1.00 38.84 446 ASP A N 1
ATOM 3430 C CA . ASP A 1 446 ? -25.352 -21.606 -57.449 1.00 38.84 446 ASP A CA 1
ATOM 3431 C C . ASP A 1 446 ? -26.501 -22.449 -56.881 1.00 38.84 446 ASP A C 1
ATOM 3433 O O . ASP A 1 446 ? -26.366 -23.630 -56.546 1.00 38.84 446 ASP A O 1
ATOM 3437 N N . ASP A 1 447 ? -27.628 -21.775 -56.759 1.00 52.69 447 ASP A N 1
ATOM 3438 C CA . ASP A 1 447 ? -28.968 -22.259 -56.503 1.00 52.69 447 ASP A CA 1
ATOM 3439 C C . ASP A 1 447 ? -29.341 -23.417 -57.451 1.00 52.69 447 ASP A C 1
ATOM 3441 O O . ASP A 1 447 ? -29.055 -23.363 -58.643 1.00 52.69 447 ASP A O 1
ATOM 3445 N N . GLU A 1 448 ? -30.043 -24.423 -56.903 1.00 55.97 448 GLU A N 1
ATOM 3446 C CA . GLU A 1 448 ? -30.485 -25.690 -57.533 1.00 55.97 448 GLU A CA 1
ATOM 3447 C C . GLU A 1 448 ? -29.530 -26.893 -57.360 1.00 55.97 448 GLU A C 1
ATOM 3449 O O . GLU A 1 448 ? -28.867 -27.334 -58.291 1.00 55.97 448 GLU A O 1
ATOM 3454 N N . ASP A 1 449 ? -29.469 -27.459 -56.146 1.00 50.50 449 ASP A N 1
ATOM 3455 C CA . ASP A 1 449 ? -29.794 -28.877 -55.883 1.00 50.50 449 ASP A CA 1
ATOM 3456 C C . ASP A 1 449 ? -29.416 -29.286 -54.445 1.00 50.50 449 ASP A C 1
ATOM 3458 O O . ASP A 1 449 ? -28.361 -28.956 -53.903 1.00 50.50 449 ASP A O 1
ATOM 3462 N N . GLY A 1 450 ? -30.320 -30.014 -53.788 1.00 41.19 450 GLY A N 1
ATOM 3463 C CA . GLY A 1 450 ? -30.212 -30.386 -52.381 1.00 41.19 450 GLY A CA 1
ATOM 3464 C C . GLY A 1 450 ? -29.063 -31.346 -52.062 1.00 41.19 450 GLY A C 1
ATOM 3465 O O . GLY A 1 450 ? -29.091 -32.519 -52.431 1.00 41.19 450 GLY A O 1
ATOM 3466 N N . CYS A 1 451 ? -28.129 -30.902 -51.222 1.00 43.81 451 CYS A N 1
ATOM 3467 C CA . CYS A 1 451 ? -27.222 -31.789 -50.494 1.00 43.81 451 CYS A CA 1
ATOM 3468 C C . CYS A 1 451 ? -27.902 -32.303 -49.217 1.00 43.81 451 CYS A C 1
ATOM 3470 O O . CYS A 1 451 ? -27.676 -31.812 -48.112 1.00 43.81 451 CYS A O 1
ATOM 3472 N N . GLN A 1 452 ? -28.760 -33.310 -49.383 1.00 37.78 452 GLN A N 1
ATOM 3473 C CA . GLN A 1 452 ? -29.326 -34.095 -48.289 1.00 37.78 452 GLN A CA 1
ATOM 3474 C C . GLN A 1 452 ? -28.506 -35.381 -48.110 1.00 37.78 452 GLN A C 1
ATOM 3476 O O . GLN A 1 452 ? -28.380 -36.185 -49.030 1.00 37.78 452 GLN A O 1
ATOM 3481 N N . GLY A 1 453 ? -27.962 -35.585 -46.909 1.00 30.27 453 GLY A N 1
ATOM 3482 C CA . GLY A 1 453 ? -27.138 -36.745 -46.562 1.00 30.27 453 GLY A CA 1
ATOM 3483 C C . GLY A 1 453 ? -27.174 -37.061 -45.068 1.00 30.27 453 GLY A C 1
ATOM 3484 O O . GLY A 1 453 ? -26.208 -36.836 -44.358 1.00 30.27 453 GLY A O 1
ATOM 3485 N N . SER A 1 454 ? -28.336 -37.546 -44.628 1.00 37.62 454 SER A N 1
ATOM 3486 C CA . SER A 1 454 ? -28.712 -38.169 -43.349 1.00 37.62 454 SER A CA 1
ATOM 3487 C C . SER A 1 454 ? -27.618 -38.606 -42.357 1.00 37.62 454 SER A C 1
ATOM 3489 O O . SER A 1 454 ? -26.799 -39.473 -42.653 1.00 37.62 454 SER A O 1
ATOM 3491 N N . GLY A 1 455 ? -27.799 -38.188 -41.101 1.00 28.56 455 GLY A N 1
ATOM 3492 C CA . GLY A 1 455 ? -27.304 -38.868 -39.903 1.00 28.56 455 GLY A CA 1
ATOM 3493 C C . GLY A 1 455 ? -28.161 -38.506 -38.686 1.00 28.56 455 GLY A C 1
ATOM 3494 O O . GLY A 1 455 ? -27.999 -37.430 -38.127 1.00 28.56 455 GLY A O 1
ATOM 3495 N N . ARG A 1 456 ? -29.093 -39.400 -38.309 1.00 29.88 456 ARG A N 1
ATOM 3496 C CA . ARG A 1 456 ? -29.733 -39.469 -36.973 1.00 29.88 456 ARG A CA 1
ATOM 3497 C C . ARG A 1 456 ? -28.633 -39.318 -35.906 1.00 29.88 456 ARG A C 1
ATOM 3499 O O . ARG A 1 456 ? -27.614 -39.981 -36.034 1.00 29.88 456 ARG A O 1
ATOM 3506 N N . GLY A 1 457 ? -28.743 -38.464 -34.897 1.00 27.53 457 GLY A N 1
ATOM 3507 C CA . GLY A 1 457 ? -29.838 -38.412 -33.937 1.00 27.53 457 GLY A CA 1
ATOM 3508 C C . GLY A 1 457 ? -29.457 -39.242 -32.710 1.00 27.53 457 GLY A C 1
ATOM 3509 O O . GLY A 1 457 ? -30.000 -40.327 -32.531 1.00 27.53 457 GLY A O 1
ATOM 3510 N N . GLU A 1 458 ? -28.520 -38.732 -31.912 1.00 26.30 458 GLU A N 1
ATOM 3511 C CA . GLU A 1 458 ? -28.453 -38.981 -30.471 1.00 26.30 458 GLU A CA 1
ATOM 3512 C C . GLU A 1 458 ? -28.412 -37.597 -29.815 1.00 26.30 458 GLU A C 1
ATOM 3514 O O . GLU A 1 458 ? -27.382 -36.929 -29.793 1.00 26.30 458 GLU A O 1
ATOM 3519 N N . ASP A 1 459 ? -29.588 -37.138 -29.382 1.00 28.41 459 ASP A N 1
ATOM 3520 C CA . ASP A 1 459 ? -29.707 -36.084 -28.384 1.00 28.41 459 ASP A CA 1
ATOM 3521 C C . ASP A 1 459 ? -29.036 -36.608 -27.107 1.00 28.41 459 ASP A C 1
ATOM 3523 O O . ASP A 1 459 ? -29.603 -37.449 -26.403 1.00 28.41 459 ASP A O 1
ATOM 3527 N N . GLU A 1 460 ? -27.826 -36.137 -26.799 1.00 29.14 460 GLU A N 1
ATOM 3528 C CA . GLU A 1 460 ? -27.325 -36.188 -25.426 1.00 29.14 460 GLU A CA 1
ATOM 3529 C C . GLU A 1 460 ? -28.180 -35.212 -24.613 1.00 29.14 460 GLU A C 1
ATOM 3531 O O . GLU A 1 460 ? -27.940 -34.008 -24.548 1.00 29.14 460 GLU A O 1
ATOM 3536 N N . THR A 1 461 ? -29.253 -35.752 -24.043 1.00 27.16 461 THR A N 1
ATOM 3537 C CA . THR A 1 461 ? -30.119 -35.069 -23.092 1.00 27.16 461 THR A CA 1
ATOM 3538 C C . THR A 1 461 ? -29.298 -34.439 -21.969 1.00 27.16 461 THR A C 1
ATOM 3540 O O . THR A 1 461 ? -28.407 -35.070 -21.401 1.00 27.16 461 THR A O 1
ATOM 3543 N N . GLU A 1 462 ? -29.699 -33.229 -21.584 1.00 31.80 462 GLU A N 1
ATOM 3544 C CA . GLU A 1 462 ? -29.230 -32.380 -20.475 1.00 31.80 462 GLU A CA 1
ATOM 3545 C C . GLU A 1 462 ? -29.059 -33.106 -19.113 1.00 31.80 462 GLU A C 1
ATOM 3547 O O . GLU A 1 462 ? -28.449 -32.581 -18.183 1.00 31.80 462 GLU A O 1
ATOM 3552 N N . SER A 1 463 ? -29.523 -34.358 -18.990 1.00 29.84 463 SER A N 1
ATOM 3553 C CA . SER A 1 463 ? -29.282 -35.226 -17.834 1.00 29.84 463 SER A CA 1
ATOM 3554 C C . SER A 1 463 ? -27.860 -35.800 -17.747 1.00 29.84 463 SER A C 1
ATOM 3556 O O . SER A 1 463 ? -27.432 -36.156 -16.648 1.00 29.84 463 SER A O 1
ATOM 3558 N N . ASP A 1 464 ? -27.112 -35.901 -18.853 1.00 29.11 464 ASP A N 1
ATOM 3559 C CA . ASP A 1 464 ? -25.786 -36.549 -18.856 1.00 29.11 464 ASP A CA 1
ATOM 3560 C C . ASP A 1 464 ? -24.645 -35.603 -18.429 1.00 29.11 464 ASP A C 1
ATOM 3562 O O . ASP A 1 464 ? -23.663 -36.040 -17.820 1.00 29.11 464 ASP A O 1
ATOM 3566 N N . ALA A 1 465 ? -24.815 -34.287 -18.619 1.00 31.27 465 ALA A N 1
ATOM 3567 C CA . ALA A 1 465 ? -23.933 -33.263 -18.046 1.00 31.27 465 ALA A CA 1
ATOM 3568 C C . ALA A 1 465 ? -24.103 -33.164 -16.516 1.00 31.27 465 ALA A C 1
ATOM 3570 O O . ALA A 1 465 ? -23.116 -33.146 -15.775 1.00 31.27 465 ALA A O 1
ATOM 3571 N N . LEU A 1 466 ? -25.349 -33.233 -16.027 1.00 34.44 466 LEU A N 1
ATOM 3572 C CA . LEU A 1 466 ? -25.654 -33.264 -14.593 1.00 34.44 466 LEU A CA 1
ATOM 3573 C C . LEU A 1 466 ? -25.125 -34.551 -13.925 1.00 34.44 466 LEU A C 1
ATOM 3575 O O . LEU A 1 466 ? -24.644 -34.520 -12.791 1.00 34.44 466 LEU A O 1
ATOM 3579 N N . SER A 1 467 ? -25.125 -35.682 -14.646 1.00 33.38 467 SER A N 1
ATOM 3580 C CA . SER A 1 467 ? -24.562 -36.952 -14.165 1.00 33.38 467 SER A CA 1
ATOM 3581 C C . SER A 1 467 ? -23.035 -36.931 -13.998 1.00 33.38 467 SER A C 1
ATOM 3583 O O . SER A 1 467 ? -22.517 -37.744 -13.221 1.00 33.38 467 SER A O 1
ATOM 3585 N N . ARG A 1 468 ? -22.294 -36.069 -14.711 1.00 42.16 468 ARG A N 1
ATOM 3586 C CA . ARG A 1 468 ? -20.825 -35.984 -14.584 1.00 42.16 468 ARG A CA 1
ATOM 3587 C C . ARG A 1 468 ? -20.391 -35.158 -13.370 1.00 42.16 468 ARG A C 1
ATOM 3589 O O . ARG A 1 468 ? -19.471 -35.592 -12.681 1.00 42.16 468 ARG A O 1
ATOM 3596 N N . CYS A 1 469 ? -21.100 -34.082 -13.013 1.00 39.59 469 CYS A N 1
ATOM 3597 C CA . CYS A 1 469 ? -20.769 -33.291 -11.813 1.00 39.59 469 CYS A CA 1
ATOM 3598 C C . CYS A 1 469 ? -20.968 -34.069 -10.492 1.00 39.59 469 CYS A C 1
ATOM 3600 O O . CYS A 1 469 ? -20.241 -33.844 -9.526 1.00 39.59 469 CYS A O 1
ATOM 3602 N N . VAL A 1 470 ? -21.880 -35.050 -10.438 1.00 37.81 470 VAL A N 1
ATOM 3603 C CA . VAL A 1 470 ? -22.143 -35.858 -9.223 1.00 37.81 470 VAL A CA 1
ATOM 3604 C C . VAL A 1 470 ? -21.024 -36.880 -8.925 1.00 37.81 470 VAL A C 1
ATOM 3606 O O . VAL A 1 470 ? -20.961 -37.443 -7.831 1.00 37.81 470 VAL A O 1
ATOM 3609 N N . LYS A 1 471 ? -20.095 -37.124 -9.861 1.00 34.44 471 LYS A N 1
ATOM 3610 C CA . LYS A 1 471 ? -19.147 -38.254 -9.796 1.00 34.44 471 LYS A CA 1
ATOM 3611 C C . LYS A 1 471 ? -17.735 -37.920 -9.301 1.00 34.44 471 LYS A C 1
ATOM 3613 O O . LYS A 1 471 ? -16.901 -38.823 -9.242 1.00 34.44 471 LYS A O 1
ATOM 3618 N N . CYS A 1 472 ? -17.459 -36.693 -8.856 1.00 34.09 472 CYS A N 1
ATOM 3619 C CA . CYS A 1 472 ? -16.139 -36.279 -8.343 1.00 34.09 472 CYS A CA 1
ATOM 3620 C C . CYS A 1 472 ? -15.825 -36.777 -6.916 1.00 34.09 472 CYS A C 1
ATOM 3622 O O . CYS A 1 472 ? -15.232 -36.071 -6.100 1.00 34.09 472 CYS A O 1
ATOM 3624 N N . LYS A 1 473 ? -16.185 -38.026 -6.598 1.00 32.97 473 LYS A N 1
ATOM 3625 C CA . LYS A 1 473 ? -15.710 -38.724 -5.401 1.00 32.97 473 LYS A CA 1
ATOM 3626 C C . LYS A 1 473 ? -15.208 -40.111 -5.803 1.00 32.97 473 LYS A C 1
ATOM 3628 O O . LYS A 1 473 ? -15.988 -41.038 -5.991 1.00 32.97 473 LYS A O 1
ATOM 3633 N N . SER A 1 474 ? -13.876 -40.221 -5.859 1.00 27.91 474 SER A N 1
ATOM 3634 C CA . SER A 1 474 ? -13.040 -41.432 -5.968 1.00 27.91 474 SER A CA 1
ATOM 3635 C C . SER A 1 474 ? -12.833 -42.063 -7.366 1.00 27.91 474 SER A C 1
ATOM 3637 O O . SER A 1 474 ? -13.781 -42.514 -7.994 1.00 27.91 474 SER A O 1
ATOM 3639 N N . ILE A 1 475 ? -11.567 -42.192 -7.819 1.00 27.06 475 ILE A N 1
ATOM 3640 C CA . ILE A 1 475 ? -10.800 -43.466 -7.902 1.00 27.06 475 ILE A CA 1
ATOM 3641 C C . ILE A 1 475 ? -9.475 -43.341 -8.704 1.00 27.06 475 ILE A C 1
ATOM 3643 O O . ILE A 1 475 ? -9.386 -42.705 -9.745 1.00 27.06 475 ILE A O 1
ATOM 3647 N N . SER A 1 476 ? -8.479 -44.035 -8.136 1.00 24.17 476 SER A N 1
ATOM 3648 C CA . SER A 1 476 ? -7.130 -44.492 -8.529 1.00 24.17 476 SER A CA 1
ATOM 3649 C C . SER A 1 476 ? -6.770 -44.844 -9.995 1.00 24.17 476 SER A C 1
ATOM 3651 O O . SER A 1 476 ? -7.591 -45.254 -10.807 1.00 24.17 476 SER A O 1
ATOM 3653 N N . VAL A 1 477 ? -5.448 -44.808 -10.230 1.00 33.12 477 VAL A N 1
ATOM 3654 C CA . VAL A 1 477 ? -4.634 -45.079 -11.436 1.00 33.12 477 VAL A CA 1
ATOM 3655 C C . VAL A 1 477 ? -4.376 -46.578 -11.688 1.00 33.12 477 VAL A C 1
ATOM 3657 O O . VAL A 1 477 ? -4.091 -47.306 -10.739 1.00 33.12 477 VAL A O 1
ATOM 3660 N N . SER A 1 478 ? -4.352 -47.011 -12.962 1.00 25.98 478 SER A N 1
ATOM 3661 C CA . SER A 1 478 ? -3.606 -48.156 -13.572 1.00 25.98 478 SER A CA 1
ATOM 3662 C C . SER A 1 478 ? -3.899 -48.170 -15.093 1.00 25.98 478 SER A C 1
ATOM 3664 O O . SER A 1 478 ? -5.001 -47.792 -15.459 1.00 25.98 478 SER A O 1
ATOM 3666 N N . GLY A 1 479 ? -3.085 -48.565 -16.084 1.00 24.97 479 GLY A N 1
ATOM 3667 C CA . GLY A 1 479 ? -1.770 -49.203 -16.238 1.00 24.97 479 GLY A CA 1
ATOM 3668 C C . GLY A 1 479 ? -1.568 -49.588 -17.737 1.00 24.97 479 GLY A C 1
ATOM 3669 O O . GLY A 1 479 ? -2.534 -49.646 -18.489 1.00 24.97 479 GLY A O 1
ATOM 3670 N N . LEU A 1 480 ? -0.309 -49.788 -18.163 1.00 23.70 480 LEU A N 1
ATOM 3671 C CA . LEU A 1 480 ? 0.273 -49.900 -19.531 1.00 23.70 480 LEU A CA 1
ATOM 3672 C C . LEU A 1 480 ? -0.199 -51.050 -20.474 1.00 23.70 480 LEU A C 1
ATOM 3674 O O . LEU A 1 480 ? -0.485 -52.132 -19.978 1.00 23.70 480 LEU A O 1
ATOM 3678 N N . HIS A 1 481 ? -0.075 -50.890 -21.820 1.00 24.09 481 HIS A N 1
ATOM 3679 C CA . HIS A 1 481 ? 0.928 -51.500 -22.770 1.00 24.09 481 HIS A CA 1
ATOM 3680 C C . HIS A 1 481 ? 0.507 -51.400 -24.288 1.00 24.09 481 HIS A C 1
ATOM 3682 O O . HIS A 1 481 ? -0.610 -50.963 -24.543 1.00 24.09 481 HIS A O 1
ATOM 3688 N N . PRO A 1 482 ? 1.379 -51.682 -25.308 1.00 29.30 482 PRO A N 1
ATOM 3689 C CA . PRO A 1 482 ? 1.440 -50.988 -26.609 1.00 29.30 482 PRO A CA 1
ATOM 3690 C C . PRO A 1 482 ? 1.468 -51.993 -27.829 1.00 29.30 482 PRO A C 1
ATOM 3692 O O . PRO A 1 482 ? 0.813 -53.025 -27.723 1.00 29.30 482 PRO A O 1
ATOM 3695 N N . PRO A 1 483 ? 2.148 -51.764 -28.986 1.00 42.75 483 PRO A N 1
ATOM 3696 C CA . PRO A 1 483 ? 1.577 -51.758 -30.350 1.00 42.75 483 PRO A CA 1
ATOM 3697 C C . PRO A 1 483 ? 2.057 -52.924 -31.266 1.00 42.75 483 PRO A C 1
ATOM 3699 O O . PRO A 1 483 ? 2.810 -53.788 -30.818 1.00 42.75 483 PRO A O 1
ATOM 3702 N N . PRO A 1 484 ? 1.671 -52.961 -32.562 1.00 27.77 484 PRO A N 1
ATOM 3703 C CA . PRO A 1 484 ? 2.680 -53.036 -33.657 1.00 27.77 484 PRO A CA 1
ATOM 3704 C C . PRO A 1 484 ? 2.324 -52.162 -34.898 1.00 27.77 484 PRO A C 1
ATOM 3706 O O . PRO A 1 484 ? 1.157 -51.863 -35.111 1.00 27.77 484 PRO A O 1
ATOM 3709 N N . GLN A 1 485 ? 3.290 -51.528 -35.601 1.00 23.98 485 GLN A N 1
ATOM 3710 C CA . GLN A 1 485 ? 3.996 -51.962 -36.849 1.00 23.98 485 GLN A CA 1
ATOM 3711 C C . GLN A 1 485 ? 3.064 -52.252 -38.050 1.00 23.98 485 GLN A C 1
ATOM 3713 O O . GLN A 1 485 ? 2.042 -52.888 -37.862 1.00 23.98 485 GLN A O 1
ATOM 3718 N N . SER A 1 486 ? 3.345 -51.954 -39.323 1.00 23.30 486 SER A N 1
ATOM 3719 C CA . SER A 1 486 ? 4.434 -51.328 -40.103 1.00 23.30 486 SER A CA 1
ATOM 3720 C C . SER A 1 486 ? 4.011 -51.378 -41.599 1.00 23.30 486 SER A C 1
ATOM 3722 O O . SER A 1 486 ? 2.979 -51.978 -41.902 1.00 23.30 486 SER A O 1
ATOM 3724 N N . ARG A 1 487 ? 4.879 -50.865 -42.496 1.00 23.30 487 ARG A N 1
ATOM 3725 C CA . ARG A 1 487 ? 4.953 -50.986 -43.980 1.00 23.30 487 ARG A CA 1
ATOM 3726 C C . ARG A 1 487 ? 4.422 -49.768 -44.742 1.00 23.30 487 ARG A C 1
ATOM 3728 O O . ARG A 1 487 ? 3.255 -49.441 -44.600 1.00 23.30 487 ARG A O 1
ATOM 3735 N N . ASP A 1 488 ? 5.229 -48.963 -45.433 1.00 24.00 488 ASP A N 1
ATOM 3736 C CA . ASP A 1 488 ? 6.280 -49.150 -46.467 1.00 24.00 488 ASP A CA 1
ATOM 3737 C C . ASP A 1 488 ? 5.772 -48.607 -47.824 1.00 24.00 488 ASP A C 1
ATOM 3739 O O . ASP A 1 488 ? 4.563 -48.439 -47.985 1.00 24.00 488 ASP A O 1
ATOM 3743 N N . PRO A 1 489 ? 6.683 -48.210 -48.732 1.00 38.94 489 PRO A N 1
ATOM 3744 C CA . PRO A 1 489 ? 6.642 -46.933 -49.449 1.00 38.94 489 PRO A CA 1
ATOM 3745 C C . PRO A 1 489 ? 6.491 -47.113 -50.968 1.00 38.94 489 PRO A C 1
ATOM 3747 O O . PRO A 1 489 ? 6.499 -48.241 -51.427 1.00 38.94 489 PRO A O 1
ATOM 3750 N N . ASP A 1 490 ? 6.429 -46.011 -51.725 1.00 24.66 490 ASP A N 1
ATOM 3751 C CA . ASP A 1 490 ? 6.913 -45.870 -53.118 1.00 24.66 490 ASP A CA 1
ATOM 3752 C C . ASP A 1 490 ? 6.859 -44.366 -53.476 1.00 24.66 490 ASP A C 1
ATOM 3754 O O . ASP A 1 490 ? 5.844 -43.724 -53.227 1.00 24.66 490 ASP A O 1
ATOM 3758 N N . THR A 1 491 ? 7.963 -43.640 -53.704 1.00 25.75 491 THR A N 1
ATOM 3759 C CA . THR A 1 491 ? 8.953 -43.602 -54.811 1.00 25.75 491 THR A CA 1
ATOM 3760 C C . THR A 1 491 ? 8.481 -42.939 -56.121 1.00 25.75 491 THR A C 1
ATOM 3762 O O . THR A 1 491 ? 7.363 -43.159 -56.568 1.00 25.75 491 THR A O 1
ATOM 3765 N N . MET A 1 492 ? 9.428 -42.183 -56.724 1.00 24.36 492 MET A N 1
ATOM 3766 C CA . MET A 1 492 ? 9.468 -41.491 -58.042 1.00 24.36 492 MET A CA 1
ATOM 3767 C C . MET A 1 492 ? 9.028 -40.010 -58.051 1.00 24.36 492 MET A C 1
ATOM 3769 O O . MET A 1 492 ? 8.015 -39.673 -57.456 1.00 24.36 492 MET A O 1
ATOM 3773 N N . ASP A 1 493 ? 9.662 -39.036 -58.723 1.00 24.48 493 ASP A N 1
ATOM 3774 C CA . ASP A 1 493 ? 10.949 -38.833 -59.439 1.00 24.48 493 ASP A CA 1
ATOM 3775 C C . ASP A 1 493 ? 11.025 -37.292 -59.703 1.00 24.48 493 ASP A C 1
ATOM 3777 O O . ASP A 1 493 ? 9.997 -36.680 -59.983 1.00 24.48 493 ASP A O 1
ATOM 3781 N N . LEU A 1 494 ? 12.105 -36.552 -59.397 1.00 25.34 494 LEU A N 1
ATOM 3782 C CA . LEU A 1 494 ? 13.150 -36.058 -60.331 1.00 25.34 494 LEU A CA 1
ATOM 3783 C C . LEU A 1 494 ? 12.614 -35.641 -61.734 1.00 25.34 494 LEU A C 1
ATOM 3785 O O . LEU A 1 494 ? 12.193 -36.487 -62.504 1.00 25.34 494 LEU A O 1
ATOM 3789 N N . THR A 1 495 ? 12.660 -34.394 -62.231 1.00 26.41 495 THR A N 1
ATOM 3790 C CA . THR A 1 495 ? 13.840 -33.541 -62.507 1.00 26.41 495 THR A CA 1
ATOM 3791 C C . THR A 1 495 ? 13.462 -32.287 -63.333 1.00 26.41 495 THR A C 1
ATOM 3793 O O . THR A 1 495 ? 12.539 -32.348 -64.134 1.00 26.41 495 THR A O 1
ATOM 3796 N N . ALA A 1 496 ? 14.326 -31.254 -63.237 1.00 26.47 496 ALA A N 1
ATOM 3797 C CA . ALA A 1 496 ? 14.731 -30.258 -64.262 1.00 26.47 496 ALA A CA 1
ATOM 3798 C C . ALA A 1 496 ? 13.678 -29.226 -64.745 1.00 26.47 496 ALA A C 1
ATOM 3800 O O . ALA A 1 496 ? 12.529 -29.553 -64.982 1.00 26.47 496 ALA A O 1
ATOM 3801 N N . VAL A 1 497 ? 13.993 -27.930 -64.896 1.00 27.66 497 VAL A N 1
ATOM 3802 C CA . VAL A 1 497 ? 14.886 -27.337 -65.917 1.00 27.66 497 VAL A CA 1
ATOM 3803 C C . VAL A 1 497 ? 15.489 -26.004 -65.426 1.00 27.66 497 VAL A C 1
ATOM 3805 O O . VAL A 1 497 ? 14.904 -25.292 -64.618 1.00 27.66 497 VAL A O 1
ATOM 3808 N N . ALA A 1 498 ? 16.687 -25.693 -65.922 1.00 27.30 498 ALA A N 1
ATOM 3809 C CA . ALA A 1 498 ? 17.588 -24.633 -65.482 1.00 27.30 498 ALA A CA 1
ATOM 3810 C C . ALA A 1 498 ? 17.669 -23.413 -66.441 1.00 27.30 498 ALA A C 1
ATOM 3812 O O . ALA A 1 498 ? 17.263 -23.529 -67.595 1.00 27.30 498 ALA A O 1
ATOM 3813 N N . LEU A 1 499 ? 18.373 -22.355 -65.970 1.00 26.78 499 LEU A N 1
ATOM 3814 C CA . LEU A 1 499 ? 19.189 -21.351 -66.717 1.00 26.78 499 LEU A CA 1
ATOM 3815 C C . LEU A 1 499 ? 18.423 -20.196 -67.431 1.00 26.78 499 LEU A C 1
ATOM 3817 O O . LEU A 1 499 ? 17.373 -20.434 -67.999 1.00 26.78 499 LEU A O 1
ATOM 3821 N N . LEU A 1 500 ? 18.848 -18.916 -67.508 1.00 27.19 500 LEU A N 1
ATOM 3822 C CA . LEU A 1 500 ? 20.120 -18.184 -67.302 1.00 27.19 500 LEU A CA 1
ATOM 3823 C C . LEU A 1 500 ? 19.861 -16.649 -67.176 1.00 27.19 500 LEU A C 1
ATOM 3825 O O . LEU A 1 500 ? 19.060 -16.108 -67.926 1.00 27.19 500 LEU A O 1
ATOM 3829 N N . VAL A 1 501 ? 20.653 -15.983 -66.316 1.00 26.39 501 VAL A N 1
ATOM 3830 C CA . VAL A 1 501 ? 21.423 -14.713 -66.494 1.00 26.39 501 VAL A CA 1
ATOM 3831 C C . VAL A 1 501 ? 20.736 -13.410 -66.941 1.00 26.39 501 VAL A C 1
ATOM 3833 O O . VAL A 1 501 ? 20.201 -13.329 -68.039 1.00 26.39 501 VAL A O 1
ATOM 3836 N N . SER A 1 502 ? 20.981 -12.323 -66.182 1.00 28.91 502 SER A N 1
ATOM 3837 C CA . SER A 1 502 ? 21.614 -11.068 -66.667 1.00 28.91 502 SER A CA 1
ATOM 3838 C C . SER A 1 502 ? 21.967 -10.096 -65.531 1.00 28.91 502 SER A C 1
ATOM 3840 O O . SER A 1 502 ? 21.116 -9.693 -64.748 1.00 28.91 502 SER A O 1
ATOM 3842 N N . LEU A 1 503 ? 23.246 -9.718 -65.491 1.00 27.81 503 LEU A N 1
ATOM 3843 C CA . LEU A 1 503 ? 23.868 -8.664 -64.686 1.00 27.81 503 LEU A CA 1
ATOM 3844 C C . LEU A 1 503 ? 23.463 -7.262 -65.168 1.00 27.81 503 LEU A C 1
ATOM 3846 O O . LEU A 1 503 ? 23.535 -7.015 -66.369 1.00 27.81 503 LEU A O 1
ATOM 3850 N N . ILE A 1 504 ? 23.229 -6.320 -64.245 1.00 33.12 504 ILE A N 1
ATOM 3851 C CA . ILE A 1 504 ? 23.590 -4.903 -64.432 1.00 33.12 504 ILE A CA 1
ATOM 3852 C C . ILE A 1 504 ? 24.193 -4.373 -63.127 1.00 33.12 504 ILE A C 1
ATOM 3854 O O . ILE A 1 504 ? 23.512 -4.166 -62.127 1.00 33.12 504 ILE A O 1
ATOM 3858 N N . SER A 1 505 ? 25.501 -4.160 -63.169 1.00 30.73 505 SER A N 1
ATOM 3859 C CA . SER A 1 505 ? 26.304 -3.386 -62.232 1.00 30.73 505 SER A CA 1
ATOM 3860 C C . SER A 1 505 ? 26.238 -1.901 -62.608 1.00 30.73 505 SER A C 1
ATOM 3862 O O . SER A 1 505 ? 26.540 -1.536 -63.743 1.00 30.73 505 SER A O 1
ATOM 3864 N N . VAL A 1 506 ? 25.891 -1.034 -61.652 1.00 31.11 506 VAL A N 1
ATOM 3865 C CA . VAL A 1 506 ? 26.066 0.424 -61.768 1.00 31.11 506 VAL A CA 1
ATOM 3866 C C . VAL A 1 506 ? 27.092 0.872 -60.734 1.00 31.11 506 VAL A C 1
ATOM 3868 O O . VAL A 1 506 ? 26.942 0.647 -59.535 1.00 31.11 506 VAL A O 1
ATOM 3871 N N . SER A 1 507 ? 28.166 1.467 -61.241 1.00 32.09 507 SER A N 1
ATOM 3872 C CA . SER A 1 507 ? 29.321 1.947 -60.491 1.00 32.09 507 SER A CA 1
ATOM 3873 C C . SER A 1 507 ? 29.105 3.363 -59.954 1.00 32.09 507 SER A C 1
ATOM 3875 O O . SER A 1 507 ? 28.507 4.212 -60.611 1.00 32.09 507 SER A O 1
ATOM 3877 N N . LEU A 1 508 ? 29.694 3.584 -58.779 1.00 32.09 508 LEU A N 1
ATOM 3878 C CA . LEU A 1 508 ? 29.952 4.835 -58.067 1.00 32.09 508 LEU A CA 1
ATOM 3879 C C . LEU A 1 508 ? 30.253 6.067 -58.937 1.00 32.09 508 LEU A C 1
ATOM 3881 O O . LEU A 1 508 ? 31.044 6.008 -59.877 1.00 32.09 508 LEU A O 1
ATOM 3885 N N . SER A 1 509 ? 29.757 7.221 -58.486 1.00 32.81 509 SER A N 1
ATOM 3886 C CA . SER A 1 509 ? 30.375 8.528 -58.730 1.00 32.81 509 SER A CA 1
ATOM 3887 C C . SER A 1 509 ? 30.785 9.125 -57.385 1.00 32.81 509 SER A C 1
ATOM 3889 O O . SER A 1 509 ? 29.943 9.432 -56.545 1.00 32.81 509 SER A O 1
ATOM 3891 N N . ALA A 1 510 ? 32.097 9.215 -57.169 1.00 33.16 510 ALA A N 1
ATOM 3892 C CA . ALA A 1 510 ? 32.711 9.915 -56.054 1.00 33.16 510 ALA A CA 1
ATOM 3893 C C . ALA A 1 510 ? 32.972 11.363 -56.480 1.00 33.16 510 ALA A C 1
ATOM 3895 O O . ALA A 1 510 ? 33.831 11.602 -57.329 1.00 33.16 510 ALA A O 1
ATOM 3896 N N . ASP A 1 511 ? 32.250 12.314 -55.888 1.00 32.28 511 ASP A N 1
ATOM 3897 C CA . ASP A 1 511 ? 32.572 13.734 -56.009 1.00 32.28 511 ASP A CA 1
ATOM 3898 C C . ASP A 1 511 ? 33.584 14.131 -54.933 1.00 32.28 511 ASP A C 1
ATOM 3900 O O . ASP A 1 511 ? 33.363 14.024 -53.726 1.00 32.28 511 ASP A O 1
ATOM 3904 N N . ASN A 1 512 ? 34.738 14.576 -55.417 1.00 35.41 512 ASN A N 1
ATOM 3905 C CA . ASN A 1 512 ? 35.899 14.965 -54.644 1.00 35.41 512 ASN A CA 1
ATOM 3906 C C . ASN A 1 512 ? 35.821 16.479 -54.372 1.00 35.41 512 ASN A C 1
ATOM 3908 O O . ASN A 1 512 ? 36.170 17.284 -55.235 1.00 35.41 512 ASN A O 1
ATOM 3912 N N . ALA A 1 513 ? 35.375 16.881 -53.180 1.00 34.72 513 ALA A N 1
ATOM 3913 C CA . ALA A 1 513 ? 35.425 18.270 -52.718 1.00 34.72 513 ALA A CA 1
ATOM 3914 C C . ALA A 1 513 ? 36.313 18.377 -51.469 1.00 34.72 513 ALA A C 1
ATOM 3916 O O . ALA A 1 513 ? 35.913 18.038 -50.356 1.00 34.72 513 ALA A O 1
ATOM 3917 N N . GLY A 1 514 ? 37.545 18.857 -51.659 1.00 41.16 514 GLY A N 1
ATOM 3918 C CA . GLY A 1 514 ? 38.494 19.135 -50.584 1.00 41.16 514 GLY A CA 1
ATOM 3919 C C . GLY A 1 514 ? 38.029 20.282 -49.682 1.00 41.16 514 GLY A C 1
ATOM 3920 O O . GLY A 1 514 ? 38.246 21.453 -49.989 1.00 41.16 514 GLY A O 1
ATOM 3921 N N . GLY A 1 515 ? 37.423 19.946 -48.543 1.00 38.88 515 GLY A N 1
ATOM 3922 C CA . GLY A 1 515 ? 37.220 20.854 -47.415 1.00 38.88 515 GLY A CA 1
ATOM 3923 C C . GLY A 1 515 ? 38.403 20.780 -46.448 1.00 38.88 515 GLY A C 1
ATOM 3924 O O . GLY A 1 515 ? 38.828 19.694 -46.069 1.00 38.88 515 GLY A O 1
ATOM 3925 N N . LYS A 1 516 ? 38.956 21.930 -46.040 1.00 46.97 516 LYS A N 1
ATOM 3926 C CA . LYS A 1 516 ? 39.993 22.016 -44.994 1.00 46.97 516 LYS A CA 1
ATOM 3927 C C . LYS A 1 516 ? 39.552 21.225 -43.754 1.00 46.97 516 LYS A C 1
ATOM 3929 O O . LYS A 1 516 ? 38.503 21.536 -43.194 1.00 46.97 516 LYS A O 1
ATOM 3934 N N . ALA A 1 517 ? 40.358 20.252 -43.321 1.00 54.25 517 ALA A N 1
ATOM 3935 C CA . ALA A 1 517 ? 40.112 19.501 -42.092 1.00 54.25 517 ALA A CA 1
ATOM 3936 C C . ALA A 1 517 ? 39.979 20.477 -40.911 1.00 54.25 517 ALA A C 1
ATOM 3938 O O . ALA A 1 517 ? 40.873 21.296 -40.675 1.00 54.25 517 ALA A O 1
ATOM 3939 N N . ARG A 1 518 ? 38.847 20.443 -40.200 1.00 73.50 518 ARG A N 1
ATOM 3940 C CA . ARG A 1 518 ? 38.627 21.318 -39.043 1.00 73.50 518 ARG A CA 1
ATOM 3941 C C . ARG A 1 518 ? 39.495 20.846 -37.868 1.00 73.50 518 ARG A C 1
ATOM 3943 O O . ARG A 1 518 ? 39.774 19.655 -37.714 1.00 73.50 518 ARG A O 1
ATOM 3950 N N . SER A 1 519 ? 39.970 21.806 -37.074 1.00 87.62 519 SER A N 1
ATOM 3951 C CA . SER A 1 519 ? 40.894 21.581 -35.953 1.00 87.62 519 SER A CA 1
ATOM 3952 C C . SER A 1 519 ? 40.177 21.011 -34.725 1.00 87.62 519 SER A C 1
ATOM 3954 O O . SER A 1 519 ? 39.118 21.509 -34.353 1.00 87.62 519 SER A O 1
ATOM 3956 N N . CYS A 1 520 ? 40.795 20.044 -34.037 1.00 91.06 520 CYS A N 1
ATOM 3957 C CA . CYS A 1 520 ? 40.290 19.475 -32.778 1.00 91.06 520 CYS A CA 1
ATOM 3958 C C . CYS A 1 520 ? 40.857 20.147 -31.516 1.00 91.06 520 CYS A C 1
ATOM 3960 O O . CYS A 1 520 ? 40.724 19.615 -30.411 1.00 91.06 520 CYS A O 1
ATOM 3962 N N . THR A 1 521 ? 41.496 21.312 -31.652 1.00 90.12 521 THR A N 1
ATOM 3963 C CA . THR A 1 521 ? 42.146 22.045 -30.551 1.00 90.12 521 THR A CA 1
ATOM 3964 C C . THR A 1 521 ? 41.230 22.296 -29.355 1.00 90.12 521 THR A C 1
ATOM 3966 O O . THR A 1 521 ? 41.642 22.047 -28.223 1.00 90.12 521 THR A O 1
ATOM 3969 N N . ASP A 1 522 ? 39.985 22.709 -29.588 1.00 87.75 522 ASP A N 1
ATOM 3970 C CA . ASP A 1 522 ? 39.047 23.070 -28.516 1.00 87.75 522 ASP A CA 1
ATOM 3971 C C . ASP A 1 522 ? 38.618 21.837 -27.705 1.00 87.75 522 ASP A C 1
ATOM 3973 O O . ASP A 1 522 ? 38.564 21.862 -26.475 1.00 87.75 522 ASP A O 1
ATOM 3977 N N . VAL A 1 523 ? 38.390 20.713 -28.392 1.00 90.56 523 VAL A N 1
ATOM 3978 C CA . VAL A 1 523 ? 38.055 19.422 -27.770 1.00 90.56 523 VAL A CA 1
ATOM 3979 C C . VAL A 1 523 ? 39.240 18.888 -26.977 1.00 90.56 523 VAL A C 1
ATOM 3981 O O . VAL A 1 523 ? 39.069 18.359 -25.882 1.00 90.56 523 VAL A O 1
ATOM 3984 N N . ARG A 1 524 ? 40.457 19.071 -27.494 1.00 91.88 524 ARG A N 1
ATOM 3985 C CA . ARG A 1 524 ? 41.704 18.659 -26.847 1.00 91.88 524 ARG A CA 1
ATOM 3986 C C . ARG A 1 524 ? 41.944 19.438 -25.550 1.00 91.88 524 ARG A C 1
ATOM 3988 O O . ARG A 1 524 ? 42.252 18.832 -24.524 1.00 91.88 524 ARG A O 1
ATOM 3995 N N . GLN A 1 525 ? 41.728 20.755 -25.572 1.00 90.69 525 GLN A N 1
ATOM 3996 C CA . GLN A 1 525 ? 41.765 21.597 -24.373 1.00 90.69 525 GLN A CA 1
ATOM 3997 C C . GLN A 1 525 ? 40.705 21.161 -23.358 1.00 90.69 525 GLN A C 1
ATOM 3999 O O . GLN A 1 525 ? 41.045 20.909 -22.204 1.00 90.69 525 GLN A O 1
ATOM 4004 N N . PHE A 1 526 ? 39.456 20.973 -23.792 1.00 92.44 526 PHE A N 1
ATOM 4005 C CA . PHE A 1 526 ? 38.371 20.478 -22.943 1.00 92.44 526 PHE A CA 1
ATOM 4006 C C . PHE A 1 526 ? 38.699 19.120 -22.293 1.00 92.44 526 PHE A C 1
ATOM 4008 O O . PHE A 1 526 ? 38.563 18.970 -21.078 1.00 92.44 526 PHE A O 1
ATOM 4015 N N . TYR A 1 527 ? 39.185 18.152 -23.074 1.00 91.62 527 TYR A N 1
ATOM 4016 C CA . TYR A 1 527 ? 39.500 16.801 -22.603 1.00 91.62 527 TYR A CA 1
ATOM 4017 C C . TYR A 1 527 ? 40.636 16.807 -21.570 1.00 91.62 527 TYR A C 1
ATOM 4019 O O . TYR A 1 527 ? 40.522 16.170 -20.522 1.00 91.62 527 TYR A O 1
ATOM 4027 N N . SER A 1 528 ? 41.687 17.606 -21.801 1.00 91.88 528 SER A N 1
ATOM 4028 C CA . SER A 1 528 ? 42.744 17.822 -20.799 1.00 91.88 528 SER A CA 1
ATOM 4029 C C . SER A 1 528 ? 42.252 18.576 -19.561 1.00 91.88 528 SER A C 1
ATOM 4031 O O . SER A 1 528 ? 42.649 18.244 -18.448 1.00 91.88 528 SER A O 1
ATOM 4033 N N . GLY A 1 529 ? 41.337 19.538 -19.727 1.00 90.19 529 GLY A N 1
ATOM 4034 C CA . GLY A 1 529 ? 40.726 20.288 -18.628 1.00 90.19 529 GLY A CA 1
ATOM 4035 C C . GLY A 1 529 ? 39.858 19.420 -17.714 1.00 90.19 529 GLY A C 1
ATOM 4036 O O . GLY A 1 529 ? 39.714 19.726 -16.534 1.00 90.19 529 GLY A O 1
ATOM 4037 N N . LYS A 1 530 ? 39.333 18.299 -18.226 1.00 89.25 530 LYS A N 1
ATOM 4038 C CA . LYS A 1 530 ? 38.667 17.248 -17.437 1.00 89.25 530 LYS A CA 1
ATOM 4039 C C . LYS A 1 530 ? 39.643 16.268 -16.762 1.00 89.25 530 LYS A C 1
ATOM 4041 O O . LYS A 1 530 ? 39.197 15.365 -16.061 1.00 89.25 530 LYS A O 1
ATOM 4046 N N . GLY A 1 531 ? 40.954 16.456 -16.933 1.00 90.38 531 GLY A N 1
ATOM 4047 C CA . GLY A 1 531 ? 42.003 15.664 -16.285 1.00 90.38 531 GLY A CA 1
ATOM 4048 C C . GLY A 1 531 ? 42.407 14.387 -17.029 1.00 90.38 531 GLY A C 1
ATOM 4049 O O . GLY A 1 531 ? 43.053 13.527 -16.433 1.00 90.38 531 GLY A O 1
ATOM 4050 N N . PHE A 1 532 ? 42.042 14.236 -18.307 1.00 92.31 532 PHE A N 1
ATOM 4051 C CA . PHE A 1 532 ? 42.385 13.055 -19.107 1.00 92.31 532 PHE A CA 1
ATOM 4052 C C . PHE A 1 532 ? 43.669 13.239 -19.930 1.00 92.31 532 PHE A C 1
ATOM 4054 O O . PHE A 1 532 ? 44.076 14.356 -20.257 1.00 92.31 532 PHE A O 1
ATOM 4061 N N . THR A 1 533 ? 44.318 12.127 -20.289 1.00 88.50 533 THR A N 1
ATOM 4062 C CA . THR A 1 533 ? 45.569 12.144 -21.057 1.00 88.50 533 THR A CA 1
ATOM 4063 C C . THR A 1 533 ? 45.326 12.500 -22.523 1.00 88.50 533 THR A C 1
ATOM 4065 O O . THR A 1 533 ? 44.368 12.060 -23.151 1.00 88.50 533 THR A O 1
ATOM 4068 N N . LEU A 1 534 ? 46.240 13.275 -23.113 1.00 88.44 534 LEU A N 1
ATOM 4069 C CA . LEU A 1 534 ? 46.165 13.658 -24.531 1.00 88.44 534 LEU A CA 1
ATOM 4070 C C . LEU A 1 534 ? 46.699 12.582 -25.496 1.00 88.44 534 LEU A C 1
ATOM 4072 O O . LEU A 1 534 ? 46.760 12.805 -26.708 1.00 88.44 534 LEU A O 1
ATOM 4076 N N . SER A 1 535 ? 47.110 11.426 -24.973 1.00 84.31 535 SER A N 1
ATOM 4077 C CA . SER A 1 535 ? 47.583 10.284 -25.754 1.00 84.31 535 SER A CA 1
ATOM 4078 C C . SER A 1 535 ? 46.440 9.703 -26.588 1.00 84.31 535 SER A C 1
ATOM 4080 O O . SER A 1 535 ? 45.449 9.246 -26.028 1.00 84.31 535 SER A O 1
ATOM 4082 N N . GLY A 1 536 ? 46.576 9.710 -27.916 1.00 79.25 536 GLY A N 1
ATOM 4083 C CA . GLY A 1 536 ? 45.551 9.176 -28.822 1.00 79.25 536 GLY A CA 1
ATOM 4084 C C . GLY A 1 536 ? 44.390 10.130 -29.131 1.00 79.25 536 GLY A C 1
ATOM 4085 O O . GLY A 1 536 ? 43.452 9.724 -29.810 1.00 79.25 536 GLY A O 1
ATOM 4086 N N . VAL A 1 537 ? 44.447 11.393 -28.685 1.00 89.94 537 VAL A N 1
ATOM 4087 C CA . VAL A 1 537 ? 43.481 12.426 -29.099 1.00 89.94 537 VAL A CA 1
ATOM 4088 C C . VAL A 1 537 ? 43.852 12.937 -30.504 1.00 89.94 537 VAL A C 1
ATOM 4090 O O . VAL A 1 537 ? 45.022 13.287 -30.714 1.00 89.94 537 VAL A O 1
ATOM 4093 N N . PRO A 1 538 ? 42.913 13.023 -31.464 1.00 91.56 538 PRO A N 1
ATOM 4094 C CA . PRO A 1 538 ? 43.169 13.559 -32.802 1.00 91.56 538 PRO A CA 1
ATOM 4095 C C . PRO A 1 538 ? 43.607 15.035 -32.786 1.00 91.56 538 PRO A C 1
ATOM 4097 O O . PRO A 1 538 ? 43.289 15.791 -31.866 1.00 91.56 538 PRO A O 1
ATOM 4100 N N . GLN A 1 539 ? 44.375 15.456 -33.794 1.00 87.56 539 GLN A N 1
ATOM 4101 C CA . GLN A 1 539 ? 44.736 16.872 -34.003 1.00 87.56 539 GLN A CA 1
ATOM 4102 C C . GLN A 1 539 ? 43.724 17.587 -34.915 1.00 87.56 539 GLN A C 1
ATOM 4104 O O . GLN A 1 539 ? 43.422 18.763 -34.720 1.00 87.56 539 GLN A O 1
ATOM 4109 N N . SER A 1 540 ? 43.161 16.853 -35.871 1.00 89.38 540 SER A N 1
ATOM 4110 C CA . SER A 1 540 ? 42.116 17.277 -36.804 1.00 89.38 540 SER A CA 1
ATOM 4111 C C . SER A 1 540 ? 40.963 16.277 -36.782 1.00 89.38 540 SER A C 1
ATOM 4113 O O . SER A 1 540 ? 41.137 15.159 -36.292 1.00 89.38 540 SER A O 1
ATOM 4115 N N . GLU A 1 541 ? 39.806 16.666 -37.319 1.00 91.25 541 GLU A N 1
ATOM 4116 C CA . GLU A 1 541 ? 38.655 15.768 -37.457 1.00 91.25 541 GLU A CA 1
ATOM 4117 C C . GLU A 1 541 ? 39.035 14.469 -38.195 1.00 91.25 541 GLU A C 1
ATOM 4119 O O . GLU A 1 541 ? 39.762 14.489 -39.192 1.00 91.25 541 GLU A O 1
ATOM 4124 N N . ILE A 1 542 ? 38.535 13.342 -37.690 1.00 92.50 542 ILE A N 1
ATOM 4125 C CA . ILE A 1 542 ? 38.665 11.994 -38.261 1.00 92.50 542 ILE A CA 1
ATOM 4126 C C . ILE A 1 542 ? 37.278 11.445 -38.629 1.00 92.50 542 ILE A C 1
ATOM 4128 O O . ILE A 1 542 ? 36.266 11.980 -38.170 1.00 92.50 542 ILE A O 1
ATOM 4132 N N . SER A 1 543 ? 37.214 10.377 -39.437 1.00 91.69 543 SER A N 1
ATOM 4133 C CA . SER A 1 543 ? 35.953 9.636 -39.637 1.00 91.69 543 SER A CA 1
ATOM 4134 C C . SER A 1 543 ? 35.487 9.044 -38.304 1.00 91.69 543 SER A C 1
ATOM 4136 O O . SER A 1 543 ? 36.308 8.546 -37.538 1.00 91.69 543 SER A O 1
ATOM 4138 N N . GLY A 1 544 ? 34.188 9.129 -38.017 1.00 90.88 544 GLY A N 1
ATOM 4139 C CA . GLY A 1 544 ? 33.564 8.675 -36.771 1.00 90.88 544 GLY A CA 1
ATOM 4140 C C . GLY A 1 544 ? 32.822 7.345 -36.875 1.00 90.88 544 GLY A C 1
ATOM 4141 O O . GLY A 1 544 ? 31.938 7.096 -36.063 1.00 90.88 544 GLY A O 1
ATOM 4142 N N . GLU A 1 545 ? 33.138 6.500 -37.857 1.00 91.25 545 GLU A N 1
ATOM 4143 C CA . GLU A 1 545 ? 32.536 5.160 -38.022 1.00 91.25 545 GLU A CA 1
ATOM 4144 C C . GLU A 1 545 ? 32.716 4.258 -36.787 1.00 91.25 545 GLU A C 1
ATOM 4146 O O . GLU A 1 545 ? 31.908 3.370 -36.525 1.00 91.25 545 GLU A O 1
ATOM 4151 N N . HIS A 1 546 ? 33.755 4.505 -35.985 1.00 90.25 546 HIS A N 1
ATOM 4152 C CA . HIS A 1 546 ? 34.046 3.774 -34.749 1.00 90.25 546 HIS A CA 1
ATOM 4153 C C . HIS A 1 546 ? 33.200 4.201 -33.539 1.00 90.25 546 HIS A C 1
ATOM 4155 O O . HIS A 1 546 ? 33.332 3.589 -32.474 1.00 90.25 546 HIS A O 1
ATOM 4161 N N . LEU A 1 547 ? 32.393 5.262 -33.661 1.00 92.44 547 LEU A N 1
ATOM 4162 C CA . LEU A 1 547 ? 31.564 5.784 -32.574 1.00 92.44 547 LEU A CA 1
ATOM 4163 C C . LEU A 1 547 ? 30.338 4.895 -32.344 1.00 92.44 547 LEU A C 1
ATOM 4165 O O . LEU A 1 547 ? 29.676 4.459 -33.289 1.00 92.44 547 LEU A O 1
ATOM 4169 N N . ARG A 1 548 ? 30.033 4.629 -31.073 1.00 92.50 548 ARG A N 1
ATOM 4170 C CA . ARG A 1 548 ? 28.937 3.741 -30.651 1.00 92.50 548 ARG A CA 1
ATOM 4171 C C . ARG A 1 548 ? 27.782 4.474 -29.984 1.00 92.50 548 ARG A C 1
ATOM 4173 O O . ARG A 1 548 ? 26.724 3.864 -29.841 1.00 92.50 548 ARG A O 1
ATOM 4180 N N . ILE A 1 549 ? 27.972 5.715 -29.540 1.00 94.25 549 ILE A N 1
ATOM 4181 C CA . ILE A 1 549 ? 26.966 6.518 -28.826 1.00 94.25 549 ILE A CA 1
ATOM 4182 C C . ILE A 1 549 ? 26.691 7.817 -29.583 1.00 94.25 549 ILE A C 1
ATOM 4184 O O . ILE A 1 549 ? 25.538 8.169 -29.834 1.00 94.25 549 ILE A O 1
ATOM 4188 N N . CYS A 1 550 ? 27.745 8.544 -29.944 1.00 94.25 550 CYS A N 1
ATOM 4189 C CA . CYS A 1 550 ? 27.627 9.786 -30.682 1.00 94.25 550 CYS A CA 1
ATOM 4190 C C . CYS A 1 550 ? 27.218 9.531 -32.140 1.00 94.25 550 CYS A C 1
ATOM 4192 O O . CYS A 1 550 ? 27.668 8.553 -32.737 1.00 94.25 550 CYS A O 1
ATOM 4194 N N . PRO A 1 551 ? 26.419 10.430 -32.749 1.00 92.38 551 PRO A N 1
ATOM 4195 C CA . PRO A 1 551 ? 26.051 10.307 -34.154 1.00 92.38 551 PRO A CA 1
ATOM 4196 C C . PRO A 1 551 ? 27.291 10.225 -35.046 1.00 92.38 551 PRO A C 1
ATOM 4198 O O . PRO A 1 551 ? 28.189 11.071 -34.933 1.00 92.38 551 PRO A O 1
ATOM 4201 N N . GLN A 1 552 ? 27.309 9.243 -35.948 1.00 90.19 552 GLN A N 1
ATOM 4202 C CA . GLN A 1 552 ? 28.414 9.018 -36.877 1.00 90.19 552 GLN A CA 1
ATOM 4203 C C . GLN A 1 552 ? 28.612 10.227 -37.814 1.00 90.19 552 GLN A C 1
ATOM 4205 O O . GLN A 1 552 ? 27.692 11.000 -38.107 1.00 90.19 552 GLN A O 1
ATOM 4210 N N . GLY A 1 553 ? 29.858 10.456 -38.217 1.00 88.62 553 GLY A N 1
ATOM 4211 C CA . GLY A 1 553 ? 30.291 11.613 -39.004 1.00 88.62 553 GLY A CA 1
ATOM 4212 C C . GLY A 1 553 ? 31.684 12.081 -38.591 1.00 88.62 553 GLY A C 1
ATOM 4213 O O . GLY A 1 553 ? 32.344 11.426 -37.789 1.00 88.62 553 GLY A O 1
ATOM 4214 N N . TYR A 1 554 ? 32.137 13.219 -39.120 1.00 91.06 554 TYR A N 1
ATOM 4215 C CA . TYR A 1 554 ? 33.427 13.787 -38.724 1.00 91.06 554 TYR A CA 1
ATOM 4216 C C . TYR A 1 554 ? 33.453 14.121 -37.230 1.00 91.06 554 TYR A C 1
ATOM 4218 O O . TYR A 1 554 ? 32.542 14.769 -36.705 1.00 91.06 554 TYR A O 1
ATOM 4226 N N . THR A 1 555 ? 34.493 13.653 -36.542 1.00 93.56 555 THR A N 1
ATOM 4227 C CA . THR A 1 555 ? 34.598 13.734 -35.086 1.00 93.56 555 THR A CA 1
ATOM 4228 C C . THR A 1 555 ? 36.018 14.021 -34.614 1.00 93.56 555 THR A C 1
ATOM 4230 O O . THR A 1 555 ? 37.000 13.684 -35.270 1.00 93.56 555 THR A O 1
ATOM 4233 N N . CYS A 1 556 ? 36.119 14.607 -33.424 1.00 93.88 556 CYS A N 1
ATOM 4234 C CA . CYS A 1 556 ? 37.356 14.765 -32.665 1.00 93.88 556 CYS A CA 1
ATOM 4235 C C . CYS A 1 556 ? 37.522 13.724 -31.545 1.00 93.88 556 CYS A C 1
ATOM 4237 O O . CYS A 1 556 ? 38.446 13.845 -30.741 1.00 93.88 556 CYS A O 1
ATOM 4239 N N . CYS A 1 557 ? 36.636 12.727 -31.460 1.00 94.69 557 CYS A N 1
ATOM 4240 C CA . CYS A 1 557 ? 36.666 11.688 -30.433 1.00 94.69 557 CYS A CA 1
ATOM 4241 C C . CYS A 1 557 ? 37.027 10.322 -31.024 1.00 94.69 557 CYS A C 1
ATOM 4243 O O . CYS A 1 557 ? 36.473 9.897 -32.035 1.00 94.69 557 CYS A O 1
ATOM 4245 N N . THR A 1 558 ? 37.927 9.603 -30.357 1.00 94.19 558 THR A N 1
ATOM 4246 C CA . THR A 1 558 ? 38.161 8.167 -30.586 1.00 94.19 558 THR A CA 1
ATOM 4247 C C . THR A 1 558 ? 37.211 7.325 -29.730 1.00 94.19 558 THR A C 1
ATOM 4249 O O . THR A 1 558 ? 36.614 7.849 -28.789 1.00 94.19 558 THR A O 1
ATOM 4252 N N . SER A 1 559 ? 37.103 6.016 -29.985 1.00 93.31 559 SER A N 1
ATOM 4253 C CA . SER A 1 559 ? 36.285 5.117 -29.147 1.00 93.31 559 SER A CA 1
ATOM 4254 C C . SER A 1 559 ? 36.704 5.153 -27.671 1.00 93.31 559 SER A C 1
ATOM 4256 O O . SER A 1 559 ? 35.854 5.178 -26.790 1.00 93.31 559 SER A O 1
ATOM 4258 N N . ALA A 1 560 ? 38.010 5.253 -27.391 1.00 92.50 560 ALA A N 1
ATOM 4259 C CA . ALA A 1 560 ? 38.518 5.373 -26.022 1.00 92.50 560 ALA A CA 1
ATOM 4260 C C . ALA A 1 560 ? 38.106 6.700 -25.353 1.00 92.50 560 ALA A C 1
ATOM 4262 O O . ALA A 1 560 ? 37.794 6.728 -24.160 1.00 92.50 560 ALA A O 1
ATOM 4263 N N . MET A 1 561 ? 38.077 7.806 -26.110 1.00 94.19 561 MET A N 1
ATOM 4264 C CA . MET A 1 561 ? 37.568 9.087 -25.604 1.00 94.19 561 MET A CA 1
ATOM 4265 C C . MET A 1 561 ? 36.062 9.023 -25.349 1.00 94.19 561 MET A C 1
ATOM 4267 O O . MET A 1 561 ? 35.603 9.530 -24.330 1.00 94.19 561 MET A O 1
ATOM 4271 N N . GLU A 1 562 ? 35.301 8.395 -26.248 1.00 94.88 562 GLU A N 1
ATOM 4272 C CA . GLU A 1 562 ? 33.852 8.221 -26.116 1.00 94.88 562 GLU A CA 1
ATOM 4273 C C . GLU A 1 562 ? 33.495 7.399 -24.867 1.00 94.88 562 GLU A C 1
ATOM 4275 O O . GLU A 1 562 ? 32.650 7.820 -24.079 1.00 94.88 562 GLU A O 1
ATOM 4280 N N . GLU A 1 563 ? 34.198 6.292 -24.617 1.00 94.31 563 GLU A N 1
ATOM 4281 C CA . GLU A 1 563 ? 34.029 5.474 -23.409 1.00 94.31 563 GLU A CA 1
ATOM 4282 C C . GLU A 1 563 ? 34.387 6.253 -22.131 1.00 94.31 563 GLU A C 1
ATOM 4284 O O . GLU A 1 563 ? 33.642 6.248 -21.146 1.00 94.31 563 GLU A O 1
ATOM 4289 N N . THR A 1 564 ? 35.505 6.984 -22.150 1.00 94.56 564 THR A N 1
ATOM 4290 C CA . THR A 1 564 ? 35.956 7.786 -21.002 1.00 94.56 564 THR A CA 1
ATOM 4291 C C . THR A 1 564 ? 34.960 8.900 -20.668 1.00 94.56 564 THR A C 1
ATOM 4293 O O . THR A 1 564 ? 34.623 9.109 -19.497 1.00 94.56 564 THR A O 1
ATOM 4296 N N . LEU A 1 565 ? 34.452 9.598 -21.687 1.00 94.81 565 LEU A N 1
ATOM 4297 C CA . LEU A 1 565 ? 33.441 10.645 -21.536 1.00 94.81 565 LEU A CA 1
ATOM 4298 C C . LEU A 1 565 ? 32.081 10.072 -21.125 1.00 94.81 565 LEU A C 1
ATOM 4300 O O . LEU A 1 565 ? 31.406 10.687 -20.301 1.00 94.81 565 LEU A O 1
ATOM 4304 N N . SER A 1 566 ? 31.710 8.879 -21.596 1.00 95.62 566 SER A N 1
ATOM 4305 C CA . SER A 1 566 ? 30.499 8.188 -21.142 1.00 95.62 566 SER A CA 1
ATOM 4306 C C . SER A 1 566 ? 30.579 7.882 -19.645 1.00 95.62 566 SER A C 1
ATOM 4308 O O . SER A 1 566 ? 29.698 8.288 -18.886 1.00 95.62 566 SER A O 1
ATOM 4310 N N . ASN A 1 567 ? 31.688 7.303 -19.177 1.00 93.94 567 ASN A N 1
ATOM 4311 C CA . ASN A 1 567 ? 31.922 7.043 -17.752 1.00 93.94 567 ASN A CA 1
ATOM 4312 C C . ASN A 1 567 ? 31.984 8.324 -16.902 1.00 93.94 567 ASN A C 1
ATOM 4314 O O . ASN A 1 567 ? 31.623 8.314 -15.721 1.00 93.94 567 ASN A O 1
ATOM 4318 N N . LEU A 1 568 ? 32.460 9.439 -17.465 1.00 93.56 568 LEU A N 1
ATOM 4319 C CA . LEU A 1 568 ? 32.385 10.743 -16.806 1.00 93.56 568 LEU A CA 1
ATOM 4320 C C . LEU A 1 568 ? 30.932 11.222 -16.694 1.00 93.56 568 LEU A C 1
ATOM 4322 O O . LEU A 1 568 ? 30.514 11.609 -15.605 1.00 93.56 568 LEU A O 1
ATOM 4326 N N . SER A 1 569 ? 30.166 11.145 -17.784 1.00 93.44 569 SER A N 1
ATOM 4327 C CA . SER A 1 569 ? 28.768 11.588 -17.839 1.00 93.44 569 SER A CA 1
ATOM 4328 C C . SER A 1 569 ? 27.885 10.831 -16.851 1.00 93.44 569 SER A C 1
ATOM 4330 O O . SER A 1 569 ? 27.118 11.448 -16.114 1.00 93.44 569 SER A O 1
ATOM 4332 N N . ARG A 1 570 ? 28.102 9.514 -16.733 1.00 94.25 570 ARG A N 1
ATOM 4333 C CA . ARG A 1 570 ? 27.468 8.651 -15.739 1.00 94.25 570 ARG A CA 1
ATOM 4334 C C . ARG A 1 570 ? 27.702 9.159 -14.320 1.00 94.25 570 ARG A C 1
ATOM 4336 O O . ARG A 1 570 ? 26.756 9.398 -13.578 1.00 94.25 570 ARG A O 1
ATOM 4343 N N . ARG A 1 571 ? 28.973 9.347 -13.945 1.00 93.88 571 ARG A N 1
ATOM 4344 C CA . ARG A 1 571 ? 29.365 9.760 -12.587 1.00 93.88 571 ARG A CA 1
ATOM 4345 C C . ARG A 1 571 ? 28.846 11.149 -12.236 1.00 93.88 571 ARG A C 1
ATOM 4347 O O . ARG A 1 571 ? 28.404 11.362 -11.110 1.00 93.88 571 ARG A O 1
ATOM 4354 N N . GLU A 1 572 ? 28.906 12.087 -13.177 1.00 92.25 572 GLU A N 1
ATOM 4355 C CA . GLU A 1 572 ? 28.370 13.434 -12.979 1.00 92.25 572 GLU A CA 1
ATOM 4356 C C . GLU A 1 572 ? 26.844 13.401 -12.815 1.00 92.25 572 GLU A C 1
ATOM 4358 O O . GLU A 1 572 ? 26.325 14.059 -11.915 1.00 92.25 572 GLU A O 1
ATOM 4363 N N . PHE A 1 573 ? 26.126 12.601 -13.609 1.00 93.88 573 PHE A N 1
ATOM 4364 C CA . PHE A 1 573 ? 24.675 12.465 -13.482 1.00 93.88 573 PHE A CA 1
ATOM 4365 C C . PHE A 1 573 ? 24.245 11.791 -12.176 1.00 93.88 573 PHE A C 1
ATOM 4367 O O . PHE A 1 573 ? 23.440 12.361 -11.439 1.00 93.88 573 PHE A O 1
ATOM 4374 N N . GLU A 1 574 ? 24.820 10.632 -11.836 1.00 93.94 574 GLU A N 1
ATOM 4375 C CA . GLU A 1 574 ? 24.560 9.958 -10.553 1.00 93.94 574 GLU A CA 1
ATOM 4376 C C . GLU A 1 574 ? 24.877 10.888 -9.373 1.00 93.94 574 GLU A C 1
ATOM 4378 O O . GLU A 1 574 ? 24.156 10.904 -8.375 1.00 93.94 574 GLU A O 1
ATOM 4383 N N . GLY A 1 575 ? 25.932 11.702 -9.490 1.00 92.81 575 GLY A N 1
ATOM 4384 C CA . GLY A 1 575 ? 26.284 12.722 -8.507 1.00 92.81 575 GLY A CA 1
ATOM 4385 C C . GLY A 1 575 ? 25.202 13.790 -8.334 1.00 92.81 575 GLY A C 1
ATOM 4386 O O . GLY A 1 575 ? 24.869 14.131 -7.202 1.00 92.81 575 GLY A O 1
ATOM 4387 N N . LEU A 1 576 ? 24.620 14.283 -9.429 1.00 93.00 576 LEU A N 1
ATOM 4388 C CA . LEU A 1 576 ? 23.554 15.291 -9.400 1.00 93.00 576 LEU A CA 1
ATOM 4389 C C . LEU A 1 576 ? 22.258 14.754 -8.789 1.00 93.00 576 LEU A C 1
ATOM 4391 O O . LEU A 1 576 ? 21.663 15.425 -7.949 1.00 93.00 576 LEU A O 1
ATOM 4395 N N . VAL A 1 577 ? 21.840 13.544 -9.172 1.00 94.31 577 VAL A N 1
ATOM 4396 C CA . VAL A 1 577 ? 20.650 12.887 -8.603 1.00 94.31 577 VAL A CA 1
ATOM 4397 C C . VAL A 1 577 ? 20.844 12.647 -7.107 1.00 94.31 577 VAL A C 1
ATOM 4399 O O . VAL A 1 577 ? 19.958 12.939 -6.304 1.00 94.31 577 VAL A O 1
ATOM 4402 N N . ARG A 1 578 ? 22.034 12.183 -6.711 1.00 94.06 578 ARG A N 1
ATOM 4403 C CA . ARG A 1 578 ? 22.379 11.971 -5.303 1.00 94.06 578 ARG A CA 1
ATOM 4404 C C . ARG A 1 578 ? 22.386 13.270 -4.508 1.00 94.06 578 ARG A C 1
ATOM 4406 O O . ARG A 1 578 ? 21.940 13.267 -3.367 1.00 94.06 578 ARG A O 1
ATOM 4413 N N . GLU A 1 579 ? 22.884 14.361 -5.079 1.00 92.00 579 GLU A N 1
ATOM 4414 C CA . GLU A 1 579 ? 22.911 15.659 -4.404 1.00 92.00 579 GLU A CA 1
ATOM 4415 C C . GLU A 1 579 ? 21.507 16.255 -4.246 1.00 92.00 579 GLU A C 1
ATOM 4417 O O . GLU A 1 579 ? 21.156 16.721 -3.163 1.00 92.00 579 GLU A O 1
ATOM 4422 N N . ALA A 1 580 ? 20.662 16.141 -5.275 1.00 92.88 580 ALA A N 1
ATOM 4423 C CA . ALA A 1 580 ? 19.252 16.509 -5.175 1.00 92.88 580 ALA A CA 1
ATOM 4424 C C . ALA A 1 580 ? 18.538 15.697 -4.078 1.00 92.88 580 ALA A C 1
ATOM 4426 O O . ALA A 1 580 ? 17.835 16.268 -3.246 1.00 92.88 580 ALA A O 1
ATOM 4427 N N . GLY A 1 581 ? 18.768 14.381 -4.027 1.00 92.88 581 GLY A N 1
ATOM 4428 C CA . GLY A 1 581 ? 18.217 13.514 -2.982 1.00 92.88 581 GLY A CA 1
ATOM 4429 C C . GLY A 1 581 ? 18.719 13.867 -1.580 1.00 92.88 581 GLY A C 1
ATOM 4430 O O . GLY A 1 581 ? 17.936 13.924 -0.635 1.00 92.88 581 GLY A O 1
ATOM 4431 N N . ARG A 1 582 ? 20.013 14.180 -1.430 1.00 92.75 582 ARG A N 1
ATOM 4432 C CA . ARG A 1 582 ? 20.596 14.630 -0.152 1.00 92.75 582 ARG A CA 1
ATOM 4433 C C . ARG A 1 582 ? 19.969 15.919 0.357 1.00 92.75 582 ARG A C 1
ATOM 4435 O O . ARG A 1 582 ? 19.810 16.052 1.565 1.00 92.75 582 ARG A O 1
ATOM 4442 N N . SER A 1 583 ? 19.612 16.847 -0.529 1.00 92.62 583 SER A N 1
ATOM 4443 C CA . SER A 1 583 ? 18.932 18.087 -0.144 1.00 92.62 583 SER A CA 1
ATOM 4444 C C . SER A 1 583 ? 17.563 17.806 0.488 1.00 92.62 583 SER A C 1
ATOM 4446 O O . SER A 1 583 ? 17.291 18.280 1.593 1.00 92.62 583 SER A O 1
ATOM 4448 N N . ILE A 1 584 ? 16.748 16.954 -0.147 1.00 94.69 584 ILE A N 1
ATOM 4449 C CA . ILE A 1 584 ? 15.449 16.525 0.399 1.00 94.69 584 ILE A CA 1
ATOM 4450 C C . ILE A 1 584 ? 15.634 15.751 1.706 1.00 94.69 584 ILE A C 1
ATOM 4452 O O . ILE A 1 584 ? 14.977 16.049 2.702 1.00 94.69 584 ILE A O 1
ATOM 4456 N N . GLN A 1 585 ? 16.583 14.814 1.745 1.00 94.12 585 GLN A N 1
ATOM 4457 C CA . GLN A 1 585 ? 16.896 14.051 2.951 1.00 94.12 585 GLN A CA 1
ATOM 4458 C C . GLN A 1 585 ? 17.323 14.965 4.114 1.00 94.12 585 GLN A C 1
ATOM 4460 O O . GLN A 1 585 ? 16.906 14.757 5.251 1.00 94.12 585 GLN A O 1
ATOM 4465 N N . ALA A 1 586 ? 18.141 15.987 3.851 1.00 92.00 586 ALA A N 1
ATOM 4466 C CA . ALA A 1 586 ? 18.557 16.957 4.858 1.00 92.00 586 ALA A CA 1
ATOM 4467 C C . ALA A 1 586 ? 17.373 17.784 5.377 1.00 92.00 586 ALA A C 1
ATOM 4469 O O . ALA A 1 586 ? 17.293 18.020 6.581 1.00 92.00 586 ALA A O 1
ATOM 4470 N N . SER A 1 587 ? 16.445 18.172 4.497 1.00 94.44 587 SER A N 1
ATOM 4471 C CA . SER A 1 587 ? 15.216 18.874 4.881 1.00 94.44 587 SER A CA 1
ATOM 4472 C C . SER A 1 587 ? 14.324 18.007 5.775 1.00 94.44 587 SER A C 1
ATOM 4474 O O . SER A 1 587 ? 13.971 18.435 6.871 1.00 94.44 587 SER A O 1
ATOM 4476 N N . LEU A 1 588 ? 14.050 16.759 5.380 1.00 94.38 588 LEU A N 1
ATOM 4477 C CA . LEU A 1 588 ? 13.262 15.804 6.172 1.00 94.38 588 LEU A CA 1
ATOM 4478 C C . LEU A 1 588 ? 13.896 15.522 7.538 1.00 94.38 588 LEU A C 1
ATOM 4480 O O . LEU A 1 588 ? 13.213 15.562 8.557 1.00 94.38 588 LEU A O 1
ATOM 4484 N N . ASN A 1 589 ? 15.214 15.316 7.580 1.00 94.00 589 ASN A N 1
ATOM 4485 C CA . ASN A 1 589 ? 15.944 15.107 8.831 1.00 94.00 589 ASN A CA 1
ATOM 4486 C C . ASN A 1 589 ? 15.937 16.348 9.732 1.00 94.00 589 ASN A C 1
ATOM 4488 O O . ASN A 1 589 ? 15.932 16.213 10.956 1.00 94.00 589 ASN A O 1
ATOM 4492 N N . ALA A 1 590 ? 15.971 17.552 9.154 1.00 92.94 590 ALA A N 1
ATOM 4493 C CA . ALA A 1 590 ? 15.840 18.787 9.916 1.00 92.94 590 ALA A CA 1
ATOM 4494 C C . ALA A 1 590 ? 14.440 18.888 10.533 1.00 92.94 590 ALA A C 1
ATOM 4496 O O . ALA A 1 590 ? 14.338 19.112 11.733 1.00 92.94 590 ALA A O 1
ATOM 4497 N N . GLN A 1 591 ? 13.389 18.631 9.751 1.00 93.50 591 GLN A N 1
ATOM 4498 C CA . GLN A 1 591 ? 12.007 18.624 10.237 1.00 93.50 591 GLN A CA 1
ATOM 4499 C C . GLN A 1 591 ? 11.780 17.568 11.326 1.00 93.50 591 GLN A C 1
ATOM 4501 O O . GLN A 1 591 ? 11.213 17.883 12.370 1.00 93.50 591 GLN A O 1
ATOM 4506 N N . TYR A 1 592 ? 12.316 16.358 11.140 1.00 94.75 592 TYR A N 1
ATOM 4507 C CA . TYR A 1 592 ? 12.320 15.311 12.163 1.00 94.75 592 TYR A CA 1
ATOM 4508 C C . TYR A 1 592 ? 12.947 15.815 13.466 1.00 94.75 592 TYR A C 1
ATOM 4510 O O . TYR A 1 592 ? 12.301 15.772 14.505 1.00 94.75 592 TYR A O 1
ATOM 4518 N N . ARG A 1 593 ? 14.176 16.350 13.419 1.00 93.12 593 ARG A N 1
ATOM 4519 C CA . ARG A 1 593 ? 14.885 16.818 14.623 1.00 93.12 593 ARG A CA 1
ATOM 4520 C C . ARG A 1 593 ? 14.160 17.958 15.323 1.00 93.12 593 ARG A C 1
ATOM 4522 O O . ARG A 1 593 ? 14.126 17.977 16.551 1.00 93.12 593 ARG A O 1
ATOM 4529 N N . THR A 1 594 ? 13.624 18.913 14.567 1.00 91.50 594 THR A N 1
ATOM 4530 C CA . THR A 1 594 ? 12.929 20.070 15.136 1.00 91.50 594 THR A CA 1
ATOM 4531 C C . THR A 1 594 ? 11.651 19.632 15.848 1.00 91.50 594 THR A C 1
ATOM 4533 O O . THR A 1 594 ? 11.456 19.994 17.009 1.00 91.50 594 THR A O 1
ATOM 4536 N N . PHE A 1 595 ? 10.827 18.804 15.198 1.00 92.56 595 PHE A N 1
ATOM 4537 C CA . PHE A 1 595 ? 9.596 18.291 15.798 1.00 92.56 595 PHE A CA 1
ATOM 4538 C C . PHE A 1 595 ? 9.884 17.379 16.998 1.00 92.56 595 PHE A C 1
ATOM 4540 O O . PHE A 1 595 ? 9.262 17.526 18.047 1.00 92.56 595 PHE A O 1
ATOM 4547 N N . ASP A 1 596 ? 10.882 16.502 16.877 1.00 93.69 596 ASP A N 1
ATOM 4548 C CA . ASP A 1 596 ? 11.306 15.590 17.940 1.00 93.69 596 ASP A CA 1
ATOM 4549 C C . ASP A 1 596 ? 11.772 16.334 19.194 1.00 93.69 596 ASP A C 1
ATOM 4551 O O . ASP A 1 596 ? 11.310 16.074 20.307 1.00 93.69 596 ASP A O 1
ATOM 4555 N N . THR A 1 597 ? 12.618 17.347 19.000 1.00 92.88 597 THR A N 1
ATOM 4556 C CA . THR A 1 597 ? 13.076 18.218 20.087 1.00 92.88 597 THR A CA 1
ATOM 4557 C C . THR A 1 597 ? 11.899 18.949 20.729 1.00 92.88 597 THR A C 1
ATOM 4559 O O . THR A 1 597 ? 11.804 18.999 21.953 1.00 92.88 597 THR A O 1
ATOM 4562 N N . TYR A 1 598 ? 10.979 19.488 19.924 1.00 92.31 598 TYR A N 1
ATOM 4563 C CA . TYR A 1 598 ? 9.792 20.179 20.424 1.00 92.31 598 TYR A CA 1
ATOM 4564 C C . TYR A 1 598 ? 8.904 19.263 21.280 1.00 92.31 598 TYR A C 1
ATOM 4566 O O . TYR A 1 598 ? 8.542 19.646 22.394 1.00 92.31 598 TYR A O 1
ATOM 4574 N N . PHE A 1 599 ? 8.589 18.057 20.801 1.00 93.88 599 PHE A N 1
ATOM 4575 C CA . PHE A 1 599 ? 7.731 17.111 21.517 1.00 93.88 599 PHE A CA 1
ATOM 4576 C C . PHE A 1 599 ? 8.367 16.658 22.840 1.00 93.88 599 PHE A C 1
ATOM 4578 O O . PHE A 1 599 ? 7.712 16.644 23.884 1.00 93.88 599 PHE A O 1
ATOM 4585 N N . LEU A 1 600 ? 9.668 16.356 22.834 1.00 94.50 600 LEU A N 1
ATOM 4586 C CA . LEU A 1 600 ? 10.391 15.977 24.049 1.00 94.50 600 LEU A CA 1
ATOM 4587 C C . LEU A 1 600 ? 10.512 17.139 25.044 1.00 94.50 600 LEU A C 1
ATOM 4589 O O . LEU A 1 600 ? 10.386 16.930 26.249 1.00 94.50 600 LEU A O 1
ATOM 4593 N N . GLU A 1 601 ? 10.724 18.370 24.577 1.00 92.25 601 GLU A N 1
ATOM 4594 C CA . GLU A 1 601 ? 10.707 19.558 25.438 1.00 92.25 601 GLU A CA 1
ATOM 4595 C C . GLU A 1 601 ? 9.336 19.802 26.068 1.00 92.25 601 GLU A C 1
ATOM 4597 O O . GLU A 1 601 ? 9.268 20.179 27.239 1.00 92.25 601 GLU A O 1
ATOM 4602 N N . LEU A 1 602 ? 8.262 19.586 25.309 1.00 92.06 602 LEU A N 1
ATOM 4603 C CA . LEU A 1 602 ? 6.886 19.696 25.779 1.00 92.06 602 LEU A CA 1
ATOM 4604 C C . LEU A 1 602 ? 6.623 18.684 26.903 1.00 92.06 602 LEU A C 1
ATOM 4606 O O . LEU A 1 602 ? 6.164 19.059 27.984 1.00 92.06 602 LEU A O 1
ATOM 4610 N N . LEU A 1 603 ? 7.016 17.427 26.690 1.00 94.88 603 LEU A N 1
ATOM 4611 C CA . LEU A 1 603 ? 6.874 16.357 27.674 1.00 94.88 603 LEU A CA 1
ATOM 4612 C C . LEU A 1 603 ? 7.716 16.614 28.936 1.00 94.88 603 LEU A C 1
ATOM 4614 O O . LEU A 1 603 ? 7.198 16.539 30.049 1.00 94.88 603 LEU A O 1
ATOM 4618 N N . ASN A 1 604 ? 8.979 17.019 28.776 1.00 93.81 604 ASN A N 1
ATOM 4619 C CA . ASN A 1 604 ? 9.860 17.397 29.890 1.00 93.81 604 ASN A CA 1
ATOM 4620 C C . ASN A 1 604 ? 9.371 18.660 30.622 1.00 93.81 604 ASN A C 1
ATOM 4622 O O . ASN A 1 604 ? 9.639 18.850 31.808 1.00 93.81 604 ASN A O 1
ATOM 4626 N N . GLY A 1 605 ? 8.709 19.575 29.912 1.00 92.25 605 GLY A N 1
ATOM 4627 C CA . GLY A 1 605 ? 8.068 20.752 30.488 1.00 92.25 605 GLY A CA 1
ATOM 4628 C C . GLY A 1 605 ? 6.875 20.379 31.361 1.00 92.25 605 GLY A C 1
ATOM 4629 O O . GLY A 1 605 ? 6.741 20.920 32.455 1.00 92.25 605 GLY A O 1
ATOM 4630 N N . SER A 1 606 ? 6.054 19.431 30.906 1.00 92.50 606 SER A N 1
ATOM 4631 C CA . SER A 1 606 ? 4.947 18.874 31.687 1.00 92.50 606 SER A CA 1
ATOM 4632 C C . SER A 1 606 ? 5.439 18.122 32.931 1.00 92.50 606 SER A C 1
ATOM 4634 O O . SER A 1 606 ? 4.904 18.333 34.018 1.00 92.50 606 SER A O 1
ATOM 4636 N N . GLU A 1 607 ? 6.505 17.320 32.809 1.00 93.94 607 GLU A N 1
ATOM 4637 C CA . GLU A 1 607 ? 7.126 16.610 33.942 1.00 93.94 607 GLU A CA 1
ATOM 4638 C C . GLU A 1 607 ? 7.623 17.585 35.019 1.00 93.94 607 GLU A C 1
ATOM 4640 O O . GLU A 1 607 ? 7.287 17.440 36.195 1.00 93.94 607 GLU A O 1
ATOM 4645 N N . ARG A 1 608 ? 8.361 18.631 34.617 1.00 91.25 608 ARG A N 1
ATOM 4646 C CA . ARG A 1 608 ? 8.846 19.666 35.545 1.00 91.25 608 ARG A CA 1
ATOM 4647 C C . ARG A 1 608 ? 7.711 20.433 36.208 1.00 91.25 608 ARG A C 1
ATOM 4649 O O . ARG A 1 608 ? 7.787 20.700 37.401 1.00 91.25 608 ARG A O 1
ATOM 4656 N N . TRP A 1 609 ? 6.662 20.771 35.457 1.00 89.81 609 TRP A N 1
ATOM 4657 C CA . TRP A 1 609 ? 5.512 21.471 36.023 1.00 89.81 609 TRP A CA 1
ATOM 4658 C C . TRP A 1 609 ? 4.790 20.622 37.074 1.00 89.81 609 TRP A C 1
ATOM 4660 O O . TRP A 1 609 ? 4.448 21.140 38.135 1.00 89.81 609 TRP A O 1
ATOM 4670 N N . LEU A 1 610 ? 4.627 19.317 36.824 1.00 89.12 610 L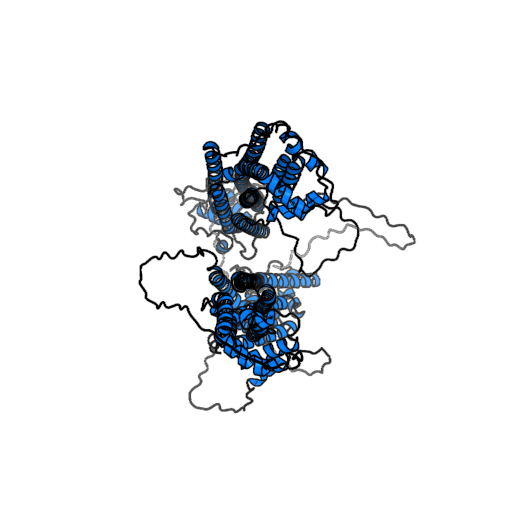EU A N 1
ATOM 4671 C CA . LEU A 1 610 ? 4.096 18.385 37.819 1.00 89.12 610 LEU A CA 1
ATOM 4672 C C . LEU A 1 610 ? 4.956 18.381 39.081 1.00 89.12 610 LEU A C 1
ATOM 4674 O O . LEU A 1 610 ? 4.424 18.517 40.181 1.00 89.12 610 LEU A O 1
ATOM 4678 N N . GLU A 1 611 ? 6.274 18.248 38.925 1.00 88.50 611 GLU A N 1
ATOM 4679 C CA . GLU A 1 611 ? 7.205 18.193 40.051 1.00 88.50 611 GLU A CA 1
ATOM 4680 C C . GLU A 1 611 ? 7.172 19.487 40.879 1.00 88.50 611 GLU A C 1
ATOM 4682 O O . GLU A 1 611 ? 7.029 19.425 42.098 1.00 88.50 611 GLU A O 1
ATOM 4687 N N . GLU A 1 612 ? 7.213 20.658 40.240 1.00 86.94 612 GLU A N 1
ATOM 4688 C CA . GLU A 1 612 ? 7.112 21.961 40.913 1.00 86.94 612 GLU A CA 1
ATOM 4689 C C . GLU A 1 612 ? 5.779 22.123 41.658 1.00 86.94 612 GLU A C 1
ATOM 4691 O O . GLU A 1 612 ? 5.760 22.519 42.828 1.00 86.94 612 GLU A O 1
ATOM 4696 N N . ALA A 1 613 ? 4.667 21.777 41.007 1.00 84.88 613 ALA A N 1
ATOM 4697 C CA . ALA A 1 613 ? 3.330 21.891 41.573 1.00 84.88 613 ALA A CA 1
ATOM 4698 C C . ALA A 1 613 ? 3.120 20.958 42.776 1.00 84.88 613 ALA A C 1
ATOM 4700 O O . ALA A 1 613 ? 2.622 21.383 43.821 1.00 84.88 613 ALA A O 1
ATOM 4701 N N . PHE A 1 614 ? 3.529 19.693 42.660 1.00 82.69 614 PHE A N 1
ATOM 4702 C CA . PHE A 1 614 ? 3.344 18.702 43.718 1.00 82.69 614 PHE A CA 1
ATOM 4703 C C . PHE A 1 614 ? 4.307 18.930 44.883 1.00 82.69 614 PHE A C 1
ATOM 4705 O O . PHE A 1 614 ? 3.905 18.771 46.034 1.00 82.69 614 PHE A O 1
ATOM 4712 N N . VAL A 1 615 ? 5.542 19.377 44.634 1.00 85.31 615 VAL A N 1
ATOM 4713 C CA . VAL A 1 615 ? 6.451 19.804 45.710 1.00 85.31 615 VAL A CA 1
ATOM 4714 C C . VAL A 1 615 ? 5.870 21.002 46.465 1.00 85.31 615 VAL A C 1
ATOM 4716 O O . VAL A 1 615 ? 5.926 21.018 47.693 1.00 85.31 615 VAL A O 1
ATOM 4719 N N . ALA A 1 616 ? 5.276 21.977 45.771 1.00 80.88 616 ALA A N 1
ATOM 4720 C CA . ALA A 1 616 ? 4.655 23.134 46.415 1.00 80.88 616 ALA A CA 1
ATOM 4721 C C . ALA A 1 616 ? 3.403 22.769 47.236 1.00 80.88 616 ALA A C 1
ATOM 4723 O O . ALA A 1 616 ? 3.209 23.320 48.318 1.00 80.88 616 ALA A O 1
ATOM 4724 N N . ALA A 1 617 ? 2.569 21.842 46.751 1.00 73.94 617 ALA A N 1
ATOM 4725 C CA . ALA A 1 617 ? 1.314 21.458 47.407 1.00 73.94 617 ALA A CA 1
ATOM 4726 C C . ALA A 1 617 ? 1.484 20.418 48.534 1.00 73.94 617 ALA A C 1
ATOM 4728 O O . ALA A 1 617 ? 0.783 20.471 49.546 1.00 73.94 617 ALA A O 1
ATOM 4729 N N . LEU A 1 618 ? 2.401 19.460 48.368 1.00 71.69 618 LEU A N 1
ATOM 4730 C CA . LEU A 1 618 ? 2.554 18.293 49.250 1.00 71.69 618 LEU A CA 1
ATOM 4731 C C . LEU A 1 618 ? 3.877 18.284 50.030 1.00 71.69 618 LEU A C 1
ATOM 4733 O O . LEU A 1 618 ? 4.018 17.515 50.982 1.00 71.69 618 LEU A O 1
ATOM 4737 N N . GLY A 1 619 ? 4.852 19.118 49.656 1.00 72.75 619 GLY A N 1
ATOM 4738 C CA . GLY A 1 619 ? 6.129 19.245 50.358 1.00 72.75 619 GLY A CA 1
ATOM 4739 C C . GLY A 1 619 ? 6.852 17.906 50.535 1.00 72.75 619 GLY A C 1
ATOM 4740 O O . GLY A 1 619 ? 7.105 17.172 49.576 1.00 72.75 619 GLY A O 1
ATOM 4741 N N . ASP A 1 620 ? 7.178 17.569 51.784 1.00 66.12 620 ASP A N 1
ATOM 4742 C CA . ASP A 1 620 ? 7.908 16.345 52.130 1.00 66.12 620 ASP A CA 1
ATOM 4743 C C . ASP A 1 620 ? 7.109 15.049 51.882 1.00 66.12 620 ASP A C 1
ATOM 4745 O O . ASP A 1 620 ? 7.718 13.983 51.795 1.00 66.12 620 ASP A O 1
ATOM 4749 N N . LEU A 1 621 ? 5.783 15.120 51.688 1.00 65.12 621 LEU A N 1
ATOM 4750 C CA . LEU A 1 621 ? 4.931 13.959 51.379 1.00 65.12 621 LEU A CA 1
ATOM 4751 C C . LEU A 1 621 ? 5.048 13.498 49.914 1.00 65.12 621 LEU A C 1
ATOM 4753 O O . LEU A 1 621 ? 4.786 12.334 49.605 1.00 65.12 621 LEU A O 1
ATOM 4757 N N . TYR A 1 622 ? 5.474 14.380 49.004 1.00 75.69 622 TYR A N 1
ATOM 4758 C CA . TYR A 1 622 ? 5.688 14.034 47.594 1.00 75.69 622 TYR A CA 1
ATOM 4759 C C . TYR A 1 622 ? 7.011 13.291 47.367 1.00 75.69 622 TYR A C 1
ATOM 4761 O O . TYR A 1 622 ? 7.071 12.335 46.592 1.00 75.69 622 TYR A O 1
ATOM 4769 N N . ARG A 1 623 ? 8.083 13.699 48.060 1.00 75.50 623 ARG A N 1
ATOM 4770 C CA . ARG A 1 623 ? 9.459 13.236 47.799 1.00 75.50 623 ARG A CA 1
ATOM 4771 C C . ARG A 1 623 ? 9.633 11.700 47.832 1.00 75.50 623 ARG A C 1
ATOM 4773 O O . ARG A 1 623 ? 10.331 11.198 46.952 1.00 75.50 623 ARG A O 1
ATOM 4780 N N . PRO A 1 624 ? 8.997 10.936 48.746 1.00 76.44 624 PRO A N 1
ATOM 4781 C CA . PRO A 1 624 ? 9.066 9.469 48.749 1.00 76.44 624 PRO A CA 1
ATOM 4782 C C . PRO A 1 624 ? 8.360 8.797 47.559 1.00 76.44 624 PRO A C 1
ATOM 4784 O O . PRO A 1 624 ? 8.701 7.671 47.203 1.00 76.44 624 PRO A O 1
ATOM 4787 N N . ASN A 1 625 ? 7.389 9.477 46.941 1.00 79.75 625 ASN A N 1
ATOM 4788 C CA . ASN A 1 625 ? 6.535 8.945 45.873 1.00 79.75 625 ASN A CA 1
ATOM 4789 C C . ASN A 1 625 ? 6.883 9.503 44.481 1.00 79.75 625 ASN A C 1
ATOM 4791 O O . ASN A 1 625 ? 6.374 9.013 43.476 1.00 79.75 625 ASN A O 1
ATOM 4795 N N . ALA A 1 626 ? 7.806 10.468 44.403 1.00 84.25 626 ALA A N 1
ATOM 4796 C CA . ALA A 1 626 ? 8.257 11.106 43.164 1.00 84.25 626 ALA A CA 1
ATOM 4797 C C . ALA A 1 626 ? 8.742 10.111 42.085 1.00 84.25 626 ALA A C 1
ATOM 4799 O O . ALA A 1 626 ? 8.687 10.408 40.893 1.00 84.25 626 ALA A O 1
ATOM 4800 N N . GLY A 1 627 ? 9.207 8.922 42.493 1.00 88.12 627 GLY A N 1
ATOM 4801 C CA . GLY A 1 627 ? 9.635 7.861 41.578 1.00 88.12 627 GLY A CA 1
ATOM 4802 C C . GLY A 1 627 ? 8.531 7.377 40.632 1.00 88.12 627 GLY A C 1
ATOM 4803 O O . GLY A 1 627 ? 8.816 7.175 39.457 1.00 88.12 627 GLY A O 1
ATOM 4804 N N . VAL A 1 628 ? 7.283 7.276 41.108 1.00 90.38 628 VAL A N 1
ATOM 4805 C CA . VAL A 1 628 ? 6.142 6.774 40.315 1.00 90.38 628 VAL A CA 1
ATOM 4806 C C . VAL A 1 628 ? 5.853 7.696 39.127 1.00 90.38 628 VAL A C 1
ATOM 4808 O O . VAL A 1 628 ? 5.679 7.237 38.001 1.00 90.38 628 VAL A O 1
ATOM 4811 N N . PHE A 1 629 ? 5.880 9.012 39.352 1.00 91.56 629 PHE A N 1
ATOM 4812 C CA . PHE A 1 629 ? 5.663 10.001 38.293 1.00 91.56 629 PHE A CA 1
ATOM 4813 C C . PHE A 1 629 ? 6.824 10.030 37.293 1.00 91.56 629 PHE A C 1
ATOM 4815 O O . PHE A 1 629 ? 6.598 10.064 36.086 1.00 91.56 629 PHE A O 1
ATOM 4822 N N . ARG A 1 630 ? 8.071 9.964 37.776 1.00 92.25 630 ARG A N 1
ATOM 4823 C CA . ARG A 1 630 ? 9.260 9.953 36.909 1.00 92.25 630 ARG A CA 1
ATOM 4824 C C . ARG A 1 630 ? 9.306 8.719 36.004 1.00 92.25 630 ARG A C 1
ATOM 4826 O O . ARG A 1 630 ? 9.754 8.807 34.864 1.00 92.25 630 ARG A O 1
ATOM 4833 N N . GLU A 1 631 ? 8.854 7.573 36.505 1.00 94.12 631 GLU A N 1
ATOM 4834 C CA . GLU A 1 631 ? 8.767 6.336 35.731 1.00 94.12 631 GLU A CA 1
ATOM 4835 C C . GLU A 1 631 ? 7.710 6.430 34.629 1.00 94.12 631 GLU A C 1
ATOM 4837 O O . GLU A 1 631 ? 8.039 6.128 33.485 1.00 94.12 631 GLU A O 1
ATOM 4842 N N . LEU A 1 632 ? 6.516 6.969 34.923 1.00 95.25 632 LEU A N 1
ATOM 4843 C CA . LEU A 1 632 ? 5.487 7.242 33.910 1.00 95.25 632 LEU A CA 1
ATOM 4844 C C . LEU A 1 632 ? 6.056 8.077 32.753 1.00 95.25 632 LEU A C 1
ATOM 4846 O O . LEU A 1 632 ? 6.016 7.650 31.602 1.00 95.25 632 LEU A O 1
ATOM 4850 N N . TYR A 1 633 ? 6.645 9.243 33.041 1.00 95.81 633 TYR A N 1
ATOM 4851 C CA . TYR A 1 633 ? 7.245 10.086 31.998 1.00 95.81 633 TYR A CA 1
ATOM 4852 C C . TYR A 1 633 ? 8.420 9.401 31.282 1.00 95.81 633 TYR A C 1
ATOM 4854 O O . TYR A 1 633 ? 8.660 9.660 30.099 1.00 95.81 633 TYR A O 1
ATOM 4862 N N . GLY A 1 634 ? 9.143 8.514 31.969 1.00 96.06 634 GLY A N 1
ATOM 4863 C CA . GLY A 1 634 ? 10.166 7.655 31.382 1.00 96.06 634 GLY A CA 1
ATOM 4864 C C . GLY A 1 634 ? 9.600 6.675 30.350 1.00 96.06 634 GLY A C 1
ATOM 4865 O O . GLY A 1 634 ? 10.141 6.591 29.246 1.00 96.06 634 GLY A O 1
ATOM 4866 N N . GLU A 1 635 ? 8.511 5.973 30.667 1.00 95.06 635 GLU A N 1
ATOM 4867 C CA . GLU A 1 635 ? 7.839 5.055 29.736 1.00 95.06 635 GLU A CA 1
ATOM 4868 C C . GLU A 1 635 ? 7.199 5.800 28.559 1.00 95.06 635 GLU A C 1
ATOM 4870 O O . GLU A 1 635 ? 7.372 5.379 27.415 1.00 95.06 635 GLU A O 1
ATOM 4875 N N . LEU A 1 636 ? 6.573 6.961 28.795 1.00 95.94 636 LEU A N 1
ATOM 4876 C CA . LEU A 1 636 ? 6.050 7.824 27.725 1.00 95.94 636 LEU A CA 1
ATOM 4877 C C . LEU A 1 636 ? 7.155 8.205 26.721 1.00 95.94 636 LEU A C 1
ATOM 4879 O O . LEU A 1 636 ? 6.970 8.104 25.505 1.00 95.94 636 LEU A O 1
ATOM 4883 N N . ARG A 1 637 ? 8.343 8.585 27.217 1.00 96.50 637 ARG A N 1
ATOM 4884 C CA . ARG A 1 637 ? 9.518 8.867 26.374 1.00 96.50 637 ARG A CA 1
ATOM 4885 C C . ARG A 1 637 ? 9.980 7.634 25.595 1.00 96.50 637 ARG A C 1
ATOM 4887 O O . ARG A 1 637 ? 10.307 7.759 24.412 1.00 96.50 637 ARG A O 1
ATOM 4894 N N . ARG A 1 638 ? 10.015 6.450 26.218 1.00 93.94 638 ARG A N 1
ATOM 4895 C CA . ARG A 1 638 ? 10.410 5.201 25.538 1.00 93.94 638 ARG A CA 1
ATOM 4896 C C . ARG A 1 638 ? 9.423 4.802 24.450 1.00 93.94 638 ARG A C 1
ATOM 4898 O O . ARG A 1 638 ? 9.865 4.450 23.358 1.00 93.94 638 ARG A O 1
ATOM 4905 N N . TYR A 1 639 ? 8.123 4.887 24.727 1.00 92.81 639 TYR A N 1
ATOM 4906 C CA . TYR A 1 639 ? 7.074 4.605 23.752 1.00 92.81 639 TYR A CA 1
ATOM 4907 C C . TYR A 1 639 ? 7.226 5.509 22.527 1.00 92.81 639 TYR A C 1
ATOM 4909 O O . TYR A 1 639 ? 7.334 5.021 21.404 1.00 92.81 639 TYR A O 1
ATOM 4917 N N . TYR A 1 640 ? 7.337 6.821 22.746 1.00 93.44 640 TYR A N 1
ATOM 4918 C CA . TYR A 1 640 ? 7.539 7.785 21.667 1.00 93.44 640 TYR A CA 1
ATOM 4919 C C . TYR A 1 640 ? 8.833 7.518 20.870 1.00 93.44 640 TYR A C 1
ATOM 4921 O O . TYR A 1 640 ? 8.826 7.581 19.643 1.00 93.44 640 TYR A O 1
ATOM 4929 N N . SER A 1 641 ? 9.916 7.109 21.541 1.00 89.88 641 SER A N 1
ATOM 4930 C CA . SER A 1 641 ? 11.194 6.748 20.896 1.00 89.88 641 SER A CA 1
ATOM 4931 C C . SER A 1 641 ? 11.151 5.443 20.080 1.00 89.88 641 SER A C 1
ATOM 4933 O O . SER A 1 641 ? 12.154 5.083 19.461 1.00 89.88 641 SER A O 1
ATOM 4935 N N . GLY A 1 642 ? 10.031 4.712 20.085 1.00 83.62 642 GLY A N 1
ATOM 4936 C CA . GLY A 1 642 ? 9.842 3.491 19.299 1.00 83.62 642 GLY A CA 1
ATOM 4937 C C . GLY A 1 642 ? 9.917 2.178 20.083 1.00 83.62 642 GLY A C 1
ATOM 4938 O O . GLY A 1 642 ? 10.052 1.122 19.465 1.00 83.62 642 GLY A O 1
ATOM 4939 N N . ALA A 1 643 ? 9.849 2.196 21.418 1.00 85.75 643 ALA A N 1
ATOM 4940 C CA . ALA A 1 643 ? 9.719 0.961 22.194 1.00 85.75 643 ALA A CA 1
ATOM 4941 C C . ALA A 1 643 ? 8.353 0.293 21.935 1.00 85.75 643 ALA A C 1
ATOM 4943 O O . ALA A 1 643 ? 7.335 0.973 21.805 1.00 85.75 643 ALA A O 1
ATOM 4944 N N . SER A 1 644 ? 8.321 -1.038 21.860 1.00 79.12 644 SER A N 1
ATOM 4945 C CA . SER A 1 644 ? 7.088 -1.830 21.742 1.00 79.12 644 SER A CA 1
ATOM 4946 C C . SER A 1 644 ? 6.419 -1.956 23.116 1.00 79.12 644 SER A C 1
ATOM 4948 O O . SER A 1 644 ? 6.555 -2.980 23.783 1.00 79.12 644 SER A O 1
ATOM 4950 N N . LEU A 1 645 ? 5.795 -0.873 23.571 1.00 83.62 645 LEU A N 1
ATOM 4951 C CA . LEU A 1 645 ? 5.075 -0.787 24.842 1.00 83.62 645 LEU A CA 1
ATOM 4952 C C . LEU A 1 645 ? 3.593 -0.560 24.550 1.00 83.62 645 LEU A C 1
ATOM 4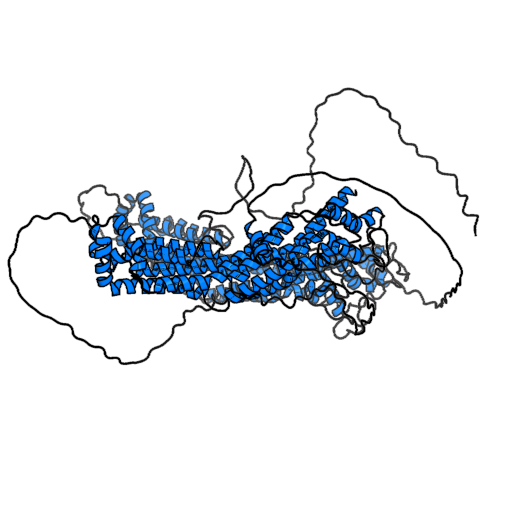954 O O . LEU A 1 645 ? 3.277 0.206 23.640 1.00 83.62 645 LEU A O 1
ATOM 4958 N N . ASN A 1 646 ? 2.710 -1.160 25.343 1.00 85.94 646 ASN A N 1
ATOM 4959 C CA . ASN A 1 646 ? 1.299 -0.809 25.333 1.00 85.94 646 ASN A CA 1
ATOM 4960 C C . ASN A 1 646 ? 1.088 0.411 26.238 1.00 85.94 646 ASN A C 1
ATOM 4962 O O . ASN A 1 646 ? 1.253 0.332 27.456 1.00 85.94 646 ASN A O 1
ATOM 4966 N N . LEU A 1 647 ? 0.766 1.564 25.647 1.00 89.69 647 LEU A N 1
ATOM 4967 C CA . LEU A 1 647 ? 0.598 2.796 26.419 1.00 89.69 647 LEU A CA 1
ATOM 4968 C C . LEU A 1 647 ? -0.603 2.722 27.371 1.00 89.69 647 LEU A C 1
ATOM 4970 O O . LEU A 1 647 ? -0.604 3.388 28.404 1.00 89.69 647 LEU A O 1
ATOM 4974 N N . GLU A 1 648 ? -1.605 1.910 27.037 1.00 90.12 648 GLU A N 1
ATOM 4975 C CA . GLU A 1 648 ? -2.754 1.667 27.901 1.00 90.12 648 GLU A CA 1
ATOM 4976 C C . GLU A 1 648 ? -2.341 0.953 29.188 1.00 90.12 648 GLU A C 1
ATOM 4978 O O . GLU A 1 648 ? -2.619 1.461 30.271 1.00 90.12 648 GLU A O 1
ATOM 4983 N N . GLU A 1 649 ? -1.585 -0.141 29.071 1.00 89.81 649 GLU A N 1
ATOM 4984 C CA . GLU A 1 649 ? -1.060 -0.893 30.219 1.00 89.81 649 GLU A CA 1
ATOM 4985 C C . GLU A 1 649 ? -0.132 -0.041 31.091 1.00 89.81 649 GLU A C 1
ATOM 4987 O O . GLU A 1 649 ? -0.231 -0.074 32.315 1.00 89.81 649 GLU A O 1
ATOM 4992 N N . VAL A 1 650 ? 0.738 0.773 30.479 1.00 92.00 650 VAL A N 1
ATOM 4993 C CA . VAL A 1 650 ? 1.635 1.691 31.207 1.00 92.00 650 VAL A CA 1
ATOM 4994 C C . VAL A 1 650 ? 0.841 2.677 32.069 1.00 92.00 650 VAL A C 1
ATOM 4996 O O . VAL A 1 650 ? 1.233 2.982 33.199 1.00 92.00 650 VAL A O 1
ATOM 4999 N N . LEU A 1 651 ? -0.272 3.198 31.545 1.00 93.06 651 LEU A N 1
ATOM 5000 C CA . LEU A 1 651 ? -1.135 4.110 32.291 1.00 93.06 651 LEU A CA 1
ATOM 5001 C C . LEU A 1 651 ? -1.892 3.380 33.399 1.00 93.06 651 LEU A C 1
ATOM 5003 O O . LEU A 1 651 ? -1.954 3.891 34.518 1.00 93.06 651 LEU A O 1
ATOM 5007 N N . ASP A 1 652 ? -2.426 2.196 33.117 1.00 90.19 652 ASP A N 1
ATOM 5008 C CA . ASP A 1 652 ? -3.158 1.392 34.095 1.00 90.19 652 ASP A CA 1
ATOM 5009 C C . ASP A 1 652 ? -2.237 0.971 35.261 1.00 90.19 652 ASP A C 1
ATOM 5011 O O . ASP A 1 652 ? -2.596 1.127 36.433 1.00 90.19 652 ASP A O 1
ATOM 5015 N N . GLU A 1 653 ? -0.992 0.576 34.974 1.00 91.19 653 GLU A N 1
ATOM 5016 C CA . GLU A 1 653 ? 0.032 0.285 35.983 1.00 91.19 653 GLU A CA 1
ATOM 5017 C C . GLU A 1 653 ? 0.396 1.521 36.821 1.00 91.19 653 GLU A C 1
ATOM 5019 O O . GLU A 1 653 ? 0.517 1.433 38.049 1.00 91.19 653 GLU A O 1
ATOM 5024 N N . PHE A 1 654 ? 0.533 2.692 36.193 1.00 93.88 654 PHE A N 1
ATOM 5025 C CA . PHE A 1 654 ? 0.775 3.946 36.908 1.00 93.88 654 PHE A CA 1
ATOM 5026 C C . PHE A 1 654 ? -0.337 4.245 37.924 1.00 93.88 654 PHE A C 1
ATOM 5028 O O . PHE A 1 654 ? -0.040 4.556 39.083 1.00 93.88 654 PHE A O 1
ATOM 5035 N N . TRP A 1 655 ? -1.607 4.126 37.523 1.00 91.56 655 TRP A N 1
ATOM 5036 C CA . TRP A 1 655 ? -2.743 4.386 38.411 1.00 91.56 655 TRP A CA 1
ATOM 5037 C C . TRP A 1 655 ? -2.809 3.391 39.570 1.00 91.56 655 TRP A C 1
ATOM 5039 O O . TRP A 1 655 ? -3.066 3.800 40.705 1.00 91.56 655 TRP A O 1
ATOM 5049 N N . MET A 1 656 ? -2.506 2.113 39.325 1.00 87.38 656 MET A N 1
ATOM 5050 C CA . MET A 1 656 ? -2.413 1.105 40.386 1.00 87.38 656 MET A CA 1
ATOM 5051 C C . MET A 1 656 ? -1.316 1.438 41.401 1.00 87.38 656 MET A C 1
ATOM 5053 O O . MET A 1 656 ? -1.569 1.458 42.608 1.00 87.38 656 MET A O 1
ATOM 5057 N N . ARG A 1 657 ? -0.106 1.770 40.934 1.00 88.00 657 ARG A N 1
ATOM 5058 C CA . ARG A 1 657 ? 1.004 2.153 41.821 1.00 88.00 657 ARG A CA 1
ATOM 5059 C C . ARG A 1 657 ? 0.685 3.427 42.603 1.00 88.00 657 ARG A C 1
ATOM 5061 O O . ARG A 1 657 ? 1.041 3.534 43.774 1.00 88.00 657 ARG A O 1
ATOM 5068 N N . LEU A 1 658 ? -0.002 4.393 41.991 1.00 88.00 658 LEU A N 1
ATOM 5069 C CA . LEU A 1 658 ? -0.427 5.615 42.675 1.00 88.00 658 LEU A CA 1
ATOM 5070 C C . LEU A 1 658 ? -1.447 5.322 43.786 1.00 88.00 658 LEU A C 1
ATOM 5072 O O . LEU A 1 658 ? -1.321 5.872 44.881 1.00 88.00 658 LEU A O 1
ATOM 5076 N N . LEU A 1 659 ? -2.411 4.431 43.537 1.00 86.31 659 LEU A N 1
ATOM 5077 C CA . LEU A 1 659 ? -3.401 3.996 44.527 1.00 86.31 659 LEU A CA 1
ATOM 5078 C C . LEU A 1 659 ? -2.730 3.366 45.747 1.00 86.31 659 LEU A C 1
ATOM 5080 O O . LEU A 1 659 ? -3.004 3.764 46.877 1.00 86.31 659 LEU A O 1
ATOM 5084 N N . GLU A 1 660 ? -1.807 2.434 45.513 1.00 82.81 660 GLU A N 1
ATOM 5085 C CA . GLU A 1 660 ? -1.052 1.756 46.566 1.00 82.81 660 GLU A CA 1
ATOM 5086 C C . GLU A 1 660 ? -0.319 2.758 47.472 1.00 82.81 660 GLU A C 1
ATOM 5088 O O . GLU A 1 660 ? -0.379 2.673 48.702 1.00 82.81 660 GLU A O 1
ATOM 5093 N N . ARG A 1 661 ? 0.338 3.759 46.872 1.00 81.94 661 ARG A N 1
ATOM 5094 C CA . ARG A 1 661 ? 1.062 4.803 47.612 1.00 81.94 661 ARG A CA 1
ATOM 5095 C C . ARG A 1 661 ? 0.137 5.718 48.403 1.00 81.94 661 ARG A C 1
ATOM 5097 O O . ARG A 1 661 ? 0.493 6.091 49.518 1.00 81.94 661 ARG A O 1
ATOM 5104 N N . LEU A 1 662 ? -1.026 6.071 47.858 1.00 80.50 662 LEU A N 1
ATOM 5105 C CA . LEU A 1 662 ? -2.004 6.911 48.553 1.00 80.50 662 LEU A CA 1
ATOM 5106 C C . LEU A 1 662 ? -2.662 6.174 49.725 1.00 80.50 662 LEU A C 1
ATOM 5108 O O . LEU A 1 662 ? -2.838 6.774 50.782 1.00 80.50 662 LEU A O 1
ATOM 5112 N N . LEU A 1 663 ? -2.947 4.876 49.581 1.00 78.25 663 LEU A N 1
ATOM 5113 C CA . LEU A 1 663 ? -3.463 4.040 50.670 1.00 78.25 663 LEU A CA 1
ATOM 5114 C C . LEU A 1 663 ? -2.426 3.869 51.787 1.00 78.25 663 LEU A C 1
ATOM 5116 O O . LEU A 1 663 ? -2.750 4.072 52.954 1.00 78.25 663 LEU A O 1
ATOM 5120 N N . LYS A 1 664 ? -1.159 3.592 51.453 1.00 76.00 664 LYS A N 1
ATOM 5121 C CA . LYS A 1 664 ? -0.064 3.496 52.440 1.00 76.00 664 LYS A CA 1
ATOM 5122 C C . LYS A 1 664 ? 0.250 4.825 53.138 1.00 76.00 664 LYS A C 1
ATOM 5124 O O . LYS A 1 664 ? 0.816 4.818 54.226 1.00 76.00 664 LYS A O 1
ATOM 5129 N N . ALA A 1 665 ? -0.080 5.954 52.509 1.00 72.12 665 ALA A N 1
ATOM 5130 C CA . ALA A 1 665 ? 0.075 7.290 53.085 1.00 72.12 665 ALA A CA 1
ATOM 5131 C C . ALA A 1 665 ? -1.132 7.740 53.932 1.00 72.12 665 ALA A C 1
ATOM 5133 O O . ALA A 1 665 ? -1.049 8.783 54.585 1.00 72.12 665 ALA A O 1
ATOM 5134 N N . SER A 1 666 ? -2.241 6.991 53.907 1.00 63.94 666 SER A N 1
ATOM 5135 C CA . SER A 1 666 ? -3.382 7.203 54.803 1.00 63.94 666 SER A CA 1
ATOM 5136 C C . SER A 1 666 ? -3.047 6.751 56.237 1.00 63.94 666 SER A C 1
ATOM 5138 O O . SER A 1 666 ? -1.956 6.241 56.479 1.00 63.94 666 SER A O 1
ATOM 5140 N N . ASP A 1 667 ? -3.935 7.033 57.193 1.00 63.16 667 ASP A N 1
ATOM 5141 C CA . ASP A 1 667 ? -3.718 6.925 58.645 1.00 63.16 667 ASP A CA 1
ATOM 5142 C C . ASP A 1 667 ? -2.788 5.762 59.100 1.00 63.16 667 ASP A C 1
ATOM 5144 O O . ASP A 1 667 ? -2.958 4.626 58.643 1.00 63.16 667 ASP A O 1
ATOM 5148 N N . PRO A 1 668 ? -1.800 6.009 59.992 1.00 59.50 668 PRO A N 1
ATOM 5149 C CA . PRO A 1 668 ? -0.791 5.019 60.381 1.00 59.50 668 PRO A CA 1
ATOM 5150 C C . PRO A 1 668 ? -1.340 3.706 60.961 1.00 59.50 668 PRO A C 1
ATOM 5152 O O . PRO A 1 668 ? -0.649 2.691 60.855 1.00 59.50 668 PRO A O 1
ATO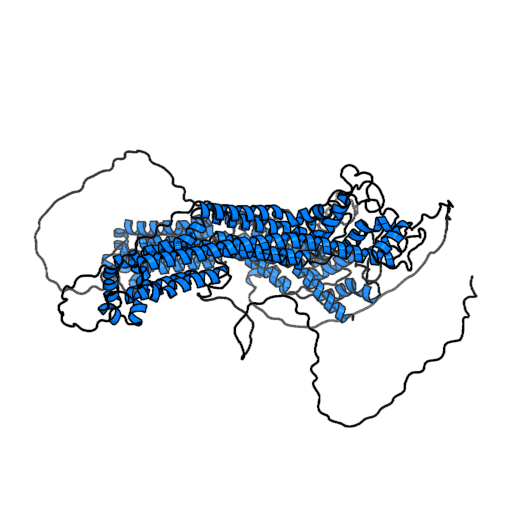M 5155 N N . GLU A 1 669 ? -2.555 3.674 61.524 1.00 56.94 669 GLU A N 1
ATOM 5156 C CA . GLU A 1 669 ? -3.186 2.416 61.955 1.00 56.94 669 GLU A CA 1
ATOM 5157 C C . GLU A 1 669 ? -3.641 1.579 60.751 1.00 56.94 669 GLU A C 1
ATOM 5159 O O . GLU A 1 669 ? -3.423 0.367 60.710 1.00 56.94 669 GLU A O 1
ATOM 5164 N N . THR A 1 670 ? -4.168 2.233 59.714 1.00 59.09 670 THR A N 1
ATOM 5165 C CA . THR A 1 670 ? -4.647 1.582 58.484 1.00 59.09 670 THR A CA 1
ATOM 5166 C C . THR A 1 670 ? -3.484 1.042 57.656 1.00 59.09 670 THR A C 1
ATOM 5168 O O . THR A 1 670 ? -3.540 -0.090 57.185 1.00 59.09 670 THR A O 1
ATOM 5171 N N . ALA A 1 671 ? -2.388 1.798 57.542 1.00 60.44 671 ALA A N 1
ATOM 5172 C CA . ALA A 1 671 ? -1.195 1.387 56.797 1.00 60.44 671 ALA A CA 1
ATOM 5173 C C . ALA A 1 671 ? -0.540 0.100 57.344 1.00 60.44 671 ALA A C 1
ATOM 5175 O O . ALA A 1 671 ? 0.094 -0.632 56.586 1.00 60.44 671 ALA A O 1
ATOM 5176 N N . SER A 1 672 ? -0.715 -0.193 58.639 1.00 57.59 672 SER A N 1
ATOM 5177 C CA . SER A 1 672 ? -0.195 -1.405 59.291 1.00 57.59 672 SER A CA 1
ATOM 5178 C C . SER A 1 672 ? -1.001 -2.680 58.992 1.00 57.59 672 SER A C 1
ATOM 5180 O O . SER A 1 672 ? -0.491 -3.782 59.190 1.00 57.59 672 SER A O 1
ATOM 5182 N N . LEU A 1 673 ? -2.231 -2.533 58.482 1.00 58.59 673 LEU A N 1
ATOM 5183 C CA . LEU A 1 673 ? -3.175 -3.621 58.186 1.00 58.59 673 LEU A CA 1
ATOM 5184 C C . LEU A 1 673 ? -3.214 -4.007 56.695 1.00 58.59 673 LEU A C 1
ATOM 5186 O O . LEU A 1 673 ? -3.887 -4.967 56.321 1.00 58.59 673 LEU A O 1
ATOM 5190 N N . LEU A 1 674 ? -2.511 -3.271 55.829 1.00 70.81 674 LEU A N 1
ATOM 5191 C CA . LEU A 1 674 ? -2.516 -3.495 54.381 1.00 70.81 674 LEU A CA 1
ATOM 5192 C C . LEU A 1 674 ? -1.501 -4.589 54.000 1.00 70.81 674 LEU A C 1
ATOM 5194 O O . LEU A 1 674 ? -0.325 -4.299 53.785 1.00 70.81 674 LEU A O 1
ATOM 5198 N N . SER A 1 675 ? -1.964 -5.841 53.906 1.00 73.06 675 SER A N 1
ATOM 5199 C CA . SER A 1 675 ? -1.221 -6.946 53.268 1.00 73.06 675 SER A CA 1
ATOM 5200 C C . SER A 1 675 ? -1.065 -6.711 51.756 1.00 73.06 675 SER A C 1
ATOM 5202 O O . SER A 1 675 ? -1.915 -6.064 51.140 1.00 73.06 675 SER A O 1
ATOM 5204 N N . ASP A 1 676 ? -0.028 -7.279 51.133 1.00 73.19 676 ASP A N 1
ATOM 5205 C CA . ASP A 1 676 ? 0.139 -7.255 49.672 1.00 73.19 676 ASP A CA 1
ATOM 5206 C C . ASP A 1 676 ? -1.065 -7.910 48.956 1.00 73.19 676 ASP A C 1
ATOM 5208 O O . ASP A 1 676 ? -1.549 -7.376 47.958 1.00 73.19 676 ASP A O 1
ATOM 5212 N N . ASP A 1 677 ? -1.652 -8.965 49.540 1.00 73.88 677 ASP A N 1
ATOM 5213 C CA . ASP A 1 677 ? -2.872 -9.618 49.029 1.00 73.88 677 ASP A CA 1
ATOM 5214 C C . ASP A 1 677 ? -4.093 -8.679 49.063 1.00 73.88 677 ASP A C 1
ATOM 5216 O O . ASP A 1 677 ? -4.949 -8.688 48.173 1.00 73.88 677 ASP A O 1
ATOM 5220 N N . PHE A 1 678 ? -4.169 -7.823 50.088 1.00 79.25 678 PHE A N 1
ATOM 5221 C CA . PHE A 1 678 ? -5.228 -6.824 50.200 1.00 79.25 678 PHE A CA 1
ATOM 5222 C C . PHE A 1 678 ? -5.075 -5.746 49.126 1.00 79.25 678 PHE A C 1
ATOM 5224 O O . PHE A 1 678 ? -6.069 -5.334 48.529 1.00 79.25 678 PHE A O 1
ATOM 5231 N N . LEU A 1 679 ? -3.845 -5.303 48.851 1.00 78.56 679 LEU A N 1
ATOM 5232 C CA . LEU A 1 679 ? -3.556 -4.304 47.819 1.00 78.56 679 LEU A CA 1
ATOM 5233 C C . LEU A 1 679 ? -3.851 -4.839 46.411 1.00 78.56 679 LEU A C 1
ATOM 5235 O O . LEU A 1 679 ? -4.390 -4.098 45.587 1.00 78.56 679 LEU A O 1
ATOM 5239 N N . GLU A 1 680 ? -3.593 -6.123 46.153 1.00 79.25 680 GLU A N 1
ATOM 5240 C CA . GLU A 1 680 ? -3.971 -6.779 44.895 1.00 79.25 680 GLU A CA 1
ATOM 5241 C C . GLU A 1 680 ? -5.498 -6.929 44.746 1.00 79.25 680 GLU A C 1
ATOM 5243 O O . GLU A 1 680 ? -6.050 -6.776 43.656 1.00 79.25 680 GLU A O 1
ATOM 5248 N N . CYS A 1 681 ? -6.227 -7.193 45.833 1.00 82.44 681 CYS A N 1
ATOM 5249 C CA . CYS A 1 681 ? -7.691 -7.175 45.788 1.00 82.44 681 CYS A CA 1
ATOM 5250 C C . CYS A 1 681 ? -8.236 -5.752 45.594 1.00 82.44 681 CYS A C 1
ATOM 5252 O O . CYS A 1 681 ? -9.152 -5.537 44.796 1.00 82.44 681 CYS A O 1
ATOM 5254 N N . ALA A 1 682 ? -7.655 -4.768 46.283 1.00 81.62 682 ALA A N 1
ATOM 5255 C CA . ALA A 1 682 ? -8.045 -3.369 46.176 1.00 81.62 682 ALA A CA 1
ATOM 5256 C C . ALA A 1 682 ? -7.862 -2.844 44.747 1.00 81.62 682 ALA A C 1
ATOM 5258 O O . ALA A 1 682 ? -8.744 -2.146 44.249 1.00 81.62 682 ALA A O 1
ATOM 5259 N N . SER A 1 683 ? -6.781 -3.224 44.057 1.00 79.69 683 SER A N 1
ATOM 5260 C CA . SER A 1 683 ? -6.560 -2.829 42.662 1.00 79.69 683 SER A CA 1
ATOM 5261 C C . SER A 1 683 ? -7.647 -3.370 41.720 1.00 79.69 683 SER A C 1
ATOM 5263 O O . SER A 1 683 ? -8.090 -2.643 40.830 1.00 79.69 683 SER A O 1
ATOM 5265 N N . LYS A 1 684 ? -8.191 -4.569 41.971 1.00 82.69 684 LYS A N 1
ATOM 5266 C CA . LYS A 1 684 ? -9.320 -5.142 41.204 1.00 82.69 684 LYS A CA 1
ATOM 5267 C C . LYS A 1 684 ? -10.644 -4.399 41.426 1.00 82.69 684 LYS A C 1
ATOM 5269 O O . LYS A 1 684 ? -11.505 -4.406 40.553 1.00 82.69 684 LYS A O 1
ATOM 5274 N N . GLN A 1 685 ? -10.819 -3.724 42.565 1.00 82.75 685 GLN A N 1
ATOM 5275 C CA . GLN A 1 685 ? -12.021 -2.925 42.858 1.00 82.75 685 GLN A CA 1
ATOM 5276 C C . GLN A 1 685 ? -11.963 -1.498 42.280 1.00 82.75 685 GLN A C 1
ATOM 5278 O O . GLN A 1 685 ? -12.937 -0.747 42.365 1.00 82.75 685 GLN A O 1
ATOM 5283 N N . THR A 1 686 ? -10.838 -1.106 41.676 1.00 81.69 686 THR A N 1
ATOM 5284 C CA . THR A 1 686 ? -10.632 0.252 41.146 1.00 81.69 686 THR A CA 1
ATOM 5285 C C . THR A 1 686 ? -11.583 0.570 39.987 1.00 81.69 686 THR A C 1
ATOM 5287 O O . THR A 1 686 ? -12.081 1.692 39.904 1.00 81.69 686 THR A O 1
ATOM 5290 N N . GLU A 1 687 ? -11.897 -0.402 39.123 1.00 78.75 687 GLU A N 1
ATOM 5291 C CA . GLU A 1 687 ? -12.802 -0.198 37.977 1.00 78.75 687 GLU A CA 1
ATOM 5292 C C . GLU A 1 687 ? -14.255 0.066 38.398 1.00 78.75 687 GLU A C 1
ATOM 5294 O O . GLU A 1 687 ? -14.940 0.909 37.807 1.00 78.75 687 GLU A O 1
ATOM 5299 N N . THR A 1 688 ? -14.723 -0.630 39.438 1.00 82.31 688 THR A N 1
ATOM 5300 C CA . THR A 1 688 ? -16.103 -0.542 39.932 1.00 82.31 688 THR A CA 1
ATOM 5301 C C . THR A 1 688 ? -16.308 0.665 40.840 1.00 82.31 688 THR A C 1
ATOM 5303 O O . THR A 1 688 ? -17.323 1.354 40.730 1.00 82.31 688 THR A O 1
ATOM 5306 N N . LEU A 1 689 ? -15.353 0.945 41.730 1.00 83.31 689 LEU A N 1
ATOM 5307 C CA . LEU A 1 689 ? -15.469 2.008 42.731 1.00 83.31 689 LEU A CA 1
ATOM 5308 C C . LEU A 1 689 ? -14.922 3.359 42.262 1.00 83.31 689 LEU A C 1
ATOM 5310 O O . LEU A 1 689 ? -15.258 4.371 42.873 1.00 83.31 689 LEU A O 1
ATOM 5314 N N . ARG A 1 690 ? -14.102 3.380 41.201 1.00 87.50 690 ARG A N 1
ATOM 5315 C CA . ARG A 1 690 ? -13.498 4.578 40.588 1.00 87.50 690 ARG A CA 1
ATOM 5316 C C . ARG A 1 690 ? -12.950 5.585 41.614 1.00 87.50 690 ARG A C 1
ATOM 5318 O O . ARG A 1 690 ? -13.379 6.739 41.622 1.00 87.50 690 ARG A O 1
ATOM 5325 N N . PRO A 1 691 ? -11.978 5.188 42.457 1.00 86.88 691 PRO A N 1
ATOM 5326 C CA . PRO A 1 691 ? -11.409 6.059 43.495 1.00 86.88 691 PRO A CA 1
ATOM 5327 C C . PRO A 1 691 ? -10.852 7.385 42.955 1.00 86.88 691 PRO A C 1
ATOM 5329 O O . PRO A 1 691 ? -10.894 8.403 43.636 1.00 86.88 691 PRO A O 1
ATOM 5332 N N . PHE A 1 692 ? -10.363 7.378 41.715 1.00 90.25 692 PHE A N 1
ATOM 5333 C CA . PHE A 1 692 ? -9.794 8.539 41.029 1.00 90.25 692 PHE A CA 1
ATOM 5334 C C . PHE A 1 692 ? -10.798 9.314 40.158 1.00 90.25 692 PHE A C 1
ATOM 5336 O O . PHE A 1 692 ? -10.401 10.206 39.408 1.00 90.25 692 PHE A O 1
ATOM 5343 N N . GLY A 1 693 ? -12.088 8.966 40.205 1.00 88.81 693 GLY A N 1
ATOM 5344 C CA . GLY A 1 693 ? -13.102 9.532 39.317 1.00 88.81 693 GLY A CA 1
ATOM 5345 C C . GLY A 1 693 ? -12.854 9.196 37.840 1.00 88.81 693 GLY A C 1
ATOM 5346 O O . GLY A 1 693 ? -12.396 8.104 37.505 1.00 88.81 693 GLY A O 1
ATOM 5347 N N . ASP A 1 694 ? -13.169 10.137 36.946 1.00 88.69 694 ASP A N 1
ATOM 5348 C CA . ASP A 1 694 ? -13.019 9.976 35.489 1.00 88.69 694 ASP A CA 1
ATOM 5349 C C . ASP A 1 694 ? -11.612 10.306 34.956 1.00 88.69 694 ASP A C 1
ATOM 5351 O O . ASP A 1 694 ? -11.307 10.015 33.794 1.00 88.69 694 ASP A O 1
ATOM 5355 N N . ALA A 1 695 ? -10.734 10.871 35.793 1.00 90.69 695 ALA A N 1
ATOM 5356 C CA . ALA A 1 695 ? -9.418 11.356 35.383 1.00 90.69 695 ALA A CA 1
ATOM 5357 C C . ALA A 1 695 ? -8.532 10.287 34.697 1.00 90.69 695 ALA A C 1
ATOM 5359 O O . ALA A 1 695 ? -7.962 10.608 33.648 1.00 90.69 695 ALA A O 1
ATOM 5360 N N . PRO A 1 696 ? -8.450 9.022 35.174 1.00 91.00 696 PRO A N 1
ATOM 5361 C CA . PRO A 1 696 ? -7.699 7.970 34.483 1.00 91.00 696 PRO A CA 1
ATOM 5362 C C . PRO A 1 696 ? -8.167 7.715 33.047 1.00 91.00 696 PRO A C 1
ATOM 5364 O O . PRO A 1 696 ? -7.356 7.676 32.122 1.00 91.00 696 PRO A O 1
ATOM 5367 N N . ARG A 1 697 ? -9.484 7.604 32.842 1.00 89.75 697 ARG A N 1
ATOM 5368 C CA . ARG A 1 697 ? -10.091 7.308 31.536 1.00 89.75 697 ARG A CA 1
ATOM 5369 C C . ARG A 1 697 ? -9.934 8.474 30.560 1.00 89.75 697 ARG A C 1
ATOM 5371 O O . ARG A 1 697 ? -9.618 8.273 29.384 1.00 89.75 697 ARG A O 1
ATOM 5378 N N . GLU A 1 698 ? -10.145 9.699 31.037 1.00 89.38 698 GLU A N 1
ATOM 5379 C CA . GLU A 1 698 ? -9.966 10.898 30.217 1.00 89.38 698 GLU A CA 1
ATOM 5380 C C . GLU A 1 698 ? -8.510 11.111 29.806 1.00 89.38 698 GLU A C 1
ATOM 5382 O O . GLU A 1 698 ? -8.252 11.489 28.660 1.00 89.38 698 GLU A O 1
ATOM 5387 N N . LEU A 1 699 ? -7.562 10.851 30.713 1.00 91.00 699 LEU A N 1
ATOM 5388 C CA . LEU A 1 699 ? -6.145 10.922 30.385 1.00 91.00 699 LEU A CA 1
ATOM 5389 C C . LEU A 1 699 ? -5.779 9.846 29.358 1.00 91.00 699 LEU A C 1
ATOM 5391 O O . LEU A 1 699 ? -5.186 10.177 28.335 1.00 91.00 699 LEU A O 1
ATOM 5395 N N . LYS A 1 700 ? -6.191 8.592 29.583 1.00 90.50 700 LYS A N 1
ATOM 5396 C CA . LYS A 1 700 ? -5.907 7.446 28.703 1.00 90.50 700 LYS A CA 1
ATOM 5397 C C . LYS A 1 700 ? -6.324 7.708 27.258 1.00 90.50 700 LYS A C 1
ATOM 5399 O O . LYS A 1 700 ? -5.485 7.706 26.363 1.00 90.50 700 LYS A O 1
ATOM 5404 N N . THR A 1 701 ? -7.590 8.045 27.031 1.00 87.62 701 THR A N 1
ATOM 5405 C CA . THR A 1 701 ? -8.132 8.253 25.673 1.00 87.62 701 THR A CA 1
ATOM 5406 C C . THR A 1 701 ? -7.438 9.373 24.889 1.00 87.62 701 THR A C 1
ATOM 5408 O O . THR A 1 701 ? -7.169 9.223 23.696 1.00 87.62 701 THR A O 1
ATOM 5411 N N . LYS A 1 702 ? -7.134 10.503 25.538 1.00 88.62 702 LYS A N 1
ATOM 5412 C CA . LYS A 1 702 ? -6.510 11.664 24.881 1.00 88.62 702 LYS A CA 1
ATOM 5413 C C . LYS A 1 702 ? -5.010 11.461 24.676 1.00 88.62 702 LYS A C 1
ATOM 5415 O O . LYS A 1 702 ? -4.490 11.771 23.605 1.00 88.62 702 LYS A O 1
ATOM 5420 N N . LEU A 1 703 ? -4.327 10.926 25.686 1.00 91.94 703 LEU A N 1
ATOM 5421 C CA . LEU A 1 703 ? -2.879 10.760 25.679 1.00 91.94 703 LEU A CA 1
ATOM 5422 C C . LEU A 1 703 ? -2.440 9.693 24.673 1.00 91.94 703 LEU A C 1
ATOM 5424 O O . LEU A 1 703 ? -1.539 9.953 23.881 1.00 91.94 703 LEU A O 1
ATOM 5428 N N . VAL A 1 704 ? -3.116 8.540 24.646 1.00 91.94 704 VAL A N 1
ATOM 5429 C CA . VAL A 1 704 ? -2.814 7.435 23.719 1.00 91.94 704 VAL A CA 1
ATOM 5430 C C . VAL A 1 704 ? -2.892 7.897 22.270 1.00 91.94 704 VAL A C 1
ATOM 5432 O O . VAL A 1 704 ? -1.911 7.781 21.535 1.00 91.94 704 VAL A O 1
ATOM 5435 N N . ARG A 1 705 ? -3.995 8.546 21.878 1.00 90.00 705 ARG A N 1
ATOM 5436 C CA . ARG A 1 705 ? -4.156 9.078 20.519 1.00 90.00 705 ARG A CA 1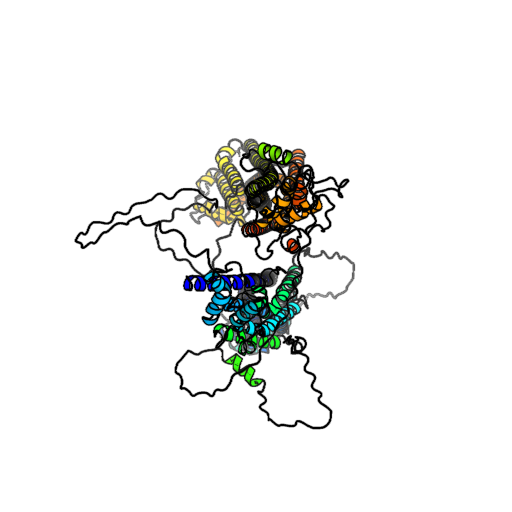
ATOM 5437 C C . ARG A 1 705 ? -3.056 10.084 20.152 1.00 90.00 705 ARG A C 1
ATOM 5439 O O . ARG A 1 705 ? -2.498 10.001 19.060 1.00 90.00 705 ARG A O 1
ATOM 5446 N N . ALA A 1 706 ? -2.719 11.008 21.055 1.00 92.44 706 ALA A N 1
ATOM 5447 C CA . ALA A 1 706 ? -1.685 12.012 20.803 1.00 92.44 706 ALA A CA 1
ATOM 5448 C C . ALA A 1 706 ? -0.293 11.382 20.611 1.00 92.44 706 ALA A C 1
ATOM 5450 O O . ALA A 1 706 ? 0.440 11.768 19.699 1.00 92.44 706 ALA A O 1
ATOM 5451 N N . PHE A 1 707 ? 0.064 10.393 21.432 1.00 93.56 707 PHE A N 1
ATOM 5452 C CA . PHE A 1 707 ? 1.356 9.711 21.351 1.00 93.56 707 PHE A CA 1
ATOM 5453 C C . PHE A 1 707 ? 1.479 8.814 20.115 1.00 93.56 707 PHE A C 1
ATOM 5455 O O . PHE A 1 707 ? 2.527 8.843 19.466 1.00 93.56 707 PHE A O 1
ATOM 5462 N N . ILE A 1 708 ? 0.423 8.081 19.749 1.00 92.31 708 ILE A N 1
ATOM 5463 C CA . ILE A 1 708 ? 0.376 7.283 18.512 1.00 92.31 708 ILE A CA 1
ATOM 5464 C C . ILE A 1 708 ? 0.594 8.192 17.295 1.00 92.31 708 ILE A C 1
ATOM 5466 O O . ILE A 1 708 ? 1.453 7.917 16.454 1.00 92.31 708 ILE A O 1
ATOM 5470 N N . ALA A 1 709 ? -0.131 9.314 17.221 1.00 93.19 709 ALA A N 1
ATOM 5471 C CA . ALA A 1 709 ? -0.020 10.260 16.114 1.00 93.19 709 ALA A CA 1
ATOM 5472 C C . ALA A 1 709 ? 1.375 10.909 16.037 1.00 93.19 709 ALA A C 1
ATOM 5474 O O . ALA A 1 709 ? 1.973 10.953 14.958 1.00 93.19 709 ALA A O 1
ATOM 5475 N N . ALA A 1 710 ? 1.935 11.355 17.170 1.00 94.06 710 ALA A N 1
ATOM 5476 C CA . ALA A 1 710 ? 3.284 11.928 17.231 1.00 94.06 710 ALA A CA 1
ATOM 5477 C C . ALA A 1 710 ? 4.355 10.927 16.771 1.00 94.06 710 ALA A C 1
ATOM 5479 O O . ALA A 1 710 ? 5.204 11.261 15.940 1.00 94.06 710 ALA A O 1
ATOM 5480 N N . ARG A 1 711 ? 4.287 9.687 17.270 1.00 92.50 711 ARG A N 1
ATOM 5481 C CA . ARG A 1 711 ? 5.208 8.598 16.920 1.00 92.50 711 ARG A CA 1
ATOM 5482 C C . ARG A 1 711 ? 5.123 8.251 15.437 1.00 92.50 711 ARG A C 1
ATOM 5484 O O . ARG A 1 711 ? 6.149 8.197 14.759 1.00 92.50 711 ARG A O 1
ATOM 5491 N N . ALA A 1 712 ? 3.918 8.053 14.911 1.00 92.75 712 ALA A N 1
ATOM 5492 C CA . ALA A 1 712 ? 3.725 7.739 13.500 1.00 92.75 712 ALA A CA 1
ATOM 5493 C C . ALA A 1 712 ? 4.253 8.865 12.596 1.00 92.75 712 ALA A C 1
ATOM 5495 O O . ALA A 1 712 ? 4.887 8.591 11.576 1.00 92.75 712 ALA A O 1
ATOM 5496 N N . PHE A 1 713 ? 4.064 10.129 12.988 1.00 95.38 713 PHE A N 1
ATOM 5497 C CA . PHE A 1 713 ? 4.545 11.287 12.235 1.00 95.38 713 PHE A CA 1
ATOM 5498 C C . PHE A 1 713 ? 6.074 11.323 12.105 1.00 95.38 713 PHE A C 1
ATOM 5500 O O . PHE A 1 713 ? 6.600 11.440 10.992 1.00 95.38 713 PHE A O 1
ATOM 5507 N N . ILE A 1 714 ? 6.807 11.155 13.212 1.00 94.75 714 ILE A N 1
ATOM 5508 C CA . ILE A 1 714 ? 8.278 11.143 13.173 1.00 94.75 714 ILE A CA 1
ATOM 5509 C C . ILE A 1 714 ? 8.838 9.917 12.446 1.00 94.75 714 ILE A C 1
ATOM 5511 O O . ILE A 1 714 ? 9.851 10.017 11.747 1.00 94.75 714 ILE A O 1
ATOM 5515 N N . GLN A 1 715 ? 8.168 8.767 12.551 1.00 93.00 715 GLN A N 1
ATOM 5516 C CA . GLN A 1 715 ? 8.502 7.584 11.762 1.00 93.00 715 GLN A CA 1
ATOM 5517 C C . GLN A 1 715 ? 8.296 7.855 10.268 1.00 93.00 715 GLN A C 1
ATOM 5519 O O . GLN A 1 715 ? 9.169 7.512 9.471 1.00 93.00 715 GLN A O 1
ATOM 5524 N N . GLY A 1 716 ? 7.210 8.539 9.898 1.00 94.38 716 GLY A N 1
ATOM 5525 C CA . GLY A 1 716 ? 6.935 8.976 8.529 1.00 94.38 716 GLY A CA 1
ATOM 5526 C C . GLY A 1 716 ? 8.066 9.820 7.941 1.00 94.38 716 GLY A C 1
ATOM 5527 O O . GLY A 1 716 ? 8.564 9.501 6.862 1.00 94.38 716 GLY A O 1
ATOM 5528 N N . LEU A 1 717 ? 8.544 10.831 8.679 1.00 95.62 717 LEU A N 1
ATOM 5529 C CA . LEU A 1 717 ? 9.666 11.686 8.255 1.00 95.62 717 LEU A CA 1
ATOM 5530 C C . LEU A 1 717 ? 10.962 10.887 8.041 1.00 95.62 717 LEU A C 1
ATOM 5532 O O . LEU A 1 717 ? 11.643 11.062 7.027 1.00 95.62 717 LEU A O 1
ATOM 5536 N N . ASN A 1 718 ? 11.290 9.978 8.963 1.00 93.94 718 ASN A N 1
ATOM 5537 C CA . ASN A 1 718 ? 12.480 9.131 8.858 1.00 93.94 718 ASN A CA 1
ATOM 5538 C C . ASN A 1 718 ? 12.398 8.150 7.681 1.00 93.94 718 ASN A C 1
ATOM 5540 O O . ASN A 1 718 ? 13.355 8.015 6.916 1.00 93.94 718 ASN A O 1
ATOM 5544 N N . VAL A 1 719 ? 11.256 7.476 7.513 1.00 93.81 719 VAL A N 1
ATOM 5545 C CA . VAL A 1 719 ? 11.025 6.523 6.417 1.00 93.81 719 VAL A CA 1
ATOM 5546 C C . VAL A 1 719 ? 11.089 7.237 5.069 1.00 93.81 719 VAL A C 1
ATOM 5548 O O . VAL A 1 719 ? 11.779 6.756 4.169 1.00 93.81 719 VAL A O 1
ATOM 5551 N N . ALA A 1 720 ? 10.463 8.410 4.942 1.00 95.62 720 ALA A N 1
ATOM 5552 C CA . ALA A 1 720 ? 10.554 9.244 3.746 1.00 95.62 720 ALA A CA 1
ATOM 5553 C C . ALA A 1 720 ? 12.015 9.602 3.415 1.00 95.62 720 ALA A C 1
ATOM 5555 O O . ALA A 1 720 ? 12.455 9.438 2.274 1.00 95.62 720 ALA A O 1
ATOM 5556 N N . GLY A 1 721 ? 12.800 10.011 4.418 1.00 96.00 721 GLY A N 1
ATOM 5557 C CA . GLY A 1 721 ? 14.221 10.326 4.251 1.00 96.00 721 GLY A CA 1
ATOM 5558 C C . GLY A 1 721 ? 15.063 9.126 3.802 1.00 96.00 721 GLY A C 1
ATOM 5559 O O . GLY A 1 721 ? 15.908 9.254 2.910 1.00 96.00 721 GLY A O 1
ATOM 5560 N N . GLU A 1 722 ? 14.823 7.944 4.371 1.00 93.56 722 GLU A N 1
ATOM 5561 C CA . GLU A 1 722 ? 15.517 6.709 3.983 1.00 93.56 722 GLU A CA 1
ATOM 5562 C C . GLU A 1 722 ? 15.142 6.228 2.578 1.00 93.56 722 GLU A C 1
ATOM 5564 O O . GLU A 1 722 ? 16.005 5.731 1.848 1.00 93.56 722 GLU A O 1
ATOM 5569 N N . ILE A 1 723 ? 13.884 6.407 2.174 1.00 95.25 723 ILE A N 1
ATOM 5570 C CA . ILE A 1 723 ? 13.415 6.089 0.823 1.00 95.25 723 ILE A CA 1
ATOM 5571 C C . ILE A 1 723 ? 14.117 6.980 -0.195 1.00 95.25 723 ILE A C 1
ATOM 5573 O O . ILE A 1 723 ? 14.742 6.453 -1.116 1.00 95.25 723 ILE A O 1
ATOM 5577 N N . VAL A 1 724 ? 14.125 8.300 0.012 1.00 96.50 724 VAL A N 1
ATOM 5578 C CA . VAL A 1 724 ? 14.855 9.239 -0.856 1.00 96.50 724 VAL A CA 1
ATOM 5579 C C . VAL A 1 724 ? 16.327 8.833 -0.961 1.00 96.50 724 VAL A C 1
ATOM 5581 O O . VAL A 1 724 ? 16.862 8.708 -2.062 1.00 96.50 724 VAL A O 1
ATOM 5584 N N . ARG A 1 725 ? 16.978 8.518 0.167 1.00 94.69 725 ARG A N 1
ATOM 5585 C CA . ARG A 1 725 ? 18.381 8.078 0.188 1.00 94.69 725 ARG A CA 1
ATOM 5586 C C . ARG A 1 725 ? 18.624 6.826 -0.661 1.00 94.69 725 ARG A C 1
ATOM 5588 O O . ARG A 1 725 ? 19.635 6.770 -1.361 1.00 94.69 725 ARG A O 1
ATOM 5595 N N . LYS A 1 726 ? 17.758 5.811 -0.568 1.00 93.38 726 LYS A N 1
ATOM 5596 C CA . LYS A 1 726 ? 17.889 4.549 -1.318 1.00 93.38 726 LYS A CA 1
ATOM 5597 C C . LYS A 1 726 ? 17.595 4.740 -2.805 1.00 93.38 726 LYS A C 1
ATOM 5599 O O . LYS A 1 726 ? 18.371 4.276 -3.635 1.00 93.38 726 LYS A O 1
ATOM 5604 N N . VAL A 1 727 ? 16.525 5.457 -3.138 1.00 96.00 727 VAL A N 1
ATOM 5605 C CA . VAL A 1 727 ? 16.099 5.708 -4.522 1.00 96.00 727 VAL A CA 1
ATOM 5606 C C . VAL A 1 727 ? 17.139 6.534 -5.281 1.00 96.00 727 VAL A C 1
ATOM 5608 O O . VAL A 1 727 ? 17.497 6.192 -6.406 1.00 96.00 727 VAL A O 1
ATOM 5611 N N . SER A 1 728 ? 17.722 7.560 -4.652 1.00 94.25 728 SER A N 1
ATOM 5612 C CA . SER A 1 728 ? 18.787 8.375 -5.259 1.00 94.25 728 SER A CA 1
ATOM 5613 C C . SER A 1 728 ? 20.133 7.645 -5.416 1.00 94.25 728 SER A C 1
ATOM 5615 O O . SER A 1 728 ? 21.101 8.238 -5.897 1.00 94.25 728 SER A O 1
ATOM 5617 N N . GLN A 1 729 ? 20.235 6.383 -4.984 1.00 92.38 729 GLN A N 1
ATOM 5618 C CA . GLN A 1 729 ? 21.414 5.523 -5.154 1.00 92.38 729 GLN A CA 1
ATOM 5619 C C . GLN A 1 729 ? 21.206 4.414 -6.195 1.00 92.38 729 GLN A C 1
ATOM 5621 O O . GLN A 1 729 ? 22.148 3.663 -6.452 1.00 92.38 729 GLN A O 1
ATOM 5626 N N . VAL A 1 730 ? 20.014 4.314 -6.795 1.00 91.88 730 VAL A N 1
ATOM 5627 C CA . VAL A 1 730 ? 19.733 3.344 -7.861 1.00 91.88 730 VAL A CA 1
ATOM 5628 C C . VAL A 1 730 ? 20.645 3.638 -9.062 1.00 91.88 730 VAL A C 1
ATOM 5630 O O . VAL A 1 730 ? 20.716 4.791 -9.500 1.00 91.88 730 VAL A O 1
ATOM 5633 N N . PRO A 1 731 ? 21.396 2.640 -9.565 1.00 88.19 731 PRO A N 1
ATOM 5634 C CA . PRO A 1 731 ? 22.327 2.844 -10.666 1.00 88.19 731 PRO A CA 1
ATOM 5635 C C . PRO A 1 731 ? 21.590 3.137 -11.976 1.00 88.19 731 PRO A C 1
ATOM 5637 O O . PRO A 1 731 ? 20.488 2.650 -12.209 1.00 88.19 731 PRO A O 1
ATOM 5640 N N . LEU A 1 732 ? 22.238 3.898 -12.859 1.00 88.94 732 LEU A N 1
ATOM 5641 C CA . LEU A 1 732 ? 21.720 4.166 -14.203 1.00 88.94 732 LEU A CA 1
ATOM 5642 C C . LEU A 1 732 ? 21.744 2.908 -15.073 1.00 88.94 732 LEU A C 1
ATOM 5644 O O . LEU A 1 732 ? 22.716 2.143 -15.027 1.00 88.94 732 LEU A O 1
ATOM 5648 N N . SER A 1 733 ? 20.728 2.758 -15.927 1.00 90.94 733 SER A N 1
ATOM 5649 C CA . SER A 1 733 ? 20.747 1.773 -17.010 1.00 90.94 733 SER A CA 1
ATOM 5650 C C . SER A 1 733 ? 21.784 2.137 -18.079 1.00 90.94 733 SER A C 1
ATOM 5652 O O . SER A 1 733 ? 22.282 3.271 -18.150 1.00 90.94 733 SER A O 1
ATOM 5654 N N . LEU A 1 734 ? 22.132 1.164 -18.921 1.00 91.62 734 LEU A N 1
ATOM 5655 C CA . LEU A 1 734 ? 23.095 1.367 -19.999 1.00 91.62 734 LEU A CA 1
ATOM 5656 C C . LEU A 1 734 ? 22.544 2.342 -21.050 1.00 91.62 734 LEU A C 1
ATOM 5658 O O . LEU A 1 734 ? 23.267 3.220 -21.520 1.00 91.62 734 LEU A O 1
ATOM 5662 N N . GLU A 1 735 ? 21.261 2.222 -21.363 1.00 93.62 735 GLU A N 1
ATOM 5663 C CA . GLU A 1 735 ? 20.506 3.013 -22.336 1.00 93.62 735 GLU A CA 1
ATOM 5664 C C . GLU A 1 735 ? 20.449 4.472 -21.883 1.00 93.62 735 GLU A C 1
ATOM 5666 O O . GLU A 1 735 ? 20.805 5.385 -22.631 1.00 93.62 735 GLU A O 1
ATOM 5671 N N . CYS A 1 736 ? 20.142 4.692 -20.604 1.00 94.94 736 CYS A N 1
ATOM 5672 C CA . CYS A 1 736 ? 20.184 6.016 -20.004 1.00 94.94 736 CYS A CA 1
ATOM 5673 C C . CYS A 1 736 ? 21.602 6.615 -20.036 1.00 94.94 736 CYS A C 1
ATOM 5675 O O . CYS A 1 736 ? 21.781 7.779 -20.396 1.00 94.94 736 CYS A O 1
ATOM 5677 N N . ASN A 1 737 ? 22.641 5.831 -19.727 1.00 95.81 737 ASN A N 1
ATOM 5678 C CA . ASN A 1 737 ? 24.021 6.314 -19.807 1.00 95.81 737 ASN A CA 1
ATOM 5679 C C . ASN A 1 737 ? 24.411 6.723 -21.244 1.00 95.81 737 ASN A C 1
ATOM 5681 O O . ASN A 1 737 ? 25.080 7.740 -21.448 1.00 95.81 737 ASN A O 1
ATOM 5685 N N . ARG A 1 738 ? 23.959 5.974 -22.258 1.00 95.88 738 ARG A N 1
ATOM 5686 C CA . ARG A 1 738 ? 24.145 6.331 -23.675 1.00 95.88 738 ARG A CA 1
ATOM 5687 C C . ARG A 1 738 ? 23.433 7.645 -24.007 1.00 95.88 738 ARG A C 1
ATOM 5689 O O . ARG A 1 738 ? 24.046 8.530 -24.606 1.00 95.88 738 ARG A O 1
ATOM 5696 N N . ALA A 1 739 ? 22.191 7.815 -23.562 1.00 97.31 739 ALA A N 1
ATOM 5697 C CA . ALA A 1 739 ? 21.416 9.032 -23.786 1.00 97.31 739 ALA A CA 1
ATOM 5698 C C . ALA A 1 739 ? 22.027 10.266 -23.097 1.00 97.31 739 ALA A C 1
ATOM 5700 O O . ALA A 1 739 ? 22.140 11.327 -23.713 1.00 97.31 739 ALA A O 1
ATOM 5701 N N . ILE A 1 740 ? 22.511 10.134 -21.857 1.00 96.50 740 ILE A N 1
ATOM 5702 C CA . ILE A 1 740 ? 23.191 11.217 -21.127 1.00 96.50 740 ILE A CA 1
ATOM 5703 C C . ILE A 1 740 ? 24.508 11.599 -21.816 1.00 96.50 740 ILE A C 1
ATOM 5705 O O . ILE A 1 740 ? 24.797 12.786 -21.986 1.00 96.50 740 ILE A O 1
ATOM 5709 N N . MET A 1 741 ? 25.298 10.620 -22.263 1.00 95.62 741 MET A N 1
ATOM 5710 C CA . MET A 1 741 ? 26.516 10.872 -23.039 1.00 95.62 741 MET A CA 1
ATOM 5711 C C . MET A 1 741 ? 26.202 11.635 -24.340 1.00 95.62 741 MET A C 1
ATOM 5713 O O . MET A 1 741 ? 26.877 12.622 -24.661 1.00 95.62 741 MET A O 1
ATOM 5717 N N . LYS A 1 742 ? 25.136 11.236 -25.048 1.00 97.00 742 LYS A N 1
ATOM 5718 C CA . LYS A 1 742 ? 24.635 11.908 -26.261 1.00 97.00 742 LYS A CA 1
ATOM 5719 C C . LYS A 1 742 ? 24.162 13.337 -25.995 1.00 97.00 742 LYS A C 1
ATOM 5721 O O . LYS A 1 742 ? 24.447 14.243 -26.784 1.00 97.00 742 LYS A O 1
ATOM 5726 N N . LEU A 1 743 ? 23.508 13.556 -24.861 1.00 95.44 743 LEU A N 1
ATOM 5727 C CA . LEU A 1 743 ? 23.029 14.861 -24.424 1.00 95.44 743 LEU A CA 1
ATOM 5728 C C . LEU A 1 743 ? 24.181 15.817 -24.084 1.00 95.44 743 LEU A C 1
ATOM 5730 O O . LEU A 1 743 ? 24.147 16.979 -24.488 1.00 95.44 743 LEU A O 1
ATOM 5734 N N . VAL A 1 744 ? 25.181 15.345 -23.332 1.00 93.06 744 VAL A N 1
ATOM 5735 C CA . VAL A 1 744 ? 26.179 16.208 -22.676 1.00 93.06 744 VAL A CA 1
ATOM 5736 C C . VAL A 1 744 ? 27.479 16.329 -23.472 1.00 93.06 744 VAL A C 1
ATOM 5738 O O . VAL A 1 744 ? 27.976 17.440 -23.648 1.00 93.06 744 VAL A O 1
ATOM 5741 N N . TYR A 1 745 ? 28.048 15.223 -23.966 1.00 95.31 745 TYR A N 1
ATOM 5742 C CA . TYR A 1 745 ? 29.424 15.215 -24.489 1.00 95.31 745 TYR A CA 1
ATOM 5743 C C . TYR A 1 745 ? 29.556 14.971 -25.992 1.00 95.31 745 TYR A C 1
ATOM 5745 O O . TYR A 1 745 ? 30.556 15.390 -26.582 1.00 95.31 745 TYR A O 1
ATOM 5753 N N . CYS A 1 746 ? 28.544 14.425 -26.664 1.00 95.38 746 CYS A N 1
ATOM 5754 C CA . CYS A 1 746 ? 28.570 14.332 -28.127 1.00 95.38 746 CYS A CA 1
ATOM 5755 C C . CYS A 1 746 ? 28.646 15.677 -28.882 1.00 95.38 746 CYS A C 1
ATOM 5757 O O . CYS A 1 746 ? 29.290 15.696 -29.937 1.00 95.38 746 CYS A O 1
ATOM 5759 N N . PRO A 1 747 ? 28.135 16.820 -28.370 1.00 93.50 747 PRO A N 1
ATOM 5760 C CA . PRO A 1 747 ? 28.428 18.126 -28.964 1.00 93.50 747 PRO A CA 1
ATOM 5761 C C . PRO A 1 747 ? 29.930 18.411 -29.020 1.00 93.50 747 PRO A C 1
ATOM 5763 O O . PRO A 1 747 ? 30.431 18.874 -30.041 1.00 93.50 747 PRO A O 1
ATOM 5766 N N . HIS A 1 748 ? 30.676 18.081 -27.961 1.00 93.12 748 HIS A N 1
ATOM 5767 C CA . HIS A 1 748 ? 32.127 18.261 -27.928 1.00 93.12 748 HIS A CA 1
ATOM 5768 C C . HIS A 1 748 ? 32.808 17.380 -28.975 1.00 93.12 748 HIS A C 1
ATOM 5770 O O . HIS A 1 748 ? 33.641 17.869 -29.733 1.00 93.12 748 HIS A O 1
ATOM 5776 N N . CYS A 1 749 ? 32.393 16.119 -29.104 1.00 92.81 749 CYS A N 1
ATOM 5777 C CA . CYS A 1 749 ? 32.936 15.214 -30.116 1.00 92.81 749 CYS A CA 1
ATOM 5778 C C . CYS A 1 749 ? 32.690 15.672 -31.562 1.00 92.81 749 CYS A C 1
ATOM 5780 O O . CYS A 1 749 ? 33.455 15.283 -32.443 1.00 92.81 749 CYS A O 1
ATOM 5782 N N . ARG A 1 750 ? 31.678 16.513 -31.815 1.00 90.88 750 ARG A N 1
ATOM 5783 C CA . ARG A 1 750 ? 31.360 17.089 -33.137 1.00 90.88 750 ARG A CA 1
ATOM 5784 C C . ARG A 1 750 ? 31.852 18.532 -33.326 1.00 90.88 750 ARG A C 1
ATOM 5786 O O . ARG A 1 750 ? 31.420 19.204 -34.258 1.00 90.88 750 ARG A O 1
ATOM 5793 N N . GLY A 1 751 ? 32.698 19.043 -32.427 1.00 87.25 751 GLY A N 1
ATOM 5794 C CA . GLY A 1 751 ? 33.207 20.421 -32.504 1.00 87.25 751 GLY A CA 1
ATOM 5795 C C . GLY A 1 751 ? 32.171 21.503 -32.157 1.00 87.25 751 GLY A C 1
ATOM 5796 O O . GLY A 1 751 ? 32.364 22.675 -32.464 1.00 87.25 751 GLY A O 1
ATOM 5797 N N . LEU A 1 752 ? 31.070 21.129 -31.501 1.00 88.56 752 LEU A N 1
ATOM 5798 C CA . LEU A 1 752 ? 29.964 21.996 -31.075 1.00 88.56 752 LEU A CA 1
ATOM 5799 C C . LEU A 1 752 ? 29.919 22.183 -29.547 1.00 88.56 752 LEU A C 1
ATOM 5801 O O . LEU A 1 752 ? 28.856 22.439 -28.989 1.00 88.56 752 LEU A O 1
ATOM 5805 N N . GLY A 1 753 ? 31.053 22.071 -28.849 1.00 83.69 753 GLY A N 1
ATOM 5806 C CA . GLY A 1 753 ? 31.112 22.074 -27.376 1.00 83.69 753 GLY A CA 1
ATOM 5807 C C . GLY A 1 753 ? 30.595 23.343 -26.673 1.00 83.69 753 GLY A C 1
ATOM 5808 O O . GLY A 1 753 ? 30.382 23.324 -25.467 1.00 83.69 753 GLY A O 1
ATOM 5809 N N . SER A 1 754 ? 30.380 24.446 -27.397 1.00 86.06 754 SER A N 1
ATOM 5810 C CA . SER A 1 754 ? 29.773 25.681 -26.870 1.00 86.06 754 SER A CA 1
ATOM 5811 C C . SER A 1 754 ? 28.242 25.724 -26.997 1.00 86.06 754 SER A C 1
ATOM 5813 O O . SER A 1 754 ? 27.602 26.639 -26.472 1.00 86.06 754 SER A O 1
ATOM 5815 N N . VAL A 1 755 ? 27.636 24.762 -27.698 1.00 90.00 755 VAL A N 1
ATOM 5816 C CA . VAL A 1 755 ? 26.191 24.695 -27.936 1.00 90.00 755 VAL A CA 1
ATOM 5817 C C . VAL A 1 755 ? 25.515 23.955 -26.785 1.00 90.00 755 VAL A C 1
ATOM 5819 O O . VAL A 1 755 ? 25.815 22.796 -26.520 1.00 90.00 755 VAL A O 1
ATOM 5822 N N . LYS A 1 756 ? 24.561 24.614 -26.118 1.00 91.12 756 LYS A N 1
ATOM 5823 C CA . LYS A 1 756 ? 23.767 23.992 -25.050 1.00 91.12 756 LYS A CA 1
ATOM 5824 C C . LYS A 1 756 ? 22.661 23.083 -25.612 1.00 91.12 756 LYS A C 1
ATOM 5826 O O . LYS A 1 756 ? 22.110 23.406 -26.670 1.00 91.12 756 LYS A O 1
ATOM 5831 N N . PRO A 1 757 ? 22.267 22.014 -24.897 1.00 93.56 757 PRO A N 1
ATOM 5832 C CA . PRO A 1 757 ? 21.122 21.186 -25.267 1.00 93.56 757 PRO A CA 1
ATOM 5833 C C . PRO A 1 757 ? 19.793 21.940 -25.275 1.00 93.56 757 PRO A C 1
ATOM 5835 O O . PRO A 1 757 ? 19.586 22.883 -24.502 1.00 93.56 757 PRO A O 1
ATOM 5838 N N . CYS A 1 758 ? 18.878 21.493 -26.132 1.00 92.69 758 CYS A N 1
ATOM 5839 C CA . CYS A 1 758 ? 17.496 21.953 -26.132 1.00 92.69 758 CYS A CA 1
ATOM 5840 C C . CYS A 1 758 ? 16.778 21.539 -24.837 1.00 92.69 758 CYS A C 1
ATOM 5842 O O . CYS A 1 758 ? 17.041 20.470 -24.284 1.00 92.69 758 CYS A O 1
ATOM 5844 N N . VAL A 1 759 ? 15.852 22.377 -24.355 1.00 91.94 759 VAL A N 1
ATOM 5845 C CA . VAL A 1 759 ? 15.125 22.137 -23.093 1.00 91.94 759 VAL A CA 1
ATOM 5846 C C . VAL A 1 759 ? 14.314 20.844 -23.157 1.00 91.94 759 VAL A C 1
ATOM 5848 O O . VAL A 1 759 ? 14.441 20.004 -22.271 1.00 91.94 759 VAL A O 1
ATOM 5851 N N . ASN A 1 760 ? 13.521 20.666 -24.215 1.00 92.62 760 ASN A N 1
ATOM 5852 C CA . ASN A 1 760 ? 12.665 19.489 -24.380 1.00 92.62 760 ASN A CA 1
ATOM 5853 C C . ASN A 1 760 ? 13.481 18.216 -24.634 1.00 92.62 760 ASN A C 1
ATOM 5855 O O . ASN A 1 760 ? 13.162 17.180 -24.062 1.00 92.62 760 ASN A O 1
ATOM 5859 N N . TYR A 1 761 ? 14.594 18.328 -25.370 1.00 95.12 761 TYR A N 1
ATOM 5860 C CA . TYR A 1 761 ? 15.541 17.224 -25.529 1.00 95.12 761 TYR A CA 1
ATOM 5861 C C . TYR A 1 761 ? 16.079 16.753 -24.173 1.00 95.12 761 TYR A C 1
ATOM 5863 O O . TYR A 1 761 ? 16.008 15.574 -23.838 1.00 95.12 761 TYR A O 1
ATOM 5871 N N . CYS A 1 762 ? 16.547 17.695 -23.347 1.00 95.69 762 CYS A N 1
ATOM 5872 C CA . CYS A 1 762 ? 16.994 17.385 -21.995 1.00 95.69 762 CYS A CA 1
ATOM 5873 C C . CYS A 1 762 ? 15.872 16.740 -21.172 1.00 95.69 762 CYS A C 1
ATOM 5875 O O . CYS A 1 762 ? 16.107 15.719 -20.536 1.00 95.69 762 CYS A O 1
ATOM 5877 N N . LYS A 1 763 ? 14.648 17.284 -21.215 1.00 95.00 763 LYS A N 1
ATOM 5878 C CA . LYS A 1 763 ? 13.507 16.721 -20.480 1.00 95.00 763 LYS A CA 1
ATOM 5879 C C . LYS A 1 763 ? 13.209 15.278 -20.884 1.00 95.00 763 LYS A C 1
ATOM 5881 O O . LYS A 1 763 ? 13.038 14.468 -19.984 1.00 95.00 763 LYS A O 1
ATOM 5886 N N . ASN A 1 764 ? 13.204 14.939 -22.174 1.00 96.19 764 ASN A N 1
ATOM 5887 C CA . ASN A 1 764 ? 12.962 13.563 -22.626 1.00 96.19 764 ASN A CA 1
ATOM 5888 C C . ASN A 1 764 ? 14.057 12.597 -22.177 1.00 96.19 764 ASN A C 1
ATOM 5890 O O . ASN A 1 764 ? 13.741 11.522 -21.671 1.00 96.19 764 ASN A O 1
ATOM 5894 N N . VAL A 1 765 ? 15.328 13.010 -22.247 1.00 97.44 765 VAL A N 1
ATOM 5895 C CA . VAL A 1 765 ? 16.437 12.212 -21.700 1.00 97.44 765 VAL A CA 1
ATOM 5896 C C . VAL A 1 765 ? 16.266 12.004 -20.194 1.00 97.44 765 VAL A C 1
ATOM 5898 O O . VAL A 1 765 ? 16.352 10.878 -19.713 1.00 97.44 765 VAL A O 1
ATOM 5901 N N . MET A 1 766 ? 15.987 13.070 -19.436 1.00 96.94 766 MET A N 1
ATOM 5902 C CA . MET A 1 766 ? 15.856 12.977 -17.979 1.00 96.94 766 MET A CA 1
ATOM 5903 C C . MET A 1 766 ? 14.628 12.173 -17.543 1.00 96.94 766 MET A C 1
ATOM 5905 O O . MET A 1 766 ? 14.740 11.388 -16.606 1.00 96.94 766 MET A O 1
ATOM 5909 N N . LYS A 1 767 ? 13.478 12.343 -18.206 1.00 95.94 767 LYS A N 1
ATOM 5910 C CA . LYS A 1 767 ? 12.249 11.590 -17.920 1.00 95.94 767 LYS A CA 1
ATOM 5911 C C . LYS A 1 767 ? 12.405 10.107 -18.231 1.00 95.94 767 LYS A C 1
ATOM 5913 O O . LYS A 1 767 ? 11.972 9.294 -17.427 1.00 95.94 767 LYS A O 1
ATOM 5918 N N . GLY A 1 768 ? 13.106 9.765 -19.312 1.00 95.25 768 GLY A N 1
ATOM 5919 C CA . GLY A 1 768 ? 13.474 8.381 -19.588 1.00 95.25 768 GLY A CA 1
ATOM 5920 C C . GLY A 1 768 ? 14.387 7.817 -18.494 1.00 95.25 768 GLY A C 1
ATOM 5921 O O . GLY A 1 768 ? 14.069 6.840 -17.823 1.00 95.25 768 GLY A O 1
ATOM 5922 N N . CYS A 1 769 ? 15.503 8.489 -18.228 1.00 96.19 769 CYS A N 1
ATOM 5923 C CA . CYS A 1 769 ? 16.469 8.060 -17.217 1.00 96.19 769 CYS A CA 1
ATOM 5924 C C . CYS A 1 769 ? 15.903 7.915 -15.795 1.00 96.19 769 CYS A C 1
ATOM 5926 O O . CYS A 1 769 ? 16.411 7.104 -15.021 1.00 96.19 769 CYS A O 1
ATOM 5928 N N . LEU A 1 770 ? 14.896 8.716 -15.439 1.00 96.06 770 LEU A N 1
ATOM 5929 C CA . LEU A 1 770 ? 14.292 8.762 -14.105 1.00 96.06 770 LEU A CA 1
ATOM 5930 C C . LEU A 1 770 ? 12.865 8.196 -14.073 1.00 96.06 770 LEU A C 1
ATOM 5932 O O . LEU A 1 770 ? 12.113 8.467 -13.138 1.00 96.06 770 LEU A O 1
ATOM 5936 N N . ALA A 1 771 ? 12.478 7.413 -15.080 1.00 94.81 771 ALA A N 1
ATOM 5937 C CA . ALA A 1 771 ? 11.109 6.934 -15.233 1.00 94.81 771 ALA A CA 1
ATOM 5938 C C . ALA A 1 771 ? 10.659 6.047 -14.066 1.00 94.81 771 ALA A C 1
ATOM 5940 O O . ALA A 1 771 ? 9.572 6.228 -13.528 1.00 94.81 771 ALA A O 1
ATOM 5941 N N . ASN A 1 772 ? 11.537 5.144 -13.616 1.00 92.06 772 ASN A N 1
ATOM 5942 C CA . ASN A 1 772 ? 11.274 4.314 -12.442 1.00 92.06 772 ASN A CA 1
ATOM 5943 C C . ASN A 1 772 ? 11.126 5.174 -11.173 1.00 92.06 772 ASN A C 1
ATOM 5945 O O . ASN A 1 772 ? 10.260 4.922 -10.346 1.00 92.06 772 ASN A O 1
ATOM 5949 N N . GLN A 1 773 ? 11.945 6.213 -11.009 1.00 95.06 773 GLN A N 1
ATOM 5950 C CA . GLN A 1 773 ? 11.855 7.131 -9.874 1.00 95.06 773 GLN A CA 1
ATOM 5951 C C . GLN A 1 773 ? 10.541 7.924 -9.890 1.00 95.06 773 GLN A C 1
ATOM 5953 O O . GLN A 1 773 ? 9.974 8.181 -8.832 1.00 95.06 773 GLN A O 1
ATOM 5958 N N . ALA A 1 774 ? 10.034 8.275 -11.071 1.00 95.69 774 ALA A N 1
ATOM 5959 C CA . ALA A 1 774 ? 8.753 8.954 -11.220 1.00 95.69 774 ALA A CA 1
ATOM 5960 C C . ALA A 1 774 ? 7.546 8.073 -10.833 1.00 95.69 774 ALA A C 1
ATOM 5962 O O . ALA A 1 774 ? 6.538 8.617 -10.393 1.00 95.69 774 ALA A O 1
ATOM 5963 N N . ASP A 1 775 ? 7.646 6.737 -10.880 1.00 93.62 775 ASP A N 1
ATOM 5964 C CA . ASP A 1 775 ? 6.572 5.841 -10.405 1.00 93.62 775 ASP A CA 1
ATOM 5965 C C . ASP A 1 775 ? 6.314 5.962 -8.886 1.00 93.62 775 ASP A C 1
ATOM 5967 O O . ASP A 1 775 ? 5.233 5.603 -8.417 1.00 93.62 775 ASP A O 1
ATOM 5971 N N . LEU A 1 776 ? 7.273 6.478 -8.098 1.00 95.44 776 LEU A N 1
ATOM 5972 C CA . LEU A 1 776 ? 7.063 6.732 -6.665 1.00 95.44 776 LEU A CA 1
ATOM 5973 C C . LEU A 1 776 ? 6.100 7.889 -6.395 1.00 95.44 776 LEU A C 1
ATOM 5975 O O . LEU A 1 776 ? 5.622 8.009 -5.270 1.00 95.44 776 LEU A O 1
ATOM 5979 N N . ASP A 1 777 ? 5.857 8.755 -7.377 1.00 96.31 777 ASP A N 1
ATOM 5980 C CA . ASP A 1 777 ? 5.193 10.041 -7.177 1.00 96.31 777 ASP A CA 1
ATOM 5981 C C . ASP A 1 777 ? 3.792 9.896 -6.569 1.00 96.31 777 ASP A C 1
ATOM 5983 O O . ASP A 1 777 ? 3.462 10.591 -5.615 1.00 96.31 777 ASP A O 1
ATOM 5987 N N . THR A 1 778 ? 3.016 8.914 -7.027 1.00 91.81 778 THR A N 1
ATOM 5988 C CA . THR A 1 778 ? 1.660 8.643 -6.518 1.00 91.81 778 THR A CA 1
ATOM 5989 C C . THR A 1 778 ? 1.649 8.322 -5.019 1.00 91.81 778 THR A C 1
ATOM 5991 O O . THR A 1 778 ? 0.970 8.984 -4.232 1.00 91.81 778 THR A O 1
ATOM 5994 N N . GLU A 1 779 ? 2.449 7.344 -4.592 1.00 91.69 779 GLU A N 1
ATOM 5995 C CA . GLU A 1 779 ? 2.535 6.943 -3.185 1.00 91.69 779 GLU A CA 1
ATOM 5996 C C . GLU A 1 779 ? 3.259 7.981 -2.322 1.00 91.69 779 GLU A C 1
ATOM 5998 O O . GLU A 1 779 ? 2.969 8.119 -1.134 1.00 91.69 779 GLU A O 1
ATOM 6003 N N . TRP A 1 780 ? 4.194 8.733 -2.905 1.00 97.56 780 TRP A N 1
ATOM 6004 C CA . TRP A 1 780 ? 4.889 9.832 -2.240 1.00 97.56 780 TRP A CA 1
ATOM 6005 C C . TRP A 1 780 ? 3.935 10.986 -1.922 1.00 97.56 780 TRP A C 1
ATOM 6007 O O . TRP A 1 780 ? 3.930 11.480 -0.793 1.00 97.56 780 TRP A O 1
ATOM 6017 N N . GLN A 1 781 ? 3.085 11.368 -2.879 1.00 96.19 781 GLN A N 1
ATOM 6018 C CA . GLN A 1 781 ? 2.028 12.355 -2.666 1.00 96.19 781 GLN A CA 1
ATOM 6019 C C . GLN A 1 781 ? 1.038 11.876 -1.600 1.00 96.19 781 GLN A C 1
ATOM 6021 O O . GLN A 1 781 ? 0.788 12.610 -0.647 1.00 96.19 781 GLN A O 1
ATOM 6026 N N . SER A 1 782 ? 0.560 10.629 -1.688 1.00 92.38 782 SER A N 1
ATOM 6027 C CA . SER A 1 782 ? -0.333 10.036 -0.678 1.00 92.38 782 SER A CA 1
ATOM 6028 C C . SER A 1 782 ? 0.283 10.054 0.728 1.00 92.38 782 SER A C 1
ATOM 6030 O O . SER A 1 782 ? -0.393 10.397 1.705 1.00 92.38 782 SER A O 1
ATOM 6032 N N . LEU A 1 783 ? 1.577 9.731 0.852 1.00 94.69 783 LEU A N 1
ATOM 6033 C CA . LEU A 1 783 ? 2.289 9.811 2.126 1.00 94.69 783 LEU A CA 1
ATOM 6034 C C . LEU A 1 783 ? 2.309 11.249 2.652 1.00 94.69 783 LEU A C 1
ATOM 6036 O O . LEU A 1 783 ? 1.939 11.476 3.802 1.00 94.69 783 LEU A O 1
ATOM 6040 N N . ILE A 1 784 ? 2.715 12.214 1.824 1.00 96.12 784 ILE A N 1
ATOM 6041 C CA . ILE A 1 784 ? 2.800 13.628 2.210 1.00 96.12 784 ILE A CA 1
ATOM 6042 C C . ILE A 1 784 ? 1.433 14.176 2.612 1.00 96.12 784 ILE A C 1
ATOM 6044 O O . ILE A 1 784 ? 1.330 14.829 3.646 1.00 96.12 784 ILE A O 1
ATOM 6048 N N . GLU A 1 785 ? 0.377 13.883 1.860 1.00 96.12 785 GLU A N 1
ATOM 6049 C CA . GLU A 1 785 ? -0.991 14.287 2.194 1.00 96.12 785 GLU A CA 1
ATOM 6050 C C . GLU A 1 785 ? -1.439 13.710 3.535 1.00 96.12 785 GLU A C 1
ATOM 6052 O O . GLU A 1 785 ? -1.972 14.435 4.375 1.00 96.12 785 GLU A O 1
ATOM 6057 N N . THR A 1 786 ? -1.157 12.430 3.780 1.00 94.50 786 THR A N 1
ATOM 6058 C CA . THR A 1 786 ? -1.467 11.796 5.066 1.00 94.50 786 THR A CA 1
ATOM 6059 C C . THR A 1 786 ? -0.654 12.432 6.201 1.00 94.50 786 THR A C 1
ATOM 6061 O O . THR A 1 786 ? -1.190 12.714 7.271 1.00 94.50 786 THR A O 1
ATOM 6064 N N . MET A 1 787 ? 0.630 12.730 5.983 1.00 96.00 787 MET A N 1
ATOM 6065 C CA . MET A 1 787 ? 1.468 13.428 6.964 1.00 96.00 787 MET A CA 1
ATOM 6066 C C . MET A 1 787 ? 0.969 14.847 7.248 1.00 96.00 787 MET A C 1
ATOM 6068 O O . MET A 1 787 ? 1.010 15.277 8.397 1.00 96.00 787 MET A O 1
ATOM 6072 N N . LEU A 1 788 ? 0.463 15.563 6.241 1.00 95.75 788 LEU A N 1
ATOM 6073 C CA . LEU A 1 788 ? -0.162 16.877 6.408 1.00 95.75 788 LEU A CA 1
ATOM 6074 C C . LEU A 1 788 ? -1.448 16.786 7.241 1.00 95.75 788 LEU A C 1
ATOM 6076 O O . LEU A 1 788 ? -1.668 17.634 8.104 1.00 95.75 788 LEU A O 1
ATOM 6080 N N . GLN A 1 789 ? -2.265 15.747 7.036 1.00 94.56 789 GLN A N 1
ATOM 6081 C CA . GLN A 1 789 ? -3.451 15.492 7.863 1.00 94.56 789 GLN A CA 1
ATOM 6082 C C . GLN A 1 789 ? -3.059 15.231 9.322 1.00 94.56 789 GLN A C 1
ATOM 6084 O O . GLN A 1 789 ? -3.589 15.880 10.225 1.00 94.56 789 GLN A O 1
ATOM 6089 N N . VAL A 1 790 ? -2.070 14.366 9.565 1.00 94.25 790 VAL A N 1
ATOM 6090 C CA . VAL A 1 790 ? -1.560 14.102 10.921 1.00 94.25 790 VAL A CA 1
ATOM 6091 C C . VAL A 1 790 ? -0.978 15.372 11.551 1.00 94.25 790 VAL A C 1
ATOM 6093 O O . VAL A 1 790 ? -1.321 15.694 12.685 1.00 94.25 790 VAL A O 1
ATOM 6096 N N . ALA A 1 791 ? -0.181 16.154 10.820 1.00 94.00 791 ALA A N 1
ATOM 6097 C CA . ALA A 1 791 ? 0.356 17.419 11.321 1.00 94.00 791 ALA A CA 1
ATOM 6098 C C . ALA A 1 791 ? -0.759 18.409 11.700 1.00 94.00 791 ALA A C 1
ATOM 6100 O O . ALA A 1 791 ? -0.684 19.050 12.747 1.00 94.00 791 ALA A O 1
ATOM 6101 N N . SER A 1 792 ? -1.822 18.496 10.892 1.00 91.44 792 SER A N 1
ATOM 6102 C CA . SER A 1 792 ? -2.984 19.339 11.199 1.00 91.44 792 SER A CA 1
ATOM 6103 C C . SER A 1 792 ? -3.743 18.874 12.446 1.00 91.44 792 SER A C 1
ATOM 6105 O O . SER A 1 792 ? -4.222 19.708 13.214 1.00 91.44 792 SER A O 1
ATOM 6107 N N . SER A 1 793 ? -3.774 17.561 12.708 1.00 92.25 793 SER A N 1
ATOM 6108 C CA . SER A 1 793 ? -4.428 16.990 13.892 1.00 92.25 793 SER A CA 1
ATOM 6109 C C . SER A 1 793 ? -3.781 17.438 15.205 1.00 92.25 793 SER A C 1
ATOM 6111 O O . SER A 1 793 ? -4.462 17.516 16.221 1.00 92.25 793 SER A O 1
ATOM 6113 N N . PHE A 1 794 ? -2.497 17.820 15.196 1.00 92.56 794 PHE A N 1
ATOM 6114 C CA . PHE A 1 794 ? -1.822 18.325 16.395 1.00 92.56 794 PHE A CA 1
ATOM 6115 C C . PHE A 1 794 ? -2.367 19.679 16.858 1.00 92.56 794 PHE A C 1
ATOM 6117 O O . PHE A 1 794 ? -2.327 19.966 18.052 1.00 92.56 794 PHE A O 1
ATOM 6124 N N . GLY A 1 795 ? -2.878 20.502 15.938 1.00 85.69 795 GLY A N 1
ATOM 6125 C CA . GLY A 1 795 ? -3.510 21.786 16.253 1.00 85.69 795 GLY A CA 1
ATOM 6126 C C . GLY A 1 795 ? -5.022 21.706 16.488 1.00 85.69 795 GLY A C 1
ATOM 6127 O O . GLY A 1 795 ? -5.611 22.707 16.887 1.00 85.69 795 GLY A O 1
ATOM 6128 N N . ALA A 1 796 ? -5.655 20.556 16.236 1.00 85.75 796 ALA A N 1
ATOM 6129 C CA . ALA A 1 796 ? -7.091 20.370 16.436 1.00 85.75 796 ALA A CA 1
ATOM 6130 C C . ALA A 1 796 ? -7.441 20.343 17.931 1.00 85.75 796 ALA A C 1
ATOM 6132 O O . ALA A 1 796 ? -6.632 19.902 18.736 1.00 85.75 796 ALA A O 1
ATOM 6133 N N . GLU A 1 797 ? -8.634 20.798 18.323 1.00 80.94 797 GLU A N 1
ATOM 6134 C CA . GLU A 1 797 ? -9.032 20.825 19.737 1.00 80.94 797 GLU A CA 1
ATOM 6135 C C . GLU A 1 797 ? -9.387 19.417 20.275 1.00 80.94 797 GLU A C 1
ATOM 6137 O O . GLU A 1 797 ? -10.224 18.737 19.677 1.00 80.94 797 GLU A O 1
ATOM 6142 N N . PRO A 1 798 ? -8.829 18.976 21.427 1.00 83.81 798 PRO A N 1
ATOM 6143 C CA . PRO A 1 798 ? -7.768 19.619 22.208 1.00 83.81 798 PRO A CA 1
ATOM 6144 C C . PRO A 1 798 ? -6.388 19.455 21.554 1.00 83.81 798 PRO A C 1
ATOM 6146 O O . PRO A 1 798 ? -5.994 18.344 21.200 1.00 83.81 798 PRO A O 1
ATOM 6149 N N . SER A 1 799 ? -5.634 20.556 21.461 1.00 87.81 799 SER A N 1
ATOM 6150 C CA . SER A 1 799 ? -4.321 20.575 20.808 1.00 87.81 799 SER A CA 1
ATOM 6151 C C . SER A 1 799 ? -3.307 19.685 21.524 1.00 87.81 799 SER A C 1
ATOM 6153 O O . SER A 1 799 ? -3.408 19.436 22.728 1.00 87.81 799 SER A O 1
ATOM 6155 N N . MET A 1 800 ? -2.283 19.230 20.801 1.00 90.31 800 MET A N 1
ATOM 6156 C CA . MET A 1 800 ? -1.259 18.335 21.342 1.00 90.31 800 MET A CA 1
ATOM 6157 C C . MET A 1 800 ? -0.568 18.917 22.582 1.00 90.31 800 MET A C 1
ATOM 6159 O O . MET A 1 800 ? -0.369 18.195 23.556 1.00 90.31 800 MET A O 1
ATOM 6163 N N . ASP A 1 801 ? -0.251 20.213 22.598 1.00 88.44 801 ASP A N 1
ATOM 6164 C CA . ASP A 1 801 ? 0.316 20.865 23.784 1.00 88.44 801 ASP A CA 1
ATOM 6165 C C . ASP A 1 801 ? -0.652 20.850 24.970 1.00 88.44 801 ASP A C 1
ATOM 6167 O O . ASP A 1 801 ? -0.243 20.521 26.084 1.00 88.44 801 ASP A O 1
ATOM 6171 N N . THR A 1 802 ? -1.939 21.089 24.725 1.00 88.62 802 THR A N 1
ATOM 6172 C CA . THR A 1 802 ? -2.991 20.988 25.744 1.00 88.62 802 THR A CA 1
ATOM 6173 C C . THR A 1 802 ? -3.118 19.565 26.288 1.00 88.62 802 THR A C 1
ATOM 6175 O O . THR A 1 802 ? -3.251 19.389 27.497 1.00 88.62 802 THR A O 1
ATOM 6178 N N . VAL A 1 803 ? -3.040 18.538 25.437 1.00 91.62 803 VAL A N 1
ATOM 6179 C CA . VAL A 1 803 ? -3.101 17.132 25.870 1.00 91.62 803 VAL A CA 1
ATOM 6180 C C . VAL A 1 803 ? -1.895 16.776 26.736 1.00 91.62 803 VAL A C 1
ATOM 6182 O O . VAL A 1 803 ? -2.081 16.225 27.822 1.00 91.62 803 VAL A O 1
ATOM 6185 N N . ILE A 1 804 ? -0.674 17.128 26.322 1.00 92.19 804 ILE A N 1
ATOM 6186 C CA . ILE A 1 804 ? 0.532 16.828 27.108 1.00 92.19 804 ILE A CA 1
ATOM 6187 C C . ILE A 1 804 ? 0.512 17.575 28.448 1.00 92.19 804 ILE A C 1
ATOM 6189 O O . ILE A 1 804 ? 0.732 16.961 29.488 1.00 92.19 804 ILE A O 1
ATOM 6193 N N . TYR A 1 805 ? 0.152 18.860 28.463 1.00 90.19 805 TYR A N 1
ATOM 6194 C CA . TYR A 1 805 ? -0.002 19.609 29.713 1.00 90.19 805 TYR A CA 1
ATOM 6195 C C . TYR A 1 805 ? -1.264 19.245 30.508 1.00 90.19 805 TYR A C 1
ATOM 6197 O O . TYR A 1 805 ? -1.416 19.693 31.638 1.00 90.19 805 TYR A O 1
ATOM 6205 N N . SER A 1 806 ? -2.161 18.404 29.993 1.00 90.44 806 SER A N 1
ATOM 6206 C CA . SER A 1 806 ? -3.272 17.886 30.797 1.00 90.44 806 SER A CA 1
ATOM 6207 C C . SER A 1 806 ? -2.834 16.783 31.764 1.00 90.44 806 SER A C 1
ATOM 6209 O O . SER A 1 806 ? -3.542 16.537 32.739 1.00 90.44 806 SER A O 1
ATOM 6211 N N . ILE A 1 807 ? -1.662 16.157 31.563 1.00 92.31 807 ILE A N 1
ATOM 6212 C CA . ILE A 1 807 ? -1.168 15.072 32.428 1.00 92.31 807 ILE A CA 1
ATOM 6213 C C . ILE A 1 807 ? -1.125 15.513 33.905 1.00 92.31 807 ILE A C 1
ATOM 6215 O O . ILE A 1 807 ? -1.745 14.843 34.733 1.00 92.31 807 ILE A O 1
ATOM 6219 N N . PRO A 1 808 ? -0.483 16.641 34.285 1.00 90.38 808 PRO A N 1
ATOM 6220 C CA . PRO A 1 808 ? -0.395 17.036 35.692 1.00 90.38 808 PRO A CA 1
ATOM 6221 C C . PRO A 1 808 ? -1.746 17.467 36.264 1.00 90.38 808 PRO A C 1
ATOM 6223 O O . PRO A 1 808 ? -2.025 17.193 37.430 1.00 90.38 808 PRO A O 1
ATOM 6226 N N . VAL A 1 809 ? -2.606 18.068 35.434 1.00 88.94 809 VAL A N 1
ATOM 6227 C CA . VAL A 1 809 ? -3.984 18.423 35.801 1.00 88.94 809 VAL A CA 1
ATOM 6228 C C . VAL A 1 809 ? -4.761 17.174 36.195 1.00 88.94 809 VAL A C 1
ATOM 6230 O O . VAL A 1 809 ? -5.224 17.087 37.330 1.00 88.94 809 VAL A O 1
ATOM 6233 N N . ARG A 1 810 ? -4.821 16.167 35.315 1.00 90.56 810 ARG A N 1
ATOM 6234 C CA . ARG A 1 810 ? -5.566 14.923 35.566 1.00 90.56 810 ARG A CA 1
ATOM 6235 C C . ARG A 1 810 ? -5.019 14.138 36.743 1.00 90.56 810 ARG A C 1
ATOM 6237 O O . ARG A 1 810 ? -5.797 13.590 37.515 1.00 90.56 810 ARG A O 1
ATOM 6244 N N . ILE A 1 811 ? -3.703 14.128 36.933 1.00 90.56 811 ILE A N 1
ATOM 6245 C CA . ILE A 1 811 ? -3.101 13.516 38.120 1.00 90.56 811 ILE A CA 1
ATOM 6246 C C . ILE A 1 811 ? -3.520 14.274 39.390 1.00 90.56 811 ILE A C 1
ATOM 6248 O O . ILE A 1 811 ? -3.875 13.638 40.378 1.00 90.56 811 ILE A O 1
ATOM 6252 N N . SER A 1 812 ? -3.531 15.612 39.385 1.00 87.88 812 SER A N 1
ATOM 6253 C CA . SER A 1 812 ? -3.975 16.392 40.552 1.00 87.88 812 SER A CA 1
ATOM 6254 C C . SER A 1 812 ? -5.465 16.212 40.863 1.00 87.88 812 SER A C 1
ATOM 6256 O O . SER A 1 812 ? -5.816 16.037 42.027 1.00 87.88 812 SER A O 1
ATOM 6258 N N . GLU A 1 813 ? -6.322 16.176 39.837 1.00 88.44 813 GLU A N 1
ATOM 6259 C CA . GLU A 1 813 ? -7.759 15.900 39.958 1.00 88.44 813 GLU A CA 1
ATOM 6260 C C . GLU A 1 813 ? -8.011 14.497 40.516 1.00 88.44 813 GLU A C 1
ATOM 6262 O O . GLU A 1 813 ? -8.826 14.333 41.418 1.00 88.44 813 GLU A O 1
ATOM 6267 N N . ALA A 1 814 ? -7.275 13.493 40.032 1.00 89.56 814 ALA A N 1
ATOM 6268 C CA . ALA A 1 814 ? -7.352 12.127 40.538 1.00 89.56 814 ALA A CA 1
ATOM 6269 C C . ALA A 1 814 ? -6.956 12.050 42.019 1.00 89.56 814 ALA A C 1
ATOM 6271 O O . ALA A 1 814 ? -7.665 11.443 42.820 1.00 89.56 814 ALA A O 1
ATOM 6272 N N . VAL A 1 815 ? -5.843 12.685 42.406 1.00 86.25 815 VAL A N 1
ATOM 6273 C CA . VAL A 1 815 ? -5.394 12.715 43.808 1.00 86.25 815 VAL A CA 1
ATOM 6274 C C . VAL A 1 815 ? -6.433 13.398 44.697 1.00 86.25 815 VAL A C 1
ATOM 6276 O O . VAL A 1 815 ? -6.720 12.891 45.778 1.00 86.25 815 VAL A O 1
ATOM 6279 N N . LEU A 1 816 ? -7.030 14.498 44.238 1.00 84.50 816 LEU A N 1
ATOM 6280 C CA . LEU A 1 816 ? -8.116 15.187 44.937 1.00 84.50 816 LEU A CA 1
ATOM 6281 C C . LEU A 1 816 ? -9.356 14.310 45.104 1.00 84.50 816 LEU A C 1
ATOM 6283 O O . LEU A 1 816 ? -9.837 14.142 46.223 1.00 84.50 816 LEU A O 1
ATOM 6287 N N . ALA A 1 817 ? -9.823 13.695 44.018 1.00 86.94 817 ALA A N 1
ATOM 6288 C CA . ALA A 1 817 ? -10.966 12.790 44.042 1.00 86.94 817 ALA A CA 1
ATOM 6289 C C . ALA A 1 817 ? -10.728 11.614 45.001 1.00 86.94 817 ALA A C 1
ATOM 6291 O O . ALA A 1 817 ? -11.625 11.235 45.753 1.00 86.94 817 ALA A O 1
ATOM 6292 N N . MET A 1 818 ? -9.509 11.072 45.032 1.00 85.19 818 MET A N 1
ATOM 6293 C CA . MET A 1 818 ? -9.150 10.004 45.961 1.00 85.19 818 MET A CA 1
ATOM 6294 C C . MET A 1 818 ? -9.107 10.493 47.409 1.00 85.19 818 MET A C 1
ATOM 6296 O O . MET A 1 818 ? -9.554 9.780 48.299 1.00 85.19 818 MET A O 1
ATOM 6300 N N . GLN A 1 819 ? -8.599 11.700 47.670 1.00 80.81 819 GLN A N 1
ATOM 6301 C CA . GLN A 1 819 ? -8.598 12.283 49.015 1.00 80.81 819 GLN A CA 1
ATOM 6302 C C . GLN A 1 819 ? -10.022 12.496 49.547 1.00 80.81 819 GLN A C 1
ATOM 6304 O O . GLN A 1 819 ? -10.282 12.186 50.708 1.00 80.81 819 GLN A O 1
ATOM 6309 N N . GLU A 1 820 ? -10.945 12.969 48.710 1.00 83.69 820 GLU A N 1
ATOM 6310 C CA . GLU A 1 820 ? -12.356 13.161 49.074 1.00 83.69 820 GLU A CA 1
ATOM 6311 C C . GLU A 1 820 ? -13.091 11.830 49.281 1.00 83.69 820 GLU A C 1
ATOM 6313 O O . GLU A 1 820 ? -13.899 11.698 50.201 1.00 83.69 820 GLU A O 1
ATOM 6318 N N . ASN A 1 821 ? -12.779 10.821 48.465 1.00 83.19 821 ASN A N 1
ATOM 6319 C CA . ASN A 1 821 ? -13.425 9.510 48.518 1.00 83.19 821 ASN A CA 1
ATOM 6320 C C . ASN A 1 821 ? -12.699 8.491 49.414 1.00 83.19 821 ASN A C 1
ATOM 6322 O O . ASN A 1 821 ? -13.169 7.358 49.525 1.00 83.19 821 ASN A O 1
ATOM 6326 N N . MET A 1 822 ? -11.594 8.866 50.068 1.00 81.25 822 MET A N 1
ATOM 6327 C CA . MET A 1 822 ? -10.682 7.952 50.772 1.00 81.25 822 MET A CA 1
ATOM 6328 C C . MET A 1 822 ? -11.406 7.068 51.795 1.00 81.25 822 MET A C 1
ATOM 6330 O O . MET A 1 822 ? -11.262 5.848 51.761 1.00 81.25 822 MET A O 1
ATOM 6334 N N . GLU A 1 823 ? -12.222 7.651 52.680 1.00 79.06 823 GLU A N 1
ATOM 6335 C CA . GLU A 1 823 ? -12.936 6.905 53.734 1.00 79.06 823 GLU A CA 1
ATOM 6336 C C . GLU A 1 823 ? -14.009 5.962 53.148 1.00 79.06 823 GLU A C 1
ATOM 6338 O O . GLU A 1 823 ? -14.170 4.814 53.579 1.00 79.06 823 GLU A O 1
ATOM 6343 N N . ILE A 1 824 ? -14.721 6.416 52.112 1.00 83.06 824 ILE A N 1
ATOM 6344 C CA . ILE A 1 824 ? -15.769 5.640 51.431 1.00 83.06 824 ILE A CA 1
ATOM 6345 C C . ILE A 1 824 ? -15.151 4.471 50.660 1.00 83.06 824 ILE A C 1
ATOM 6347 O O . ILE A 1 824 ? -15.662 3.352 50.712 1.00 83.06 824 ILE A O 1
ATOM 6351 N N . TYR A 1 825 ? -14.054 4.720 49.949 1.00 84.06 825 TYR A N 1
ATOM 6352 C CA . TYR A 1 825 ? -13.329 3.703 49.204 1.00 84.06 825 TYR A CA 1
ATOM 6353 C C . TYR A 1 825 ? -12.764 2.649 50.153 1.00 84.06 825 TYR A C 1
ATOM 6355 O O . TYR A 1 825 ? -13.065 1.466 50.015 1.00 84.06 825 TYR A O 1
ATOM 6363 N N . THR A 1 826 ? -12.034 3.089 51.176 1.00 78.75 826 THR A N 1
ATOM 6364 C CA . THR A 1 826 ? -11.370 2.215 52.145 1.00 78.75 826 THR A CA 1
ATOM 6365 C C . THR A 1 826 ? -12.382 1.331 52.880 1.00 78.75 826 THR A C 1
ATOM 6367 O O . THR A 1 826 ? -12.193 0.122 52.941 1.00 78.75 826 THR A O 1
ATOM 6370 N N . SER A 1 827 ? -13.526 1.867 53.327 1.00 80.25 827 SER A N 1
ATOM 6371 C CA . SER A 1 827 ? -14.583 1.058 53.964 1.00 80.25 827 SER A CA 1
ATOM 6372 C C . SER A 1 827 ? -15.233 0.026 53.027 1.00 80.25 827 SER A C 1
ATOM 6374 O O . SER A 1 827 ? -15.483 -1.111 53.437 1.00 80.25 827 SER A O 1
ATOM 6376 N N . LYS A 1 828 ? -15.494 0.380 51.761 1.00 83.75 828 LYS A N 1
ATOM 6377 C CA . LYS A 1 828 ? -16.059 -0.551 50.766 1.00 83.75 828 LYS A CA 1
ATOM 6378 C C . LYS A 1 828 ? -15.065 -1.638 50.370 1.00 83.75 828 LYS A C 1
ATOM 6380 O O . LYS A 1 828 ? -15.464 -2.794 50.250 1.00 83.75 828 LYS A O 1
ATOM 6385 N N . VAL A 1 829 ? -13.791 -1.286 50.213 1.00 82.69 829 VAL A N 1
ATOM 6386 C CA . VAL A 1 829 ? -12.722 -2.242 49.910 1.00 82.69 829 VAL A CA 1
ATOM 6387 C C . VAL A 1 829 ? -12.459 -3.148 51.106 1.00 82.69 829 VAL A C 1
ATOM 6389 O O . VAL A 1 829 ? -12.407 -4.352 50.915 1.00 82.69 829 VAL A O 1
ATOM 6392 N N . PHE A 1 830 ? -12.415 -2.647 52.344 1.00 79.19 830 PHE A N 1
ATOM 6393 C CA . PHE A 1 830 ? -12.317 -3.515 53.528 1.00 79.19 830 PHE A CA 1
ATOM 6394 C C . PHE A 1 830 ? -13.499 -4.478 53.654 1.00 79.19 830 PHE A C 1
ATOM 6396 O O . PHE A 1 830 ? -13.323 -5.611 54.085 1.00 79.19 830 PHE A O 1
ATOM 6403 N N . LYS A 1 831 ? -14.696 -4.086 53.211 1.00 80.81 831 LYS A N 1
ATOM 6404 C CA . LYS A 1 831 ? -15.850 -4.993 53.159 1.00 80.81 831 LYS A CA 1
ATOM 6405 C C . LYS A 1 831 ? -15.748 -6.048 52.047 1.00 80.81 831 LYS A C 1
ATOM 6407 O O . LYS A 1 831 ? -16.297 -7.134 52.206 1.00 80.81 831 LYS A O 1
ATOM 6412 N N . ALA A 1 832 ? -15.112 -5.720 50.923 1.00 79.06 832 ALA A N 1
ATOM 6413 C CA . ALA A 1 832 ? -14.992 -6.602 49.758 1.00 79.06 832 ALA A CA 1
ATOM 6414 C C . ALA A 1 832 ? -13.750 -7.512 49.803 1.00 79.06 832 ALA A C 1
ATOM 6416 O O . ALA A 1 832 ? -13.803 -8.639 49.324 1.00 79.06 832 ALA A O 1
ATOM 6417 N N . CYS A 1 833 ? -12.656 -7.011 50.375 1.00 78.94 833 CYS A N 1
ATOM 6418 C CA . CYS A 1 833 ? -11.312 -7.588 50.356 1.00 78.94 833 CYS A CA 1
ATOM 6419 C C . CYS A 1 833 ? -10.763 -7.910 51.753 1.00 78.94 833 CYS A C 1
ATOM 6421 O O . CYS A 1 833 ? -9.720 -8.548 51.855 1.00 78.94 833 CYS A O 1
ATOM 6423 N N . GLY A 1 834 ? -11.405 -7.434 52.827 1.00 67.75 834 GLY A N 1
ATOM 6424 C CA . GLY A 1 834 ? -10.996 -7.744 54.194 1.00 67.75 834 GLY A CA 1
ATOM 6425 C C . GLY A 1 834 ? -11.343 -9.181 54.568 1.00 67.75 834 GLY A C 1
ATOM 6426 O O . GLY A 1 834 ? -12.411 -9.690 54.218 1.00 67.75 834 GLY A O 1
ATOM 6427 N N . ASP A 1 835 ? -10.434 -9.830 55.287 1.00 48.84 835 ASP A N 1
ATOM 6428 C CA . ASP A 1 835 ? -10.608 -11.204 55.735 1.00 48.84 835 ASP A CA 1
ATOM 6429 C C . ASP A 1 835 ? -11.712 -11.286 56.806 1.00 48.84 835 ASP A C 1
ATOM 6431 O O . ASP A 1 835 ? -11.822 -10.417 57.679 1.00 48.84 835 ASP A O 1
ATOM 6435 N N . ARG A 1 836 ? -12.555 -12.326 56.770 1.00 44.31 836 ARG A N 1
ATOM 6436 C CA . ARG A 1 836 ? -13.518 -12.596 57.855 1.00 44.31 836 ARG A CA 1
ATOM 6437 C C . ARG A 1 836 ? -12.757 -13.205 59.036 1.00 44.31 836 ARG A C 1
ATOM 6439 O O . ARG A 1 836 ? -12.838 -14.407 59.270 1.00 44.31 836 ARG A O 1
ATOM 6446 N N . GLY A 1 837 ? -12.032 -12.372 59.776 1.00 39.22 837 GLY A N 1
ATOM 6447 C CA . GLY A 1 837 ? -11.237 -12.775 60.932 1.00 39.22 837 GLY A CA 1
ATOM 6448 C C . GLY A 1 837 ? -11.409 -11.833 62.122 1.00 39.22 837 GLY A C 1
ATOM 6449 O O . GLY A 1 837 ? -10.844 -10.751 62.135 1.00 39.22 837 GLY A O 1
ATOM 6450 N N . GLU A 1 838 ? -12.159 -12.323 63.111 1.00 34.34 838 GLU A N 1
ATOM 6451 C CA . GLU A 1 838 ? -12.215 -11.928 64.530 1.00 34.34 838 GLU A CA 1
ATOM 6452 C C . GLU A 1 838 ? -12.865 -10.585 64.933 1.00 34.34 838 GLU A C 1
ATOM 6454 O O . GLU A 1 838 ? -12.339 -9.487 64.767 1.00 34.34 838 GLU A O 1
ATOM 6459 N N . GLU A 1 839 ? -14.020 -10.721 65.601 1.00 40.91 839 GLU A N 1
ATOM 6460 C CA . GLU A 1 839 ? -14.611 -9.726 66.496 1.00 40.91 839 GLU A CA 1
ATOM 6461 C C . GLU A 1 839 ? -13.636 -9.399 67.644 1.00 40.91 839 GLU A C 1
ATOM 6463 O O . GLU A 1 839 ? -13.602 -10.067 68.678 1.00 40.91 839 GLU A O 1
ATOM 6468 N N . GLY A 1 840 ? -12.842 -8.346 67.465 1.00 35.12 840 GLY A N 1
ATOM 6469 C CA . GLY A 1 840 ? -12.073 -7.694 68.520 1.00 35.12 840 GLY A CA 1
ATOM 6470 C C . GLY A 1 840 ? -12.774 -6.425 69.009 1.00 35.12 840 GLY A C 1
ATOM 6471 O O . GLY A 1 840 ? -12.918 -5.462 68.267 1.00 35.12 840 GLY A O 1
ATOM 6472 N N . THR A 1 841 ? -13.217 -6.458 70.265 1.00 31.30 841 THR A N 1
ATOM 6473 C CA . THR A 1 841 ? -13.742 -5.389 71.145 1.00 31.30 841 THR A CA 1
ATOM 6474 C C . THR A 1 841 ? -13.413 -3.926 70.759 1.00 31.30 841 THR A C 1
ATOM 6476 O O . THR A 1 841 ? -12.256 -3.625 70.472 1.00 31.30 841 THR A O 1
ATOM 6479 N N . PRO A 1 842 ? -14.363 -2.970 70.876 1.00 38.44 842 PRO A N 1
ATOM 6480 C CA . PRO A 1 842 ? -14.117 -1.563 70.555 1.00 38.44 842 PRO A CA 1
ATOM 6481 C C . PRO A 1 842 ? -13.213 -0.900 71.605 1.00 38.44 842 PRO A C 1
ATOM 6483 O O . PRO A 1 842 ? -13.640 -0.644 72.733 1.00 38.44 842 PRO A O 1
ATOM 6486 N N . SER A 1 843 ? -11.968 -0.591 71.243 1.00 32.75 843 SER A N 1
ATOM 6487 C CA . SER A 1 843 ? -11.114 0.312 72.019 1.00 32.75 843 SER A CA 1
ATOM 6488 C C . SER A 1 843 ? -11.367 1.763 71.610 1.00 32.75 843 SER A C 1
ATOM 6490 O O . SER A 1 843 ? -11.349 2.115 70.435 1.00 32.75 843 SER A O 1
ATOM 6492 N N . SER A 1 844 ? -11.628 2.593 72.618 1.00 35.81 844 SER A N 1
ATOM 6493 C CA . SER A 1 844 ? -11.923 4.022 72.532 1.00 35.81 844 SER A CA 1
ATOM 6494 C C . SER A 1 844 ? -10.890 4.809 71.721 1.00 35.81 844 SER A C 1
ATOM 6496 O O . SER A 1 844 ? -9.719 4.853 72.101 1.00 35.81 844 SER A O 1
ATOM 6498 N N . ILE A 1 845 ? -11.346 5.515 70.687 1.00 33.91 845 ILE A N 1
ATOM 6499 C CA . ILE A 1 845 ? -10.559 6.550 70.016 1.00 33.91 845 ILE A CA 1
ATOM 6500 C C . ILE A 1 845 ? -10.692 7.842 70.827 1.00 33.91 845 ILE A C 1
ATOM 6502 O O . ILE A 1 845 ? -11.775 8.410 70.963 1.00 33.91 845 ILE A O 1
ATOM 6506 N N . SER A 1 846 ? -9.569 8.269 71.402 1.00 29.53 846 SER A N 1
ATOM 6507 C CA . SER A 1 846 ? -9.368 9.613 71.934 1.00 29.53 846 SER A CA 1
ATOM 6508 C C . SER A 1 846 ? -9.306 10.592 70.763 1.00 29.53 846 SER A C 1
ATOM 6510 O O . SER A 1 846 ? -8.461 10.439 69.884 1.00 29.53 846 SER A O 1
ATOM 6512 N N . GLU A 1 847 ? -10.173 11.605 70.756 1.00 36.44 847 GLU A N 1
ATOM 6513 C CA . GLU A 1 847 ? -10.034 12.754 69.861 1.00 36.44 847 GLU A CA 1
ATOM 6514 C C . GLU A 1 847 ? -8.751 13.527 70.213 1.00 36.44 847 GLU A C 1
ATOM 6516 O O . GLU A 1 847 ? -8.690 14.225 71.224 1.00 36.44 847 GLU A O 1
ATOM 6521 N N . GLU A 1 848 ? -7.727 13.427 69.365 1.00 31.47 848 GLU A N 1
ATOM 6522 C CA . GLU A 1 848 ? -6.679 14.443 69.255 1.00 31.47 848 GLU A CA 1
ATOM 6523 C C . GLU A 1 848 ? -6.745 15.123 67.877 1.00 31.47 848 GLU A C 1
ATOM 6525 O O . GLU A 1 848 ? -7.169 14.524 66.885 1.00 31.47 848 GLU A O 1
ATOM 6530 N N . PRO A 1 849 ? -6.393 16.417 67.799 1.00 34.69 849 PRO A N 1
ATOM 6531 C CA . PRO A 1 849 ? -6.805 17.268 66.697 1.00 34.69 849 PRO A CA 1
ATOM 6532 C C . PRO A 1 849 ? -6.043 16.929 65.415 1.00 34.69 849 PRO A C 1
ATOM 6534 O O . PRO A 1 849 ? -4.813 16.994 65.365 1.00 34.69 849 PRO A O 1
ATOM 6537 N N . LYS A 1 850 ? -6.804 16.655 64.346 1.00 34.22 850 LYS A N 1
ATOM 6538 C CA . LYS A 1 850 ? -6.339 16.567 62.955 1.00 34.22 850 LYS A CA 1
ATOM 6539 C C . LYS A 1 850 ? -5.368 17.718 62.655 1.00 34.22 850 LYS A C 1
ATOM 6541 O O . LYS A 1 850 ? -5.782 18.866 62.469 1.00 34.22 850 LYS A O 1
ATOM 6546 N N . LYS A 1 851 ? -4.065 17.420 62.559 1.00 35.62 851 LYS A N 1
ATOM 6547 C CA . LYS A 1 851 ? -3.129 18.279 61.823 1.00 35.62 851 LYS A CA 1
ATOM 6548 C C . LYS A 1 851 ? -3.692 18.400 60.412 1.00 35.62 851 LYS A C 1
ATOM 6550 O O . LYS A 1 851 ? -3.904 17.380 59.766 1.00 35.62 851 LYS A O 1
ATOM 6555 N N . LYS A 1 852 ? -3.979 19.633 59.975 1.00 37.50 852 LYS A N 1
ATOM 6556 C CA . LYS A 1 852 ? -4.444 19.952 58.617 1.00 37.50 852 LYS A CA 1
ATOM 6557 C C . LYS A 1 852 ? -3.639 19.131 57.606 1.00 37.50 852 LYS A C 1
ATOM 6559 O O . LYS A 1 852 ? -2.455 19.404 57.418 1.00 37.50 852 LYS A O 1
ATOM 6564 N N . ALA A 1 853 ? -4.276 18.130 56.997 1.00 45.22 853 ALA A N 1
ATOM 6565 C CA . ALA A 1 853 ? -3.733 17.472 55.824 1.00 45.22 853 ALA A CA 1
ATOM 6566 C C . ALA A 1 853 ? -3.502 18.568 54.779 1.00 45.22 853 ALA A C 1
ATOM 6568 O O . ALA A 1 853 ? -4.402 19.370 54.522 1.00 45.22 853 ALA A O 1
ATOM 6569 N N . SER A 1 854 ? -2.276 18.667 54.266 1.00 46.94 854 SER A N 1
ATOM 6570 C CA . SER A 1 854 ? -1.952 19.595 53.185 1.00 46.94 854 SER A CA 1
ATOM 6571 C C . SER A 1 854 ? -2.773 19.176 51.970 1.00 46.94 854 SER A C 1
ATOM 6573 O O . SER A 1 854 ? -2.496 18.143 51.363 1.00 46.94 854 SER A O 1
ATOM 6575 N N . THR A 1 855 ? -3.848 19.905 51.687 1.00 53.25 855 THR A N 1
ATOM 6576 C CA . THR A 1 855 ? -4.763 19.596 50.591 1.00 53.25 855 THR A CA 1
ATOM 6577 C C . THR A 1 855 ? -4.100 19.974 49.275 1.00 53.25 855 THR A C 1
ATOM 6579 O O . THR A 1 855 ? -3.639 21.107 49.110 1.00 53.25 855 THR A O 1
ATOM 6582 N N . VAL A 1 856 ? -4.060 19.038 48.325 1.00 57.31 856 VAL A N 1
ATOM 6583 C CA . VAL A 1 856 ? -3.736 19.380 46.935 1.00 57.31 856 VAL A CA 1
ATOM 6584 C C . VAL A 1 856 ? -4.820 20.347 46.457 1.00 57.31 856 VAL A C 1
ATOM 6586 O O . VAL A 1 856 ? -5.986 20.174 46.779 1.00 57.31 856 VAL A O 1
ATOM 6589 N N . THR A 1 857 ? -4.456 21.417 45.760 1.00 58.38 857 THR A N 1
ATOM 6590 C CA . THR A 1 857 ? -5.435 22.282 45.082 1.00 58.38 857 THR A CA 1
ATOM 6591 C C . THR A 1 857 ? -5.482 21.882 43.616 1.00 58.38 857 THR A C 1
ATOM 6593 O O . THR A 1 857 ? -4.458 21.475 43.066 1.00 58.38 857 THR A O 1
ATOM 6596 N N . ALA A 1 858 ? -6.667 21.942 42.997 1.00 60.66 858 ALA A N 1
ATOM 6597 C CA . ALA A 1 858 ? -6.840 21.521 41.611 1.00 60.66 858 ALA A CA 1
ATOM 6598 C C . ALA A 1 858 ? -5.907 22.345 40.719 1.00 60.66 858 ALA A C 1
ATOM 6600 O O . ALA A 1 858 ? -5.957 23.579 40.740 1.00 60.66 858 ALA A O 1
ATOM 6601 N N . LEU A 1 859 ? -5.017 21.676 39.981 1.00 70.38 859 LEU A N 1
ATOM 6602 C CA . LEU A 1 859 ? -4.139 22.374 39.054 1.00 70.38 859 LEU A CA 1
ATOM 6603 C C . LEU A 1 859 ? -4.963 22.808 37.852 1.00 70.38 859 LEU A C 1
ATOM 6605 O O . LEU A 1 859 ? -5.476 21.982 37.109 1.00 70.38 859 LEU A O 1
ATOM 6609 N N . GLU A 1 860 ? -5.054 24.112 37.628 1.00 62.56 860 GLU A N 1
ATOM 6610 C CA . GLU A 1 860 ? -5.611 24.639 36.391 1.00 62.56 860 GLU A CA 1
ATOM 6611 C C . GLU A 1 860 ? -4.487 24.826 35.373 1.00 62.56 860 GLU A C 1
ATOM 6613 O O . GLU A 1 860 ? -3.605 25.674 35.545 1.00 62.56 860 GLU A O 1
ATOM 6618 N N . TYR A 1 861 ? -4.530 24.068 34.277 1.00 66.94 861 TYR A N 1
ATOM 6619 C CA . TYR A 1 861 ? -3.757 24.428 33.095 1.00 66.94 861 TYR A CA 1
ATOM 6620 C C . TYR A 1 861 ? -4.522 25.488 32.304 1.00 66.94 861 TYR A C 1
ATOM 6622 O O . TYR A 1 861 ? -5.568 25.211 31.718 1.00 66.94 861 TYR A O 1
ATOM 6630 N N . LYS A 1 862 ? -3.988 26.712 32.268 1.00 61.12 862 LYS A N 1
ATOM 6631 C CA . LYS A 1 862 ? -4.437 27.735 31.319 1.00 61.12 862 LYS A CA 1
ATOM 6632 C C . LYS A 1 862 ? -3.557 27.651 30.073 1.00 61.12 862 LYS A C 1
ATOM 6634 O O . LYS A 1 862 ? -2.351 27.878 30.209 1.00 61.12 862 LYS A O 1
ATOM 6639 N N . PRO A 1 863 ? -4.126 27.356 28.885 1.00 62.88 863 PRO A N 1
ATOM 6640 C CA . PRO A 1 863 ? -3.373 27.327 27.639 1.00 62.88 863 PRO A CA 1
ATOM 6641 C C . PRO A 1 863 ? -2.567 28.614 27.486 1.00 62.88 863 PRO A C 1
ATOM 6643 O O . PRO A 1 863 ? -3.113 29.720 27.528 1.00 62.88 863 PRO A O 1
ATOM 6646 N N . SER A 1 864 ? -1.247 28.483 27.368 1.00 66.75 864 SER A N 1
ATOM 6647 C CA . SER A 1 864 ? -0.384 29.642 27.181 1.00 66.75 864 SER A CA 1
ATOM 6648 C C . SER A 1 864 ? -0.474 30.079 25.722 1.00 66.75 864 SER A C 1
ATOM 6650 O O . SER A 1 864 ? -0.153 29.284 24.838 1.00 66.75 864 SER A O 1
ATOM 6652 N N . PRO A 1 865 ? -0.785 31.354 25.425 1.00 68.69 865 PRO A N 1
ATOM 6653 C CA . PRO A 1 865 ? -0.751 31.852 24.049 1.00 68.69 865 PRO A CA 1
ATOM 6654 C C . PRO A 1 865 ? 0.611 31.617 23.379 1.00 68.69 865 PRO A C 1
ATOM 6656 O O . PRO A 1 865 ? 0.700 31.460 22.167 1.00 68.69 865 PRO A O 1
ATOM 6659 N N . LYS A 1 866 ? 1.690 31.553 24.177 1.00 75.00 866 LYS A N 1
ATOM 6660 C CA . LYS A 1 866 ? 3.048 31.278 23.693 1.00 75.00 866 LYS A CA 1
ATOM 6661 C C . LYS A 1 866 ? 3.271 29.808 23.319 1.00 75.00 866 LYS A C 1
ATOM 6663 O O . LYS A 1 866 ? 4.045 29.562 22.400 1.00 75.00 866 LYS A O 1
ATOM 6668 N N . SER A 1 867 ? 2.662 28.843 24.020 1.00 73.50 867 SER A N 1
ATOM 6669 C CA . SER A 1 867 ? 2.816 27.413 23.693 1.00 73.50 867 SER A CA 1
ATOM 6670 C C . SER A 1 867 ? 2.006 27.044 22.456 1.00 73.50 867 SER A C 1
ATOM 6672 O O . SER A 1 867 ? 2.555 26.409 21.557 1.00 73.50 867 SER A O 1
ATOM 6674 N N . ALA A 1 868 ? 0.776 27.557 22.365 1.00 75.25 868 ALA A N 1
ATOM 6675 C CA . ALA A 1 868 ? -0.092 27.388 21.206 1.00 75.25 868 ALA A CA 1
ATOM 6676 C C . ALA A 1 868 ? 0.546 27.985 19.940 1.00 75.25 868 ALA A C 1
ATOM 6678 O O . ALA A 1 868 ? 0.699 27.291 18.938 1.00 75.25 868 ALA A O 1
ATOM 6679 N N . ALA A 1 869 ? 1.050 29.224 20.016 1.00 80.19 869 ALA A N 1
ATOM 6680 C CA . ALA A 1 869 ? 1.770 29.844 18.902 1.00 80.19 869 ALA A CA 1
ATOM 6681 C C . ALA A 1 869 ? 3.044 29.068 18.518 1.00 80.19 869 ALA A C 1
ATOM 6683 O O . ALA A 1 869 ? 3.401 28.989 17.345 1.00 80.19 869 ALA A O 1
ATOM 6684 N N . ARG A 1 870 ? 3.745 28.468 19.492 1.00 85.44 870 ARG A N 1
ATOM 6685 C CA . ARG A 1 870 ? 4.925 27.636 19.214 1.00 85.44 870 ARG A CA 1
ATOM 6686 C C . ARG A 1 870 ? 4.540 26.367 18.448 1.00 85.44 870 ARG A C 1
ATOM 6688 O O . ARG A 1 870 ? 5.234 26.046 17.490 1.00 85.44 870 ARG A O 1
ATOM 6695 N N . LEU A 1 871 ? 3.464 25.678 18.840 1.00 86.12 871 LEU A N 1
ATOM 6696 C CA . LEU A 1 871 ? 2.950 24.495 18.137 1.00 86.12 871 LEU A CA 1
ATOM 6697 C C . LEU A 1 871 ? 2.526 24.836 16.705 1.00 86.12 871 LEU A C 1
ATOM 6699 O O . LEU A 1 871 ? 2.933 24.158 15.766 1.00 86.12 871 LEU A O 1
ATOM 6703 N N . GLU A 1 872 ? 1.771 25.920 16.537 1.00 86.38 872 GLU A N 1
ATOM 6704 C CA . GLU A 1 872 ? 1.301 26.395 15.234 1.00 86.38 872 GLU A CA 1
ATOM 6705 C C . GLU A 1 872 ? 2.467 26.692 14.283 1.00 86.38 872 GLU A C 1
ATOM 6707 O O . GLU A 1 872 ? 2.454 26.262 13.128 1.00 86.38 872 GLU A O 1
ATOM 6712 N N . VAL A 1 873 ? 3.522 27.353 14.774 1.00 89.44 873 VAL A N 1
ATOM 6713 C CA . VAL A 1 873 ? 4.744 27.606 13.994 1.00 89.44 873 VAL A CA 1
ATOM 6714 C C . VAL A 1 873 ? 5.420 26.298 13.576 1.00 89.44 873 VAL A C 1
ATOM 6716 O O . VAL A 1 873 ? 5.818 26.179 12.419 1.00 89.44 873 VAL A O 1
ATOM 6719 N N . GLN A 1 874 ? 5.527 25.311 14.474 1.00 89.25 874 GLN A N 1
ATOM 6720 C CA . GLN A 1 874 ? 6.130 24.009 14.149 1.00 89.25 874 GLN A CA 1
ATOM 6721 C C . GLN A 1 874 ? 5.325 23.251 13.089 1.00 89.25 874 GLN A C 1
ATOM 6723 O O . GLN A 1 874 ? 5.889 22.783 12.100 1.00 89.25 874 GLN A O 1
ATOM 6728 N N . VAL A 1 875 ? 4.004 23.169 13.261 1.00 91.38 875 VAL A N 1
ATOM 6729 C CA . VAL A 1 875 ? 3.095 22.506 12.314 1.00 91.38 875 VAL A CA 1
ATOM 6730 C C . VAL A 1 875 ? 3.119 23.207 10.954 1.00 91.38 875 VAL A C 1
ATOM 6732 O O . VAL A 1 875 ? 3.133 22.544 9.915 1.00 91.38 875 VAL A O 1
ATOM 6735 N N . THR A 1 876 ? 3.172 24.538 10.938 1.00 91.56 876 THR A N 1
ATOM 6736 C CA . THR A 1 876 ? 3.218 25.323 9.699 1.00 91.56 876 THR A CA 1
ATOM 6737 C C . THR A 1 876 ? 4.542 25.144 8.958 1.00 91.56 876 THR A C 1
ATOM 6739 O O . THR A 1 876 ? 4.521 24.946 7.742 1.00 91.56 876 THR A O 1
ATOM 6742 N N . ASP A 1 877 ? 5.683 25.161 9.658 1.00 90.31 877 ASP A N 1
ATOM 6743 C CA . ASP A 1 877 ? 7.006 24.968 9.042 1.00 90.31 877 ASP A CA 1
ATOM 6744 C C . ASP A 1 877 ? 7.121 23.583 8.393 1.00 90.31 877 ASP A C 1
ATOM 6746 O O . ASP A 1 877 ? 7.415 23.482 7.196 1.00 90.31 877 ASP A O 1
ATOM 6750 N N . VAL A 1 878 ? 6.775 22.519 9.130 1.00 93.00 878 VAL A N 1
ATOM 6751 C CA . VAL A 1 878 ? 6.826 21.156 8.582 1.00 93.00 878 VAL A CA 1
ATOM 6752 C C . VAL A 1 878 ? 5.852 20.978 7.427 1.00 93.00 878 VAL A C 1
ATOM 6754 O O . VAL A 1 878 ? 6.219 20.417 6.396 1.00 93.00 878 VAL A O 1
ATOM 6757 N N . SER A 1 879 ? 4.643 21.533 7.533 1.00 95.12 879 SER A N 1
ATOM 6758 C CA . SER A 1 879 ? 3.650 21.463 6.460 1.00 95.12 879 SER A CA 1
ATOM 6759 C C . SER A 1 879 ? 4.107 22.200 5.203 1.00 95.12 879 SER A C 1
ATOM 6761 O O . SER A 1 879 ? 3.911 21.707 4.093 1.00 95.12 879 SER A O 1
ATOM 6763 N N . SER A 1 880 ? 4.745 23.364 5.353 1.00 94.62 880 SER A N 1
ATOM 6764 C CA . SER A 1 880 ? 5.311 24.117 4.232 1.00 94.62 880 SER A CA 1
ATOM 6765 C C . SER A 1 880 ? 6.405 23.314 3.533 1.00 94.62 880 SER A C 1
ATOM 6767 O O . SER A 1 880 ? 6.388 23.186 2.309 1.00 94.62 880 SER A O 1
ATOM 6769 N N . LYS A 1 881 ? 7.325 22.711 4.295 1.00 93.94 881 LYS A N 1
ATOM 6770 C CA . LYS A 1 881 ? 8.404 21.889 3.731 1.00 93.94 881 LYS A CA 1
ATOM 6771 C C . LYS A 1 881 ? 7.906 20.619 3.063 1.00 93.94 881 LYS A C 1
ATOM 6773 O O . LYS A 1 881 ? 8.389 20.291 1.982 1.00 93.94 881 LYS A O 1
ATOM 6778 N N . LEU A 1 882 ? 6.917 19.946 3.642 1.00 95.12 882 LEU A N 1
ATOM 6779 C CA . LEU A 1 882 ? 6.283 18.782 3.023 1.00 95.12 882 LEU A CA 1
ATOM 6780 C C . LEU A 1 882 ? 5.595 19.149 1.694 1.00 95.12 882 LEU A C 1
ATOM 6782 O O . LEU A 1 882 ? 5.756 18.431 0.711 1.00 95.12 882 LEU A O 1
ATOM 6786 N N . LYS A 1 883 ? 4.918 20.303 1.617 1.00 95.69 883 LYS A N 1
ATOM 6787 C CA . LYS A 1 883 ? 4.314 20.802 0.366 1.00 95.69 883 LYS A CA 1
ATOM 6788 C C . LYS A 1 883 ? 5.354 21.145 -0.703 1.00 95.69 883 LYS A C 1
ATOM 6790 O O . LYS A 1 883 ? 5.161 20.802 -1.865 1.00 95.69 883 LYS A O 1
ATOM 6795 N N . GLU A 1 884 ? 6.471 21.772 -0.325 1.00 92.81 884 GLU A N 1
ATOM 6796 C CA . GLU A 1 884 ? 7.578 22.072 -1.252 1.00 92.81 884 GLU A CA 1
ATOM 6797 C C . GLU A 1 884 ? 8.131 20.801 -1.928 1.00 92.81 884 GLU A C 1
ATOM 6799 O O . GLU A 1 884 ? 8.541 20.852 -3.087 1.00 92.81 884 GLU A O 1
ATOM 6804 N N . MET A 1 885 ? 8.122 19.657 -1.232 1.00 94.50 885 MET A N 1
ATOM 6805 C CA . MET A 1 885 ? 8.638 18.381 -1.745 1.00 94.50 885 MET A CA 1
ATOM 6806 C C . MET A 1 885 ? 7.567 17.434 -2.314 1.00 94.50 885 MET A C 1
ATOM 6808 O O . MET A 1 885 ? 7.912 16.328 -2.732 1.00 94.50 885 MET A O 1
ATOM 6812 N N . GLN A 1 886 ? 6.293 17.845 -2.368 1.00 94.19 886 GLN A N 1
ATOM 6813 C CA . GLN A 1 886 ? 5.165 16.994 -2.782 1.00 94.19 886 GLN A CA 1
ATOM 6814 C C . GLN A 1 886 ? 5.343 16.396 -4.182 1.00 94.19 886 GLN A C 1
ATOM 6816 O O . GLN A 1 886 ? 5.084 15.218 -4.385 1.00 94.19 886 GLN A O 1
ATOM 6821 N N . PHE A 1 887 ? 5.8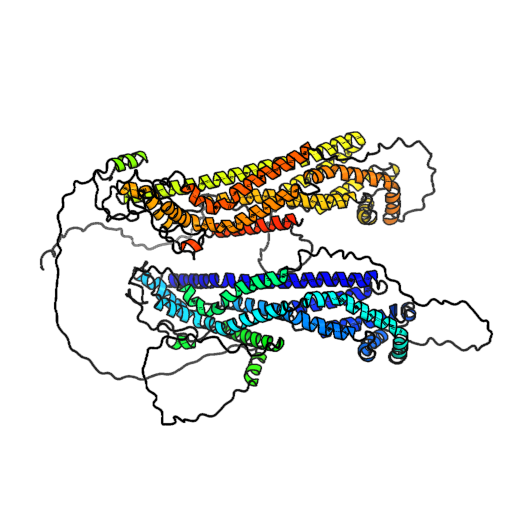54 17.188 -5.122 1.00 94.75 887 PHE A N 1
ATOM 6822 C CA . PHE A 1 887 ? 6.015 16.798 -6.528 1.00 94.75 887 PHE A CA 1
ATOM 6823 C C . PHE A 1 887 ? 7.477 16.513 -6.898 1.00 94.75 887 PHE A C 1
ATOM 6825 O O . PHE A 1 887 ? 7.880 16.660 -8.054 1.00 94.75 887 PHE A O 1
ATOM 6832 N N . TYR A 1 888 ? 8.312 16.178 -5.910 1.00 96.31 888 TYR A N 1
ATOM 6833 C CA . TYR A 1 888 ? 9.761 16.067 -6.082 1.00 96.31 888 TYR A CA 1
ATOM 6834 C C . TYR A 1 888 ? 10.162 15.130 -7.234 1.00 96.31 888 TYR A C 1
ATOM 6836 O O . TYR A 1 888 ? 10.991 15.509 -8.066 1.00 96.31 888 TYR A O 1
ATOM 6844 N N . TRP A 1 889 ? 9.565 13.937 -7.314 1.00 96.62 889 TRP A N 1
ATOM 6845 C CA . TRP A 1 889 ? 9.971 12.902 -8.271 1.00 96.62 889 TRP A CA 1
ATOM 6846 C C . TRP A 1 889 ? 9.708 13.296 -9.728 1.00 96.62 889 TRP A C 1
ATOM 6848 O O . TRP A 1 889 ? 10.581 13.102 -10.575 1.00 96.62 889 TRP A O 1
ATOM 6858 N N . ILE A 1 890 ? 8.570 13.933 -10.011 1.00 95.62 890 ILE A N 1
ATOM 6859 C CA . ILE A 1 890 ? 8.218 14.406 -11.362 1.00 95.62 890 ILE A CA 1
ATOM 6860 C C . ILE A 1 890 ? 8.847 15.765 -11.713 1.00 95.62 890 ILE A C 1
ATOM 6862 O O . ILE A 1 890 ? 9.045 16.086 -12.887 1.00 95.62 890 ILE A O 1
ATOM 6866 N N . GLN A 1 891 ? 9.224 16.576 -10.719 1.00 94.94 891 GLN A N 1
ATOM 6867 C CA . GLN A 1 891 ? 9.910 17.854 -10.953 1.00 94.94 891 GLN A CA 1
ATOM 6868 C C . GLN A 1 891 ? 11.426 17.701 -11.139 1.00 94.94 891 GLN A C 1
ATOM 6870 O O . GLN A 1 891 ? 12.053 18.555 -11.781 1.00 94.94 891 GLN A O 1
ATOM 6875 N N . LEU A 1 892 ? 12.023 16.615 -10.639 1.00 94.00 892 LEU A N 1
ATOM 6876 C CA . LEU A 1 892 ? 13.462 16.359 -10.713 1.00 94.00 892 LEU A CA 1
ATOM 6877 C C . LEU A 1 892 ? 14.032 16.431 -12.148 1.00 94.00 892 LEU A C 1
ATOM 6879 O O . LEU A 1 892 ? 15.043 17.118 -12.327 1.00 94.00 892 LEU A O 1
ATOM 6883 N N . PRO A 1 893 ? 13.406 15.844 -13.193 1.00 93.38 893 PRO A N 1
ATOM 6884 C CA . PRO A 1 893 ? 13.857 16.010 -14.577 1.00 93.38 893 PRO A CA 1
ATOM 6885 C C . PRO A 1 893 ? 14.001 17.478 -15.004 1.00 93.38 893 PRO A C 1
ATOM 6887 O O . PRO A 1 893 ? 15.015 17.876 -15.583 1.00 93.38 893 PRO A O 1
ATOM 6890 N N . SER A 1 894 ? 13.016 18.316 -14.669 1.00 91.88 894 SER A N 1
ATOM 6891 C CA . SER A 1 894 ? 13.037 19.744 -15.003 1.00 91.88 894 SER A CA 1
ATOM 6892 C C . SER A 1 894 ? 14.102 20.499 -14.205 1.00 91.88 894 SER A C 1
ATOM 6894 O O . SER A 1 894 ? 14.811 21.338 -14.770 1.00 91.88 894 SER A O 1
ATOM 6896 N N . ALA A 1 895 ? 14.272 20.166 -12.924 1.00 91.75 895 ALA A N 1
ATOM 6897 C CA . ALA A 1 895 ? 15.306 20.746 -12.072 1.00 91.75 895 ALA A CA 1
ATOM 6898 C C . ALA A 1 895 ? 16.719 20.439 -12.601 1.00 91.75 895 ALA A C 1
ATOM 6900 O O . ALA A 1 895 ? 17.555 21.340 -12.686 1.00 91.75 895 ALA A O 1
ATOM 6901 N N . LEU A 1 896 ? 16.974 19.206 -13.052 1.00 92.12 896 LEU A N 1
ATOM 6902 C CA . LEU A 1 896 ? 18.271 18.793 -13.605 1.00 92.12 896 LEU A CA 1
ATOM 6903 C C . LEU A 1 896 ? 18.603 19.462 -14.948 1.00 92.12 896 LEU A C 1
ATOM 6905 O O . LEU A 1 896 ? 19.784 19.654 -15.257 1.00 92.12 896 LEU A O 1
ATOM 6909 N N . CYS A 1 897 ? 17.584 19.843 -15.722 1.00 91.06 897 CYS A N 1
ATOM 6910 C CA . CYS A 1 897 ? 17.734 20.569 -16.985 1.00 91.06 897 CYS A CA 1
ATOM 6911 C C . CYS A 1 897 ? 17.875 22.090 -16.814 1.00 91.06 897 CYS A C 1
ATOM 6913 O O . CYS A 1 897 ? 18.385 22.770 -17.717 1.00 91.06 897 CYS A O 1
ATOM 6915 N N . SER A 1 898 ? 17.438 22.639 -15.678 1.00 84.56 898 SER A N 1
ATOM 6916 C CA . SER A 1 898 ? 17.494 24.075 -15.401 1.00 84.56 898 SER A CA 1
ATOM 6917 C C . SER A 1 898 ? 18.947 24.586 -15.345 1.00 84.56 898 SER A C 1
ATOM 6919 O O . SER A 1 898 ? 19.848 23.930 -14.824 1.00 84.56 898 SER A O 1
ATOM 6921 N N . GLY A 1 899 ? 19.228 25.725 -15.988 1.00 74.25 899 GLY A N 1
ATOM 6922 C CA . GLY A 1 899 ? 20.571 26.334 -16.059 1.00 74.25 899 GLY A CA 1
ATOM 6923 C C . GLY A 1 899 ? 21.576 25.671 -17.022 1.00 74.25 899 GLY A C 1
ATOM 6924 O O . GLY A 1 899 ? 22.523 26.328 -17.468 1.00 74.25 899 GLY A O 1
ATOM 6925 N N . LYS A 1 900 ? 21.359 24.406 -17.411 1.00 78.19 900 LYS A N 1
ATOM 6926 C CA . LYS A 1 900 ? 22.239 23.637 -18.322 1.00 78.19 900 LYS A CA 1
ATOM 6927 C C . LYS A 1 900 ? 21.785 23.638 -19.783 1.00 78.19 900 LYS A C 1
ATOM 6929 O O . LYS A 1 900 ? 22.567 23.307 -20.669 1.00 78.19 900 LYS A O 1
ATOM 6934 N N . THR A 1 901 ? 20.548 24.045 -20.038 1.00 79.00 901 THR A N 1
ATOM 6935 C CA . THR A 1 901 ? 19.913 24.076 -21.362 1.00 79.00 901 THR A CA 1
ATOM 6936 C C . THR A 1 901 ? 19.926 25.480 -21.976 1.00 79.00 901 THR A C 1
ATOM 6938 O O . THR A 1 901 ? 20.283 26.467 -21.322 1.00 79.00 901 THR A O 1
ATOM 6941 N N . ALA A 1 902 ? 19.614 25.575 -23.271 1.00 72.44 902 ALA A N 1
ATOM 6942 C CA . ALA A 1 902 ? 19.392 26.859 -23.935 1.00 72.44 902 ALA A CA 1
ATOM 6943 C C . ALA A 1 902 ? 18.162 27.578 -23.342 1.00 72.44 902 ALA A C 1
ATOM 6945 O O . ALA A 1 902 ? 17.188 26.934 -22.964 1.00 72.44 902 ALA A O 1
ATOM 6946 N N . SER A 1 903 ? 18.217 28.912 -23.253 1.00 64.12 903 SER A N 1
ATOM 6947 C CA . SER A 1 903 ? 17.082 29.731 -22.801 1.00 64.12 903 SER A CA 1
ATOM 6948 C C . SER A 1 903 ? 15.884 29.557 -23.739 1.00 64.12 903 SER A C 1
ATOM 6950 O O . SER A 1 903 ? 16.067 29.343 -24.938 1.00 64.12 903 SER A O 1
ATOM 6952 N N . SER A 1 904 ? 14.661 29.723 -23.226 1.00 57.25 904 SER A N 1
ATOM 6953 C CA . SER A 1 904 ? 13.425 29.665 -24.025 1.00 57.25 904 SER A CA 1
ATOM 6954 C C . SER A 1 904 ? 13.408 30.663 -25.193 1.00 57.25 904 SER A C 1
ATOM 6956 O O . SER A 1 904 ? 12.729 30.434 -26.183 1.00 57.25 904 SER A O 1
ATOM 6958 N N . THR A 1 905 ? 14.203 31.733 -25.118 1.00 52.97 905 THR A N 1
ATOM 6959 C CA . THR A 1 905 ? 14.355 32.761 -26.160 1.00 52.97 905 THR A CA 1
ATOM 6960 C C . THR A 1 905 ? 15.307 32.389 -27.307 1.00 52.97 905 THR A C 1
ATOM 6962 O O . THR A 1 905 ? 15.347 33.098 -28.308 1.00 52.97 905 THR A O 1
ATOM 6965 N N . THR A 1 906 ? 16.086 31.306 -27.192 1.00 57.16 906 THR A N 1
ATOM 6966 C CA . THR A 1 906 ? 17.047 30.841 -28.217 1.00 57.16 906 THR A CA 1
ATOM 6967 C C . THR A 1 906 ? 16.775 29.404 -28.690 1.00 57.16 906 THR A C 1
ATOM 6969 O O . THR A 1 906 ? 17.685 28.737 -29.194 1.00 57.16 906 THR A O 1
ATOM 6972 N N . SER A 1 907 ? 15.523 28.940 -28.553 1.00 59.84 907 SER A N 1
ATOM 6973 C CA . SER A 1 907 ? 15.050 27.565 -28.813 1.00 59.84 907 SER A CA 1
ATOM 6974 C C . SER A 1 907 ? 15.391 26.995 -30.192 1.00 59.84 907 SER A C 1
ATOM 6976 O O . SER A 1 907 ? 15.446 25.779 -30.350 1.00 59.84 907 SER A O 1
ATOM 6978 N N . ASP A 1 908 ? 15.665 27.848 -31.178 1.00 64.44 908 ASP A N 1
ATOM 6979 C CA . ASP A 1 908 ? 15.832 27.415 -32.570 1.00 64.44 908 ASP A CA 1
ATOM 6980 C C . ASP A 1 908 ? 17.285 27.035 -32.917 1.00 64.44 908 ASP A C 1
ATOM 6982 O O . ASP A 1 908 ? 17.566 26.533 -34.005 1.00 64.44 908 ASP A O 1
ATOM 6986 N N . LYS A 1 909 ? 18.244 27.279 -32.008 1.00 83.50 909 LYS A N 1
ATOM 6987 C CA . LYS A 1 909 ? 19.691 27.066 -32.233 1.00 83.50 909 LYS A CA 1
ATOM 6988 C C . LYS A 1 909 ? 20.380 26.346 -31.066 1.00 83.50 909 LYS A C 1
ATOM 6990 O O . LYS A 1 909 ? 21.444 26.781 -30.611 1.00 83.50 909 LYS A O 1
ATOM 6995 N N . CYS A 1 910 ? 19.800 25.245 -30.602 1.00 90.81 910 CYS A N 1
ATOM 6996 C CA . CYS A 1 910 ? 20.325 24.396 -29.527 1.00 90.81 910 CYS A CA 1
ATOM 6997 C C . CYS A 1 910 ? 20.781 23.021 -30.045 1.00 90.81 910 CYS A C 1
ATOM 6999 O O . CYS A 1 910 ? 20.621 22.702 -31.218 1.00 90.81 910 CYS A O 1
ATOM 7001 N N . TRP A 1 911 ? 21.435 22.227 -29.196 1.00 93.50 911 TRP A N 1
ATOM 7002 C CA . TRP A 1 911 ? 21.796 20.846 -29.521 1.00 93.50 911 TRP A CA 1
ATOM 7003 C C . TRP A 1 911 ? 20.581 19.936 -29.336 1.00 93.50 911 TRP A C 1
ATOM 7005 O O . TRP A 1 911 ? 20.041 19.854 -28.232 1.00 93.50 911 TRP A O 1
ATOM 7015 N N . ASN A 1 912 ? 20.178 19.252 -30.406 1.00 91.62 912 ASN A N 1
ATOM 7016 C CA . ASN A 1 912 ? 18.995 18.387 -30.438 1.00 91.62 912 ASN A CA 1
ATOM 7017 C C . ASN A 1 912 ? 19.328 16.882 -30.453 1.00 91.62 912 ASN A C 1
ATOM 7019 O O . ASN A 1 912 ? 18.464 16.074 -30.763 1.00 91.62 912 ASN A O 1
ATOM 7023 N N . GLY A 1 913 ? 20.585 16.510 -30.183 1.00 91.81 913 GLY A N 1
ATOM 7024 C CA . GLY A 1 913 ? 21.060 15.121 -30.226 1.00 91.81 913 GLY A CA 1
ATOM 7025 C C . GLY A 1 913 ? 21.767 14.729 -31.528 1.00 91.81 913 GLY A C 1
ATOM 7026 O O . GLY A 1 913 ? 22.476 13.723 -31.544 1.00 91.81 913 GLY A O 1
ATOM 7027 N N . MET A 1 914 ? 21.639 15.526 -32.596 1.00 89.75 914 MET A N 1
ATOM 7028 C CA . MET A 1 914 ? 22.315 15.293 -33.883 1.00 89.75 914 MET A CA 1
ATOM 7029 C C . MET A 1 914 ? 23.121 16.502 -34.362 1.00 89.75 914 MET A C 1
ATOM 7031 O O . MET A 1 914 ? 24.266 16.366 -34.804 1.00 89.75 914 MET A O 1
ATOM 7035 N N . THR A 1 915 ? 22.528 17.694 -34.293 1.00 89.69 915 THR A N 1
ATOM 7036 C CA . THR A 1 915 ? 23.112 18.935 -34.809 1.00 89.69 915 THR A CA 1
ATOM 7037 C C . THR A 1 915 ? 22.633 20.147 -34.003 1.00 89.69 915 THR A C 1
ATOM 7039 O O . THR A 1 915 ? 21.936 20.020 -32.996 1.00 89.69 915 THR A O 1
ATOM 7042 N N . LYS A 1 916 ? 23.042 21.343 -34.429 1.00 91.00 916 LYS A N 1
ATOM 7043 C CA . LYS A 1 916 ? 22.546 22.615 -33.906 1.00 91.00 916 LYS A CA 1
ATOM 7044 C C . LYS A 1 916 ? 21.271 23.022 -34.656 1.00 91.00 916 LYS A C 1
ATOM 7046 O O . LYS A 1 916 ? 21.367 23.648 -35.710 1.00 91.00 916 LYS A O 1
ATOM 7051 N N . ALA A 1 917 ? 20.110 22.668 -34.118 1.00 89.44 917 ALA A N 1
ATOM 7052 C CA . ALA A 1 917 ? 18.788 22.968 -34.673 1.00 89.44 917 ALA A CA 1
ATOM 7053 C C . ALA A 1 917 ? 17.710 22.898 -33.575 1.00 89.44 917 ALA A C 1
ATOM 7055 O O . ALA A 1 917 ? 18.009 22.563 -32.428 1.00 89.44 917 ALA A O 1
ATOM 7056 N N . SER A 1 918 ? 16.460 23.212 -33.914 1.00 89.06 918 SER A N 1
ATOM 7057 C CA . SER A 1 918 ? 15.328 23.005 -33.010 1.00 89.06 918 SER A CA 1
ATOM 7058 C C . SER A 1 918 ? 15.122 21.516 -32.695 1.00 89.06 918 SER A C 1
ATOM 7060 O O . SER A 1 918 ? 15.499 20.621 -33.460 1.00 89.06 918 SER A O 1
ATOM 7062 N N . TYR A 1 919 ? 14.533 21.254 -31.529 1.00 91.88 919 TYR A N 1
ATOM 7063 C CA . TYR A 1 919 ? 14.089 19.926 -31.121 1.00 91.88 919 TYR A CA 1
ATOM 7064 C C . TYR A 1 919 ? 12.590 19.804 -31.388 1.00 91.88 919 TYR A C 1
ATOM 7066 O O . TYR A 1 919 ? 11.813 20.576 -30.830 1.00 91.88 919 TYR A O 1
ATOM 7074 N N . LEU A 1 920 ? 12.220 18.879 -32.273 1.00 90.69 920 LEU A N 1
ATOM 7075 C CA . LEU A 1 920 ? 10.847 18.691 -32.749 1.00 90.69 920 LEU A CA 1
ATOM 7076 C C . LEU A 1 920 ? 10.000 17.743 -31.884 1.00 90.69 920 LEU A C 1
ATOM 7078 O O . LEU A 1 920 ? 8.817 18.037 -31.737 1.00 90.69 920 LEU A O 1
ATOM 7082 N N . PRO A 1 921 ? 10.540 16.639 -31.321 1.00 92.12 921 PRO A N 1
ATOM 7083 C CA . PRO A 1 921 ? 9.719 15.719 -30.543 1.00 92.12 921 PRO A CA 1
ATOM 7084 C C . PRO A 1 921 ? 9.091 16.364 -29.301 1.00 92.12 921 PRO A C 1
ATOM 7086 O O . PRO A 1 921 ? 9.681 17.234 -28.649 1.00 92.12 921 PRO A O 1
ATOM 7089 N N . GLU A 1 922 ? 7.888 15.907 -28.961 1.00 90.69 922 GLU A N 1
ATOM 7090 C CA . GLU A 1 922 ? 7.160 16.361 -27.778 1.00 90.69 922 GLU A CA 1
ATOM 7091 C C . GLU A 1 922 ? 7.745 15.786 -26.486 1.00 90.69 922 GLU A C 1
ATOM 7093 O O . GLU A 1 922 ? 8.489 14.804 -26.492 1.00 90.69 922 GLU A O 1
ATOM 7098 N N . VAL A 1 923 ? 7.428 16.426 -25.359 1.00 92.75 923 VAL A N 1
ATOM 7099 C CA . VAL A 1 923 ? 7.912 15.982 -24.049 1.00 92.75 923 VAL A CA 1
ATOM 7100 C C . VAL A 1 923 ? 7.054 14.822 -23.549 1.00 92.75 923 VAL A C 1
ATOM 7102 O O . VAL A 1 923 ? 5.841 14.967 -23.433 1.00 92.75 923 VAL A O 1
ATOM 7105 N N . MET A 1 924 ? 7.689 13.704 -23.203 1.00 91.50 924 MET A N 1
ATOM 7106 C CA . MET A 1 924 ? 7.012 12.513 -22.684 1.00 91.50 924 MET A CA 1
ATOM 7107 C C . MET A 1 924 ? 6.330 12.769 -21.332 1.00 91.50 924 MET A C 1
ATOM 7109 O O . MET A 1 924 ? 6.718 13.662 -20.565 1.00 91.50 924 MET A O 1
ATOM 7113 N N . GLY A 1 925 ? 5.320 11.951 -21.017 1.00 89.19 925 GLY A N 1
ATOM 7114 C CA . GLY A 1 925 ? 4.708 11.896 -19.686 1.00 89.19 925 GLY A CA 1
ATOM 7115 C C . GLY A 1 925 ? 5.692 11.410 -18.616 1.00 89.19 925 GLY A C 1
ATOM 7116 O O . GLY A 1 925 ? 6.812 11.012 -18.925 1.00 89.19 925 GLY A O 1
ATOM 7117 N N . ASP A 1 926 ? 5.303 11.477 -17.346 1.00 91.06 926 ASP A N 1
ATOM 7118 C CA . ASP A 1 926 ? 6.119 10.997 -16.219 1.00 91.06 926 ASP A CA 1
ATOM 7119 C C . ASP A 1 926 ? 5.822 9.526 -15.891 1.00 91.06 926 ASP A C 1
ATOM 7121 O O . ASP A 1 926 ? 4.734 9.037 -16.177 1.00 91.06 926 ASP A O 1
ATOM 7125 N N . GLY A 1 927 ? 6.772 8.815 -15.286 1.00 87.88 927 GLY A N 1
ATOM 7126 C CA . GLY A 1 927 ? 6.615 7.397 -14.938 1.00 87.88 927 GLY A CA 1
ATOM 7127 C C . GLY A 1 927 ? 7.007 6.439 -16.063 1.00 87.88 927 GLY A C 1
ATOM 7128 O O . GLY A 1 927 ? 7.165 6.839 -17.223 1.00 87.88 927 GLY A O 1
ATOM 7129 N N . LEU A 1 928 ? 7.186 5.166 -15.707 1.00 87.75 928 LEU A N 1
ATOM 7130 C CA . LEU A 1 928 ? 7.746 4.130 -16.577 1.00 87.75 928 LEU A CA 1
ATOM 7131 C C . LEU A 1 928 ? 6.868 3.860 -17.803 1.00 87.75 928 LEU A C 1
ATOM 7133 O O . LEU A 1 928 ? 7.366 3.876 -18.924 1.00 87.75 928 LEU A O 1
ATOM 7137 N N . ALA A 1 929 ? 5.558 3.704 -17.604 1.00 82.69 929 ALA A N 1
ATOM 7138 C CA . ALA A 1 929 ? 4.608 3.399 -18.678 1.00 82.69 929 ALA A CA 1
ATOM 7139 C C . ALA A 1 929 ? 4.588 4.465 -19.791 1.00 82.69 929 ALA A C 1
ATOM 7141 O O . ALA A 1 929 ? 4.426 4.142 -20.965 1.00 82.69 929 ALA A O 1
ATOM 7142 N N . ASN A 1 930 ? 4.820 5.733 -19.438 1.00 88.94 930 ASN A N 1
ATOM 7143 C CA . ASN A 1 930 ? 4.808 6.846 -20.387 1.00 88.94 930 ASN A CA 1
ATOM 7144 C C . ASN A 1 930 ? 6.088 6.957 -21.232 1.00 88.94 930 ASN A C 1
ATOM 7146 O O . ASN A 1 930 ? 6.164 7.833 -22.093 1.00 88.94 930 ASN A O 1
ATOM 7150 N N . GLN A 1 931 ? 7.090 6.098 -21.008 1.00 87.81 931 GLN A N 1
ATOM 7151 C CA . GLN A 1 931 ? 8.343 6.127 -21.767 1.00 87.81 931 GLN A CA 1
ATOM 7152 C C . GLN A 1 931 ? 8.396 5.151 -22.941 1.00 87.81 931 GLN A C 1
ATOM 7154 O O . GLN A 1 931 ? 9.409 5.126 -23.632 1.00 87.81 931 GLN A O 1
ATOM 7159 N N . ILE A 1 932 ? 7.332 4.381 -23.197 1.00 85.38 932 ILE A N 1
ATOM 7160 C CA . ILE A 1 932 ? 7.307 3.396 -24.292 1.00 85.38 932 ILE A CA 1
ATOM 7161 C C . ILE A 1 932 ? 7.676 4.013 -25.652 1.00 85.38 932 ILE A C 1
ATOM 7163 O O . ILE A 1 932 ? 8.364 3.388 -26.449 1.00 85.38 932 ILE A O 1
ATOM 7167 N N . ASN A 1 933 ? 7.284 5.272 -25.872 1.00 87.31 933 ASN A N 1
ATOM 7168 C CA . ASN A 1 933 ? 7.543 6.026 -27.099 1.00 87.31 933 ASN A CA 1
ATOM 7169 C C . ASN A 1 933 ? 8.593 7.134 -26.906 1.00 87.31 933 ASN A C 1
ATOM 7171 O O . ASN A 1 933 ? 8.598 8.113 -27.655 1.00 87.31 933 ASN A O 1
ATOM 7175 N N . ASN A 1 934 ? 9.450 7.043 -25.883 1.00 90.62 934 ASN A N 1
ATOM 7176 C CA . ASN A 1 934 ? 10.454 8.073 -25.636 1.00 90.62 934 ASN A CA 1
ATOM 7177 C C . ASN A 1 934 ? 11.503 8.074 -26.769 1.00 90.62 934 ASN A C 1
ATOM 7179 O O . ASN A 1 934 ? 12.211 7.084 -26.939 1.00 90.62 934 ASN A O 1
ATOM 7183 N N . PRO A 1 935 ? 11.660 9.184 -27.517 1.00 92.62 935 PRO A N 1
ATOM 7184 C CA . PRO A 1 935 ? 12.545 9.224 -28.683 1.00 92.62 935 PRO A CA 1
ATOM 7185 C C . PRO A 1 935 ? 14.041 9.217 -28.329 1.00 92.62 935 PRO A C 1
ATOM 7187 O O . PRO A 1 935 ? 14.879 9.074 -29.217 1.00 92.62 935 PRO A O 1
ATOM 7190 N N . GLU A 1 936 ? 14.400 9.416 -27.056 1.00 94.81 936 GLU A N 1
ATOM 7191 C CA . GLU A 1 936 ? 15.794 9.602 -26.634 1.00 94.81 936 GLU A CA 1
ATOM 7192 C C . GLU A 1 936 ? 16.357 8.473 -25.781 1.00 94.81 936 GLU A C 1
ATOM 7194 O O . GLU A 1 936 ? 17.581 8.325 -25.707 1.00 94.81 936 GLU A O 1
ATOM 7199 N N . VAL A 1 937 ? 15.493 7.722 -25.100 1.00 94.88 937 VAL A N 1
ATOM 7200 C CA . VAL A 1 937 ? 15.889 6.637 -24.202 1.00 94.88 937 VAL A CA 1
ATOM 7201 C C . VAL A 1 937 ? 14.982 5.447 -24.458 1.00 94.88 937 VAL A C 1
ATOM 7203 O O . VAL A 1 937 ? 13.794 5.500 -24.156 1.00 94.88 937 VAL A O 1
ATOM 7206 N N . GLU A 1 938 ? 15.561 4.368 -24.969 1.00 87.56 938 GLU A N 1
ATOM 7207 C CA . GLU A 1 938 ? 14.883 3.079 -25.086 1.00 87.56 938 GLU A CA 1
ATOM 7208 C C . GLU A 1 938 ? 14.747 2.464 -23.690 1.00 87.56 938 GLU A C 1
ATOM 7210 O O . GLU A 1 938 ? 15.738 2.301 -22.971 1.00 87.56 938 GLU A O 1
ATOM 7215 N N . ILE A 1 939 ? 13.509 2.193 -23.272 1.00 83.12 939 ILE A N 1
ATOM 7216 C CA . ILE A 1 939 ? 13.201 1.699 -21.929 1.00 83.12 939 ILE A CA 1
ATOM 7217 C C . ILE A 1 939 ? 12.242 0.527 -22.020 1.00 83.12 939 ILE A C 1
ATOM 7219 O O . ILE A 1 939 ? 11.134 0.646 -22.537 1.00 83.12 939 ILE A O 1
ATOM 7223 N N . ASP A 1 940 ? 12.653 -0.582 -21.414 1.00 77.06 940 ASP A N 1
ATOM 7224 C CA . ASP A 1 940 ? 11.798 -1.739 -21.218 1.00 77.06 940 ASP A CA 1
ATOM 7225 C C . ASP A 1 940 ? 10.833 -1.498 -20.045 1.00 77.06 940 ASP A C 1
ATOM 7227 O O . ASP A 1 940 ? 11.181 -1.662 -18.870 1.00 77.06 940 ASP A O 1
ATOM 7231 N N . ILE A 1 941 ? 9.599 -1.108 -20.367 1.00 71.12 941 ILE A N 1
ATOM 7232 C CA . ILE A 1 941 ? 8.548 -0.852 -19.373 1.00 71.12 941 ILE A CA 1
ATOM 7233 C C . ILE A 1 941 ? 8.105 -2.117 -18.620 1.00 71.12 941 ILE A C 1
ATOM 7235 O O . ILE A 1 941 ? 7.492 -2.013 -17.557 1.00 71.12 941 ILE A O 1
ATOM 7239 N N . THR A 1 942 ? 8.429 -3.309 -19.134 1.00 70.56 942 THR A N 1
ATOM 7240 C CA . THR A 1 942 ? 8.054 -4.599 -18.530 1.00 70.56 942 THR A CA 1
ATOM 7241 C C . THR A 1 942 ? 9.008 -5.028 -17.414 1.00 70.56 942 THR A C 1
ATOM 7243 O O . THR A 1 942 ? 8.677 -5.902 -16.610 1.00 70.56 942 THR A O 1
ATOM 7246 N N . LYS A 1 943 ? 10.176 -4.381 -17.305 1.00 72.81 943 LYS A N 1
ATOM 7247 C CA . LYS A 1 943 ? 11.196 -4.657 -16.283 1.00 72.81 943 LYS A CA 1
ATOM 7248 C C . LYS A 1 943 ? 11.374 -3.474 -15.323 1.00 72.81 943 LYS A C 1
ATOM 7250 O O . LYS A 1 943 ? 12.429 -2.835 -15.326 1.00 72.81 943 LYS A O 1
ATOM 7255 N N . PRO A 1 944 ? 10.386 -3.185 -14.454 1.00 76.19 944 PRO A N 1
ATOM 7256 C CA . PRO A 1 944 ? 10.532 -2.135 -13.457 1.00 76.19 944 PRO A CA 1
ATOM 7257 C C . PRO A 1 944 ? 11.649 -2.464 -12.459 1.00 76.19 944 PRO A C 1
ATOM 7259 O O . PRO A 1 944 ? 11.879 -3.625 -12.098 1.00 76.19 944 PRO A O 1
ATOM 7262 N N . ASP A 1 945 ? 12.320 -1.430 -11.955 1.00 83.94 945 ASP A N 1
ATOM 7263 C CA . ASP A 1 945 ? 13.388 -1.608 -10.974 1.00 83.94 945 ASP A CA 1
ATOM 7264 C C . ASP A 1 945 ? 12.837 -2.174 -9.650 1.00 83.94 945 ASP A C 1
ATOM 7266 O O . ASP A 1 945 ? 11.917 -1.637 -9.023 1.00 83.94 945 ASP A O 1
ATOM 7270 N N . ARG A 1 946 ? 13.425 -3.285 -9.192 1.00 83.31 946 ARG A N 1
ATOM 7271 C CA . ARG A 1 946 ? 12.971 -3.989 -7.981 1.00 83.31 946 ARG A CA 1
ATOM 7272 C C . ARG A 1 946 ? 13.156 -3.155 -6.712 1.00 83.31 946 ARG A C 1
ATOM 7274 O O . ARG A 1 946 ? 12.326 -3.238 -5.808 1.00 83.31 946 ARG A O 1
ATOM 7281 N N . THR A 1 947 ? 14.220 -2.357 -6.630 1.00 82.56 947 THR A N 1
ATOM 7282 C CA . THR A 1 947 ? 14.512 -1.496 -5.470 1.00 82.56 947 THR A CA 1
ATOM 7283 C C . THR A 1 947 ? 13.466 -0.397 -5.351 1.00 82.56 947 THR A C 1
ATOM 7285 O O . THR A 1 947 ? 12.971 -0.128 -4.253 1.00 82.56 947 THR A O 1
ATOM 7288 N N . ILE A 1 948 ? 13.101 0.199 -6.485 1.00 85.00 948 ILE A N 1
ATOM 7289 C CA . ILE A 1 948 ? 12.048 1.207 -6.610 1.00 85.00 948 ILE A CA 1
ATOM 7290 C C . ILE A 1 948 ? 10.704 0.631 -6.162 1.00 85.00 948 ILE A C 1
ATOM 7292 O O . ILE A 1 948 ? 10.067 1.190 -5.271 1.00 85.00 948 ILE A O 1
ATOM 7296 N N . ARG A 1 949 ? 10.310 -0.537 -6.683 1.00 84.44 949 ARG A N 1
ATOM 7297 C CA . ARG A 1 949 ? 9.050 -1.201 -6.302 1.00 84.44 949 ARG A CA 1
ATOM 7298 C C . ARG A 1 949 ? 8.992 -1.550 -4.811 1.00 84.44 949 ARG A C 1
ATOM 7300 O O . ARG A 1 949 ? 7.952 -1.367 -4.180 1.00 84.44 949 ARG A O 1
ATOM 7307 N N . GLN A 1 950 ? 10.111 -1.963 -4.213 1.00 79.44 950 GLN A N 1
ATOM 7308 C CA . GLN A 1 950 ? 10.204 -2.150 -2.759 1.00 79.44 950 GLN A CA 1
ATOM 7309 C C . GLN A 1 950 ? 9.992 -0.843 -1.984 1.00 79.44 950 GLN A C 1
ATOM 7311 O O . GLN A 1 950 ? 9.341 -0.857 -0.941 1.00 79.44 950 GLN A O 1
ATOM 7316 N N . GLN A 1 951 ? 10.516 0.287 -2.470 1.00 85.81 951 GLN A N 1
ATOM 7317 C CA . GLN A 1 951 ? 10.319 1.573 -1.796 1.00 85.81 951 GLN A CA 1
ATOM 7318 C C . GLN A 1 951 ? 8.871 2.067 -1.920 1.00 85.81 951 GLN A C 1
ATOM 7320 O O . GLN A 1 951 ? 8.336 2.578 -0.942 1.00 85.81 951 GLN A O 1
ATOM 7325 N N . ILE A 1 952 ? 8.211 1.840 -3.061 1.00 80.38 952 ILE A N 1
ATOM 7326 C CA . ILE A 1 952 ? 6.770 2.105 -3.246 1.00 80.38 952 ILE A CA 1
ATOM 7327 C C . ILE A 1 952 ? 5.949 1.341 -2.198 1.00 80.38 952 ILE A C 1
ATOM 7329 O O . ILE A 1 952 ? 5.075 1.913 -1.551 1.00 80.38 952 ILE A O 1
ATOM 7333 N N . MET A 1 953 ? 6.272 0.067 -1.955 1.00 75.12 953 MET A N 1
ATOM 7334 C CA . MET A 1 953 ? 5.608 -0.715 -0.907 1.00 75.12 953 MET A CA 1
ATOM 7335 C C . MET A 1 953 ? 5.839 -0.133 0.497 1.00 75.12 953 MET A C 1
ATOM 7337 O O . MET A 1 953 ? 4.916 -0.086 1.306 1.00 75.12 953 MET A O 1
ATOM 7341 N N . LEU A 1 954 ? 7.048 0.352 0.799 1.00 75.44 954 LEU A N 1
ATOM 7342 C CA . LEU A 1 954 ? 7.328 1.005 2.083 1.00 75.44 954 LEU A CA 1
ATOM 7343 C C . LEU A 1 954 ? 6.548 2.318 2.256 1.00 75.44 954 LEU A C 1
ATOM 7345 O O . LEU A 1 954 ? 6.050 2.570 3.354 1.00 75.44 954 LEU A O 1
ATOM 7349 N N . LEU A 1 955 ? 6.384 3.114 1.191 1.00 82.25 955 LEU A N 1
ATOM 7350 C CA . LEU A 1 955 ? 5.519 4.302 1.204 1.00 82.25 955 LEU A CA 1
ATOM 7351 C C . LEU A 1 955 ? 4.065 3.928 1.521 1.00 82.25 955 LEU A C 1
ATOM 7353 O O . LEU A 1 955 ? 3.449 4.569 2.374 1.00 82.25 955 LEU A O 1
ATOM 7357 N N . LYS A 1 956 ? 3.541 2.858 0.908 1.00 81.19 956 LYS A N 1
ATOM 7358 C CA . LYS A 1 956 ? 2.187 2.339 1.175 1.00 81.19 956 LYS A CA 1
ATOM 7359 C C . LYS A 1 956 ? 2.001 1.923 2.628 1.00 81.19 956 LYS A C 1
ATOM 7361 O O . LYS A 1 956 ? 1.039 2.336 3.272 1.00 81.19 956 LYS A O 1
ATOM 7366 N N . ILE A 1 957 ? 2.938 1.136 3.161 1.00 76.62 957 ILE A N 1
ATOM 7367 C CA . ILE A 1 957 ? 2.902 0.677 4.556 1.00 76.62 957 ILE A CA 1
ATOM 7368 C C . ILE A 1 957 ? 2.895 1.877 5.504 1.00 76.62 957 ILE A C 1
ATOM 7370 O O . ILE A 1 957 ? 2.062 1.939 6.405 1.00 76.62 957 ILE A O 1
ATOM 7374 N N . MET A 1 958 ? 3.791 2.843 5.292 1.00 87.44 958 MET A N 1
ATOM 7375 C CA . MET A 1 958 ? 3.882 4.016 6.159 1.00 87.44 958 MET A CA 1
ATOM 7376 C C . MET A 1 958 ? 2.642 4.912 6.051 1.00 87.44 958 MET A C 1
ATOM 7378 O O . MET A 1 958 ? 2.143 5.384 7.070 1.00 87.44 958 MET A O 1
ATOM 7382 N N . SER A 1 959 ? 2.094 5.088 4.847 1.00 82.31 959 SER A N 1
ATOM 7383 C CA . SER A 1 959 ? 0.843 5.828 4.633 1.00 82.31 959 SER A CA 1
ATOM 7384 C C . SER A 1 959 ? -0.321 5.180 5.380 1.00 82.31 959 SER A C 1
ATOM 7386 O O . SER A 1 959 ? -1.062 5.863 6.080 1.00 82.31 959 SER A O 1
ATOM 7388 N N . ASN A 1 960 ? -0.454 3.853 5.307 1.00 82.94 960 ASN A N 1
ATOM 7389 C CA . ASN A 1 960 ? -1.486 3.125 6.046 1.00 82.94 960 ASN A CA 1
ATOM 7390 C C . ASN A 1 960 ? -1.290 3.227 7.565 1.00 82.94 960 ASN A C 1
ATOM 7392 O O . ASN A 1 960 ? -2.261 3.429 8.290 1.00 82.94 960 ASN A O 1
ATOM 7396 N N . ARG A 1 961 ? -0.046 3.163 8.057 1.00 81.56 961 ARG A N 1
ATOM 7397 C CA . ARG A 1 961 ? 0.257 3.375 9.483 1.00 81.56 961 ARG A CA 1
ATOM 7398 C C . ARG A 1 961 ? -0.156 4.763 9.961 1.00 81.56 961 ARG A C 1
ATOM 7400 O O . ARG A 1 961 ? -0.781 4.872 11.006 1.00 81.56 961 ARG A O 1
ATOM 7407 N N . LEU A 1 962 ? 0.143 5.809 9.192 1.00 86.56 962 LEU A N 1
ATOM 7408 C CA . LEU A 1 962 ? -0.269 7.178 9.514 1.00 86.56 962 LEU A CA 1
ATOM 7409 C C . LEU A 1 962 ? -1.796 7.344 9.499 1.00 86.56 962 LEU A C 1
ATOM 7411 O O . LEU A 1 962 ? -2.336 8.004 10.382 1.00 86.56 962 LEU A O 1
ATOM 7415 N N . LYS A 1 963 ? -2.501 6.713 8.549 1.00 86.81 963 LYS A N 1
ATOM 7416 C CA . LYS A 1 963 ? -3.977 6.704 8.512 1.00 86.81 963 LYS A CA 1
ATOM 7417 C C . LYS A 1 963 ? -4.571 6.021 9.746 1.00 86.81 963 LYS A C 1
ATOM 7419 O O . LYS A 1 963 ? -5.488 6.556 10.360 1.00 86.81 963 LYS A O 1
ATOM 7424 N N . ASN A 1 964 ? -4.020 4.879 10.152 1.00 83.25 964 ASN A N 1
ATOM 7425 C CA . ASN A 1 964 ? -4.451 4.182 11.366 1.00 83.25 964 ASN A CA 1
ATOM 7426 C C . ASN A 1 964 ? -4.154 5.000 12.630 1.00 83.25 964 ASN A C 1
ATOM 7428 O O . ASN A 1 964 ? -5.009 5.100 13.510 1.00 83.25 964 ASN A O 1
ATOM 7432 N N . ALA A 1 965 ? -2.991 5.654 12.679 1.00 85.75 965 ALA A N 1
ATOM 7433 C CA . ALA A 1 965 ? -2.614 6.542 13.770 1.00 85.75 965 ALA A CA 1
ATOM 7434 C C . ALA A 1 965 ? -3.568 7.739 13.910 1.00 85.75 965 ALA A C 1
ATOM 7436 O O . ALA A 1 965 ? -3.911 8.115 15.029 1.00 85.75 965 ALA A O 1
ATOM 7437 N N . LEU A 1 966 ? -4.054 8.296 12.794 1.00 82.06 966 LEU A N 1
ATOM 7438 C CA . LEU A 1 966 ? -5.063 9.362 12.791 1.00 82.06 966 LEU A CA 1
ATOM 7439 C C . LEU A 1 966 ? -6.381 8.907 13.444 1.00 82.06 966 LEU A C 1
ATOM 7441 O O . LEU A 1 966 ? -7.015 9.675 14.165 1.00 82.06 966 LEU A O 1
ATOM 7445 N N . ASN A 1 967 ? -6.751 7.638 13.257 1.00 78.06 967 ASN A N 1
ATOM 7446 C CA . ASN A 1 967 ? -7.928 7.033 13.887 1.00 78.06 967 ASN A CA 1
ATOM 7447 C C . ASN A 1 967 ? -7.701 6.669 15.370 1.00 78.06 967 ASN A C 1
ATOM 7449 O O . ASN A 1 967 ? -8.658 6.373 16.084 1.00 78.06 967 ASN A O 1
ATOM 7453 N N . GLY A 1 968 ? -6.460 6.751 15.864 1.00 75.06 968 GLY A N 1
ATOM 7454 C CA . GLY A 1 968 ? -6.077 6.387 17.231 1.00 75.06 968 GLY A CA 1
ATOM 7455 C C . GLY A 1 968 ? -5.721 4.911 17.421 1.00 75.06 968 GLY A C 1
ATOM 7456 O O . GLY A 1 968 ? -5.648 4.472 18.562 1.00 75.06 968 GLY A O 1
ATOM 7457 N N . ASN A 1 969 ? -5.485 4.164 16.337 1.00 74.00 969 ASN A N 1
ATOM 7458 C CA . ASN A 1 969 ? -5.105 2.751 16.392 1.00 74.00 969 ASN A CA 1
ATOM 7459 C C . ASN A 1 969 ? -3.577 2.604 16.328 1.00 74.00 969 ASN A C 1
ATOM 7461 O O . ASN A 1 969 ? -2.954 3.063 15.364 1.00 74.00 969 ASN A O 1
ATOM 7465 N N . ASP A 1 970 ? -2.978 1.936 17.317 1.00 68.56 970 ASP A N 1
ATOM 7466 C CA . ASP A 1 970 ? -1.546 1.623 17.315 1.00 68.56 970 ASP A CA 1
ATOM 7467 C C . ASP A 1 970 ? -1.275 0.327 16.538 1.00 68.56 970 ASP A C 1
ATOM 7469 O O . ASP A 1 970 ? -1.652 -0.760 16.958 1.00 68.56 970 ASP A O 1
ATOM 7473 N N . VAL A 1 971 ? -0.622 0.443 15.381 1.00 60.78 971 VAL A N 1
ATOM 7474 C CA . VAL A 1 971 ? -0.280 -0.698 14.509 1.00 60.78 971 VAL A CA 1
ATOM 7475 C C . VAL A 1 971 ? 1.101 -1.280 14.849 1.00 60.78 971 VAL A C 1
ATOM 7477 O O . VAL A 1 971 ? 1.459 -2.347 14.351 1.00 60.78 971 VAL A O 1
ATOM 7480 N N . ASP A 1 972 ? 1.910 -0.583 15.657 1.00 54.94 972 ASP A N 1
ATOM 7481 C CA . ASP A 1 972 ? 3.232 -1.061 16.086 1.00 54.94 972 ASP A CA 1
ATOM 7482 C C . ASP A 1 972 ? 3.132 -2.058 17.259 1.00 54.94 972 ASP A C 1
ATOM 7484 O O . ASP A 1 972 ? 4.111 -2.748 17.561 1.00 54.94 972 ASP A O 1
ATOM 7488 N N . PHE A 1 973 ? 1.959 -2.158 17.893 1.00 46.69 973 PHE A N 1
ATOM 7489 C CA . PHE A 1 973 ? 1.630 -3.148 18.912 1.00 46.69 973 PHE A CA 1
ATOM 7490 C C . PHE A 1 973 ? 0.637 -4.169 18.334 1.00 46.69 973 PHE A C 1
ATOM 7492 O O . PHE A 1 973 ? -0.529 -3.868 18.103 1.00 46.69 973 PHE A O 1
ATOM 7499 N N . GLN A 1 974 ? 1.121 -5.381 18.051 1.00 41.88 974 GLN A N 1
ATOM 7500 C CA . GLN A 1 974 ? 0.258 -6.533 17.792 1.00 41.88 974 GLN A CA 1
ATOM 7501 C C . GLN A 1 974 ? -0.092 -7.161 19.137 1.00 41.88 974 GLN A C 1
ATOM 7503 O O . GLN A 1 974 ? 0.793 -7.695 19.809 1.00 41.88 974 GLN A O 1
ATOM 7508 N N . ASP A 1 975 ? -1.366 -7.082 19.509 1.00 35.03 975 ASP A N 1
ATOM 7509 C CA . ASP A 1 975 ? -1.917 -7.804 20.648 1.00 35.03 975 ASP A CA 1
ATOM 7510 C C . ASP A 1 975 ? -1.663 -9.305 20.430 1.00 35.03 975 ASP A C 1
ATOM 7512 O O . ASP A 1 975 ? -2.111 -9.891 19.443 1.00 35.03 975 ASP A O 1
ATOM 7516 N N . THR A 1 976 ? -0.819 -9.903 21.270 1.00 32.91 976 THR A N 1
ATOM 7517 C CA . THR A 1 976 ? -0.488 -11.341 21.197 1.00 32.91 976 THR A CA 1
ATOM 7518 C C . THR A 1 976 ? -1.243 -12.148 22.246 1.00 32.91 976 THR A C 1
ATOM 7520 O O . THR A 1 976 ? -0.953 -13.327 22.436 1.00 32.91 976 THR A O 1
ATOM 7523 N N . SER A 1 977 ? -2.240 -11.542 22.887 1.00 35.22 977 SER A N 1
ATOM 7524 C CA . SER A 1 977 ? -3.179 -12.201 23.786 1.00 35.22 977 SER A CA 1
ATOM 7525 C C . SER A 1 977 ? -4.584 -12.153 23.201 1.00 35.22 977 SER A C 1
ATOM 7527 O O . SER A 1 977 ? -5.378 -11.297 23.553 1.00 35.22 977 SER A O 1
ATOM 7529 N N . ASP A 1 978 ? -4.852 -13.047 22.251 1.00 29.58 978 ASP A N 1
ATOM 7530 C CA . ASP A 1 978 ? -5.984 -13.973 22.329 1.00 29.58 978 ASP A CA 1
ATOM 7531 C C . ASP A 1 978 ? -5.894 -15.000 21.184 1.00 29.58 978 ASP A C 1
ATOM 7533 O O . ASP A 1 978 ? -5.475 -14.720 20.060 1.00 29.58 978 ASP A O 1
ATOM 7537 N N . ASP A 1 979 ? -6.178 -16.246 21.545 1.00 33.00 979 ASP A N 1
ATOM 7538 C CA . ASP A 1 979 ? -5.742 -17.483 20.905 1.00 33.00 979 ASP A CA 1
ATOM 7539 C C . ASP A 1 979 ? -6.315 -17.787 19.497 1.00 33.00 979 ASP A C 1
ATOM 7541 O O . ASP A 1 979 ? -7.518 -17.769 19.260 1.00 33.00 979 ASP A O 1
ATOM 7545 N N . PHE A 1 980 ? -5.393 -18.241 18.631 1.00 29.58 980 PHE A N 1
ATOM 7546 C CA . PHE A 1 980 ? -5.507 -19.177 17.492 1.00 29.58 980 PHE A CA 1
ATOM 7547 C C . PHE A 1 980 ? -6.342 -18.834 16.237 1.00 29.58 980 PHE A C 1
ATOM 7549 O O . PHE A 1 980 ? -7.560 -18.949 16.210 1.00 29.58 980 PHE A O 1
ATOM 7556 N N . SER A 1 981 ? -5.659 -18.744 15.082 1.00 35.81 981 SER A N 1
ATOM 7557 C CA . SER A 1 981 ? -5.371 -19.947 14.267 1.00 35.81 981 SER A CA 1
ATOM 7558 C C . SER A 1 981 ? -4.525 -19.616 13.023 1.00 35.81 981 SER A C 1
ATOM 7560 O O . SER A 1 981 ? -5.027 -19.188 11.987 1.00 35.81 981 SER A O 1
ATOM 7562 N N . GLY A 1 982 ? -3.212 -19.839 13.118 1.00 27.25 982 GLY A N 1
ATOM 7563 C CA . GLY A 1 982 ? -2.298 -19.892 11.976 1.00 27.25 982 GLY A CA 1
ATOM 7564 C C . GLY A 1 982 ? -1.657 -21.276 11.896 1.00 27.25 982 GLY A C 1
ATOM 7565 O O . GLY A 1 982 ? -1.062 -21.732 12.870 1.00 27.25 982 GLY A O 1
ATOM 7566 N N . SER A 1 983 ? -1.771 -21.952 10.748 1.00 34.91 983 SER A N 1
ATOM 7567 C CA . SER A 1 983 ? -1.123 -23.248 10.497 1.00 34.91 983 SER A CA 1
ATOM 7568 C C . SER A 1 983 ? -0.007 -23.157 9.452 1.00 34.91 983 SER A C 1
ATOM 7570 O O . SER A 1 983 ? -0.261 -22.835 8.295 1.00 34.91 983 SER A O 1
ATOM 7572 N N . GLY A 1 984 ? 1.193 -23.568 9.892 1.00 31.23 984 GLY A N 1
ATOM 7573 C CA . GLY A 1 984 ? 2.279 -24.199 9.121 1.00 31.23 984 GLY A CA 1
ATOM 7574 C C . GLY A 1 984 ? 3.350 -23.270 8.526 1.00 31.23 984 GLY A C 1
ATOM 7575 O O . GLY A 1 984 ? 3.030 -22.291 7.873 1.00 31.23 984 GLY A O 1
ATOM 7576 N N . SER A 1 985 ? 4.661 -23.524 8.614 1.00 33.22 985 SER A N 1
ATOM 7577 C CA . SER A 1 985 ? 5.456 -24.577 9.268 1.00 33.22 985 SER A CA 1
ATOM 7578 C C . SER A 1 985 ? 6.939 -24.181 9.186 1.00 33.22 985 SER A C 1
ATOM 7580 O O . SER A 1 985 ? 7.394 -23.701 8.150 1.00 33.22 985 SER A O 1
ATOM 7582 N N . GLY A 1 986 ? 7.718 -24.449 10.235 1.00 30.11 986 GLY A N 1
ATOM 7583 C CA . GLY A 1 986 ? 9.176 -24.307 10.215 1.00 30.11 986 GLY A CA 1
ATOM 7584 C C . GLY A 1 986 ? 9.804 -24.845 11.495 1.00 30.11 986 GLY A C 1
ATOM 7585 O O . GLY A 1 986 ? 9.979 -24.112 12.461 1.00 30.11 986 GLY A O 1
ATOM 7586 N N . MET A 1 987 ? 10.102 -26.144 11.512 1.00 30.02 987 MET A N 1
ATOM 7587 C CA . MET A 1 987 ? 10.766 -26.821 12.626 1.00 30.02 987 MET A CA 1
ATOM 7588 C C . MET A 1 987 ? 12.203 -26.312 12.814 1.00 30.02 987 MET A C 1
ATOM 7590 O O . MET A 1 987 ? 13.005 -26.394 11.886 1.00 30.02 987 MET A O 1
ATOM 7594 N N . CYS A 1 988 ? 12.557 -25.908 14.035 1.00 30.22 988 CYS A N 1
ATOM 7595 C CA . CYS A 1 988 ? 13.941 -25.878 14.513 1.00 30.22 988 CYS A CA 1
ATOM 7596 C C . CYS A 1 988 ? 14.012 -26.679 15.814 1.00 30.22 988 CYS A C 1
ATOM 7598 O O . CYS A 1 988 ? 13.429 -26.288 16.823 1.00 30.22 988 CYS A O 1
ATOM 7600 N N . ALA A 1 989 ? 14.707 -27.814 15.767 1.00 30.25 989 ALA A N 1
ATOM 7601 C CA . ALA A 1 989 ? 15.031 -28.606 16.941 1.00 30.25 989 ALA A CA 1
ATOM 7602 C C . ALA A 1 989 ? 16.222 -27.978 17.689 1.00 30.25 989 ALA A C 1
ATOM 7604 O O . ALA A 1 989 ? 17.292 -27.786 17.121 1.00 30.25 989 ALA A O 1
ATOM 7605 N N . ASP A 1 990 ? 15.947 -27.647 18.946 1.00 33.66 990 ASP A N 1
ATOM 7606 C CA . ASP A 1 990 ? 16.770 -27.537 20.152 1.00 33.66 990 ASP A CA 1
ATOM 7607 C C . ASP A 1 990 ? 18.208 -26.962 20.202 1.00 33.66 990 ASP A C 1
ATOM 7609 O O . ASP A 1 990 ? 19.152 -27.390 19.543 1.00 33.66 990 ASP A O 1
ATOM 7613 N N . HIS A 1 991 ? 18.324 -26.087 21.219 1.00 33.47 991 HIS A N 1
ATOM 7614 C CA . HIS A 1 991 ? 19.479 -25.611 21.999 1.00 33.47 991 HIS A CA 1
ATOM 7615 C C . HIS A 1 991 ? 20.418 -24.530 21.423 1.00 33.47 991 HIS A C 1
ATOM 7617 O O . HIS A 1 991 ? 21.542 -24.810 21.020 1.00 33.47 991 HIS A O 1
ATOM 7623 N N . LEU A 1 992 ? 19.970 -23.263 21.545 1.00 34.44 992 LEU A N 1
ATOM 7624 C CA . LEU A 1 992 ? 20.673 -22.068 22.090 1.00 34.44 992 LEU A CA 1
ATOM 7625 C C . LEU A 1 992 ? 20.034 -20.771 21.540 1.00 34.44 992 LEU A C 1
ATOM 7627 O O . LEU A 1 992 ? 20.588 -20.099 20.674 1.00 34.44 992 LEU A O 1
ATOM 7631 N N . CYS A 1 993 ? 18.870 -20.386 22.074 1.00 25.39 993 CYS A N 1
ATOM 7632 C CA . CYS A 1 993 ? 18.296 -19.055 21.848 1.00 25.39 993 CYS A CA 1
ATOM 7633 C C . CYS A 1 993 ? 18.727 -18.097 22.969 1.00 25.39 993 CYS A C 1
ATOM 7635 O O . CYS A 1 993 ? 18.277 -18.223 24.107 1.00 25.39 993 CYS A O 1
ATOM 7637 N N . VAL A 1 994 ? 19.559 -17.105 22.636 1.00 27.03 994 VAL A N 1
ATOM 7638 C CA . VAL A 1 994 ? 19.729 -15.873 23.424 1.00 27.03 994 VAL A CA 1
ATOM 7639 C C . VAL A 1 994 ? 18.866 -14.785 22.779 1.00 27.03 994 VAL A C 1
ATOM 7641 O O . VAL A 1 994 ? 18.995 -14.503 21.589 1.00 27.03 994 VAL A O 1
ATOM 7644 N N . ARG A 1 995 ? 17.963 -14.198 23.574 1.00 31.31 995 ARG A N 1
ATOM 7645 C CA . ARG A 1 995 ? 17.057 -13.091 23.214 1.00 31.31 995 ARG A CA 1
ATOM 7646 C C . ARG A 1 995 ? 17.826 -11.832 22.772 1.00 31.31 995 ARG A C 1
ATOM 7648 O O . ARG A 1 995 ? 18.714 -11.382 23.489 1.00 31.31 995 ARG A O 1
ATOM 7655 N N . GLY A 1 996 ? 17.364 -11.197 21.684 1.00 27.88 996 GLY A N 1
ATOM 7656 C CA . GLY A 1 996 ? 17.410 -9.733 21.512 1.00 27.88 996 GLY A CA 1
ATOM 7657 C C . GLY A 1 996 ? 18.042 -9.175 20.224 1.00 27.88 996 GLY A C 1
ATOM 7658 O O . GLY A 1 996 ? 19.230 -8.867 20.225 1.00 27.88 996 GLY A O 1
ATOM 7659 N N . ARG A 1 997 ? 17.231 -8.944 19.170 1.00 26.00 997 ARG A N 1
ATOM 7660 C CA . ARG A 1 997 ? 17.200 -7.736 18.289 1.00 26.00 997 ARG A CA 1
ATOM 7661 C C . ARG A 1 997 ? 16.373 -7.972 17.005 1.00 26.00 997 ARG A C 1
ATOM 7663 O O . ARG A 1 997 ? 16.560 -9.014 16.382 1.00 26.00 997 ARG A O 1
ATOM 7670 N N . PRO A 1 998 ? 15.564 -6.999 16.537 1.00 29.22 998 PRO A N 1
ATOM 7671 C CA . PRO A 1 998 ? 14.990 -7.024 15.189 1.00 29.22 998 PRO A CA 1
ATOM 7672 C C . PRO A 1 998 ? 16.030 -6.632 14.108 1.00 29.22 998 PRO A C 1
ATOM 7674 O O . PRO A 1 998 ? 17.012 -5.943 14.416 1.00 29.22 998 PRO A O 1
ATOM 7677 N N . PRO A 1 999 ? 15.864 -7.088 12.849 1.00 30.45 999 PRO A N 1
ATOM 7678 C CA . PRO A 1 999 ? 16.917 -7.080 11.835 1.00 30.45 999 PRO A CA 1
ATOM 7679 C C . PRO A 1 999 ? 17.108 -5.710 11.167 1.00 30.45 999 PRO A C 1
ATOM 7681 O O . PRO A 1 999 ? 16.194 -5.129 10.588 1.00 30.45 999 PRO A O 1
ATOM 7684 N N . VAL A 1 1000 ? 18.354 -5.235 11.181 1.00 28.03 1000 VAL A N 1
ATOM 7685 C CA . VAL A 1 1000 ? 18.844 -4.096 10.394 1.00 28.03 1000 VAL A CA 1
ATOM 7686 C C . VAL A 1 1000 ? 19.442 -4.642 9.096 1.00 28.03 1000 VAL A C 1
ATOM 7688 O O . VAL A 1 1000 ? 20.484 -5.295 9.130 1.00 28.03 1000 VAL A O 1
ATOM 7691 N N . PHE A 1 1001 ? 18.821 -4.371 7.945 1.00 25.22 1001 PHE A N 1
ATOM 7692 C CA . PHE A 1 1001 ? 19.417 -4.676 6.639 1.00 25.22 1001 PHE A CA 1
ATOM 7693 C C . PHE A 1 1001 ? 20.292 -3.509 6.156 1.00 25.22 1001 PHE A C 1
ATOM 7695 O O . PHE A 1 1001 ? 19.800 -2.492 5.668 1.00 25.22 1001 PHE A O 1
ATOM 7702 N N . GLY A 1 1002 ? 21.608 -3.689 6.271 1.00 24.12 1002 GLY A N 1
ATOM 7703 C CA . GLY A 1 1002 ? 22.650 -2.905 5.605 1.00 24.12 1002 GLY A CA 1
ATOM 7704 C C . GLY A 1 1002 ? 23.869 -3.802 5.325 1.00 24.12 1002 GLY A C 1
ATOM 7705 O O . GLY A 1 1002 ? 24.142 -4.703 6.123 1.00 24.12 1002 GLY A O 1
ATOM 7706 N N . PRO A 1 1003 ? 24.588 -3.623 4.201 1.00 28.14 1003 PRO A N 1
ATOM 7707 C CA . PRO A 1 1003 ? 25.591 -4.578 3.742 1.00 28.14 1003 PRO A CA 1
ATOM 7708 C C . PRO A 1 1003 ? 26.894 -4.413 4.530 1.00 28.14 1003 PRO A C 1
ATOM 7710 O O . PRO A 1 1003 ? 27.497 -3.340 4.532 1.00 28.14 1003 PRO A O 1
ATOM 7713 N N . LYS A 1 1004 ? 27.361 -5.483 5.182 1.00 25.23 1004 LYS A N 1
ATOM 7714 C CA . LYS A 1 1004 ? 28.730 -5.551 5.702 1.00 25.23 1004 LYS A CA 1
ATOM 7715 C C . LYS A 1 1004 ? 29.654 -6.126 4.637 1.00 25.23 1004 LYS A C 1
ATOM 7717 O O . LYS A 1 1004 ? 29.533 -7.280 4.239 1.00 25.23 1004 LYS A O 1
ATOM 7722 N N . THR A 1 1005 ? 30.597 -5.299 4.213 1.00 35.12 1005 THR A N 1
ATOM 7723 C CA . THR A 1 1005 ? 31.851 -5.711 3.592 1.00 35.12 1005 THR A CA 1
ATOM 7724 C C . THR A 1 1005 ? 32.703 -6.433 4.631 1.00 35.12 1005 THR A C 1
ATOM 7726 O O . THR A 1 1005 ? 33.123 -5.793 5.589 1.00 35.12 1005 THR A O 1
ATOM 7729 N N . ASP A 1 1006 ? 32.996 -7.719 4.437 1.00 27.75 1006 ASP A N 1
ATOM 7730 C CA . ASP A 1 1006 ? 34.212 -8.326 4.984 1.00 27.75 1006 ASP A CA 1
ATOM 7731 C C . ASP A 1 1006 ? 34.669 -9.535 4.157 1.00 27.75 1006 ASP A C 1
ATOM 7733 O O . ASP A 1 1006 ? 33.881 -10.362 3.700 1.00 27.75 1006 ASP A O 1
ATOM 7737 N N . ARG A 1 1007 ? 35.984 -9.574 3.919 1.00 26.95 1007 ARG A N 1
ATOM 7738 C CA . ARG A 1 1007 ? 36.718 -10.551 3.100 1.00 26.95 1007 ARG A CA 1
ATOM 7739 C C . ARG A 1 1007 ? 36.634 -11.971 3.691 1.00 26.95 1007 ARG A C 1
ATOM 7741 O O . ARG A 1 1007 ? 36.712 -12.111 4.912 1.00 26.95 1007 ARG A O 1
ATOM 7748 N N . PRO A 1 1008 ? 36.618 -13.037 2.866 1.00 25.50 1008 PRO A N 1
ATOM 7749 C CA . PRO A 1 1008 ? 36.628 -14.404 3.374 1.00 25.50 1008 PRO A CA 1
ATOM 7750 C C . PRO A 1 1008 ? 38.010 -14.764 3.941 1.00 25.50 1008 PRO A C 1
ATOM 7752 O O . PRO A 1 1008 ? 39.013 -14.776 3.224 1.00 25.50 1008 PRO A O 1
ATOM 7755 N N . LYS A 1 1009 ? 38.065 -15.071 5.242 1.00 25.33 1009 LYS A N 1
ATOM 7756 C CA . LYS A 1 1009 ? 39.196 -15.764 5.872 1.00 25.33 1009 LYS A CA 1
ATOM 7757 C C . LYS A 1 1009 ? 38.968 -17.273 5.784 1.00 25.33 1009 LYS A C 1
ATOM 7759 O O . LYS A 1 1009 ? 37.954 -17.776 6.258 1.00 25.33 1009 LYS A O 1
ATOM 7764 N N . LEU A 1 1010 ? 39.941 -17.962 5.184 1.00 29.64 1010 LEU A N 1
ATOM 7765 C CA . LEU A 1 1010 ? 40.113 -19.414 5.223 1.00 29.64 1010 LEU A CA 1
ATOM 7766 C C . LEU A 1 1010 ? 40.083 -19.932 6.670 1.00 29.64 1010 LEU A C 1
ATOM 7768 O O . LEU A 1 1010 ? 40.805 -19.406 7.516 1.00 29.64 1010 LEU A O 1
ATOM 7772 N N . TYR A 1 1011 ? 39.382 -21.044 6.896 1.00 25.25 1011 TYR A N 1
ATOM 7773 C CA . TYR A 1 1011 ? 39.745 -21.997 7.943 1.00 25.25 1011 TYR A CA 1
ATOM 7774 C C . TYR A 1 1011 ? 40.132 -23.327 7.304 1.00 25.25 1011 TYR A C 1
ATOM 7776 O O . TYR A 1 1011 ? 39.390 -23.912 6.518 1.00 25.25 1011 TYR A O 1
ATOM 7784 N N . ALA A 1 1012 ? 41.352 -23.746 7.625 1.00 24.73 1012 ALA A N 1
ATOM 7785 C CA . ALA A 1 1012 ? 41.957 -24.997 7.223 1.00 24.73 1012 ALA A CA 1
ATOM 7786 C C . ALA A 1 1012 ? 41.320 -26.169 7.979 1.00 24.73 1012 ALA A C 1
ATOM 7788 O O . ALA A 1 1012 ? 41.204 -26.125 9.203 1.00 24.73 1012 ALA A O 1
ATOM 7789 N N . TYR A 1 1013 ? 40.992 -27.237 7.253 1.00 23.98 1013 TYR A N 1
ATOM 7790 C CA . TYR A 1 1013 ? 40.821 -28.569 7.820 1.00 23.98 1013 TYR A CA 1
ATOM 7791 C C . TYR A 1 1013 ? 41.917 -29.469 7.242 1.00 23.98 1013 TYR A C 1
ATOM 7793 O O . TYR A 1 1013 ? 42.044 -29.619 6.028 1.00 23.98 1013 TYR A O 1
ATOM 7801 N N . SER A 1 1014 ? 42.750 -30.000 8.133 1.00 23.14 1014 SER A N 1
ATOM 7802 C CA . SER A 1 1014 ? 43.842 -30.929 7.844 1.00 23.14 1014 SER A CA 1
ATOM 7803 C C . SER A 1 1014 ? 43.297 -32.361 7.867 1.00 23.14 1014 SER A C 1
ATOM 7805 O O . SER A 1 1014 ? 42.714 -32.731 8.886 1.00 23.14 1014 SER A O 1
ATOM 7807 N N . PRO A 1 1015 ? 43.483 -33.193 6.826 1.00 27.44 1015 PRO A N 1
ATOM 7808 C CA . PRO A 1 1015 ? 43.176 -34.616 6.900 1.00 27.44 1015 PRO A CA 1
ATOM 7809 C C . PRO A 1 1015 ? 44.419 -35.443 7.258 1.00 27.44 1015 PRO A C 1
ATOM 7811 O O . PRO A 1 1015 ? 45.519 -35.220 6.747 1.00 27.44 1015 PRO A O 1
ATOM 7814 N N . GLU A 1 1016 ? 44.223 -36.418 8.143 1.00 26.20 1016 GLU A N 1
ATOM 7815 C CA . GLU A 1 1016 ? 45.219 -37.402 8.558 1.00 26.20 1016 GLU A CA 1
ATOM 7816 C C . GLU A 1 1016 ? 45.699 -38.307 7.415 1.00 26.20 1016 GLU A C 1
ATOM 7818 O O . GLU A 1 1016 ? 44.955 -38.749 6.539 1.00 26.20 1016 GLU A O 1
ATOM 7823 N N . ASN A 1 1017 ? 46.992 -38.621 7.489 1.00 25.58 1017 ASN A N 1
ATOM 7824 C CA . ASN A 1 1017 ? 47.732 -39.510 6.609 1.00 25.58 1017 ASN A CA 1
ATOM 7825 C C . ASN A 1 1017 ? 47.238 -40.967 6.671 1.00 25.58 1017 ASN A C 1
ATOM 7827 O O . ASN A 1 1017 ? 47.426 -41.646 7.680 1.00 25.58 1017 ASN A O 1
ATOM 7831 N N . LYS A 1 1018 ? 46.840 -41.522 5.522 1.00 27.28 1018 LYS A N 1
ATOM 7832 C CA . LYS A 1 1018 ? 47.127 -42.925 5.182 1.00 27.28 1018 LYS A CA 1
ATOM 7833 C C . LYS A 1 1018 ? 47.868 -42.988 3.847 1.00 27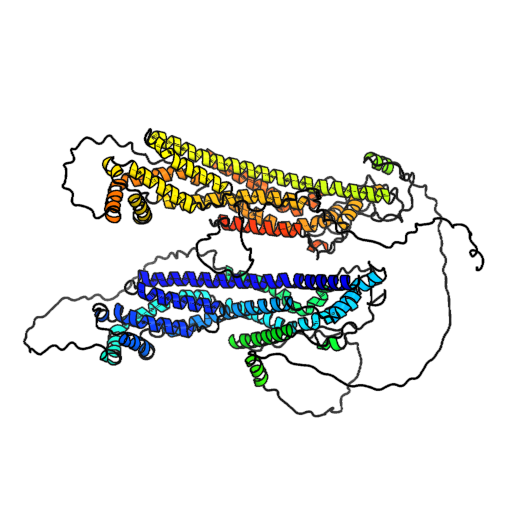.28 1018 LYS A C 1
ATOM 7835 O O . LYS A 1 1018 ? 47.306 -42.758 2.783 1.00 27.28 1018 LYS A O 1
ATOM 7840 N N . ARG A 1 1019 ? 49.170 -43.284 3.925 1.00 23.03 1019 ARG A N 1
ATOM 7841 C CA . ARG A 1 1019 ? 50.025 -43.660 2.786 1.00 23.03 1019 ARG A CA 1
ATOM 7842 C C . ARG A 1 1019 ? 49.651 -45.068 2.309 1.00 23.03 1019 ARG A C 1
ATOM 7844 O O . ARG A 1 1019 ? 49.452 -45.937 3.151 1.00 23.03 1019 ARG A O 1
ATOM 7851 N N . VAL A 1 1020 ? 49.722 -45.319 0.997 1.00 23.33 1020 VAL A N 1
ATOM 7852 C CA . VAL A 1 1020 ? 50.816 -46.077 0.339 1.00 23.33 1020 VAL A CA 1
ATOM 7853 C C . VAL A 1 1020 ? 50.584 -46.168 -1.189 1.00 23.33 1020 VAL A C 1
ATOM 7855 O O . VAL A 1 1020 ? 49.512 -46.569 -1.614 1.00 23.33 1020 VAL A O 1
ATOM 7858 N N . LYS A 1 1021 ? 51.647 -45.794 -1.939 1.00 25.23 1021 LYS A N 1
ATOM 7859 C CA . LYS A 1 1021 ? 52.149 -46.180 -3.294 1.00 25.23 1021 LYS A CA 1
ATOM 7860 C C . LYS A 1 1021 ? 51.124 -46.486 -4.410 1.00 25.23 1021 LYS A C 1
ATOM 7862 O O . LYS A 1 1021 ? 50.279 -47.340 -4.242 1.00 25.23 1021 LYS A O 1
ATOM 7867 N N . GLY A 1 1022 ? 51.194 -45.951 -5.629 1.00 24.59 1022 GLY A N 1
ATOM 7868 C CA . GLY A 1 1022 ? 52.291 -45.344 -6.387 1.00 24.59 1022 GLY A CA 1
ATOM 7869 C C . GLY A 1 1022 ? 52.447 -46.071 -7.732 1.00 24.59 1022 GLY A C 1
ATOM 7870 O O . GLY A 1 1022 ? 52.785 -47.246 -7.730 1.00 24.59 1022 GLY A O 1
ATOM 7871 N N . SER A 1 1023 ? 52.235 -45.377 -8.854 1.00 24.92 1023 SER A N 1
ATOM 7872 C CA . SER A 1 1023 ? 52.958 -45.582 -10.121 1.00 24.92 1023 SER A CA 1
ATOM 7873 C C . SER A 1 1023 ? 52.706 -44.374 -11.022 1.00 24.92 1023 SER A C 1
ATOM 7875 O O . SER A 1 1023 ? 51.558 -44.025 -11.286 1.00 24.92 1023 SER A O 1
ATOM 7877 N N . GLY A 1 1024 ? 53.780 -43.697 -11.422 1.00 25.25 1024 GLY A N 1
ATOM 7878 C CA . GLY A 1 1024 ? 53.734 -42.495 -12.246 1.00 25.25 1024 GLY A CA 1
ATOM 7879 C C . GLY A 1 1024 ? 53.912 -42.777 -13.735 1.00 25.25 1024 GLY A C 1
ATOM 7880 O O . GLY A 1 1024 ? 54.313 -43.867 -14.129 1.00 25.25 1024 GLY A O 1
ATOM 7881 N N . ASN A 1 1025 ? 53.671 -41.739 -14.532 1.00 26.55 1025 ASN A N 1
ATOM 7882 C CA . ASN A 1 1025 ? 54.595 -41.313 -15.579 1.00 26.55 1025 ASN A CA 1
ATOM 7883 C C . ASN A 1 1025 ? 54.395 -39.814 -15.851 1.00 26.55 1025 ASN A C 1
ATOM 7885 O O . ASN A 1 1025 ? 53.296 -39.357 -16.152 1.00 26.55 1025 ASN A O 1
ATOM 7889 N N . GLN A 1 1026 ? 55.481 -39.061 -15.675 1.00 27.80 1026 GLN A N 1
ATOM 7890 C CA . GLN A 1 1026 ? 55.661 -37.674 -16.109 1.00 27.80 1026 GLN A CA 1
ATOM 7891 C C . GLN A 1 1026 ? 56.004 -37.647 -17.605 1.00 27.80 1026 GLN A C 1
ATOM 7893 O O . GLN A 1 1026 ? 56.581 -38.613 -18.091 1.00 27.80 1026 GLN A O 1
ATOM 7898 N N . ILE A 1 1027 ? 55.743 -36.526 -18.289 1.00 26.70 1027 ILE A N 1
ATOM 7899 C CA . ILE A 1 1027 ? 56.740 -35.737 -19.047 1.00 26.70 1027 ILE A CA 1
ATOM 7900 C C . ILE A 1 1027 ? 56.115 -34.375 -19.431 1.00 26.70 1027 ILE A C 1
ATOM 7902 O O . ILE A 1 1027 ? 54.928 -34.266 -19.723 1.00 26.70 1027 ILE A O 1
ATOM 7906 N N . GLN A 1 1028 ? 56.953 -33.341 -19.335 1.00 27.67 1028 GLN A N 1
ATOM 7907 C CA . GLN A 1 1028 ? 56.734 -31.898 -19.507 1.00 27.67 1028 GLN A CA 1
ATOM 7908 C C . GLN A 1 1028 ? 56.658 -31.424 -20.985 1.00 27.67 1028 GLN A C 1
ATOM 7910 O O . GLN A 1 1028 ? 56.925 -32.213 -21.889 1.00 27.67 1028 GLN A O 1
ATOM 7915 N N . PRO A 1 1029 ? 56.327 -30.133 -21.238 1.00 35.16 1029 PRO A N 1
ATOM 7916 C CA . PRO A 1 1029 ? 56.016 -29.587 -22.562 1.00 35.16 1029 PRO A CA 1
ATOM 7917 C C . PRO A 1 1029 ? 57.257 -29.103 -23.330 1.00 35.16 1029 PRO A C 1
ATOM 7919 O O . PRO A 1 1029 ? 58.253 -28.695 -22.733 1.00 35.16 1029 PRO A O 1
ATOM 7922 N N . SER A 1 1030 ? 57.174 -29.077 -24.664 1.00 26.33 1030 SER A N 1
ATOM 7923 C CA . SER A 1 1030 ? 58.197 -28.495 -25.545 1.00 26.33 1030 SER A CA 1
ATOM 7924 C C . SER A 1 1030 ? 57.583 -27.456 -26.481 1.00 26.33 1030 SER A C 1
ATOM 7926 O O . SER A 1 1030 ? 56.665 -27.739 -27.245 1.00 26.33 1030 SER A O 1
ATOM 7928 N N . VAL A 1 1031 ? 58.129 -26.246 -26.400 1.00 30.62 1031 VAL A N 1
ATOM 7929 C CA . VAL A 1 1031 ? 58.079 -25.191 -27.416 1.00 30.62 1031 VAL A CA 1
ATOM 7930 C C . VAL A 1 1031 ? 59.005 -25.598 -28.578 1.00 30.62 1031 VAL A C 1
ATOM 7932 O O . VAL A 1 1031 ? 59.952 -26.348 -28.355 1.00 30.62 1031 VAL A O 1
ATOM 7935 N N . ILE A 1 1032 ? 58.773 -25.014 -29.764 1.00 29.30 1032 ILE A N 1
ATOM 7936 C CA . ILE A 1 1032 ? 59.575 -25.035 -31.011 1.00 29.30 1032 ILE A CA 1
ATOM 7937 C C . ILE A 1 1032 ? 59.024 -25.991 -32.090 1.00 29.30 1032 ILE A C 1
ATOM 7939 O O . ILE A 1 1032 ? 59.413 -27.148 -32.168 1.00 29.30 1032 ILE A O 1
ATOM 7943 N N . LEU A 1 1033 ? 58.195 -25.459 -32.998 1.00 29.41 1033 LEU A N 1
ATOM 7944 C CA . LEU A 1 1033 ? 58.601 -25.284 -34.402 1.00 29.41 1033 LEU A CA 1
ATOM 7945 C C . LEU A 1 1033 ? 57.629 -24.326 -35.119 1.00 29.41 1033 LEU A C 1
ATOM 7947 O O . LEU A 1 1033 ? 56.516 -24.677 -35.496 1.00 29.41 1033 LEU A O 1
ATOM 7951 N N . LEU A 1 1034 ? 58.083 -23.088 -35.280 1.00 31.36 1034 LEU A N 1
ATOM 7952 C CA . LEU A 1 1034 ? 57.606 -22.116 -36.260 1.00 31.36 1034 LEU A CA 1
ATOM 7953 C C . LEU A 1 1034 ? 58.693 -22.071 -37.348 1.00 31.36 1034 LEU A C 1
ATOM 7955 O O . LEU A 1 1034 ? 59.857 -22.321 -37.043 1.00 31.36 1034 LEU A O 1
ATOM 7959 N N . VAL A 1 1035 ? 58.306 -21.707 -38.571 1.00 32.00 1035 VAL A N 1
ATOM 7960 C CA . VAL A 1 1035 ? 59.103 -21.625 -39.813 1.00 32.00 1035 VAL A CA 1
ATOM 7961 C C . VAL A 1 1035 ? 58.999 -22.867 -40.704 1.00 32.00 1035 VAL A C 1
ATOM 7963 O O . VAL A 1 1035 ? 59.941 -23.633 -40.847 1.00 32.00 1035 VAL A O 1
ATOM 7966 N N . LEU A 1 1036 ? 57.884 -22.970 -41.430 1.00 30.22 1036 LEU A N 1
ATOM 7967 C CA . LEU A 1 1036 ? 57.958 -22.833 -42.884 1.00 30.22 1036 LEU A CA 1
ATOM 7968 C C . LEU A 1 1036 ? 56.868 -21.857 -43.347 1.00 30.22 1036 LEU A C 1
ATOM 7970 O O . LEU A 1 1036 ? 55.690 -21.989 -43.036 1.00 30.22 1036 LEU A O 1
ATOM 7974 N N . LEU A 1 1037 ? 57.368 -20.813 -43.997 1.00 32.28 1037 LEU A N 1
ATOM 7975 C CA . LEU A 1 1037 ? 56.722 -19.619 -44.526 1.00 32.28 1037 LEU A CA 1
ATOM 7976 C C . LEU A 1 1037 ? 55.941 -19.959 -45.829 1.00 32.28 1037 LEU A C 1
ATOM 7978 O O . LEU A 1 1037 ? 55.945 -21.100 -46.285 1.00 32.28 1037 LEU A O 1
ATOM 7982 N N . PRO A 1 1038 ? 55.222 -18.986 -46.400 1.00 41.41 1038 PRO A N 1
ATOM 7983 C CA . PRO A 1 1038 ? 53.965 -19.116 -47.108 1.00 41.41 1038 PRO A CA 1
ATOM 7984 C C . PRO A 1 1038 ? 54.154 -19.610 -48.543 1.00 41.41 1038 PRO A C 1
ATOM 7986 O O . PRO A 1 1038 ? 55.056 -19.184 -49.260 1.00 41.41 1038 PRO A O 1
ATOM 7989 N N . ALA A 1 1039 ? 53.230 -20.444 -48.999 1.00 31.72 1039 ALA A N 1
ATOM 7990 C CA . ALA A 1 1039 ? 53.034 -20.735 -50.409 1.00 31.72 1039 ALA A CA 1
ATOM 7991 C C . ALA A 1 1039 ? 51.559 -21.083 -50.598 1.00 31.72 1039 ALA A C 1
ATOM 7993 O O . ALA A 1 1039 ? 51.151 -22.187 -50.257 1.00 31.72 1039 ALA A O 1
ATOM 7994 N N . THR A 1 1040 ? 50.762 -20.098 -51.030 1.00 38.38 1040 THR A N 1
ATOM 7995 C CA . THR A 1 1040 ? 49.477 -20.247 -51.764 1.00 38.38 1040 THR A CA 1
ATOM 7996 C C . THR A 1 1040 ? 48.749 -18.911 -51.986 1.00 38.38 1040 THR A C 1
ATOM 7998 O O . THR A 1 1040 ? 47.745 -18.882 -52.687 1.00 38.38 1040 THR A O 1
ATOM 8001 N N . LEU A 1 1041 ? 49.308 -17.769 -51.556 1.00 35.31 1041 LEU A N 1
ATOM 8002 C CA . LEU A 1 1041 ? 49.089 -16.495 -52.260 1.00 35.31 1041 LEU A CA 1
ATOM 8003 C C . LEU A 1 1041 ? 49.898 -16.503 -53.569 1.00 35.31 1041 LEU A C 1
ATOM 8005 O O . LEU A 1 1041 ? 50.962 -15.902 -53.635 1.00 35.31 1041 LEU A O 1
ATOM 8009 N N . LEU A 1 1042 ? 49.429 -17.279 -54.552 1.00 38.38 1042 LEU A N 1
ATOM 8010 C CA . LEU A 1 1042 ? 49.651 -17.176 -56.006 1.00 38.38 1042 LEU A CA 1
ATOM 8011 C C . LEU A 1 1042 ? 48.957 -18.387 -56.670 1.00 38.38 1042 LEU A C 1
ATOM 8013 O O . LEU A 1 1042 ? 49.354 -19.517 -56.407 1.00 38.38 1042 LEU A O 1
ATOM 8017 N N . LEU A 1 1043 ? 47.989 -18.110 -57.564 1.00 35.19 1043 LEU A N 1
ATOM 8018 C CA . LEU A 1 1043 ? 46.994 -18.988 -58.237 1.00 35.19 1043 LEU A CA 1
ATOM 8019 C C . LEU A 1 1043 ? 45.657 -19.032 -57.474 1.00 35.19 1043 LEU A C 1
ATOM 8021 O O . LEU A 1 1043 ? 45.537 -19.747 -56.495 1.00 35.19 1043 LEU A O 1
ATOM 8025 N N . ARG A 1 1044 ? 44.582 -18.333 -57.838 1.00 34.31 1044 ARG A N 1
ATOM 8026 C CA . ARG A 1 1044 ? 44.131 -17.631 -59.054 1.00 34.31 1044 ARG A CA 1
ATOM 8027 C C . ARG A 1 1044 ? 43.228 -16.486 -58.553 1.00 34.31 1044 ARG A C 1
ATOM 8029 O O . ARG A 1 1044 ? 42.481 -16.703 -57.608 1.00 34.31 1044 ARG A O 1
ATOM 8036 N N . ARG A 1 1045 ? 43.454 -15.233 -58.943 1.00 41.88 1045 ARG A N 1
ATOM 8037 C CA . ARG A 1 1045 ? 43.117 -14.626 -60.241 1.00 41.88 1045 ARG A CA 1
ATOM 8038 C C . ARG A 1 1045 ? 41.618 -14.584 -60.484 1.00 41.88 1045 ARG A C 1
ATOM 8040 O O . ARG A 1 1045 ? 41.042 -15.682 -60.624 1.00 41.88 1045 ARG A O 1
#

Sequence (1045 aa):
MEESYYAAVQRDTLQNILSYSFELKYLILGHASYFQDTFHSLLSFTLNHTYSLFDSTYETISQDAKPLVSTLFSDLDLYLRGDTNISVEHSVHSFYDKLFPLVYQHLVNPGLGSNVSTWSSEGSACLRATRHDINPFGPHPQELAQGLSRALVAGCALSRALAVGAEVLNATESVGMARQCGRALVRMLFCPHCRGLTLIRPCGGLCLNVMRGCLAGLAELDGPWRRYVALLEALSGALSEGYEVELALLRIRERINDAILTAQLHGPHLSAVVGKVCGSLTEPVSTTSVSPTSRSLTPSVNPTFELQTSVTSSSPTTQPDTGNQHEHITLKRREFMGYIQRYKSFFSTLPEMLCEGEVVMDENTCWSGEDVVESYTGHVVGNGLQAQRHNPEIKVRSVDPILINVKERLECFNQEMWGEMGLGTDGHEDVETSSGDAAEGSGECDDEDGCQGSGRGEDETESDALSRCVKCKSISVSGLHPPPQSRDPDTMDLTAVALLVSLISVSLSADNAGGKARSCTDVRQFYSGKGFTLSGVPQSEISGEHLRICPQGYTCCTSAMEETLSNLSRREFEGLVREAGRSIQASLNAQYRTFDTYFLELLNGSERWLEEAFVAALGDLYRPNAGVFRELYGELRRYYSGASLNLEEVLDEFWMRLLERLLKASDPETASLLSDDFLECASKQTETLRPFGDAPRELKTKLVRAFIAARAFIQGLNVAGEIVRKVSQVPLSLECNRAIMKLVYCPHCRGLGSVKPCVNYCKNVMKGCLANQADLDTEWQSLIETMLQVASSFGAEPSMDTVIYSIPVRISEAVLAMQENMEIYTSKVFKACGDRGEEGTPSSISEEPKKKASTVTALEYKPSPKSAARLEVQVTDVSSKLKEMQFYWIQLPSALCSGKTASSTTSDKCWNGMTKASYLPEVMGDGLANQINNPEVEIDITKPDRTIRQQIMLLKIMSNRLKNALNGNDVDFQDTSDDFSGSGSGMCADHLCVRGRPPVFGPKTDRPKLYAYSPENKRVKGSGNQIQPSVILLVLLPATLLLRR

InterPro domains:
  IPR001863 Glypican [PF01153] (1-469)
  IPR001863 Glypican [PF01153] (501-1031)
  IPR001863 Glypican [PTHR10822] (501-994)
  IPR019803 Glypican, conserved site [PS01207] (746-769)

Radius of gyration: 43.26 Å; chains: 1; bounding box: 129×86×140 Å

Organism: Labeo rohita (NCBI:txid84645)

pLDDT: mean 74.32, std 24.73, range [22.81, 97.56]